Protein 7QI1 (pdb70)

Organism: Myotis brandtii (NCBI:txid109478)

Radius of gyration: 32.51 Å; Cα contacts (8 Å, |Δi|>4): 1222; chains: 6; bounding box: 83×60×92 Å

Nearest PDB structures (foldseek):
  7qi1-assembly1_A  TM=1.004E+00  e=1.924E-29  Homo sapiens
  5wfu-assembly3_D  TM=9.760E-01  e=3.907E-26  Mus musculus
  6fna-assembly1_A  TM=9.813E-01  e=1.840E-25  Homo sapiens
  5wfx-assembly1_B  TM=9.154E-01  e=9.471E-27  Mus musculus
  4ihl-assembly1_A  TM=9.769E-01  e=8.668E-25  Homo sapiens

InterPro domains:
  IPR000308 14-3-3 protein [PR00305] (95-124)
  IPR000308 14-3-3 protein [PR00305] (142-166)
  IPR000308 14-3-3 protein [PR00305] (173-195)
  IPR000308 14-3-3 protein [PR00305] (208-234)
  IPR000308 14-3-3 protein [PR00305] (235-261)
  IPR000308 14-3-3 protein [PR00305] (262-291)
  IPR000308 14-3-3 protein [PTHR18860] (64-292)
  IPR023409 14-3-3 protein, conserved site [PS00796] (101-111)
  IPR023409 14-3-3 protein, conserved site [PS00797] (271-290)
  IPR023410 14-3-3 domain [PF00244] (69-289)
  IPR023410 14-3-3 domain [SM00101] (63-302)
  IPR036815 14-3-3 domain superfamily [G3DSA:1.20.190.20] (50-300)
  IPR036815 14-3-3 domain superfamily [SSF48445] (61-291)

Solvent-accessible surface area: 44276 Å² total

Structure (mmCIF, N/CA/C/O backbone):
data_7QI1
#
_entry.id   7QI1
#
_cell.length_a   70.367
_cell.length_b   111.460
_cell.length_c   130.410
_cell.angle_alpha   90.000
_cell.angle_beta   90.000
_cell.angle_gamma   90.000
#
_symmetry.space_group_name_H-M   'P 2 21 21'
#
loop_
_entity.id
_entity.type
_entity.pdbx_description
1 polymer '14-3-3 protein theta'
2 polymer 'Cystic fibrosis transmembrane conductance regulator'
3 non-polymer ARGININE
4 non-polymer [2-(2-methylphenyl)sulfanylphenyl]methanamine
5 non-polymer TYROSINE
6 non-polymer GLUTAMINE
7 water water
#
loop_
_atom_site.group_PDB
_atom_site.id
_atom_site.type_symbol
_atom_site.label_atom_id
_atom_site.label_alt_id
_atom_site.label_comp_id
_atom_site.label_asym_id
_atom_site.label_entity_id
_atom_site.label_seq_id
_atom_site.pdbx_PDB_ins_code
_atom_site.Cartn_x
_atom_site.Cartn_y
_atom_site.Cartn_z
_atom_site.occupancy
_atom_site.B_iso_or_equiv
_atom_site.auth_seq_id
_atom_site.auth_comp_id
_atom_site.auth_asym_id
_atom_site.auth_atom_id
_atom_site.pdbx_PDB_model_num
ATOM 1 N N . MET A 1 3 ? 17.70900 -29.72700 14.53800 1.000 62.91000 -2 MET A N 1
ATOM 2 C CA . MET A 1 3 ? 17.92700 -30.20300 15.89800 1.000 67.12000 -2 MET A CA 1
ATOM 3 C C . MET A 1 3 ? 18.85500 -29.25600 16.65300 1.000 70.91000 -2 MET A C 1
ATOM 4 O O . MET A 1 3 ? 19.96300 -28.97400 16.19900 1.000 70.47000 -2 MET A O 1
ATOM 6 N N . GLY A 1 4 ? 18.39600 -28.76900 17.80500 1.000 67.54000 -1 GLY A N 1
ATOM 7 C CA . GLY A 1 4 ? 19.16400 -27.82800 18.60100 1.000 59.86000 -1 GLY A CA 1
ATOM 8 C C . GLY A 1 4 ? 18.75500 -27.78600 20.06100 1.000 62.55000 -1 GLY A C 1
ATOM 9 O O . GLY A 1 4 ? 18.61200 -28.83600 20.69600 1.000 62.37000 -1 GLY A O 1
ATOM 10 N N . SER A 1 5 ? 18.56300 -26.57900 20.61000 1.000 58.38000 0 SER A N 1
ATOM 11 C CA . SER A 1 5 ? 18.18400 -26.45700 22.01900 1.000 63.57000 0 SER A CA 1
ATOM 12 C C . SER A 1 5 ? 16.72000 -26.83100 22.24300 1.000 69.35000 0 SER A C 1
ATOM 13 O O . SER A 1 5 ? 16.39800 -27.53500 23.20900 1.000 66.69000 0 SER A O 1
ATOM 16 N N . MET A 1 6 ? 15.81900 -26.36100 21.38200 1.000 70.56000 1 MET A N 1
ATOM 17 C CA . MET A 1 6 ? 14.41400 -26.75100 21.46400 1.000 74.75000 1 MET A CA 1
ATOM 18 C C . MET A 1 6 ? 14.24700 -28.09200 20.75700 1.000 74.04000 1 MET A C 1
ATOM 19 O O . MET A 1 6 ? 14.26100 -28.15800 19.52400 1.000 70.23000 1 MET A O 1
ATOM 21 N N . THR A 1 7 ? 14.10200 -29.16400 21.53800 1.000 70.31000 2 THR A N 1
ATOM 22 C CA . THR A 1 7 ? 14.00400 -30.51200 20.99800 1.000 68.01000 2 THR A CA 1
ATOM 23 C C . THR A 1 7 ? 12.57800 -31.05200 20.98200 1.000 67.56000 2 THR A C 1
ATOM 24 O O . THR A 1 7 ? 12.33300 -32.08100 20.34400 1.000 66.97000 2 THR A O 1
ATOM 28 N N . MET A 1 8 ? 11.63800 -30.39600 21.65700 1.000 62.50000 3 MET A N 1
ATOM 29 C CA . MET A 1 8 ? 10.24900 -30.81700 21.57200 1.000 53.48000 3 MET A CA 1
ATOM 30 C C . MET A 1 8 ? 9.68000 -30.49800 20.19300 1.000 49.70000 3 MET A C 1
ATOM 31 O O . MET A 1 8 ? 10.07100 -29.52600 19.54100 1.000 52.22000 3 MET A O 1
ATOM 36 N N . ASP A 1 9 ? 8.75100 -31.33600 19.74300 1.000 48.33000 4 ASP A N 1
ATOM 37 C CA . ASP A 1 9 ? 8.08000 -31.08500 18.48000 1.000 48.01000 4 ASP A CA 1
ATOM 38 C C . ASP A 1 9 ? 6.81600 -30.26100 18.72600 1.000 48.20000 4 ASP A C 1
ATOM 39 O O . ASP A 1 9 ? 6.45200 -29.95700 19.86800 1.000 41.93000 4 ASP A O 1
ATOM 44 N N . LYS A 1 10 ? 6.13600 -29.90300 17.63600 1.000 41.55000 5 LYS A N 1
ATOM 45 C CA . LYS A 1 10 ? 5.03900 -28.94300 17.72100 1.000 45.32000 5 LYS A CA 1
ATOM 46 C C . LYS A 1 10 ? 3.90800 -29.45600 18.60500 1.000 44.78000 5 LYS A C 1
ATOM 47 O O . LYS A 1 10 ? 3.29900 -28.68400 19.35300 1.000 39.65000 5 LYS A O 1
ATOM 53 N N . SER A 1 11 ? 3.61100 -30.75700 18.54000 1.000 37.89000 6 SER A N 1
ATOM 54 C CA . SER A 1 11 ? 2.50700 -31.28500 19.32900 1.000 40.40000 6 SER A CA 1
ATOM 55 C C . SER A 1 11 ? 2.82500 -31.23800 20.82000 1.000 34.72000 6 SER A C 1
ATOM 56 O O . SER A 1 11 ? 1.93200 -30.99700 21.64100 1.000 40.27000 6 SER A O 1
ATOM 59 N N . GLU A 1 12 ? 4.08500 -31.46900 21.18400 1.000 34.86000 7 GLU A N 1
ATOM 60 C CA . GLU A 1 12 ? 4.46900 -31.35700 22.58500 1.000 42.31000 7 GLU A CA 1
ATOM 61 C C . GLU A 1 12 ? 4.40100 -29.90800 23.04900 1.000 33.80000 7 GLU A C 1
ATOM 62 O O . GLU A 1 12 ? 3.92700 -29.62500 24.15400 1.000 32.29000 7 GLU A O 1
ATOM 68 N N . LEU A 1 13 ? 4.87500 -28.97800 22.21900 1.000 35.15000 8 LEU A N 1
ATOM 69 C CA . LEU A 1 13 ? 4.81800 -27.56600 22.59000 1.000 35.13000 8 LEU A CA 1
ATOM 70 C C . LEU A 1 13 ? 3.38100 -27.09800 22.75400 1.000 32.05000 8 LEU A C 1
ATOM 71 O O . LEU A 1 13 ? 3.07700 -26.32200 23.66500 1.000 29.10000 8 LEU A O 1
ATOM 76 N N . VAL A 1 14 ? 2.48400 -27.54200 21.87100 1.000 32.58000 9 VAL A N 1
ATOM 77 C CA . VAL A 1 14 ? 1.09100 -27.12200 21.96700 1.000 31.48000 9 VAL A CA 1
ATOM 78 C C . VAL A 1 14 ? 0.45100 -27.68900 23.22300 1.000 29.27000 9 VAL A C 1
ATOM 79 O O . VAL A 1 14 ? -0.29500 -26.99300 23.92400 1.000 28.92000 9 VAL A O 1
ATOM 83 N N . GLN A 1 15 ? 0.73400 -28.95800 23.53800 1.000 28.65000 10 GLN A N 1
ATOM 84 C CA . GLN A 1 15 ? 0.23600 -29.52000 24.78700 1.000 29.31000 10 GLN A CA 1
ATOM 85 C C . GLN A 1 15 ? 0.8180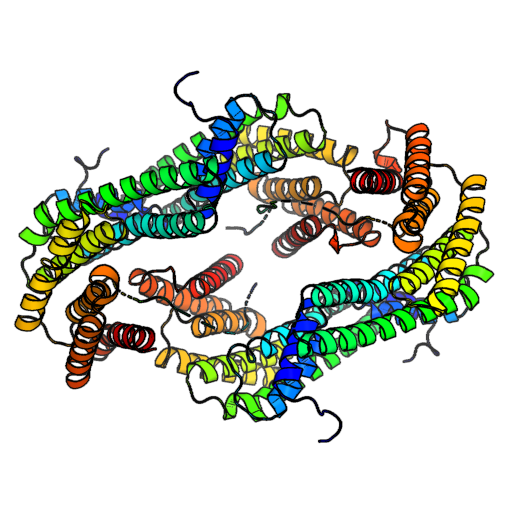0 -28.77900 25.98500 1.000 28.38000 10 GLN A C 1
ATOM 86 O O . GLN A 1 15 ? 0.09700 -28.48400 26.94500 1.000 28.15000 10 GLN A O 1
ATOM 92 N N . LYS A 1 16 ? 2.11400 -28.44400 25.93100 1.000 25.67000 11 LYS A N 1
ATOM 93 C CA . LYS A 1 16 ? 2.69800 -27.66100 27.01700 1.000 28.23000 11 LYS A CA 1
ATOM 94 C C . LYS A 1 16 ? 1.98100 -26.32700 27.16000 1.000 26.98000 11 LYS A C 1
ATOM 95 O O . LYS A 1 16 ? 1.66200 -25.90500 28.27800 1.000 27.37000 11 LYS A O 1
ATOM 101 N N . ALA A 1 17 ? 1.70200 -25.66100 26.03400 1.000 24.50000 12 ALA A N 1
ATOM 102 C CA . ALA A 1 17 ? 0.98700 -24.38600 26.07200 1.000 27.09000 12 ALA A CA 1
ATOM 103 C C . ALA A 1 17 ? -0.39500 -24.53100 26.69900 1.000 28.28000 12 ALA A C 1
ATOM 104 O O . ALA A 1 17 ? -0.83600 -23.65300 27.44800 1.000 23.46000 12 ALA A O 1
ATOM 106 N N . LYS A 1 18 ? -1.12100 -25.61100 26.37700 1.000 26.29000 13 LYS A N 1
ATOM 107 C CA . LYS A 1 18 ? -2.44200 -25.78500 26.97100 1.000 27.29000 13 LYS A CA 1
ATOM 108 C C . LYS A 1 18 ? -2.34800 -26.07000 28.46700 1.000 22.57000 13 LYS A C 1
ATOM 109 O O . LYS A 1 18 ? -3.21700 -25.64700 29.23800 1.000 27.04000 13 LYS A O 1
ATOM 115 N N . LEU A 1 19 ? -1.32000 -26.80400 28.89500 1.000 23.51000 14 LEU A N 1
ATOM 116 C CA . LEU A 1 19 ? -1.13400 -27.01900 30.32800 1.000 23.93000 14 LEU A CA 1
ATOM 117 C C . LEU A 1 19 ? -0.81000 -25.70500 31.03100 1.000 22.19000 14 LEU A C 1
ATOM 118 O O . LEU A 1 19 ? -1.36500 -25.41100 32.09700 1.000 24.49000 14 LEU A O 1
ATOM 123 N N . ALA A 1 20 ? 0.08700 -24.90300 30.43800 1.000 22.26000 15 ALA A N 1
ATOM 124 C CA . ALA A 1 20 ? 0.47800 -23.63400 31.05100 1.000 22.03000 15 ALA A CA 1
ATOM 125 C C . ALA A 1 20 ? -0.71600 -22.71000 31.19800 1.000 26.40000 15 ALA A C 1
ATOM 126 O O . ALA A 1 20 ? -0.87700 -22.04800 32.23300 1.000 23.95000 15 ALA A O 1
ATOM 128 N N . GLU A 1 21 ? -1.58800 -22.67200 30.17800 1.000 23.41000 16 GLU A N 1
ATOM 129 C CA . GLU A 1 21 ? -2.80500 -21.87500 30.25700 1.000 23.20000 16 GLU A CA 1
ATOM 130 C C . GLU A 1 21 ? -3.67000 -22.29500 31.44200 1.000 25.51000 16 GLU A C 1
ATOM 131 O O . GLU A 1 21 ? -4.12700 -21.45100 32.22500 1.000 23.08000 16 GLU A O 1
ATOM 137 N N . GLN A 1 22 ? -3.90900 -23.60300 31.58600 1.000 23.26000 17 GLN A N 1
ATOM 138 C CA . GLN A 1 22 ? -4.74400 -24.08200 32.68000 1.000 24.00000 17 GLN A CA 1
ATOM 139 C C . GLN A 1 22 ? -4.11800 -23.75700 34.02900 1.000 27.23000 17 GLN A C 1
ATOM 140 O O . GLN A 1 22 ? -4.83200 -23.49300 35.00200 1.000 25.83000 17 GLN A O 1
ATOM 146 N N . ALA A 1 23 ? -2.79100 -23.77200 34.09400 1.000 23.55000 18 ALA A N 1
ATOM 147 C CA . ALA A 1 23 ? -2.05100 -23.47000 35.31400 1.000 23.09000 18 ALA A CA 1
ATOM 148 C C . ALA A 1 23 ? -1.84600 -21.97400 35.53500 1.000 23.33000 18 ALA A C 1
ATOM 149 O O . ALA A 1 23 ? -1.22300 -21.59200 36.53300 1.000 25.01000 18 ALA A O 1
ATOM 151 N N . GLU A 1 24 ? -2.38600 -21.13000 34.64700 1.000 25.91000 19 GLU A N 1
ATOM 152 C CA . GLU A 1 24 ? -2.22700 -19.67600 34.69700 1.000 24.91000 19 GLU A CA 1
ATOM 153 C C . GLU A 1 24 ? -0.75200 -19.27600 34.75200 1.000 23.99000 19 GLU A C 1
ATOM 154 O O . GLU A 1 24 ? -0.36500 -18.33700 35.44900 1.000 26.51000 19 GLU A O 1
ATOM 160 N N . ARG A 1 25 ? 0.06900 -19.97900 33.97700 1.000 22.31000 20 ARG A N 1
ATOM 161 C CA . ARG A 1 25 ? 1.49500 -19.68500 33.81600 1.000 23.73000 20 ARG A CA 1
ATOM 162 C C . ARG A 1 25 ? 1.71000 -19.17200 32.39100 1.000 21.86000 20 ARG A C 1
ATOM 163 O O . ARG A 1 25 ? 2.16400 -19.89400 31.50000 1.000 22.01000 20 ARG A O 1
ATOM 171 N N . TYR A 1 26 ? 1.38700 -17.89500 32.18500 1.000 21.34000 21 TYR A N 1
ATOM 172 C CA . TYR A 1 26 ? 1.27000 -17.40400 30.81400 1.000 23.16000 21 TYR A CA 1
ATOM 173 C C . TYR A 1 26 ? 2.62200 -17.10700 30.19500 1.000 22.10000 21 TYR A C 1
ATOM 174 O O . TYR A 1 26 ? 2.74600 -17.14800 28.96800 1.000 21.23000 21 TYR A O 1
ATOM 183 N N . ASP A 1 27 ? 3.64700 -16.80000 31.00400 1.000 23.89000 22 ASP A N 1
ATOM 184 C CA . ASP A 1 27 ? 4.97500 -16.66600 30.42300 1.000 25.09000 22 ASP A CA 1
ATOM 185 C C . ASP A 1 27 ? 5.41900 -17.97700 29.78700 1.000 24.30000 22 ASP A C 1
ATOM 186 O O . ASP A 1 27 ? 5.99000 -17.97300 28.69400 1.000 24.54000 22 ASP A O 1
ATOM 191 N N . ASP A 1 28 ? 5.17200 -19.10900 30.46600 1.000 23.55000 23 ASP A N 1
ATOM 192 C CA . ASP A 1 28 ? 5.45800 -20.41600 29.87400 1.000 23.55000 23 ASP A CA 1
ATOM 193 C C . ASP A 1 28 ? 4.63100 -20.63200 28.61600 1.000 23.27000 23 ASP A C 1
ATOM 194 O O . ASP A 1 28 ? 5.12000 -21.18700 27.62300 1.000 25.68000 23 ASP A O 1
ATOM 199 N N . MET A 1 29 ? 3.35300 -20.27000 28.67700 1.000 21.36000 24 MET A N 1
ATOM 200 C CA . MET A 1 29 ? 2.47500 -20.44100 27.52000 1.000 22.93000 24 MET A CA 1
ATOM 201 C C . MET A 1 29 ? 3.01200 -19.68100 26.31500 1.000 24.75000 24 MET A C 1
ATOM 202 O O . MET A 1 29 ? 3.10400 -20.22700 25.20500 1.000 24.75000 24 MET A O 1
ATOM 207 N N . ALA A 1 30 ? 3.39200 -18.41800 26.52000 1.000 21.77000 25 ALA A N 1
ATOM 208 C CA . ALA A 1 30 ? 3.90900 -17.61300 25.41700 1.000 21.33000 25 ALA A CA 1
ATOM 209 C C . ALA A 1 30 ? 5.20600 -18.18600 24.87100 1.000 26.29000 25 ALA A C 1
ATOM 210 O O . ALA A 1 30 ? 5.42100 -18.19200 23.65400 1.000 24.28000 25 ALA A O 1
ATOM 212 N N . ALA A 1 31 ? 6.09500 -18.66300 25.74900 1.000 21.22000 26 ALA A N 1
ATOM 213 C CA . ALA A 1 31 ? 7.35200 -19.21300 25.26300 1.000 25.36000 26 ALA A CA 1
ATOM 214 C C . ALA A 1 31 ? 7.10100 -20.44000 24.40600 1.000 25.78000 26 ALA A C 1
ATOM 215 O O . ALA A 1 31 ? 7.76300 -20.62900 23.38100 1.000 27.93000 26 ALA A O 1
ATOM 217 N N . ALA A 1 32 ? 6.13300 -21.27500 24.79900 1.000 25.05000 27 ALA A N 1
ATOM 218 C CA . ALA A 1 32 ? 5.83000 -22.46200 24.00800 1.000 26.16000 27 ALA A CA 1
ATOM 219 C C . ALA A 1 32 ? 5.30400 -22.07800 22.63100 1.000 27.85000 27 ALA A C 1
ATOM 220 O O . ALA A 1 32 ? 5.76300 -22.60700 21.61500 1.000 23.52000 27 ALA A O 1
ATOM 222 N N . MET A 1 33 ? 4.32000 -21.16600 22.58000 1.000 23.95000 28 MET A N 1
ATOM 223 C CA . MET A 1 33 ? 3.72800 -20.80200 21.29200 1.000 23.95000 28 MET A CA 1
ATOM 224 C C . MET A 1 33 ? 4.69100 -19.98500 20.43300 1.000 28.24000 28 MET A C 1
ATOM 225 O O . MET A 1 33 ? 4.61000 -20.03700 19.19500 1.000 28.92000 28 MET A O 1
ATOM 230 N N . LYS A 1 34 ? 5.62400 -19.24900 21.05700 1.000 24.51000 29 LYS A N 1
ATOM 231 C CA . LYS A 1 34 ? 6.68800 -18.59700 20.29500 1.000 25.44000 29 LYS A CA 1
ATOM 232 C C . LYS A 1 34 ? 7.59500 -19.63400 19.63000 1.000 30.96000 29 LYS A C 1
ATOM 233 O O . LYS A 1 34 ? 7.96900 -19.49400 18.45700 1.000 29.06000 29 LYS A O 1
ATOM 239 N N . ALA A 1 35 ? 7.94200 -20.69200 20.36200 1.000 27.14000 30 ALA A N 1
ATOM 240 C CA . ALA A 1 35 ? 8.73900 -21.75900 19.77300 1.000 30.29000 30 ALA A CA 1
ATOM 241 C C . ALA A 1 35 ? 7.98400 -22.46100 18.64900 1.000 31.30000 30 ALA A C 1
ATOM 242 O O . ALA A 1 35 ? 8.58600 -22.83100 17.63200 1.000 33.21000 30 ALA A O 1
ATOM 244 N N . VAL A 1 36 ? 6.66900 -22.65400 18.80300 1.000 28.44000 31 VAL A N 1
ATOM 245 C CA . VAL A 1 36 ? 5.89000 -23.22400 17.70200 1.000 29.79000 31 VAL A CA 1
ATOM 246 C C . VAL A 1 36 ? 5.99700 -22.32600 16.48000 1.000 36.80000 31 VAL A C 1
ATOM 247 O O . VAL A 1 36 ? 6.30300 -22.78300 15.37100 1.000 38.35000 31 VAL A O 1
ATOM 251 N N . THR A 1 37 ? 5.77100 -21.02400 16.67700 1.000 33.28000 32 THR A N 1
ATOM 252 C CA . THR A 1 37 ? 5.77100 -20.08600 15.55700 1.000 31.11000 32 THR A CA 1
ATOM 253 C C . THR A 1 37 ? 7.12600 -20.04000 14.86600 1.000 34.37000 32 THR A C 1
ATOM 254 O O . THR A 1 37 ? 7.19700 -19.98800 13.62800 1.000 35.72000 32 THR A O 1
ATOM 258 N N . GLU A 1 38 ? 8.21000 -20.05200 15.64400 1.000 30.94000 33 GLU A N 1
ATOM 259 C CA . GLU A 1 38 ? 9.56000 -19.94500 15.09900 1.000 32.56000 33 GLU A CA 1
ATOM 260 C C . GLU A 1 38 ? 9.99700 -21.18700 14.33500 1.000 40.84000 33 GLU A C 1
ATOM 261 O O . GLU A 1 38 ? 11.01800 -21.13400 13.63900 1.000 42.90000 33 GLU A O 1
ATOM 267 N N . GLN A 1 39 ? 9.27400 -22.29400 14.45500 1.000 36.55000 34 GLN A N 1
ATOM 268 C CA . GLN A 1 39 ? 9.57900 -23.47500 13.66300 1.000 46.21000 34 GLN A CA 1
ATOM 269 C C . GLN A 1 39 ? 8.97700 -23.41300 12.27000 1.000 48.30000 34 GLN A C 1
ATOM 270 O O . GLN A 1 39 ? 9.04500 -24.40500 11.53600 1.000 57.34000 34 GLN A O 1
ATOM 276 N N . GLY A 1 40 ? 8.39000 -22.27900 11.88800 1.000 46.10000 35 GLY A N 1
ATOM 277 C CA . GLY A 1 40 ? 7.94100 -22.06700 10.53100 1.000 47.40000 35 GLY A CA 1
ATOM 278 C C . GLY A 1 40 ? 6.55700 -22.58400 10.20600 1.000 46.46000 35 GLY A C 1
ATOM 279 O O . GLY A 1 40 ? 6.04800 -22.28700 9.11700 1.000 45.02000 35 GLY A O 1
ATOM 280 N N . HIS A 1 41 ? 5.93200 -23.34700 11.10400 1.000 51.88000 36 HIS A N 1
ATOM 281 C CA . HIS A 1 41 ? 4.56800 -23.80300 10.86600 1.000 48.98000 36 HIS A CA 1
ATOM 282 C C . HIS A 1 41 ? 3.64100 -22.61400 10.66200 1.000 56.63000 36 HIS A C 1
ATOM 283 O O . HIS A 1 41 ? 3.61900 -21.68500 11.47300 1.000 48.55000 36 HIS A O 1
ATOM 290 N N . GLU A 1 42 ? 2.88300 -22.64100 9.57100 1.000 49.60000 37 GLU A N 1
ATOM 291 C CA . GLU A 1 42 ? 1.68000 -21.82800 9.49800 1.000 44.35000 37 GLU A CA 1
ATOM 292 C C . GLU A 1 42 ? 0.71900 -22.30600 10.57900 1.000 42.28000 37 GLU A C 1
ATOM 293 O O . GLU A 1 42 ? 0.35100 -23.48400 10.60900 1.000 44.29000 37 GLU A O 1
ATOM 299 N N . LEU A 1 43 ? 0.33300 -21.40900 11.48500 1.000 36.90000 38 LEU A N 1
ATOM 300 C CA . LEU A 1 43 ? -0.44200 -21.83300 12.64700 1.000 34.06000 38 LEU A CA 1
ATOM 301 C C . LEU A 1 43 ? -1.86500 -22.20200 12.27200 1.000 33.03000 38 LEU A C 1
ATOM 302 O O . LEU A 1 43 ? -2.49500 -21.55600 11.42800 1.000 37.85000 38 LEU A O 1
ATOM 307 N N . SER A 1 44 ? -2.38600 -23.22800 12.94000 1.000 31.68000 39 SER A N 1
ATOM 308 C CA . SER A 1 44 ? -3.79800 -23.53800 12.85200 1.000 33.94000 39 SER A CA 1
ATOM 309 C C . SER A 1 44 ? -4.60900 -22.49300 13.61200 1.000 35.14000 39 SER A C 1
ATOM 310 O O . SER A 1 44 ? -4.06700 -21.65500 14.34700 1.000 32.51000 39 SER A O 1
ATOM 313 N N . ASN A 1 45 ? -5.92900 -22.54400 13.42800 1.000 34.69000 40 ASN A N 1
ATOM 314 C CA . ASN A 1 45 ? -6.79800 -21.64500 14.18200 1.000 35.82000 40 ASN A CA 1
ATOM 315 C C . ASN A 1 45 ? -6.64100 -21.85800 15.68300 1.000 37.56000 40 ASN A C 1
ATOM 316 O O . ASN A 1 45 ? -6.64300 -20.89000 16.45700 1.000 32.16000 40 ASN A O 1
ATOM 321 N N . GLU A 1 46 ? -6.51600 -23.12000 16.11200 1.000 36.03000 41 GLU A N 1
ATOM 322 C CA . GLU A 1 46 ? -6.29100 -23.40800 17.52800 1.000 38.64000 41 GLU A CA 1
ATOM 323 C C . GLU A 1 46 ? -4.96600 -22.82400 17.99600 1.000 33.44000 41 GLU A C 1
ATOM 324 O O . GLU A 1 46 ? -4.90100 -22.17200 19.04000 1.000 31.23000 41 GLU A O 1
ATOM 330 N N . GLU A 1 47 ? -3.90000 -23.04700 17.22600 1.000 31.05000 42 GLU A N 1
ATOM 331 C CA . GLU A 1 47 ? -2.57500 -22.55700 17.60500 1.000 29.91000 42 GLU A CA 1
ATOM 332 C C . GLU A 1 47 ? -2.51200 -21.03700 17.55800 1.000 31.54000 42 GLU A C 1
ATOM 333 O O . GLU A 1 47 ? -1.85500 -20.41100 18.39900 1.000 29.92000 42 GLU A O 1
ATOM 339 N N . ARG A 1 48 ? -3.17400 -20.43300 16.56800 1.000 29.60000 43 ARG A N 1
ATOM 340 C CA . ARG A 1 48 ? -3.26800 -18.97900 16.49600 1.000 33.50000 43 ARG A CA 1
ATOM 341 C C . ARG A 1 48 ? -3.90400 -18.40200 17.75700 1.000 28.62000 43 ARG A C 1
ATOM 342 O O . ARG A 1 48 ? -3.42800 -17.39600 18.30900 1.000 28.75000 43 ARG A O 1
ATOM 350 N N . ASN A 1 49 ? -4.99400 -19.01800 18.21400 1.000 28.74000 44 ASN A N 1
ATOM 351 C CA . ASN A 1 49 ? -5.68000 -18.54900 19.41300 1.000 30.85000 44 ASN A CA 1
ATOM 352 C C . ASN A 1 49 ? -4.82100 -18.74500 20.65500 1.000 29.55000 44 ASN A C 1
ATOM 353 O O . ASN A 1 49 ? -4.84000 -17.90400 21.56800 1.000 28.26000 44 ASN A O 1
ATOM 358 N N . LEU A 1 50 ? -4.07100 -19.85300 20.72100 1.000 26.66000 45 LEU A N 1
ATOM 359 C CA . LEU A 1 50 ? -3.20500 -20.07300 21.88000 1.000 23.91000 45 LEU A CA 1
ATOM 360 C C . LEU A 1 50 ? -2.13100 -19.00200 21.95200 1.000 26.55000 45 LEU A C 1
ATOM 361 O O . LEU A 1 50 ? -1.84000 -18.46000 23.02900 1.000 26.76000 45 LEU A O 1
ATOM 366 N N . LEU A 1 51 ? -1.53100 -18.68800 20.80900 1.000 23.64000 46 LEU A N 1
ATOM 367 C CA . LEU A 1 51 ? -0.50200 -17.65700 20.76800 1.000 24.58000 46 LEU A CA 1
ATOM 368 C C . LEU A 1 51 ? -1.06900 -16.31800 21.20800 1.000 24.28000 46 LEU A C 1
ATOM 369 O O . LEU A 1 51 ? -0.44500 -15.59500 21.98500 1.000 22.23000 46 LEU A O 1
ATOM 374 N N . SER A 1 52 ? -2.26200 -15.97600 20.71900 1.000 22.44000 47 SER A N 1
ATOM 375 C CA . SER A 1 52 ? -2.86600 -14.68700 21.04500 1.000 21.89000 47 SER A CA 1
ATOM 376 C C . SER A 1 52 ? -3.24400 -14.60800 22.52300 1.000 22.01000 47 SER A C 1
ATOM 377 O O . SER A 1 52 ? -2.99900 -13.59000 23.18600 1.000 24.64000 47 SER A O 1
ATOM 380 N N . VAL A 1 53 ? -3.82000 -15.67800 23.06800 1.000 20.58000 48 VAL A N 1
ATOM 381 C CA . VAL A 1 53 ? -4.18400 -15.67900 24.48500 1.000 22.48000 48 VAL A CA 1
ATOM 382 C C . VAL A 1 53 ? -2.93900 -15.57400 25.36200 1.000 21.25000 48 VAL A C 1
ATOM 383 O O . VAL A 1 53 ? -2.91000 -14.82300 26.35100 1.000 21.84000 48 VAL A O 1
ATOM 387 N N . ALA A 1 54 ? -1.88100 -16.29400 24.98800 1.000 21.51000 49 ALA A N 1
ATOM 388 C CA . ALA A 1 54 ? -0.66300 -16.28700 25.78400 1.000 23.26000 49 ALA A CA 1
ATOM 389 C C . ALA A 1 54 ? -0.09800 -14.88100 25.88500 1.000 24.21000 49 ALA A C 1
ATOM 390 O O . ALA A 1 54 ? 0.11400 -14.35900 26.98700 1.000 21.28000 49 ALA A O 1
ATOM 392 N N . TYR A 1 55 ? 0.09400 -14.22500 24.74200 1.000 20.84000 50 TYR A N 1
ATOM 393 C CA . TYR A 1 55 ? 0.72600 -12.91400 24.79300 1.000 23.16000 50 TYR A CA 1
ATOM 394 C C . TYR A 1 55 ? -0.21500 -11.85000 25.34600 1.000 20.96000 50 TYR A C 1
ATOM 395 O O . TYR A 1 55 ? 0.24100 -10.92300 26.02800 1.000 20.27000 50 TYR A O 1
ATOM 404 N N . LYS A 1 56 ? -1.52300 -11.97500 25.09500 1.000 18.46000 51 LYS A N 1
ATOM 405 C CA . LYS A 1 56 ? -2.47200 -11.05700 25.72200 1.000 23.49000 51 LYS A CA 1
ATOM 406 C C . LYS A 1 56 ? -2.29600 -11.04300 27.23200 1.000 22.40000 51 LYS A C 1
ATOM 407 O O . LYS A 1 56 ? -2.32200 -9.97800 27.85700 1.000 20.14000 51 LYS A O 1
ATOM 413 N N . ASN A 1 57 ? -2.11900 -12.21900 27.83900 1.000 19.89000 52 ASN A N 1
ATOM 414 C CA . ASN A 1 57 ? -1.99600 -12.26700 29.29400 1.000 21.58000 52 ASN A CA 1
ATOM 415 C C . ASN A 1 57 ? -0.60500 -11.86000 29.76400 1.000 24.49000 52 ASN A C 1
ATOM 416 O O . ASN A 1 57 ? -0.45900 -11.21700 30.81100 1.000 23.15000 52 ASN A O 1
ATOM 421 N N . VAL A 1 58 ? 0.42600 -12.22600 29.00800 1.000 19.38000 53 VAL A N 1
ATOM 422 C CA . VAL A 1 58 ? 1.78300 -11.81200 29.35500 1.000 20.24000 53 VAL A CA 1
ATOM 423 C C . VAL A 1 58 ? 1.88300 -10.29700 29.31700 1.000 22.74000 53 VAL A C 1
ATOM 424 O O . VAL A 1 58 ? 2.32000 -9.65700 30.28300 1.000 21.08000 53 VAL A O 1
ATOM 428 N N . VAL A 1 59 ? 1.45300 -9.69700 28.20800 1.000 18.38000 54 VAL A N 1
ATOM 429 C CA . VAL A 1 59 ? 1.55200 -8.24700 28.12900 1.000 19.52000 54 VAL A CA 1
ATOM 430 C C . VAL A 1 59 ? 0.53700 -7.59400 29.05100 1.000 20.53000 54 VAL A C 1
ATOM 431 O O . VAL A 1 59 ? 0.80100 -6.51600 29.58900 1.000 20.84000 54 VAL A O 1
ATOM 435 N N . GLY A 1 60 ? -0.63500 -8.21900 29.23600 1.000 18.63000 55 GLY A N 1
ATOM 436 C CA . GLY A 1 60 ? -1.67000 -7.60600 30.05200 1.000 22.25000 55 GLY A CA 1
ATOM 437 C C . GLY A 1 60 ? -1.23800 -7.44300 31.49200 1.000 20.56000 55 GLY A C 1
ATOM 438 O O . GLY A 1 60 ? -1.59600 -6.46100 32.15200 1.000 19.34000 55 GLY A O 1
ATOM 439 N N . ALA A 1 61 ? -0.46300 -8.40300 31.99800 1.000 21.82000 56 ALA A N 1
ATOM 440 C CA . ALA A 1 61 ? 0.03400 -8.28000 33.36800 1.000 25.38000 56 ALA A CA 1
ATOM 441 C C . ALA A 1 61 ? 0.93300 -7.06000 33.50600 1.000 22.47000 56 ALA A C 1
ATOM 442 O O . ALA A 1 61 ? 0.83600 -6.31700 34.48800 1.000 21.30000 56 ALA A O 1
ATOM 444 N N . ARG A 1 62 ? 1.77500 -6.80300 32.50000 1.000 18.83000 57 ARG A N 1
ATOM 445 C CA . ARG A 1 62 ? 2.66300 -5.64700 32.57300 1.000 19.37000 57 ARG A CA 1
ATOM 446 C C . ARG A 1 62 ? 1.90800 -4.34600 32.35400 1.000 21.69000 57 ARG A C 1
ATOM 447 O O . ARG A 1 62 ? 2.20200 -3.33600 33.00300 1.000 19.51000 57 ARG A O 1
ATOM 455 N N . ARG A 1 63 ? 0.92500 -4.34400 31.45500 1.000 19.40000 58 ARG A N 1
ATOM 456 C CA . ARG A 1 63 ? 0.11600 -3.14400 31.28100 1.000 18.71000 58 ARG A CA 1
ATOM 457 C C . ARG A 1 63 ? -0.61100 -2.78800 32.57100 1.000 22.12000 58 ARG A C 1
ATOM 458 O O . ARG A 1 63 ? -0.68700 -1.61300 32.94300 1.000 22.30000 58 ARG A O 1
ATOM 466 N N . SER A 1 64 ? -1.13600 -3.79400 33.27100 1.000 20.34000 59 SER A N 1
ATOM 467 C CA . SER A 1 64 ? -1.81600 -3.53700 34.53600 1.000 20.44000 59 SER A CA 1
ATOM 468 C C . SER A 1 64 ? -0.85100 -3.02700 35.60200 1.000 22.39000 59 SER A C 1
ATOM 469 O O . SER A 1 64 ? -1.13500 -2.02800 36.27900 1.000 20.15000 59 SER A O 1
ATOM 472 N N . SER A 1 65 ? 0.29200 -3.69700 35.76700 1.000 21.09000 60 SER A N 1
ATOM 473 C CA . SER A 1 65 ? 1.28000 -3.21400 36.73600 1.000 21.22000 60 SER A CA 1
ATOM 474 C C . SER A 1 65 ? 1.73700 -1.79900 36.40200 1.000 24.26000 60 SER A C 1
ATOM 475 O O . SER A 1 65 ? 1.90000 -0.95800 37.30000 1.000 20.22000 60 SER A O 1
ATOM 478 N N . TRP A 1 66 ? 1.94700 -1.51200 35.11600 1.000 18.73000 61 TRP A N 1
ATOM 479 C CA . TRP A 1 66 ? 2.34900 -0.17300 34.71600 1.000 21.89000 61 TRP A CA 1
ATOM 480 C C . TRP A 1 66 ? 1.29800 0.86200 35.09300 1.000 22.51000 61 TRP A C 1
ATOM 481 O O . TRP A 1 66 ? 1.63600 1.96000 35.55000 1.000 24.10000 61 TRP A O 1
ATOM 492 N N . ARG A 1 67 ? 0.01300 0.55300 34.89400 1.000 22.96000 62 ARG A N 1
ATOM 493 C CA A ARG A 1 67 ? -1.01600 1.51400 35.27100 0.440 21.93000 62 ARG A CA 1
ATOM 494 C CA B ARG A 1 67 ? -1.01000 1.52000 35.26800 0.560 21.90000 62 ARG A CA 1
ATOM 495 C C . ARG A 1 67 ? -1.02400 1.74700 36.77800 1.000 24.25000 62 ARG A C 1
ATOM 496 O O . ARG A 1 67 ? -1.19200 2.88500 37.23800 1.000 26.68000 62 ARG A O 1
ATOM 511 N N . VAL A 1 68 ? -0.83200 0.68600 37.56600 1.000 22.47000 63 VAL A N 1
ATOM 512 C CA . VAL A 1 68 ? -0.83000 0.84400 39.02100 1.000 21.44000 63 VAL A CA 1
ATOM 513 C C . VAL A 1 68 ? 0.33100 1.72000 39.45100 1.000 22.14000 63 VAL A C 1
ATOM 514 O O . VAL A 1 68 ? 0.14400 2.70500 40.17800 1.000 26.06000 63 VAL A O 1
ATOM 518 N N . ILE A 1 69 ? 1.54500 1.38000 39.00200 1.000 21.12000 64 ILE A N 1
ATOM 519 C CA . ILE A 1 69 ? 2.72700 2.13200 39.41500 1.000 22.95000 64 ILE A CA 1
ATOM 520 C C . ILE A 1 69 ? 2.64400 3.56500 38.90100 1.000 27.81000 64 ILE A C 1
ATOM 521 O O . ILE A 1 69 ? 2.98500 4.51600 39.61700 1.000 25.99000 64 ILE A O 1
ATOM 526 N N . SER A 1 70 ? 2.15800 3.75200 37.66700 1.000 27.38000 65 SER A N 1
ATOM 527 C CA . SER A 1 70 ? 2.02100 5.11200 37.14800 1.000 25.22000 65 SER A CA 1
ATOM 528 C C . SER A 1 70 ? 1.08600 5.93000 38.02000 1.000 26.61000 65 SER A C 1
ATOM 529 O O . SER A 1 70 ? 1.37300 7.09100 38.34200 1.000 33.64000 65 SER A O 1
ATOM 532 N N . SER A 1 71 ? -0.03000 5.33300 38.42700 1.000 24.46000 66 SER A N 1
ATOM 533 C CA . SER A 1 71 ? -1.00900 6.05000 39.22400 1.000 26.37000 66 SER A CA 1
ATOM 534 C C . SER A 1 71 ? -0.46800 6.35400 40.62200 1.000 31.67000 66 SER A C 1
ATOM 535 O O . SER A 1 71 ? -0.77400 7.40600 41.19300 1.000 33.53000 66 SER A O 1
ATOM 538 N N . ILE A 1 72 ? 0.33000 5.44900 41.18900 1.000 28.90000 67 ILE A N 1
ATOM 539 C CA . ILE A 1 72 ? 0.97900 5.73800 42.47200 1.000 24.74000 67 ILE A CA 1
ATOM 540 C C . ILE A 1 72 ? 1.99400 6.86600 42.31600 1.000 29.51000 67 ILE A C 1
ATOM 541 O O . ILE A 1 72 ? 2.04400 7.80400 43.12600 1.000 36.15000 67 ILE A O 1
ATOM 546 N N . GLU A 1 73 ? 2.82500 6.78300 41.28100 1.000 27.13000 68 GLU A N 1
ATOM 547 C CA . GLU A 1 73 ? 3.84800 7.79500 41.04200 1.000 33.79000 68 GLU A CA 1
ATOM 548 C C . GLU A 1 73 ? 3.22100 9.17300 40.85600 1.000 39.14000 68 GLU A C 1
ATOM 549 O O . GLU A 1 73 ? 3.73200 10.17300 41.37400 1.000 41.47000 68 GLU A O 1
ATOM 555 N N . GLN A 1 74 ? 2.09700 9.24400 40.15200 1.000 33.79000 69 GLN A N 1
ATOM 556 C CA . GLN A 1 74 ? 1.47200 10.53500 39.89600 1.000 42.10000 69 GLN A CA 1
ATOM 557 C C . GLN A 1 74 ? 0.70100 11.07600 41.09200 1.000 42.34000 69 GLN A C 1
ATOM 558 O O . GLN A 1 74 ? 0.48600 12.29100 41.16500 1.000 44.42000 69 GLN A O 1
ATOM 564 N N . LYS A 1 75 ? 0.26200 10.21700 42.01200 1.000 34.05000 70 LYS A N 1
ATOM 565 C CA . LYS A 1 75 ? -0.39900 10.65700 43.23500 1.000 39.94000 70 LYS A CA 1
ATOM 566 C C . LYS A 1 75 ? 0.57600 10.87800 44.38800 1.000 44.32000 70 LYS A C 1
ATOM 567 O O . LYS A 1 75 ? 0.13500 11.14200 45.51100 1.000 45.35000 70 LYS A O 1
ATOM 573 N N . THR A 1 76 ? 1.87600 10.76800 44.14000 1.000 39.68000 71 THR A N 1
ATOM 574 C CA . THR A 1 76 ? 2.90500 10.96300 45.16000 1.000 50.65000 71 THR A CA 1
ATOM 575 C C . THR A 1 76 ? 3.42500 12.39200 45.02700 1.000 48.61000 71 THR A C 1
ATOM 576 O O . THR A 1 76 ? 4.19700 12.70100 44.11700 1.000 57.09000 71 THR A O 1
ATOM 580 N N . GLU A 1 77 ? 3.00300 13.26300 45.94200 1.000 60.25000 72 GLU A N 1
ATOM 581 C CA . GLU A 1 77 ? 3.30600 14.68800 45.83600 1.000 59.28000 72 GLU A CA 1
ATOM 582 C C . GLU A 1 77 ? 4.55000 15.08000 46.63500 1.000 65.33000 72 GLU A C 1
ATOM 583 O O . GLU A 1 77 ? 5.53800 15.55700 46.06600 1.000 64.86000 72 GLU A O 1
ATOM 585 N N . ARG A 1 78 ? 4.51800 14.88400 47.95400 1.000 64.51000 73 ARG A N 1
ATOM 586 C CA . ARG A 1 78 ? 5.58600 15.41800 48.79300 1.000 63.51000 73 ARG A CA 1
ATOM 587 C C . ARG A 1 78 ? 6.79700 14.49200 48.84000 1.000 62.10000 73 ARG A C 1
ATOM 588 O O . ARG A 1 78 ? 7.94000 14.95800 48.76700 1.000 63.66000 73 ARG A O 1
ATOM 590 N N . ASN A 1 79 ? 6.56900 13.18800 48.95500 1.000 62.31000 74 ASN A N 1
ATOM 591 C CA . ASN A 1 79 ? 7.64400 12.22300 49.16600 1.000 47.92000 74 ASN A CA 1
ATOM 592 C C . ASN A 1 79 ? 8.49700 12.10100 47.90700 1.000 54.59000 74 ASN A C 1
ATOM 593 O O . ASN A 1 79 ? 8.06600 11.50700 46.91300 1.000 52.65000 74 ASN A O 1
ATOM 598 N N . GLU A 1 80 ? 9.71900 12.64400 47.95500 1.000 47.79000 75 GLU A N 1
ATOM 599 C CA . GLU A 1 80 ? 10.60400 12.60300 46.79500 1.000 50.41000 75 GLU A CA 1
ATOM 600 C C . GLU A 1 80 ? 11.12300 11.19200 46.54300 1.000 55.73000 75 GLU A C 1
ATOM 601 O O . GLU A 1 80 ? 11.05400 10.69300 45.41300 1.000 51.22000 75 GLU A O 1
ATOM 607 N N . LYS A 1 81 ? 11.67300 10.53800 47.57000 1.000 50.50000 76 LYS A N 1
ATOM 608 C CA . LYS A 1 81 ? 12.30300 9.24200 47.33600 1.000 46.42000 76 LYS A CA 1
ATOM 609 C C . LYS A 1 81 ? 11.29200 8.21800 46.83300 1.000 46.61000 76 LYS A C 1
ATOM 610 O O . LYS A 1 81 ? 11.61800 7.38700 45.97500 1.000 40.08000 76 LYS A O 1
ATOM 616 N N . LYS A 1 82 ? 10.05600 8.26800 47.34000 1.000 40.48000 77 LYS A N 1
ATOM 617 C CA . LYS A 1 82 ? 9.00600 7.42800 46.77400 1.000 44.83000 77 LYS A CA 1
ATOM 618 C C . LYS A 1 82 ? 8.77000 7.76500 45.30600 1.000 47.88000 77 LYS A C 1
ATOM 619 O O . LYS A 1 82 ? 8.59800 6.86200 44.48000 1.000 40.64000 77 LYS A O 1
ATOM 625 N N . GLN A 1 83 ? 8.76400 9.06200 44.96800 1.000 46.11000 78 GLN A N 1
ATOM 626 C CA A GLN A 1 83 ? 8.60000 9.46700 43.56900 0.530 47.22000 78 GLN A CA 1
ATOM 627 C CA B GLN A 1 83 ? 8.59300 9.45700 43.56900 0.470 47.21000 78 GLN A CA 1
ATOM 628 C C . GLN A 1 83 ? 9.66200 8.83400 42.69400 1.000 44.81000 78 GLN A C 1
ATOM 629 O O . GLN A 1 83 ? 9.35300 8.20400 41.66600 1.000 42.82000 78 GLN A O 1
ATOM 640 N N . GLN A 1 84 ? 10.93900 8.97900 43.06600 1.000 38.32000 79 GLN A N 1
ATOM 641 C CA A GLN A 1 84 ? 12.01300 8.44700 42.24800 0.600 41.65000 79 GLN A CA 1
ATOM 642 C CA B GLN A 1 84 ? 12.02600 8.44500 42.26200 0.400 41.68000 79 GLN A CA 1
ATOM 643 C C . GLN A 1 84 ? 11.95000 6.92700 42.16500 1.000 41.06000 79 GLN A C 1
ATOM 644 O O . GLN A 1 84 ? 12.20000 6.34700 41.10500 1.000 37.06000 79 GLN A O 1
ATOM 655 N N . MET A 1 85 ? 11.60200 6.25900 43.27100 1.000 37.09000 80 MET A N 1
ATOM 656 C CA . MET A 1 85 ? 11.49600 4.80400 43.21400 1.000 39.84000 80 MET A CA 1
ATOM 657 C C . MET A 1 85 ? 10.35500 4.36600 42.30200 1.000 33.36000 80 MET A C 1
ATOM 658 O O . MET A 1 85 ? 10.50100 3.40300 41.52900 1.000 34.05000 80 MET A O 1
ATOM 663 N N . GLY A 1 86 ? 9.21700 5.06100 42.37200 1.000 29.15000 81 GLY A N 1
ATOM 664 C CA . GLY A 1 86 ? 8.11600 4.75200 41.47700 1.000 32.79000 81 GLY A CA 1
ATOM 665 C C . GLY A 1 86 ? 8.49000 4.95300 40.02100 1.000 32.59000 81 GLY A C 1
ATOM 666 O O . GLY A 1 86 ? 8.10400 4.16500 39.15300 1.000 30.96000 81 GLY A O 1
ATOM 667 N N . LYS A 1 87 ? 9.26800 5.99600 39.73900 1.000 31.74000 82 LYS A N 1
ATOM 668 C CA . LYS A 1 87 ? 9.73000 6.23300 38.37800 1.000 29.87000 82 LYS A CA 1
ATOM 669 C C . LYS A 1 87 ? 10.62700 5.09700 37.89300 1.000 34.23000 82 LYS A C 1
ATOM 670 O O . LYS A 1 87 ? 10.45900 4.58900 36.77500 1.000 27.64000 82 LYS A O 1
ATOM 676 N N . GLU A 1 88 ? 11.58400 4.67300 38.72600 1.000 28.36000 83 GLU A N 1
ATOM 677 C CA . GLU A 1 88 ? 12.47800 3.58600 38.33300 1.000 28.05000 83 GLU A CA 1
ATOM 678 C C . GLU A 1 88 ? 11.71900 2.27100 38.16300 1.000 24.93000 83 GLU A C 1
ATOM 679 O O . GLU A 1 88 ? 12.02300 1.48800 37.25300 1.000 24.74000 83 GLU A O 1
ATOM 685 N N . TYR A 1 89 ? 10.76300 1.99600 39.05300 1.000 27.60000 84 TYR A N 1
ATOM 686 C CA . TYR A 1 89 ? 9.95500 0.79100 38.92100 1.000 27.07000 84 TYR A CA 1
ATOM 687 C C . TYR A 1 89 ? 9.10300 0.85400 37.66200 1.000 24.56000 84 TYR A C 1
ATOM 688 O O . TYR A 1 89 ? 8.97900 -0.14000 36.94000 1.000 25.03000 84 TYR A O 1
ATOM 697 N N . ARG A 1 90 ? 8.49000 2.00900 37.39600 1.000 24.11000 85 ARG A N 1
ATOM 698 C CA . ARG A 1 90 ? 7.71100 2.14300 36.16700 1.000 25.49000 85 ARG A CA 1
ATOM 699 C C . ARG A 1 90 ? 8.58300 1.86000 34.95200 1.000 24.49000 85 ARG A C 1
ATOM 700 O O . ARG A 1 90 ? 8.19000 1.10200 34.05200 1.000 24.37000 85 ARG A O 1
ATOM 708 N N . GLU A 1 91 ? 9.79100 2.44100 34.92400 1.000 23.63000 86 GLU A N 1
ATOM 709 C CA . GLU A 1 91 ? 10.68600 2.24300 33.79100 1.000 26.59000 86 GLU A CA 1
ATOM 710 C C . GLU A 1 91 ? 11.11500 0.78700 33.65300 1.000 22.93000 86 GLU A C 1
ATOM 711 O O . GLU A 1 91 ? 11.34400 0.31600 32.53700 1.000 25.40000 86 GLU A O 1
ATOM 717 N N . LYS A 1 92 ? 11.25100 0.06500 34.76700 1.000 22.96000 87 LYS A N 1
ATOM 718 C CA . LYS A 1 92 ? 11.59100 -1.35200 34.67700 1.000 26.23000 87 LYS A CA 1
ATOM 719 C C . LYS A 1 92 ? 10.44300 -2.14200 34.06000 1.000 24.76000 87 LYS A C 1
ATOM 720 O O . LYS A 1 92 ? 10.66300 -3.03800 33.23000 1.000 23.98000 87 LYS A O 1
ATOM 726 N N . ILE A 1 93 ? 9.21300 -1.80500 34.44200 1.000 21.85000 88 ILE A N 1
ATOM 727 C CA . ILE A 1 93 ? 8.05200 -2.46100 33.84100 1.000 20.75000 88 ILE A CA 1
ATOM 728 C C . ILE A 1 93 ? 7.92100 -2.07800 32.37200 1.000 22.84000 88 ILE A C 1
ATOM 729 O O . ILE A 1 93 ? 7.53600 -2.90100 31.53400 1.000 22.02000 88 ILE A O 1
ATOM 734 N N . GLU A 1 94 ? 8.18200 -0.81300 32.04400 1.000 21.69000 89 GLU A N 1
ATOM 735 C CA . GLU A 1 94 ? 8.14900 -0.38400 30.64600 1.000 23.72000 89 GLU A CA 1
ATOM 736 C C . GLU A 1 94 ? 9.10800 -1.19900 29.79500 1.000 26.15000 89 GLU A C 1
ATOM 737 O O . GLU A 1 94 ? 8.79100 -1.55900 28.65200 1.000 24.29000 89 GLU A O 1
ATOM 743 N N . ALA A 1 95 ? 10.29700 -1.49300 30.32400 1.000 23.47000 90 ALA A N 1
ATOM 744 C CA . ALA A 1 95 ? 11.27000 -2.22200 29.52200 1.000 28.45000 90 ALA A CA 1
ATOM 745 C C . ALA A 1 95 ? 10.80900 -3.64700 29.27200 1.000 26.35000 90 ALA A C 1
ATOM 746 O O . ALA A 1 95 ? 11.05800 -4.20500 28.19200 1.000 23.53000 90 ALA A O 1
ATOM 748 N N . GLU A 1 96 ? 10.15200 -4.25600 30.26400 1.000 23.93000 91 GLU A N 1
ATOM 749 C CA . GLU A 1 96 ? 9.57800 -5.58300 30.07600 1.000 24.46000 91 GLU A CA 1
ATOM 750 C C . GLU A 1 96 ? 8.50600 -5.54800 29.00500 1.000 21.03000 91 GLU A C 1
ATOM 751 O O . GLU A 1 96 ? 8.44800 -6.42300 28.13100 1.000 23.73000 91 GLU A O 1
ATOM 757 N N . LEU A 1 97 ? 7.62600 -4.55200 29.09700 1.000 20.02000 92 LEU A N 1
ATOM 758 C CA . LEU A 1 97 ? 6.52800 -4.39800 28.14400 1.000 21.64000 92 LEU A CA 1
ATOM 759 C C . LEU A 1 97 ? 7.06600 -4.19500 26.74100 1.000 23.97000 92 LEU A C 1
ATOM 760 O O . LEU A 1 97 ? 6.59400 -4.82000 25.78400 1.000 23.64000 92 LEU A O 1
ATOM 765 N N . GLN A 1 98 ? 8.08400 -3.34600 26.60400 1.000 21.38000 93 GLN A N 1
ATOM 766 C CA . GLN A 1 98 ? 8.68500 -3.12900 25.29300 1.000 25.46000 93 GLN A CA 1
ATOM 767 C C . GLN A 1 98 ? 9.29200 -4.41200 24.73600 1.000 24.27000 93 GLN A C 1
ATOM 768 O O . GLN A 1 98 ? 9.14600 -4.70400 23.54200 1.000 22.33000 93 GLN A O 1
ATOM 774 N N . ASP A 1 99 ? 9.95500 -5.20300 25.58600 1.000 22.05000 94 ASP A N 1
ATOM 775 C CA . ASP A 1 99 ? 10.54000 -6.46000 25.12900 1.000 23.93000 94 ASP A CA 1
ATOM 776 C C . ASP A 1 99 ? 9.46300 -7.44800 24.69100 1.000 21.95000 94 ASP A C 1
ATOM 777 O O . ASP A 1 99 ? 9.63900 -8.16500 23.69900 1.000 23.53000 94 ASP A O 1
ATOM 782 N N . ILE A 1 100 ? 8.35800 -7.53600 25.45100 1.000 19.37000 95 ILE A N 1
ATOM 783 C CA . ILE A 1 100 ? 7.26500 -8.43000 25.07700 1.000 18.47000 95 ILE A CA 1
ATOM 784 C C . ILE A 1 100 ? 6.68300 -8.02200 23.73400 1.000 19.58000 95 ILE A C 1
ATOM 785 O O . ILE A 1 100 ? 6.49400 -8.85400 22.83200 1.000 21.05000 95 ILE A O 1
ATOM 790 N N . CYS A 1 101 ? 6.35500 -6.74200 23.58300 1.000 19.62000 96 CYS A N 1
ATOM 791 C CA . CYS A 1 101 ? 5.79200 -6.29400 22.31500 1.000 19.48000 96 CYS A CA 1
ATOM 792 C C . CYS A 1 101 ? 6.77500 -6.50200 21.17800 1.000 19.43000 96 CYS A C 1
ATOM 793 O O . CYS A 1 101 ? 6.38100 -6.85500 20.05800 1.000 18.43000 96 CYS A O 1
ATOM 796 N N . ASN A 1 102 ? 8.05600 -6.29000 21.43900 1.000 22.23000 97 ASN A N 1
ATOM 797 C CA . ASN A 1 102 ? 9.03800 -6.49900 20.38100 1.000 22.05000 97 ASN A CA 1
ATOM 798 C C . ASN A 1 102 ? 9.02700 -7.94600 19.90200 1.000 20.85000 97 ASN A C 1
ATOM 799 O O . ASN A 1 102 ? 9.11900 -8.20300 18.69400 1.000 21.75000 97 ASN A O 1
ATOM 804 N N . ASP A 1 103 ? 8.92600 -8.91100 20.83300 1.000 21.08000 98 ASP A N 1
ATOM 805 C CA . ASP A 1 103 ? 8.91400 -10.31700 20.43900 1.000 21.91000 98 ASP A CA 1
ATOM 806 C C . ASP A 1 103 ? 7.68900 -10.61600 19.58500 1.000 24.05000 98 ASP A C 1
ATOM 807 O O . ASP A 1 103 ? 7.77000 -11.32200 18.58200 1.000 20.33000 98 ASP A O 1
ATOM 812 N N . VAL A 1 104 ? 6.53200 -10.11100 19.99800 1.000 20.98000 99 VAL A N 1
ATOM 813 C CA . VAL A 1 104 ? 5.31300 -10.36900 19.23500 1.000 16.91000 99 VAL A CA 1
ATOM 814 C C . VAL A 1 104 ? 5.41600 -9.77800 17.83200 1.000 20.03000 99 VAL A C 1
ATOM 815 O O . VAL A 1 104 ? 5.08200 -10.42600 16.83000 1.000 21.38000 99 VAL A O 1
ATOM 819 N N . LEU A 1 105 ? 5.84600 -8.52800 17.74500 1.000 19.85000 100 LEU A N 1
ATOM 820 C CA . LEU A 1 105 ? 5.94600 -7.86800 16.45300 1.000 21.67000 100 LEU A CA 1
ATOM 821 C C . LEU A 1 105 ? 6.99100 -8.54400 15.56900 1.000 21.21000 100 LEU A C 1
ATOM 822 O O . LEU A 1 105 ? 6.82000 -8.61000 14.34800 1.000 23.52000 100 LEU A O 1
ATOM 827 N N . GLU A 1 106 ? 8.07300 -9.04100 16.17000 1.000 20.53000 101 GLU A N 1
ATOM 828 C CA . GLU A 1 106 ? 9.05000 -9.84000 15.42400 1.000 24.23000 101 GLU A CA 1
ATOM 829 C C . GLU A 1 106 ? 8.39400 -11.07200 14.81700 1.000 26.50000 101 GLU A C 1
ATOM 830 O O . GLU A 1 106 ? 8.57100 -11.36100 13.62700 1.000 27.80000 101 GLU A O 1
ATOM 836 N N . LEU A 1 107 ? 7.64200 -11.82700 15.62700 1.000 22.98000 102 LEU A N 1
ATOM 837 C CA . LEU A 1 107 ? 6.94200 -13.00000 15.10700 1.000 20.61000 102 LEU A CA 1
ATOM 838 C C . LEU A 1 107 ? 6.00700 -12.62200 13.96800 1.000 25.37000 102 LEU A C 1
ATOM 839 O O . LEU A 1 107 ? 5.92200 -13.33400 12.95600 1.000 23.84000 102 LEU A O 1
ATOM 844 N N . LEU A 1 108 ? 5.28700 -11.51000 14.12500 1.000 22.61000 103 LEU A N 1
ATOM 845 C CA . LEU A 1 108 ? 4.31600 -11.10400 13.11200 1.000 22.56000 103 LEU A CA 1
ATOM 846 C C . LEU A 1 108 ? 5.00300 -10.75600 11.79900 1.000 24.00000 103 LEU A C 1
ATOM 847 O O . LEU A 1 108 ? 4.53400 -11.14900 10.72100 1.000 26.36000 103 LEU A O 1
ATOM 852 N N . ASP A 1 109 ? 6.11100 -10.02000 11.86400 1.000 22.80000 104 ASP A N 1
ATOM 853 C CA . ASP A 1 109 ? 6.77700 -9.58000 10.64400 1.000 26.33000 104 ASP A CA 1
ATOM 854 C C . ASP A 1 109 ? 7.59900 -10.69100 10.00900 1.000 27.97000 104 ASP A C 1
ATOM 855 O O . ASP A 1 109 ? 7.71000 -10.74700 8.78100 1.000 30.92000 104 ASP A O 1
ATOM 860 N N . LYS A 1 110 ? 8.13000 -11.60800 10.80700 1.000 24.64000 105 LYS A N 1
ATOM 861 C CA A LYS A 1 110 ? 9.01300 -12.64000 10.27900 0.460 30.09000 105 LYS A CA 1
ATOM 862 C CA B LYS A 1 110 ? 9.01300 -12.64100 10.28000 0.540 30.10000 105 LYS A CA 1
ATOM 863 C C . LYS A 1 110 ? 8.26200 -13.87600 9.80000 1.000 30.16000 105 LYS A C 1
ATOM 864 O O . LYS A 1 110 ? 8.64700 -14.47600 8.78800 1.000 31.41000 105 LYS A O 1
ATOM 867 N N . TYR A 1 111 ? 7.19200 -14.26500 10.49600 1.000 25.35000 106 TYR A N 1
ATOM 868 C CA . TYR A 1 111 ? 6.55000 -15.55300 10.26500 1.000 26.61000 106 TYR A CA 1
ATOM 869 C C . TYR A 1 111 ? 5.06400 -15.45900 9.94500 1.000 30.54000 106 TYR A C 1
ATOM 870 O O . TYR A 1 111 ? 4.59200 -16.09600 8.99900 1.000 32.92000 106 TYR A O 1
ATOM 879 N N . LEU A 1 112 ? 4.31100 -14.70100 10.74400 1.000 24.15000 107 LEU A N 1
ATOM 880 C CA . LEU A 1 112 ? 2.85500 -14.81600 10.71400 1.000 26.35000 107 LEU A CA 1
ATOM 881 C C . LEU A 1 112 ? 2.24000 -14.09500 9.51700 1.000 27.86000 107 LEU A C 1
ATOM 882 O O . LEU A 1 112 ? 1.47100 -14.69100 8.75400 1.000 32.71000 107 LEU A O 1
ATOM 887 N N . ILE A 1 113 ? 2.53200 -12.81000 9.34800 1.000 24.45000 108 ILE A N 1
ATOM 888 C CA . ILE A 1 113 ? 1.92400 -12.04700 8.25400 1.000 24.20000 108 ILE A CA 1
ATOM 889 C C . ILE A 1 113 ? 2.43800 -12.55400 6.90400 1.000 28.69000 108 ILE A C 1
ATOM 890 O O . ILE A 1 113 ? 1.62000 -12.78100 5.99600 1.000 28.64000 108 ILE A O 1
ATOM 895 N N . PRO A 1 114 ? 3.74700 -12.77000 6.70600 1.000 29.72000 109 PRO A N 1
ATOM 896 C CA . PRO A 1 114 ? 4.19000 -13.23600 5.37700 1.000 32.61000 109 PRO A CA 1
ATOM 897 C C . PRO A 1 114 ? 3.62300 -14.58300 4.97000 1.000 37.84000 109 PRO A C 1
ATOM 898 O O . PRO A 1 114 ? 3.51600 -14.84500 3.76600 1.000 39.53000 109 PRO A O 1
ATOM 902 N N . ASN A 1 115 ? 3.23000 -15.43300 5.91800 1.000 34.68000 110 ASN A N 1
ATOM 903 C CA . ASN A 1 115 ? 2.71600 -16.76100 5.60600 1.000 36.49000 110 ASN A CA 1
ATOM 904 C C . ASN A 1 115 ? 1.19100 -16.82000 5.57300 1.000 38.58000 110 ASN A C 1
ATOM 905 O O . ASN A 1 115 ? 0.62900 -17.87400 5.25900 1.000 38.33000 110 ASN A O 1
ATOM 910 N N . ALA A 1 116 ? 0.51400 -15.72000 5.88900 1.000 32.93000 111 ALA A N 1
ATOM 911 C CA . ALA A 1 116 ? -0.94300 -15.66400 5.84200 1.000 33.88000 111 ALA A CA 1
ATOM 912 C C . ALA A 1 116 ? -1.38600 -15.50500 4.39100 1.000 39.78000 111 ALA A C 1
ATOM 913 O O . ALA A 1 116 ? -1.18800 -14.44600 3.78800 1.000 42.02000 111 ALA A O 1
ATOM 915 N N . THR A 1 117 ? -1.98700 -16.55000 3.83100 1.000 40.98000 112 THR A N 1
ATOM 916 C CA . THR A 1 117 ? -2.49600 -16.49800 2.46500 1.000 44.91000 112 THR A CA 1
ATOM 917 C C . THR A 1 117 ? -3.99100 -16.20400 2.39900 1.000 47.81000 112 THR A C 1
ATOM 918 O O . THR A 1 117 ? -4.45900 -15.65100 1.39800 1.000 56.91000 112 THR A O 1
ATOM 922 N N A GLN A 1 118 ? -4.75200 -16.55000 3.43600 0.510 42.72000 113 GLN A N 1
ATOM 923 N N B GLN A 1 118 ? -4.73100 -16.55100 3.44200 0.490 42.73000 113 GLN A N 1
ATOM 924 C CA A GLN A 1 118 ? -6.19500 -16.34400 3.51100 0.510 43.68000 113 GLN A CA 1
ATOM 925 C CA B GLN A 1 118 ? -6.16400 -16.34000 3.58000 0.490 43.69000 113 GLN A CA 1
ATOM 926 C C A GLN A 1 118 ? -6.50600 -15.00000 4.17300 0.510 43.22000 113 GLN A C 1
ATOM 927 C C B GLN A 1 118 ? -6.43700 -14.93600 4.12500 0.490 43.19000 113 GLN A C 1
ATOM 928 O O A GLN A 1 118 ? -5.87200 -14.64100 5.17100 0.510 37.93000 113 GLN A O 1
ATOM 929 O O B GLN A 1 118 ? -5.69700 -14.45600 4.98900 0.490 37.59000 113 GLN A O 1
ATOM 940 N N . PRO A 1 119 ? -7.47300 -14.24800 3.62700 1.000 38.05000 114 PRO A N 1
ATOM 941 C CA . PRO A 1 119 ? -7.77600 -12.90700 4.17300 1.000 36.69000 114 PRO A CA 1
ATOM 942 C C . PRO A 1 119 ? -8.07400 -12.89000 5.66000 1.000 37.24000 114 PRO A C 1
ATOM 943 O O . PRO A 1 119 ? -7.68900 -11.93800 6.35600 1.000 34.19000 114 PRO A O 1
ATOM 947 N N . GLU A 1 120 ? -8.75700 -13.92100 6.16300 1.000 34.77000 115 GLU A N 1
ATOM 948 C CA . GLU A 1 120 ? -9.05200 -14.01200 7.58700 1.000 36.72000 115 GLU A CA 1
ATOM 949 C C . GLU A 1 120 ? -7.77500 -14.01600 8.42000 1.000 33.89000 115 GLU A C 1
ATOM 950 O O . GLU A 1 120 ? -7.68800 -13.33000 9.44700 1.000 33.37000 115 GLU A O 1
ATOM 956 N N . SER A 1 121 ? -6.77900 -14.79700 8.00400 1.000 33.55000 116 SER A N 1
ATOM 957 C CA . SER A 1 121 ? -5.51500 -14.81900 8.73000 1.000 37.36000 116 SER A CA 1
ATOM 958 C C . SER A 1 121 ? -4.78800 -13.48500 8.61600 1.000 28.36000 116 SER A C 1
ATOM 959 O O . SER A 1 121 ? -4.19100 -13.01300 9.58800 1.000 28.55000 116 SER A O 1
ATOM 962 N N . LYS A 1 122 ? -4.83400 -12.85400 7.44500 1.000 25.93000 117 LYS A N 1
ATOM 963 C CA . LYS A 1 122 ? -4.15400 -11.57300 7.30000 1.000 29.28000 117 LYS A CA 1
ATOM 964 C C . LYS A 1 122 ? -4.81400 -10.48900 8.16300 1.000 25.94000 117 LYS A C 1
ATOM 965 O O . LYS A 1 122 ? -4.11500 -9.69600 8.80700 1.000 23.09000 117 LYS A O 1
ATOM 971 N N . VAL A 1 123 ? -6.15100 -10.46000 8.23700 1.000 21.14000 118 VAL A N 1
ATOM 972 C CA . VAL A 1 123 ? -6.80400 -9.49300 9.11800 1.000 23.42000 118 VAL A CA 1
ATOM 973 C C . VAL A 1 123 ? -6.46000 -9.78400 10.57100 1.000 23.11000 118 VAL A C 1
ATOM 974 O O . VAL A 1 123 ? -6.18600 -8.86400 11.35500 1.000 22.91000 118 VAL A O 1
ATOM 978 N N . PHE A 1 124 ? -6.49900 -11.06000 10.95900 1.000 20.80000 119 PHE A N 1
ATOM 979 C CA . PHE A 1 124 ? -6.18700 -11.42200 12.34100 1.000 23.34000 119 PHE A CA 1
ATOM 980 C C . PHE A 1 124 ? -4.79000 -10.93900 12.73600 1.000 23.84000 119 PHE A C 1
ATOM 981 O O . PHE A 1 124 ? -4.61300 -10.31900 13.78800 1.000 21.26000 119 PHE A O 1
ATOM 989 N N . TYR A 1 125 ? -3.78200 -11.21100 11.90500 1.000 21.03000 120 TYR A N 1
ATOM 990 C CA . TYR A 1 125 ? -2.41600 -10.84600 12.29900 1.000 23.49000 120 TYR A CA 1
ATOM 991 C C . TYR A 1 125 ? -2.14300 -9.35200 12.15900 1.000 20.14000 120 TYR A C 1
ATOM 992 O O . TYR A 1 125 ? -1.34200 -8.79900 12.92100 1.000 21.12000 120 TYR A O 1
ATOM 1001 N N . LEU A 1 126 ? -2.75500 -8.68500 11.17700 1.000 19.44000 121 LEU A N 1
ATOM 1002 C CA . LEU A 1 126 ? -2.60400 -7.23800 11.07300 1.000 18.74000 121 LEU A CA 1
ATOM 1003 C C . LEU A 1 126 ? -3.27300 -6.53300 12.24700 1.000 21.45000 121 LEU A C 1
ATOM 1004 O O . LEU A 1 126 ? -2.76100 -5.52000 12.75000 1.000 18.70000 121 LEU A O 1
ATOM 1009 N N . LYS A 1 127 ? -4.43600 -7.03800 12.68600 1.000 19.49000 122 LYS A N 1
ATOM 1010 C CA . LYS A 1 127 ? -5.04100 -6.51400 13.91300 1.000 20.07000 122 LYS A CA 1
ATOM 1011 C C . LYS A 1 127 ? -4.09800 -6.69000 15.10100 1.000 20.07000 122 LYS A C 1
ATOM 1012 O O . LYS A 1 127 ? -3.91500 -5.77000 15.91300 1.000 18.72000 122 LYS A O 1
ATOM 1018 N N . MET A 1 128 ? -3.50500 -7.87500 15.22200 1.000 20.15000 123 MET A N 1
ATOM 1019 C CA . MET A 1 128 ? -2.54200 -8.11900 16.29700 1.000 21.09000 123 MET A CA 1
ATOM 1020 C C . MET A 1 128 ? -1.37600 -7.14300 16.21900 1.000 20.44000 123 MET A C 1
ATOM 1021 O O . MET A 1 128 ? -0.90500 -6.63500 17.24500 1.000 18.21000 123 MET A O 1
ATOM 1026 N N . LYS A 1 129 ? -0.87900 -6.88300 15.01100 1.000 18.85000 124 LYS A N 1
ATOM 1027 C CA . LYS A 1 129 ? 0.17300 -5.88300 14.84700 1.000 20.00000 124 LYS A CA 1
ATOM 1028 C C . LYS A 1 129 ? -0.29900 -4.52000 15.32500 1.000 20.53000 124 LYS A C 1
ATOM 1029 O O . LYS A 1 129 ? 0.42400 -3.81400 16.04000 1.000 19.05000 124 LYS A O 1
ATOM 1035 N N . GLY A 1 130 ? -1.52000 -4.12800 14.94800 1.000 17.85000 125 GLY A N 1
ATOM 1036 C CA . GLY A 1 130 ? -2.05200 -2.87100 15.45000 1.000 16.59000 125 GLY A CA 1
ATOM 1037 C C . GLY A 1 130 ? -2.15500 -2.85700 16.96400 1.000 17.59000 125 GLY A C 1
ATOM 1038 O O . GLY A 1 130 ? -1.85000 -1.84700 17.60600 1.000 18.05000 125 GLY A O 1
ATOM 1039 N N . ASP A 1 131 ? -2.53800 -3.99400 17.55400 1.000 17.11000 126 ASP A N 1
ATOM 1040 C CA . ASP A 1 131 ? -2.71500 -4.07600 19.00400 1.000 15.91000 126 ASP A CA 1
ATOM 1041 C C . ASP A 1 131 ? -1.38700 -3.86400 19.72400 1.000 17.40000 126 ASP A C 1
ATOM 1042 O O . ASP A 1 131 ? -1.30200 -3.10800 20.69700 1.000 19.34000 126 ASP A O 1
ATOM 1047 N N . TYR A 1 132 ? -0.34200 -4.54600 19.26700 1.000 19.17000 127 TYR A N 1
ATOM 1048 C CA . TYR A 1 132 ? 0.90400 -4.49700 20.02100 1.000 21.26000 127 TYR A CA 1
ATOM 1049 C C . TYR A 1 132 ? 1.64600 -3.17800 19.80600 1.000 22.80000 127 TYR A C 1
ATOM 1050 O O . TYR A 1 132 ? 2.31700 -2.69500 20.73300 1.000 20.30000 127 TYR A O 1
ATOM 1059 N N . PHE A 1 133 ? 1.48700 -2.53800 18.64100 1.000 18.48000 128 PHE A N 1
ATOM 1060 C CA . PHE A 1 133 ? 1.97700 -1.17000 18.52000 1.000 21.41000 128 PHE A CA 1
ATOM 1061 C C . PHE A 1 133 ? 1.15100 -0.22100 19.37700 1.000 20.31000 128 PHE A C 1
ATOM 1062 O O . PHE A 1 133 ? 1.68900 0.76600 19.89000 1.000 21.43000 128 PHE A O 1
ATOM 1070 N N . ARG A 1 134 ? -0.15300 -0.49000 19.54300 1.000 18.76000 129 ARG A N 1
ATOM 1071 C CA . ARG A 1 134 ? -0.95100 0.30500 20.47300 1.000 17.21000 129 ARG A CA 1
ATOM 1072 C C . ARG A 1 134 ? -0.45200 0.14200 21.90400 1.000 21.14000 129 ARG A C 1
ATOM 1073 O O . ARG A 1 134 ? -0.35100 1.12400 22.65200 1.000 20.29000 129 ARG A O 1
ATOM 1081 N N . TYR A 1 135 ? -0.11200 -1.08400 22.30300 1.000 18.08000 130 TYR A N 1
ATOM 1082 C CA . TYR A 1 135 ? 0.37900 -1.25800 23.67300 1.000 17.28000 130 TYR A CA 1
ATOM 1083 C C . TYR A 1 135 ? 1.68600 -0.50700 23.86900 1.000 19.52000 130 TYR A C 1
ATOM 1084 O O . TYR A 1 135 ? 1.90200 0.10400 24.91800 1.000 20.38000 130 TYR A O 1
ATOM 1093 N N . LEU A 1 136 ? 2.55200 -0.51100 22.85700 1.000 19.86000 131 LEU A N 1
ATOM 1094 C CA . LEU A 1 136 ? 3.78100 0.27600 22.96300 1.000 21.79000 131 LEU A CA 1
ATOM 1095 C C . LEU A 1 136 ? 3.46300 1.75500 23.05700 1.000 21.08000 131 LEU A C 1
ATOM 1096 O O . LEU A 1 136 ? 4.11900 2.49200 23.80300 1.000 23.68000 131 LEU A O 1
ATOM 1101 N N . SER A 1 137 ? 2.46200 2.20800 22.28800 1.000 21.30000 132 SER A N 1
ATOM 1102 C CA . SER A 1 137 ? 2.04800 3.60500 22.32300 1.000 22.43000 132 SER A CA 1
ATOM 1103 C C . SER A 1 137 ? 1.48900 4.01500 23.66900 1.000 22.04000 132 SER A C 1
ATOM 1104 O O . SER A 1 137 ? 1.49800 5.21100 23.97800 1.000 28.35000 132 SER A O 1
ATOM 1107 N N . GLU A 1 138 ? 0.99300 3.06600 24.47000 1.000 19.87000 133 GLU A N 1
ATOM 1108 C CA . GLU A 1 138 ? 0.46000 3.44300 25.78000 1.000 23.30000 133 GLU A CA 1
ATOM 1109 C C . GLU A 1 138 ? 1.55000 3.96700 26.70800 1.000 27.08000 133 GLU A C 1
ATOM 1110 O O . GLU A 1 138 ? 1.25700 4.72100 27.64500 1.000 26.88000 133 GLU A O 1
ATOM 1116 N N . VAL A 1 139 ? 2.79800 3.55800 26.49400 1.000 25.75000 134 VAL A N 1
ATOM 1117 C CA . VAL A 1 139 ? 3.89700 3.93800 27.37100 1.000 25.25000 134 VAL A CA 1
ATOM 1118 C C . VAL A 1 139 ? 4.98500 4.72200 26.65400 1.000 28.75000 134 VAL A C 1
ATOM 1119 O O . VAL A 1 139 ? 5.90900 5.20800 27.30900 1.000 30.40000 134 VAL A O 1
ATOM 1123 N N . ALA A 1 140 ? 4.89500 4.89000 25.33800 1.000 25.96000 135 ALA A N 1
ATOM 1124 C CA . ALA A 1 140 ? 5.97400 5.56800 24.63400 1.000 28.78000 135 ALA A CA 1
ATOM 1125 C C . ALA A 1 140 ? 5.85900 7.08400 24.80000 1.000 27.71000 135 ALA A C 1
ATOM 1126 O O . ALA A 1 140 ? 4.82900 7.61900 25.20100 1.000 25.94000 135 ALA A O 1
ATOM 1128 N N . SER A 1 141 ? 6.93900 7.79100 24.47700 1.000 33.27000 136 SER A N 1
ATOM 1129 C CA . SER A 1 141 ? 6.87200 9.24300 24.41600 1.000 38.07000 136 SER A CA 1
ATOM 1130 C C . SER A 1 141 ? 7.71400 9.73400 23.24500 1.000 32.05000 136 SER A C 1
ATOM 1131 O O . SER A 1 141 ? 8.46100 8.97500 22.63100 1.000 35.61000 136 SER A O 1
ATOM 1134 N N . GLY A 1 142 ? 7.54700 11.01400 22.91900 1.000 37.44000 137 GLY A N 1
ATOM 1135 C CA . GLY A 1 142 ? 8.44100 11.66000 21.97000 1.000 40.20000 137 GLY A CA 1
ATOM 1136 C C . GLY A 1 142 ? 8.31700 11.08500 20.57300 1.000 41.56000 137 GLY A C 1
ATOM 1137 O O . GLY A 1 142 ? 7.22700 10.71600 20.11000 1.000 38.82000 137 GLY A O 1
ATOM 1138 N N . ASP A 1 143 ? 9.46100 11.01900 19.88900 1.000 38.40000 138 ASP A N 1
ATOM 1139 C CA . ASP A 1 143 ? 9.50100 10.50400 18.52500 1.000 41.65000 138 ASP A CA 1
ATOM 1140 C C . ASP A 1 143 ? 9.21100 9.01200 18.47400 1.000 36.30000 138 ASP A C 1
ATOM 1141 O O . ASP A 1 143 ? 8.67800 8.52100 17.47200 1.000 33.29000 138 ASP A O 1
ATOM 1146 N N . ASN A 1 144 ? 9.57300 8.27200 19.52400 1.000 33.24000 139 ASN A N 1
ATOM 1147 C CA . ASN A 1 144 ? 9.21500 6.86200 19.56300 1.000 37.04000 139 ASN A CA 1
ATOM 1148 C C . ASN A 1 144 ? 7.70600 6.69400 19.57200 1.000 30.19000 139 ASN A C 1
ATOM 1149 O O . ASN A 1 144 ? 7.17600 5.80600 18.90100 1.000 33.38000 139 ASN A O 1
ATOM 1154 N N . LYS A 1 145 ? 6.99700 7.54700 20.31500 1.000 30.94000 140 LYS A N 1
ATOM 1155 C CA . LYS A 1 145 ? 5.54000 7.44800 20.33200 1.000 28.87000 140 LYS A CA 1
ATOM 1156 C C . LYS A 1 145 ? 4.95800 7.79500 18.97000 1.000 30.37000 140 LYS A C 1
ATOM 1157 O O . LYS A 1 145 ? 3.97900 7.18200 18.53400 1.000 28.32000 140 LYS A O 1
ATOM 1163 N N . GLN A 1 146 ? 5.53000 8.79200 18.29300 1.000 26.06000 141 GLN A N 1
ATOM 1164 C CA . GLN A 1 146 ? 5.09300 9.08400 16.93100 1.000 28.83000 141 GLN A CA 1
ATOM 1165 C C . GLN A 1 146 ? 5.21900 7.85100 16.04500 1.000 25.88000 141 GLN A C 1
ATOM 1166 O O . GLN A 1 146 ? 4.34600 7.57600 15.21200 1.000 30.57000 141 GLN A O 1
ATOM 1172 N N . THR A 1 147 ? 6.30600 7.10500 16.20500 1.000 26.14000 142 THR A N 1
ATOM 1173 C CA . THR A 1 147 ? 6.53700 5.91300 15.39900 1.000 27.88000 142 THR A CA 1
ATOM 1174 C C . THR A 1 147 ? 5.53300 4.81300 15.72700 1.000 27.74000 142 THR A C 1
ATOM 1175 O O . THR A 1 147 ? 4.98000 4.17800 14.81900 1.000 27.60000 142 THR A O 1
ATOM 1179 N N . THR A 1 148 ? 5.30700 4.55300 17.02000 1.000 26.10000 143 THR A N 1
ATOM 1180 C CA . THR A 1 148 ? 4.41200 3.45800 17.38700 1.000 27.01000 143 THR A CA 1
ATOM 1181 C C . THR A 1 148 ? 2.96300 3.78900 17.04900 1.000 24.78000 143 THR A C 1
ATOM 1182 O O . THR A 1 148 ? 2.22500 2.91700 16.56800 1.000 24.16000 143 THR A O 1
ATOM 1186 N N . VAL A 1 149 ? 2.53500 5.03600 17.27300 1.000 22.82000 144 VAL A N 1
ATOM 1187 C CA . VAL A 1 149 ? 1.16500 5.41600 16.93000 1.000 23.67000 144 VAL A CA 1
ATOM 1188 C C . VAL A 1 149 ? 0.93600 5.25800 15.42900 1.000 25.32000 144 VAL A C 1
ATOM 1189 O O . VAL A 1 149 ? -0.07900 4.70100 14.98600 1.000 24.89000 144 VAL A O 1
ATOM 1193 N N . SER A 1 150 ? 1.89000 5.73200 14.62300 1.000 25.03000 145 SER A N 1
ATOM 1194 C CA . SER A 1 150 ? 1.75400 5.62000 13.17100 1.000 26.92000 145 SER A CA 1
ATOM 1195 C C . SER A 1 150 ? 1.74100 4.16500 12.71700 1.000 25.36000 145 SER A C 1
ATOM 1196 O O . SER A 1 150 ? 0.94700 3.78500 11.84800 1.000 26.48000 145 SER A O 1
ATOM 1199 N N . ASN A 1 151 ? 2.63700 3.34600 13.26600 1.000 24.74000 146 ASN A N 1
ATOM 1200 C CA . ASN A 1 151 ? 2.66200 1.94000 12.89000 1.000 23.27000 146 ASN A CA 1
ATOM 1201 C C . ASN A 1 151 ? 1.37500 1.24400 13.31600 1.000 25.38000 146 ASN A C 1
ATOM 1202 O O . ASN A 1 151 ? 0.85100 0.39500 12.58900 1.000 23.24000 146 ASN A O 1
ATOM 1207 N N . SER A 1 152 ? 0.84600 1.59000 14.49000 1.000 23.06000 147 SER A N 1
ATOM 1208 C CA . SER A 1 152 ? -0.39200 0.94200 14.92100 1.000 21.58000 147 SER A CA 1
ATOM 1209 C C . SER A 1 152 ? -1.54200 1.30200 13.97900 1.000 22.62000 147 SER A C 1
ATOM 1210 O O . SER A 1 152 ? -2.31100 0.42400 13.55300 1.000 23.17000 147 SER A O 1
ATOM 1213 N N . GLN A 1 153 ? -1.66700 2.59000 13.64100 1.000 22.43000 148 GLN A N 1
ATOM 1214 C CA . GLN A 1 153 ? -2.73600 3.04300 12.75200 1.000 27.03000 148 GLN A CA 1
ATOM 1215 C C . GLN A 1 153 ? -2.63200 2.39200 11.38200 1.000 25.41000 148 GLN A C 1
ATOM 1216 O O . GLN A 1 153 ? -3.64500 1.97900 10.80000 1.000 24.61000 148 GLN A O 1
ATOM 1222 N N . GLN A 1 154 ? -1.41900 2.30400 10.84300 1.000 22.09000 149 GLN A N 1
ATOM 1223 C CA . GLN A 1 154 ? -1.23700 1.72100 9.51600 1.000 22.36000 149 GLN A CA 1
ATOM 1224 C C . GLN A 1 154 ? -1.64100 0.25600 9.48700 1.000 23.13000 149 GLN A C 1
ATOM 1225 O O . GLN A 1 154 ? -2.19900 -0.21900 8.49000 1.000 22.96000 149 GLN A O 1
ATOM 1231 N N . ALA A 1 155 ? -1.29900 -0.49200 10.54400 1.000 21.16000 150 ALA A N 1
ATOM 1232 C CA . ALA A 1 155 ? -1.64400 -1.90800 10.59300 1.000 23.14000 150 ALA A CA 1
ATOM 1233 C C . ALA A 1 155 ? -3.15100 -2.09300 10.72400 1.000 21.60000 150 ALA A C 1
ATOM 1234 O O . ALA A 1 155 ? -3.74900 -2.91100 10.01100 1.000 21.69000 150 ALA A O 1
ATOM 1236 N N . TYR A 1 156 ? -3.77600 -1.34100 11.63500 1.000 19.11000 151 TYR A N 1
ATOM 1237 C CA . TYR A 1 156 ? -5.22800 -1.38100 11.78300 1.000 22.01000 151 TYR A CA 1
ATOM 1238 C C . TYR A 1 156 ? -5.92700 -0.97900 10.49000 1.000 23.33000 151 TYR A C 1
ATOM 1239 O O . TYR A 1 156 ? -6.94500 -1.57500 10.10900 1.000 22.09000 151 TYR A O 1
ATOM 1248 N N . GLN A 1 157 ? -5.42800 0.06500 9.83100 1.000 21.81000 152 GLN A N 1
ATOM 1249 C CA . GLN A 1 157 ? -6.11800 0.55600 8.64600 1.000 25.04000 152 GLN A CA 1
ATOM 1250 C C . GLN A 1 157 ? -6.07300 -0.47500 7.53400 1.000 26.06000 152 GLN A C 1
ATOM 1251 O O . GLN A 1 157 ? -7.08100 -0.69500 6.85500 1.000 23.04000 152 GLN A O 1
ATOM 1257 N N . GLU A 1 158 ? -4.91500 -1.11500 7.33300 1.000 23.52000 153 GLU A N 1
ATOM 1258 C CA . GLU A 1 158 ? -4.81600 -2.16300 6.32000 1.000 28.54000 153 GLU A CA 1
ATOM 1259 C C . GLU A 1 158 ? -5.73600 -3.33200 6.65200 1.000 27.74000 153 GLU A C 1
ATOM 1260 O O . GLU A 1 158 ? -6.44800 -3.84000 5.78000 1.000 22.52000 153 GLU A O 1
ATOM 1266 N N . ALA A 1 159 ? -5.71000 -3.79300 7.91100 1.000 22.31000 154 ALA A N 1
ATOM 1267 C CA . ALA A 1 159 ? -6.62000 -4.85600 8.32600 1.000 22.61000 154 ALA A CA 1
ATOM 1268 C C . ALA A 1 159 ? -8.06700 -4.44800 8.09600 1.000 25.53000 154 ALA A C 1
ATOM 1269 O O . ALA A 1 159 ? -8.89700 -5.26400 7.66300 1.000 24.43000 154 ALA A O 1
ATOM 1271 N N . PHE A 1 160 ? -8.37700 -3.18200 8.38800 1.000 20.75000 155 PHE A N 1
ATOM 1272 C CA . PHE A 1 160 ? -9.74500 -2.67700 8.30300 1.000 23.32000 155 PHE A CA 1
ATOM 1273 C C . PHE A 1 160 ? -10.25000 -2.73600 6.86700 1.000 23.52000 155 PHE A C 1
ATOM 1274 O O . PHE A 1 160 ? -11.37100 -3.20400 6.59600 1.000 26.99000 155 PHE A O 1
ATOM 1282 N N . GLU A 1 161 ? -9.42900 -2.26200 5.93100 1.000 24.81000 156 GLU A N 1
ATOM 1283 C CA . GLU A 1 161 ? -9.81100 -2.27400 4.52200 1.000 24.07000 156 GLU A CA 1
ATOM 1284 C C . GLU A 1 161 ? -10.00000 -3.69600 4.01800 1.000 27.36000 156 GLU A C 1
ATOM 1285 O O . GLU A 1 161 ? -10.95900 -3.98300 3.29100 1.000 29.51000 156 GLU A O 1
ATOM 1291 N N . ILE A 1 162 ? -9.09700 -4.60400 4.39800 1.000 22.25000 157 ILE A N 1
ATOM 1292 C CA . ILE A 1 162 ? -9.22900 -5.98900 3.96300 1.000 27.94000 157 ILE A CA 1
ATOM 1293 C C . ILE A 1 162 ? -10.50500 -6.58500 4.51100 1.000 25.75000 157 ILE A C 1
ATOM 1294 O O . ILE A 1 162 ? -11.23500 -7.28700 3.79800 1.000 25.97000 157 ILE A O 1
ATOM 1299 N N . SER A 1 163 ? -10.77900 -6.33400 5.79500 1.000 23.84000 158 SER A N 1
ATOM 1300 C CA . SER A 1 163 ? -11.94700 -6.92000 6.43600 1.000 21.49000 158 SER A CA 1
ATOM 1301 C C . SER A 1 163 ? -13.24500 -6.45700 5.78700 1.000 25.40000 158 SER A C 1
ATOM 1302 O O . SER A 1 163 ? -14.20700 -7.22700 5.72100 1.000 26.40000 158 SER A O 1
ATOM 1305 N N . LYS A 1 164 ? -13.29600 -5.21500 5.31000 1.000 24.05000 159 LYS A N 1
ATOM 1306 C CA . LYS A 1 164 ? -14.52900 -4.71000 4.71400 1.000 27.09000 159 LYS A CA 1
ATOM 1307 C C . LYS A 1 164 ? -14.72700 -5.21300 3.29200 1.000 31.50000 159 LYS A C 1
ATOM 1308 O O . LYS A 1 164 ? -15.87500 -5.34500 2.84000 1.000 32.15000 159 LYS A O 1
ATOM 1314 N N . LYS A 1 165 ? -13.63600 -5.48900 2.57900 1.000 31.87000 160 LYS A N 1
ATOM 1315 C CA . LYS A 1 165 ? -13.72900 -6.10400 1.26000 1.000 32.49000 160 LYS A CA 1
ATOM 1316 C C . LYS A 1 165 ? -14.05900 -7.59200 1.35800 1.000 36.09000 160 LYS A C 1
ATOM 1317 O O . LYS A 1 165 ? -14.88000 -8.10300 0.58700 1.000 40.01000 160 LYS A O 1
ATOM 1323 N N . GLU A 1 166 ? -13.45100 -8.30500 2.30300 1.000 29.21000 161 GLU A N 1
ATOM 1324 C CA . GLU A 1 166 ? -13.42600 -9.75800 2.25700 1.000 31.33000 161 GLU A CA 1
ATOM 1325 C C . GLU A 1 166 ? -14.29100 -10.44300 3.30300 1.000 30.86000 161 GLU A C 1
ATOM 1326 O O . GLU A 1 166 ? -14.46600 -11.66200 3.21800 1.000 35.92000 161 GLU A O 1
ATOM 1332 N N . MET A 1 167 ? -14.81100 -9.72000 4.29400 1.000 26.52000 162 MET A N 1
ATOM 1333 C CA . MET A 1 167 ? -15.55200 -10.34600 5.38500 1.000 26.74000 162 MET A CA 1
ATOM 1334 C C . MET A 1 167 ? -16.92600 -9.70500 5.53300 1.000 25.21000 162 MET A C 1
ATOM 1335 O O . MET A 1 167 ? -17.13900 -8.55300 5.15300 1.000 30.53000 162 MET A O 1
ATOM 1340 N N . GLN A 1 168 ? -17.84600 -10.45900 6.08900 1.000 28.05000 163 GLN A N 1
ATOM 1341 C CA . GLN A 1 168 ? -19.17500 -9.92600 6.36400 1.000 29.91000 163 GLN A CA 1
ATOM 1342 C C . GLN A 1 168 ? -19.15400 -9.16100 7.68700 1.000 30.53000 163 GLN A C 1
ATOM 1343 O O . GLN A 1 168 ? -18.34400 -9.47300 8.56400 1.000 28.16000 163 GLN A O 1
ATOM 1349 N N . PRO A 1 169 ? -20.04700 -8.15000 7.85400 1.000 29.83000 164 PRO A N 1
ATOM 1350 C CA . PRO A 1 169 ? -20.05400 -7.33900 9.09000 1.000 30.04000 164 PRO A CA 1
ATOM 1351 C C . PRO A 1 169 ? -20.16500 -8.14400 10.37600 1.000 32.92000 164 PRO A C 1
ATOM 1352 O O . PRO A 1 169 ? -19.79700 -7.66200 11.45600 1.000 31.09000 164 PRO A O 1
ATOM 1356 N N . THR A 1 170 ? -20.70200 -9.35900 10.28500 1.000 30.03000 165 THR A N 1
ATOM 1357 C CA . THR A 1 170 ? -20.90200 -10.20300 11.45300 1.000 24.82000 165 THR A CA 1
ATOM 1358 C C . THR A 1 170 ? -19.71100 -11.09700 11.75500 1.000 27.25000 165 THR A C 1
ATOM 1359 O O . THR A 1 170 ? -19.75000 -11.84900 12.73400 1.000 27.85000 165 THR A O 1
ATOM 1363 N N . HIS A 1 171 ? -18.64700 -11.03000 10.96400 1.000 27.39000 166 HIS A N 1
ATOM 1364 C CA . HIS A 1 171 ? -17.50200 -11.87700 11.24100 1.000 24.36000 166 HIS A CA 1
ATOM 1365 C C . HIS A 1 171 ? -16.83300 -11.42600 12.53800 1.000 28.27000 166 HIS A C 1
ATOM 1366 O O . HIS A 1 171 ? -16.58900 -10.22900 12.71800 1.000 28.18000 166 HIS A O 1
ATOM 1373 N N . PRO A 1 172 ? -16.52900 -12.34300 13.45500 1.000 25.69000 167 PRO A N 1
ATOM 1374 C CA . PRO A 1 172 ? -15.97300 -11.93200 14.75600 1.000 28.33000 167 PRO A CA 1
ATOM 1375 C C . PRO A 1 172 ? -14.60500 -11.28900 14.65600 1.000 28.72000 167 PRO A C 1
ATOM 1376 O O . PRO A 1 172 ? -14.26200 -10.44400 15.49100 1.000 25.68000 167 PRO A O 1
ATOM 1380 N N . ILE A 1 173 ? -13.79100 -11.68400 13.68600 1.000 24.77000 168 ILE A N 1
ATOM 1381 C CA . ILE A 1 173 ? -12.49800 -11.01800 13.54500 1.000 26.35000 168 ILE A CA 1
ATOM 1382 C C . ILE A 1 173 ? -12.69800 -9.59800 13.04000 1.000 23.48000 168 ILE A C 1
ATOM 1383 O O . ILE A 1 173 ? -12.06000 -8.65700 13.51900 1.000 23.59000 168 ILE A O 1
ATOM 1388 N N . ARG A 1 174 ? -13.61500 -9.41000 12.09200 1.000 26.02000 169 ARG A N 1
ATOM 1389 C CA . ARG A 1 174 ? -13.90300 -8.05900 11.63400 1.000 26.18000 169 ARG A CA 1
ATOM 1390 C C . ARG A 1 174 ? -14.48000 -7.21100 12.76100 1.000 27.45000 169 ARG A C 1
ATOM 1391 O O . ARG A 1 174 ? -14.13200 -6.03100 12.90400 1.000 22.45000 169 ARG A O 1
ATOM 1399 N N . LEU A 1 175 ? -15.38000 -7.78900 13.56500 1.000 24.35000 170 LEU A N 1
ATOM 1400 C CA . LEU A 1 175 ? -15.94600 -7.05200 14.69200 1.000 23.88000 170 LEU A CA 1
ATOM 1401 C C . LEU A 1 175 ? -14.87900 -6.70900 15.73300 1.000 21.15000 170 LEU A C 1
ATOM 1402 O O . LEU A 1 175 ? -14.84100 -5.58200 16.23400 1.000 22.08000 170 LEU A O 1
ATOM 1407 N N . GLY A 1 176 ? -14.02200 -7.66800 16.07700 1.000 21.13000 171 GLY A N 1
ATOM 1408 C CA . GLY A 1 176 ? -12.99400 -7.40300 17.06800 1.000 24.88000 171 GLY A CA 1
ATOM 1409 C C . GLY A 1 176 ? -11.98900 -6.36900 16.60500 1.000 24.62000 171 GLY A C 1
ATOM 1410 O O . GLY A 1 176 ? -11.48600 -5.57600 17.41300 1.000 19.06000 171 GLY A O 1
ATOM 1411 N N . LEU A 1 177 ? -11.69700 -6.35400 15.30500 1.000 20.20000 172 LEU A N 1
ATOM 1412 C CA . LEU A 1 177 ? -10.87800 -5.29300 14.72800 1.000 21.19000 172 LEU A CA 1
ATOM 1413 C C . LEU A 1 177 ? -11.56100 -3.93800 14.86600 1.000 21.32000 172 LEU A C 1
ATOM 1414 O O . LEU A 1 177 ? -10.93900 -2.95000 15.27600 1.000 21.97000 172 LEU A O 1
ATOM 1419 N N . ALA A 1 178 ? -12.84800 -3.85900 14.51700 1.000 24.03000 173 ALA A N 1
ATOM 1420 C CA . ALA A 1 178 ? -13.54200 -2.58800 14.68300 1.000 22.28000 173 ALA A CA 1
ATOM 1421 C C . ALA A 1 178 ? -13.49700 -2.14100 16.13900 1.000 21.99000 173 ALA A C 1
ATOM 1422 O O . ALA A 1 178 ? -13.27800 -0.95700 16.42800 1.000 23.39000 173 ALA A O 1
ATOM 1424 N N . LEU A 1 179 ? -13.66900 -3.08200 17.07500 1.000 20.35000 174 LEU A N 1
ATOM 1425 C CA . LEU A 1 179 ? -13.64100 -2.71900 18.49000 1.000 22.32000 174 LEU A CA 1
ATOM 1426 C C . LEU A 1 179 ? -12.28400 -2.13900 18.87100 1.000 22.20000 174 LEU A C 1
ATOM 1427 O O . LEU A 1 179 ? -12.20500 -1.05900 19.46300 1.000 22.94000 174 LEU A O 1
ATOM 1432 N N . ASN A 1 180 ? -11.20100 -2.83100 18.51800 1.000 22.08000 175 ASN A N 1
ATOM 1433 C CA . ASN A 1 180 ? -9.88700 -2.35300 18.95400 1.000 22.11000 175 ASN A CA 1
ATOM 1434 C C . ASN A 1 180 ? -9.45000 -1.10100 18.20900 1.000 21.55000 175 ASN A C 1
ATOM 1435 O O . ASN A 1 180 ? -8.76800 -0.24500 18.78700 1.000 20.92000 175 ASN A O 1
ATOM 1440 N N . PHE A 1 181 ? -9.81800 -0.97200 16.93500 1.000 20.40000 176 PHE A N 1
ATOM 1441 C CA . PHE A 1 181 ? -9.53200 0.26000 16.20200 1.000 19.15000 176 PHE A CA 1
ATOM 1442 C C . PHE A 1 181 ? -10.28700 1.42900 16.82700 1.000 21.66000 176 PHE A C 1
ATOM 1443 O O . PHE A 1 181 ? -9.76300 2.54300 16.92600 1.000 22.10000 176 PHE A O 1
ATOM 1451 N N . SER A 1 182 ? -11.52500 1.19600 17.27700 1.000 19.32000 177 SER A N 1
ATOM 1452 C CA . SER A 1 182 ? -12.23400 2.28200 17.93900 1.000 20.59000 177 SER A CA 1
ATOM 1453 C C . SER A 1 182 ? -11.55900 2.65600 19.25500 1.000 23.73000 177 SER A C 1
ATOM 1454 O O . SER A 1 182 ? -11.44000 3.84300 19.57600 1.000 23.52000 177 SER A O 1
ATOM 1457 N N . VAL A 1 183 ? -11.04900 1.66400 19.99800 1.000 20.50000 178 VAL A N 1
ATOM 1458 C CA . VAL A 1 183 ? -10.29700 1.95800 21.21700 1.000 21.25000 178 VAL A CA 1
ATOM 1459 C C . VAL A 1 183 ? -9.03700 2.74800 20.88200 1.000 22.24000 178 VAL A C 1
ATOM 1460 O O . VAL A 1 183 ? -8.63500 3.64900 21.62000 1.000 21.97000 178 VAL A O 1
ATOM 1464 N N . PHE A 1 184 ? -8.39800 2.42600 19.76100 1.000 20.94000 179 PHE A N 1
ATOM 1465 C CA . PHE A 1 184 ? -7.21600 3.17200 19.35000 1.000 22.62000 179 PHE A CA 1
ATOM 1466 C C . PHE A 1 184 ? -7.57000 4.63700 19.10200 1.000 23.62000 179 PHE A C 1
ATOM 1467 O O . PHE A 1 184 ? -6.88800 5.54400 19.59100 1.000 25.19000 179 PHE A O 1
ATOM 1475 N N . TYR A 1 185 ? -8.66400 4.88800 18.37600 1.000 23.28000 180 TYR A N 1
ATOM 1476 C CA . TYR A 1 185 ? -9.10000 6.26600 18.17000 1.000 23.64000 180 TYR A CA 1
ATOM 1477 C C . TYR A 1 185 ? -9.46700 6.93900 19.48400 1.000 25.94000 180 TYR A C 1
ATOM 1478 O O . TYR A 1 185 ? -9.14000 8.11600 19.70300 1.000 27.16000 180 TYR A O 1
ATOM 1487 N N . TYR A 1 186 ? -10.16200 6.21500 20.36400 1.000 23.35000 181 TYR A N 1
ATOM 1488 C CA . TYR A 1 186 ? -10.63200 6.81900 21.60800 1.000 24.62000 181 TYR A CA 1
ATOM 1489 C C . TYR A 1 186 ? -9.47100 7.19200 22.52500 1.000 30.21000 181 TYR A C 1
ATOM 1490 O O . TYR A 1 186 ? -9.37800 8.33700 22.98500 1.000 30.42000 181 TYR A O 1
ATOM 1499 N N . GLU A 1 187 ? -8.58300 6.23200 22.80600 1.000 28.53000 182 GLU A N 1
ATOM 1500 C CA . GLU A 1 187 ? -7.54200 6.35400 23.82200 1.000 31.19000 182 GLU A CA 1
ATOM 1501 C C . GLU A 1 187 ? -6.22300 6.89600 23.27400 1.000 30.49000 182 GLU A C 1
ATOM 1502 O O . GLU A 1 187 ? -5.61100 7.77600 23.88800 1.000 33.64000 182 GLU A O 1
ATOM 1508 N N . ILE A 1 188 ? -5.75700 6.37400 22.14000 1.000 23.55000 183 ILE A N 1
ATOM 1509 C CA . ILE A 1 188 ? -4.44200 6.76500 21.64900 1.000 24.69000 183 ILE A CA 1
ATOM 1510 C C . ILE A 1 188 ? -4.53500 8.08400 20.89700 1.000 30.80000 183 ILE A C 1
ATOM 1511 O O . ILE A 1 188 ? -3.73600 8.99700 21.12100 1.000 27.84000 183 ILE A O 1
ATOM 1516 N N . LEU A 1 189 ? -5.53400 8.23100 20.03900 1.000 28.38000 184 LEU A N 1
ATOM 1517 C CA . LEU A 1 189 ? -5.70200 9.46000 19.27900 1.000 31.39000 184 LEU A CA 1
ATOM 1518 C C . LEU A 1 189 ? -6.63100 10.46600 19.95500 1.000 28.21000 184 LEU A C 1
ATOM 1519 O O . LEU A 1 189 ? -6.81800 11.55700 19.41200 1.000 31.39000 184 LEU A O 1
ATOM 1524 N N . ASN A 1 190 ? -7.19600 10.14000 21.12100 1.000 31.49000 185 ASN A N 1
ATOM 1525 C CA . ASN A 1 190 ? -8.08100 11.04600 21.86600 1.000 32.55000 185 ASN A CA 1
ATOM 1526 C C . ASN A 1 190 ? -9.16100 11.63200 20.96400 1.000 32.66000 185 ASN A C 1
ATOM 1527 O O . ASN A 1 190 ? -9.41700 12.83800 20.96000 1.000 30.13000 185 ASN A O 1
ATOM 1532 N N . SER A 1 191 ? -9.80000 10.75800 20.19300 1.000 25.52000 186 SER A N 1
ATOM 1533 C CA . SER A 1 191 ? -10.79100 11.15300 19.19100 1.000 27.23000 186 SER A CA 1
ATOM 1534 C C . SER A 1 191 ? -12.08100 10.41300 19.47700 1.000 25.79000 186 SER A C 1
ATOM 1535 O O . SER A 1 191 ? -12.43400 9.44800 18.77700 1.000 26.34000 186 SER A O 1
ATOM 1538 N N . PRO A 1 192 ? -12.81300 10.80900 20.52100 1.000 28.64000 187 PRO A N 1
ATOM 1539 C CA . PRO A 1 192 ? -13.95900 10.00800 20.95800 1.000 28.00000 187 PRO A CA 1
ATOM 1540 C C . PRO A 1 192 ? -15.10500 9.99500 19.96300 1.000 25.82000 187 PRO A C 1
ATOM 1541 O O . PRO A 1 192 ? -15.80500 8.98000 19.87200 1.000 27.34000 187 PRO A O 1
ATOM 1545 N N . GLU A 1 193 ? -15.32800 11.08100 19.21600 1.000 27.92000 188 GLU A N 1
ATOM 1546 C CA . GLU A 1 193 ? -16.42100 11.07200 18.25100 1.000 31.73000 188 GLU A CA 1
ATOM 1547 C C . GLU A 1 193 ? -16.10800 10.16200 17.07100 1.000 27.74000 188 GLU A C 1
ATOM 1548 O O . GLU A 1 193 ? -16.98000 9.42100 16.60100 1.000 28.72000 188 GLU A O 1
ATOM 1554 N N . LYS A 1 194 ? -14.87300 10.20000 16.56300 1.000 28.44000 189 LYS A N 1
ATOM 1555 C CA . LYS A 1 194 ? -14.54100 9.23500 15.51900 1.000 27.37000 189 LYS A CA 1
ATOM 1556 C C . LYS A 1 194 ? -14.60400 7.81000 16.03500 1.000 29.26000 189 LYS A C 1
ATOM 1557 O O . LYS A 1 194 ? -14.98000 6.90600 15.27900 1.000 28.29000 189 LYS A O 1
ATOM 1563 N N . ALA A 1 195 ? -14.21500 7.58300 17.29300 1.000 23.13000 190 ALA A N 1
ATOM 1564 C CA . ALA A 1 195 ? -14.29700 6.24000 17.86600 1.000 28.42000 190 ALA A CA 1
ATOM 1565 C C . ALA A 1 195 ? -15.74200 5.77100 17.97100 1.000 26.30000 190 ALA A C 1
ATOM 1566 O O . ALA A 1 195 ? -16.05900 4.61900 17.66100 1.000 25.55000 190 ALA A O 1
ATOM 1568 N N . CYS A 1 196 ? -16.62000 6.64600 18.45800 1.000 22.43000 191 CYS A N 1
ATOM 1569 C CA . CYS A 1 196 ? -18.03500 6.30000 18.53500 1.000 24.30000 191 CYS A CA 1
ATOM 1570 C C . CYS A 1 196 ? -18.61600 6.04400 17.14800 1.000 27.36000 191 CYS A C 1
ATOM 1571 O O . CYS A 1 196 ? -19.42400 5.12200 16.96400 1.000 32.23000 191 CYS A O 1
ATOM 1574 N N . SER A 1 197 ? -18.23400 6.85200 16.16200 1.000 27.54000 192 SER A N 1
ATOM 1575 C CA . SER A 1 197 ? -18.78000 6.66500 14.82000 1.000 32.17000 192 SER A CA 1
ATOM 1576 C C . SER A 1 197 ? -18.37600 5.31300 14.25400 1.000 33.51000 192 SER A C 1
ATOM 1577 O O . SER A 1 197 ? -19.19300 4.61400 13.64500 1.000 33.49000 192 SER A O 1
ATOM 1580 N N . LEU A 1 198 ? -17.11900 4.92200 14.46000 1.000 26.36000 193 LEU A N 1
ATOM 1581 C CA . LEU A 1 198 ? -16.65400 3.61900 13.99700 1.000 31.95000 193 LEU A CA 1
ATOM 1582 C C . LEU A 1 198 ? -17.42100 2.50600 14.68300 1.000 31.09000 193 LEU A C 1
ATOM 1583 O O . LEU A 1 198 ? -17.90100 1.56900 14.03300 1.000 29.71000 193 LEU A O 1
ATOM 1588 N N . ALA A 1 199 ? -17.49600 2.57300 16.01500 1.000 26.17000 194 ALA A N 1
ATOM 1589 C CA . ALA A 1 199 ? -18.12900 1.50800 16.77300 1.000 25.30000 194 ALA A CA 1
ATOM 1590 C C . ALA A 1 199 ? -19.60700 1.42400 16.42800 1.000 28.19000 194 ALA A C 1
ATOM 1591 O O . ALA A 1 199 ? -20.17100 0.33100 16.35200 1.000 31.36000 194 ALA A O 1
ATOM 1593 N N . LYS A 1 200 ? -20.23600 2.57400 16.17000 1.000 27.66000 195 LYS A N 1
ATOM 1594 C CA . LYS A 1 200 ? -21.67300 2.56500 15.89600 1.000 30.32000 195 LYS A CA 1
ATOM 1595 C C . LYS A 1 200 ? -21.96700 1.98900 14.51600 1.000 31.03000 195 LYS A C 1
ATOM 1596 O O . LYS A 1 200 ? -22.93300 1.24100 14.34300 1.000 31.60000 195 LYS A O 1
ATOM 1602 N N . THR A 1 201 ? -21.14100 2.30400 13.52100 1.000 30.04000 196 THR A N 1
ATOM 1603 C CA . THR A 1 201 ? -21.34300 1.71300 12.20200 1.000 34.26000 196 THR A CA 1
ATOM 1604 C C . THR A 1 201 ? -21.12900 0.20500 12.24500 1.000 32.45000 196 THR A C 1
ATOM 1605 O O . THR A 1 201 ? -21.92700 -0.56700 11.70000 1.000 27.53000 196 THR A O 1
ATOM 1609 N N . ALA A 1 202 ? -20.04900 -0.23300 12.89100 1.000 24.69000 197 ALA A N 1
ATOM 1610 C CA . ALA A 1 202 ? -19.78300 -1.66200 13.01500 1.000 26.50000 197 ALA A CA 1
ATOM 1611 C C . ALA A 1 202 ? -20.92900 -2.37400 13.72800 1.000 30.63000 197 ALA A C 1
ATOM 1612 O O . ALA A 1 202 ? -21.38000 -3.44900 13.30500 1.000 28.24000 197 ALA A O 1
ATOM 1614 N N . PHE A 1 203 ? -21.41500 -1.78500 14.82000 1.000 26.91000 198 PHE A N 1
ATOM 1615 C CA . PHE A 1 203 ? -22.53200 -2.38600 15.53700 1.000 29.42000 198 PHE A CA 1
ATOM 1616 C C . PHE A 1 203 ? -23.77800 -2.44300 14.65900 1.000 29.20000 198 PHE A C 1
ATOM 1617 O O . PHE A 1 203 ? -24.41300 -3.49600 14.53200 1.000 31.98000 198 PHE A O 1
ATOM 1625 N N . ASP A 1 204 ? -24.13100 -1.31600 14.03700 1.000 29.28000 199 ASP A N 1
ATOM 1626 C CA . ASP A 1 204 ? -25.36300 -1.24600 13.25300 1.000 32.78000 199 ASP A CA 1
ATOM 1627 C C . ASP A 1 204 ? -25.30800 -2.17100 12.04400 1.000 36.20000 199 ASP A C 1
ATOM 1628 O O . ASP A 1 204 ? -26.29600 -2.84500 11.72200 1.000 37.30000 199 ASP A O 1
ATOM 1633 N N . GLU A 1 205 ? -24.16200 -2.22400 11.35600 1.000 32.80000 200 GLU A N 1
ATOM 1634 C CA . GLU A 1 205 ? -24.08700 -3.09600 10.18800 1.000 32.53000 200 GLU A CA 1
ATOM 1635 C C . GLU A 1 205 ? -24.11700 -4.56600 10.58600 1.000 35.78000 200 GLU A C 1
ATOM 1636 O O . GLU A 1 205 ? -24.69700 -5.38900 9.86700 1.000 31.82000 200 GLU A O 1
ATOM 1642 N N . ALA A 1 206 ? -23.53200 -4.91400 11.73600 1.000 29.40000 201 ALA A N 1
ATOM 1643 C CA . ALA A 1 206 ? -23.61500 -6.29100 12.20000 1.000 24.33000 201 ALA A CA 1
ATOM 1644 C C . ALA A 1 206 ? -25.04400 -6.65200 12.61300 1.000 31.70000 201 ALA A C 1
ATOM 1645 O O . ALA A 1 206 ? -25.51700 -7.75300 12.30300 1.000 33.31000 201 ALA A O 1
ATOM 1647 N N . ILE A 1 207 ? -25.74200 -5.73800 13.30100 1.000 29.97000 202 ILE A N 1
ATOM 1648 C CA . ILE A 1 207 ? -27.10000 -6.02300 13.78100 1.000 34.22000 202 ILE A CA 1
ATOM 1649 C C . ILE A 1 207 ? -28.03100 -6.26300 12.60100 1.000 35.74000 202 ILE A C 1
ATOM 1650 O O . ILE A 1 207 ? -28.86400 -7.18100 12.62100 1.000 33.89000 202 ILE A O 1
ATOM 1655 N N . ALA A 1 208 ? -27.90700 -5.43500 11.55900 1.000 33.49000 203 ALA A N 1
ATOM 1656 C CA . ALA A 1 208 ? -28.76700 -5.56600 10.38900 1.000 37.75000 203 ALA A CA 1
ATOM 1657 C C . ALA A 1 208 ? -28.55900 -6.90900 9.70400 1.000 40.12000 203 ALA A C 1
ATOM 1658 O O . ALA A 1 208 ? -29.52300 -7.56800 9.29800 1.000 35.58000 203 ALA A O 1
ATOM 1660 N N . GLU A 1 209 ? -27.30800 -7.33800 9.57200 1.000 32.59000 204 GLU A N 1
ATOM 1661 C CA . GLU A 1 209 ? -27.05100 -8.64500 8.98200 1.000 31.57000 204 GLU A CA 1
ATOM 1662 C C . GLU A 1 209 ? -27.47300 -9.76600 9.92500 1.000 31.67000 204 GLU A C 1
ATOM 1663 O O . GLU A 1 209 ? -28.01900 -10.78500 9.48100 1.000 30.99000 204 GLU A O 1
ATOM 1669 N N . LEU A 1 210 ? -27.24100 -9.58600 11.23100 1.000 28.61000 205 LEU A N 1
ATOM 1670 C CA . LEU A 1 210 ? -27.57100 -10.62000 12.20500 1.000 30.26000 205 LEU A CA 1
ATOM 1671 C C . LEU A 1 210 ? -29.05000 -10.95800 12.18200 1.000 27.82000 205 LEU A C 1
ATOM 1672 O O . LEU A 1 210 ? -29.41900 -12.11100 12.41900 1.000 30.54000 205 LEU A O 1
ATOM 1677 N N . ASP A 1 211 ? -29.89800 -9.96600 11.89000 1.000 32.61000 206 ASP A N 1
ATOM 1678 C CA . ASP A 1 211 ? -31.34300 -10.17100 11.84500 1.000 35.25000 206 ASP A CA 1
ATOM 1679 C C . ASP A 1 211 ? -31.75300 -11.19900 10.80600 1.000 34.60000 206 ASP A C 1
ATOM 1680 O O . ASP A 1 211 ? -32.85700 -11.75000 10.89900 1.000 33.87000 206 ASP A O 1
ATOM 1685 N N . THR A 1 212 ? -30.92000 -11.43700 9.79400 1.000 27.97000 207 THR A N 1
ATOM 1686 C CA . THR A 1 212 ? -31.21700 -12.45600 8.79900 1.000 25.88000 207 THR A CA 1
ATOM 1687 C C . THR A 1 212 ? -30.72600 -13.84500 9.18900 1.000 27.84000 207 THR A C 1
ATOM 1688 O O . THR A 1 212 ? -31.02600 -14.80700 8.47800 1.000 27.29000 207 THR A O 1
ATOM 1692 N N . LEU A 1 213 ? -30.00400 -13.98100 10.30000 1.000 26.43000 208 LEU A N 1
ATOM 1693 C CA . LEU A 1 213 ? -29.25000 -15.18900 10.60200 1.000 29.56000 208 LEU A CA 1
ATOM 1694 C C . LEU A 1 213 ? -29.77000 -15.86300 11.86600 1.000 29.67000 208 LEU A C 1
ATOM 1695 O O . LEU A 1 213 ? -30.48400 -15.26800 12.67100 1.000 33.67000 208 LEU A O 1
ATOM 1700 N N . ASN A 1 214 ? -29.36500 -17.12000 12.05400 1.000 37.59000 209 ASN A N 1
ATOM 1701 C CA . ASN A 1 214 ? -29.57100 -17.81600 13.32100 1.000 34.53000 209 ASN A CA 1
ATOM 1702 C C . ASN A 1 214 ? -28.47100 -17.37900 14.28400 1.000 32.27000 209 ASN A C 1
ATOM 1703 O O . ASN A 1 214 ? -27.31300 -17.77400 14.13000 1.000 38.46000 209 ASN A O 1
ATOM 1708 N N . GLU A 1 215 ? -28.83500 -16.56400 15.27500 1.000 34.95000 210 GLU A N 1
ATOM 1709 C CA . GLU A 1 215 ? -27.85200 -15.95000 16.16000 1.000 41.32000 210 GLU A CA 1
ATOM 1710 C C . GLU A 1 215 ? -27.10600 -16.97200 17.00400 1.000 41.19000 210 GLU A C 1
ATOM 1711 O O . GLU A 1 215 ? -26.02800 -16.65800 17.52500 1.000 38.96000 210 GLU A O 1
ATOM 1713 N N . GLU A 1 216 ? -27.64400 -18.18800 17.14100 1.000 42.58000 211 GLU A N 1
ATOM 1714 C CA . GLU A 1 216 ? -26.99300 -19.21700 17.94300 1.000 43.24000 211 GLU A CA 1
ATOM 1715 C C . GLU A 1 216 ? -25.65500 -19.64900 17.36500 1.000 43.50000 211 GLU A C 1
ATOM 1716 O O . GLU A 1 216 ? -24.82200 -20.17900 18.10700 1.000 50.78000 211 GLU A O 1
ATOM 1722 N N . SER A 1 217 ? -25.43400 -19.45400 16.06600 1.000 38.60000 212 SER A N 1
ATOM 1723 C CA . SER A 1 217 ? -24.16700 -19.79200 15.43700 1.000 41.89000 212 SER A CA 1
ATOM 1724 C C . SER A 1 217 ? -23.18000 -18.63500 15.44200 1.000 40.45000 212 SER A C 1
ATOM 1725 O O . SER A 1 217 ? -22.10700 -18.75700 14.84400 1.000 40.08000 212 SER A O 1
ATOM 1728 N N . TYR A 1 218 ? -23.51100 -17.52100 16.09800 1.000 36.65000 213 TYR A N 1
ATOM 1729 C CA . TYR A 1 218 ? -22.65600 -16.33600 16.07800 1.000 34.52000 213 TYR A CA 1
ATOM 1730 C C . TYR A 1 218 ? -22.50300 -15.75700 17.47500 1.000 33.71000 213 TYR A C 1
ATOM 1731 O O . TYR A 1 218 ? -22.47700 -14.53700 17.65700 1.000 31.34000 213 TYR A O 1
ATOM 1740 N N . LYS A 1 219 ? -22.38400 -16.62100 18.48400 1.000 36.84000 214 LYS A N 1
ATOM 1741 C CA . LYS A 1 219 ? -22.26400 -16.12000 19.84900 1.000 38.54000 214 LYS A CA 1
ATOM 1742 C C . LYS A 1 219 ? -20.97500 -15.33200 20.04900 1.000 37.63000 214 LYS A C 1
ATOM 1743 O O . LYS A 1 219 ? -20.94000 -14.39200 20.84900 1.000 36.28000 214 LYS A O 1
ATOM 1749 N N . ASP A 1 220 ? -19.91600 -15.67200 19.31900 1.000 36.67000 215 ASP A N 1
ATOM 1750 C CA . ASP A 1 220 ? -18.69900 -14.87900 19.43000 1.000 40.55000 215 ASP A CA 1
ATOM 1751 C C . ASP A 1 220 ? -18.91300 -13.48600 18.85100 1.000 37.06000 215 ASP A C 1
ATOM 1752 O O . ASP A 1 220 ? -18.43500 -12.49600 19.41500 1.000 34.03000 215 ASP A O 1
ATOM 1757 N N . SER A 1 221 ? -19.68100 -13.38400 17.76100 1.000 29.53000 216 SER A N 1
ATOM 1758 C CA . SER A 1 221 ? -20.04000 -12.07100 17.22900 1.000 30.21000 216 SER A CA 1
ATOM 1759 C C . SER A 1 221 ? -20.87900 -11.27500 18.21600 1.000 31.84000 216 SER A C 1
ATOM 1760 O O . SER A 1 221 ? -20.61400 -10.09300 18.45100 1.000 27.04000 216 SER A O 1
ATOM 1763 N N . THR A 1 222 ? -21.92600 -11.88900 18.78300 1.000 32.30000 217 THR A N 1
ATOM 1764 C CA . THR A 1 222 ? -22.81800 -11.12300 19.65000 1.000 30.25000 217 THR A CA 1
ATOM 1765 C C . THR A 1 222 ? -22.10900 -10.66700 20.92300 1.000 30.20000 217 THR A C 1
ATOM 1766 O O . THR A 1 222 ? -22.40900 -9.58800 21.44700 1.000 30.25000 217 THR A O 1
ATOM 1770 N N . LEU A 1 223 ? -21.15900 -11.45300 21.41900 1.000 29.58000 218 LEU A N 1
ATOM 1771 C CA . LEU A 1 223 ? -20.36600 -11.00200 22.56200 1.000 34.89000 218 LEU A CA 1
ATOM 1772 C C . LEU A 1 223 ? -19.61600 -9.71500 22.23000 1.000 28.97000 218 LEU A C 1
ATOM 1773 O O . LEU A 1 223 ? -19.60500 -8.76800 23.02600 1.000 29.68000 218 LEU A O 1
ATOM 1778 N N . ILE A 1 224 ? -19.00500 -9.65000 21.04900 1.000 28.22000 219 ILE A N 1
ATOM 1779 C CA . ILE A 1 224 ? -18.23200 -8.46900 20.68200 1.000 26.37000 219 ILE A CA 1
ATOM 1780 C C . ILE A 1 224 ? -19.15000 -7.29200 20.39700 1.000 28.89000 219 ILE A C 1
ATOM 1781 O O . ILE A 1 224 ? -18.81900 -6.14000 20.69700 1.000 26.65000 219 ILE A O 1
ATOM 1786 N N . MET A 1 225 ? -20.31600 -7.55100 19.80000 1.000 23.98000 220 MET A N 1
ATOM 1787 C CA . MET A 1 225 ? -21.25600 -6.45900 19.58700 1.000 26.68000 220 MET A CA 1
ATOM 1788 C C . MET A 1 225 ? -21.68800 -5.85400 20.91900 1.000 23.39000 220 MET A C 1
ATOM 1789 O O . MET A 1 225 ? -21.86100 -4.63400 21.02900 1.000 27.82000 220 MET A O 1
ATOM 1794 N N . GLN A 1 226 ? -21.82300 -6.68200 21.95300 1.000 26.74000 221 GLN A N 1
ATOM 1795 C CA . GLN A 1 226 ? -22.13500 -6.13700 23.27400 1.000 34.13000 221 GLN A CA 1
ATOM 1796 C C . GLN A 1 226 ? -20.99200 -5.27500 23.80000 1.000 34.70000 221 GLN A C 1
ATOM 1797 O O . GLN A 1 226 ? -21.23000 -4.26200 24.46800 1.000 30.84000 221 GLN A O 1
ATOM 1803 N N . LEU A 1 227 ? -19.74300 -5.66500 23.51700 1.000 31.84000 222 LEU A N 1
ATOM 1804 C CA . LEU A 1 227 ? -18.61500 -4.82500 23.91200 1.000 27.98000 222 LEU A CA 1
ATOM 1805 C C . LEU A 1 227 ? -18.64900 -3.49000 23.18500 1.000 25.91000 222 LEU A C 1
ATOM 1806 O O . LEU A 1 227 ? -18.40800 -2.44400 23.79200 1.000 25.82000 222 LEU A O 1
ATOM 1811 N N . LEU A 1 228 ? -18.94900 -3.50000 21.87600 1.000 24.57000 223 LEU A N 1
ATOM 1812 C CA . LEU A 1 228 ? -19.16600 -2.24800 21.16200 1.000 27.39000 223 LEU A CA 1
ATOM 1813 C C . LEU A 1 228 ? -20.23700 -1.39700 21.84000 1.000 29.03000 223 LEU A C 1
ATOM 1814 O O . LEU A 1 228 ? -20.06700 -0.18900 22.02400 1.000 28.41000 223 LEU A O 1
ATOM 1819 N N . ARG A 1 229 ? -21.37000 -2.01000 22.18100 1.000 32.60000 224 ARG A N 1
ATOM 1820 C CA A ARG A 1 229 ? -22.45500 -1.25700 22.80400 0.490 29.67000 224 ARG A CA 1
ATOM 1821 C CA B ARG A 1 229 ? -22.45500 -1.25700 22.80400 0.510 29.67000 224 ARG A CA 1
ATOM 1822 C C . ARG A 1 229 ? -22.04900 -0.72300 24.17500 1.000 29.40000 224 ARG A C 1
ATOM 1823 O O . ARG A 1 229 ? -22.43700 0.38800 24.55500 1.000 32.89000 224 ARG A O 1
ATOM 1826 N N . ASP A 1 230 ? -21.26500 -1.49200 24.92600 1.000 27.91000 225 ASP A N 1
ATOM 1827 C CA . ASP A 1 230 ? -20.82900 -1.02500 26.24100 1.000 27.64000 225 ASP A CA 1
ATOM 1828 C C . ASP A 1 230 ? -19.88700 0.17100 26.11800 1.000 31.20000 225 ASP A C 1
ATOM 1829 O O . ASP A 1 230 ? -19.99100 1.13300 26.88600 1.000 30.77000 225 ASP A O 1
ATOM 1834 N N . ASN A 1 231 ? -18.94300 0.12600 25.16600 1.000 27.73000 226 ASN A N 1
ATOM 1835 C CA . ASN A 1 231 ? -18.09700 1.29000 24.92300 1.000 24.88000 226 ASN A CA 1
ATOM 1836 C C . ASN A 1 231 ? -18.92500 2.49400 24.49100 1.000 30.12000 226 ASN A C 1
ATOM 1837 O O . ASN A 1 231 ? -18.68700 3.62100 24.94700 1.000 29.40000 226 ASN A O 1
ATOM 1842 N N . LEU A 1 232 ? -19.89800 2.28400 23.59900 1.000 26.21000 227 LEU A N 1
ATOM 1843 C CA . LEU A 1 232 ? -20.74900 3.39800 23.19100 1.000 29.66000 227 LEU A CA 1
ATOM 1844 C C . LEU A 1 232 ? -21.45500 4.01500 24.39200 1.000 32.89000 227 LEU A C 1
ATOM 1845 O O . LEU A 1 232 ? -21.52600 5.24400 24.51300 1.000 36.50000 227 LEU A O 1
ATOM 1850 N N . THR A 1 233 ? -21.96800 3.17800 25.29400 1.000 30.36000 228 THR A N 1
ATOM 1851 C CA . THR A 1 233 ? -22.59000 3.69700 26.50800 1.000 29.70000 228 THR A CA 1
ATOM 1852 C C . THR A 1 233 ? -21.59500 4.52600 27.31200 1.000 38.89000 228 THR A C 1
ATOM 1853 O O . THR A 1 233 ? -21.89000 5.65800 27.72000 1.000 38.83000 228 THR A O 1
ATOM 1857 N N . LEU A 1 234 ? -20.39300 3.98200 27.52500 1.000 33.06000 229 LEU A N 1
ATOM 1858 C CA . LEU A 1 234 ? -19.37700 4.67800 28.31100 1.000 34.27000 229 LEU A CA 1
ATOM 1859 C C . LEU A 1 234 ? -19.00200 6.01500 27.68600 1.000 37.21000 229 LEU A C 1
ATOM 1860 O O . LEU A 1 234 ? -18.80800 7.01000 28.39500 1.000 36.11000 229 LEU A O 1
ATOM 1865 N N . TRP A 1 235 ? -18.89700 6.05800 26.36200 1.000 29.23000 230 TRP A N 1
ATOM 1866 C CA . TRP A 1 235 ? -18.31800 7.19400 25.66400 1.000 31.00000 230 TRP A CA 1
ATOM 1867 C C . TRP A 1 235 ? -19.32900 8.28600 25.34900 1.000 39.04000 230 TRP A C 1
ATOM 1868 O O . TRP A 1 235 ? -18.92600 9.38600 24.96100 1.000 40.97000 230 TRP A O 1
ATOM 1879 N N . THR A 1 236 ? -20.62000 8.01600 25.50100 1.000 40.38000 231 THR A N 1
ATOM 1880 C CA . THR A 1 236 ? -21.64000 8.98700 25.11000 1.000 41.63000 231 THR A CA 1
ATOM 1881 C C . THR A 1 236 ? -22.28900 9.67200 26.31400 1.000 46.06000 231 THR A C 1
ATOM 1882 O O . THR A 1 236 ? -22.26400 9.15000 27.42900 1.000 50.55000 231 THR A O 1
ATOM 1886 N N . MET B 1 3 ? 20.38900 0.51600 41.13200 1.000 51.90000 -2 MET B N 1
ATOM 1887 C CA . MET B 1 3 ? 21.58600 0.30400 41.94200 1.000 49.08000 -2 MET B CA 1
ATOM 1888 C C . MET B 1 3 ? 21.83900 -1.18900 42.20500 1.000 51.09000 -2 MET B C 1
ATOM 1889 O O . MET B 1 3 ? 22.61800 -1.82900 41.49700 1.000 45.65000 -2 MET B O 1
ATOM 1891 N N . GLY B 1 4 ? 21.18900 -1.73200 43.21700 1.000 42.08000 -1 GLY B N 1
ATOM 1892 C CA . GLY B 1 4 ? 21.28900 -3.13900 43.56700 1.000 33.09000 -1 GLY B CA 1
ATOM 1893 C C . GLY B 1 4 ? 21.00800 -3.28200 45.05100 1.000 29.57000 -1 GLY B C 1
ATOM 1894 O O . GLY B 1 4 ? 21.28400 -2.39400 45.84300 1.000 28.67000 -1 GLY B O 1
ATOM 1895 N N . SER B 1 5 ? 20.45700 -4.44400 45.42700 1.000 24.55000 0 SER B N 1
ATOM 1896 C CA . SER B 1 5 ? 19.97300 -4.62300 46.79200 1.000 28.30000 0 SER B CA 1
ATOM 1897 C C . SER B 1 5 ? 21.08900 -4.45000 47.81500 1.000 31.01000 0 SER B C 1
ATOM 1898 O O . SER B 1 5 ? 20.84000 -3.99200 48.93800 1.000 30.60000 0 SER B O 1
ATOM 1901 N N . MET B 1 6 ? 22.31700 -4.81500 47.45200 1.000 31.43000 1 MET B N 1
ATOM 1902 C CA . MET B 1 6 ? 23.42500 -4.74800 48.39100 1.000 28.00000 1 MET B CA 1
ATOM 1903 C C . MET B 1 6 ? 23.95400 -3.33500 48.58200 1.000 35.58000 1 MET B C 1
ATOM 1904 O O . MET B 1 6 ? 24.94000 -3.15400 49.30100 1.000 35.21000 1 MET B O 1
ATOM 1909 N N . THR B 1 7 ? 23.34700 -2.33500 47.94700 1.000 27.94000 2 THR B N 1
ATOM 1910 C CA . THR B 1 7 ? 23.65900 -0.93900 48.23400 1.000 33.06000 2 THR B CA 1
ATOM 1911 C C . THR B 1 7 ? 22.41700 -0.15700 48.63800 1.000 36.84000 2 THR B C 1
ATOM 1912 O O . THR B 1 7 ? 22.42300 1.07600 48.57400 1.000 37.13000 2 THR B O 1
ATOM 1916 N N . MET B 1 8 ? 21.35100 -0.84200 49.04600 1.000 29.73000 3 MET B N 1
ATOM 1917 C CA . MET B 1 8 ? 20.09600 -0.18800 49.38600 1.000 27.76000 3 MET B CA 1
ATOM 1918 C C . MET B 1 8 ? 19.86200 -0.25600 50.88600 1.000 28.05000 3 MET B C 1
ATOM 1919 O O . MET B 1 8 ? 20.17100 -1.26300 51.53000 1.000 28.89000 3 MET B O 1
ATOM 1924 N N . ASP B 1 9 ? 19.34100 0.83100 51.44500 1.000 27.39000 4 ASP B N 1
ATOM 1925 C CA . ASP B 1 9 ? 18.94900 0.79600 52.84300 1.000 36.82000 4 ASP B CA 1
ATOM 1926 C C . ASP B 1 9 ? 17.66100 -0.00300 52.99700 1.000 33.48000 4 ASP B C 1
ATOM 1927 O O . ASP B 1 9 ? 16.89500 -0.19300 52.04600 1.000 29.85000 4 ASP B O 1
ATOM 1932 N N . LYS B 1 10 ? 17.43300 -0.47700 54.21600 1.000 33.85000 5 LYS B N 1
ATOM 1933 C CA . LYS B 1 10 ? 16.24400 -1.27500 54.48400 1.000 31.65000 5 LYS B CA 1
ATOM 1934 C C . LYS B 1 10 ? 14.97500 -0.50600 54.13300 1.000 32.29000 5 LYS B C 1
ATOM 1935 O O . LYS B 1 10 ? 14.02700 -1.07700 53.57600 1.000 28.01000 5 LYS B O 1
ATOM 1941 N N . SER B 1 11 ? 14.96000 0.80600 54.38800 1.000 27.11000 6 SER B N 1
ATOM 1942 C CA . SER B 1 11 ? 13.77100 1.59100 54.06200 1.000 30.66000 6 SER B CA 1
ATOM 1943 C C . SER B 1 11 ? 13.48800 1.59700 52.56100 1.000 29.22000 6 SER B C 1
ATOM 1944 O O . SER B 1 11 ? 12.32300 1.57900 52.15400 1.000 29.17000 6 SER B O 1
ATOM 1947 N N . GLU B 1 12 ? 14.53400 1.62900 51.71900 1.000 31.32000 7 GLU B N 1
ATOM 1948 C CA . GLU B 1 12 ? 14.30500 1.61100 50.27900 1.000 30.43000 7 GLU B CA 1
ATOM 1949 C C . GLU B 1 12 ? 13.76600 0.26300 49.82800 1.000 24.45000 7 GLU B C 1
ATOM 1950 O O . GLU B 1 12 ? 12.89200 0.20200 48.96000 1.000 26.09000 7 GLU B O 1
ATOM 1956 N N . LEU B 1 13 ? 14.28500 -0.82500 50.40500 1.000 24.25000 8 LEU B N 1
ATOM 1957 C CA . LEU B 1 13 ? 13.80200 -2.15100 50.04000 1.000 24.22000 8 LEU B CA 1
ATOM 1958 C C . LEU B 1 13 ? 12.35000 -2.33200 50.45600 1.000 24.88000 8 LEU B C 1
ATOM 1959 O O . LEU B 1 13 ? 11.55300 -2.91200 49.71200 1.000 24.57000 8 LEU B O 1
ATOM 1964 N N . VAL B 1 14 ? 11.97400 -1.82200 51.63600 1.000 21.87000 9 VAL B N 1
ATOM 1965 C CA . VAL B 1 14 ? 10.57400 -1.90800 52.04700 1.000 23.17000 9 VAL B CA 1
ATOM 1966 C C . VAL B 1 14 ? 9.68300 -1.10000 51.11500 1.000 21.93000 9 VAL B C 1
ATOM 1967 O O . VAL B 1 14 ? 8.58100 -1.53100 50.75500 1.000 24.00000 9 VAL B O 1
ATOM 1971 N N . GLN B 1 15 ? 10.12700 0.09000 50.72100 1.000 22.13000 10 GLN B N 1
ATOM 1972 C CA . GLN B 1 15 ? 9.33900 0.86000 49.76800 1.000 24.06000 10 GLN B CA 1
ATOM 1973 C C . GLN B 1 15 ? 9.17800 0.09700 48.45000 1.000 24.27000 10 GLN B C 1
ATOM 1974 O O . GLN B 1 15 ? 8.10000 0.10400 47.84600 1.000 26.16000 10 GLN B O 1
ATOM 1980 N N . LYS B 1 16 ? 10.23900 -0.57100 48.00000 1.000 21.46000 11 LYS B N 1
ATOM 1981 C CA . LYS B 1 16 ? 10.15600 -1.38000 46.78100 1.000 23.95000 11 LYS B CA 1
ATOM 1982 C C . LYS B 1 16 ? 9.16200 -2.52200 46.94800 1.000 24.37000 11 LYS B C 1
ATOM 1983 O O . LYS B 1 16 ? 8.36300 -2.81100 46.04100 1.000 24.12000 11 LYS B O 1
ATOM 1989 N N . ALA B 1 17 ? 9.18700 -3.17400 48.11500 1.000 23.07000 12 ALA B N 1
ATOM 1990 C CA . ALA B 1 17 ? 8.23900 -4.24900 48.39700 1.000 23.40000 12 ALA B CA 1
ATOM 1991 C C . ALA B 1 17 ? 6.79700 -3.75400 48.37300 1.000 21.03000 12 ALA B C 1
ATOM 1992 O O . ALA B 1 17 ? 5.91500 -4.44100 47.85500 1.000 22.87000 12 ALA B O 1
ATOM 1994 N N . LYS B 1 18 ? 6.52600 -2.57100 48.93700 1.000 22.38000 13 LYS B N 1
ATOM 1995 C CA . LYS B 1 18 ? 5.15900 -2.06900 48.92900 1.000 20.52000 13 LYS B CA 1
ATOM 1996 C C . LYS B 1 18 ? 4.69500 -1.72600 47.51200 1.000 21.40000 13 LYS B C 1
ATOM 1997 O O . LYS B 1 18 ? 3.52100 -1.91800 47.17500 1.000 26.82000 13 LYS B O 1
ATOM 2003 N N . LEU B 1 19 ? 5.60000 -1.20600 46.67700 1.000 21.17000 14 LEU B N 1
ATOM 2004 C CA . LEU B 1 19 ? 5.24200 -0.94000 45.28500 1.000 23.70000 14 LEU B CA 1
ATOM 2005 C C . LEU B 1 19 ? 4.96000 -2.23700 44.54800 1.000 23.70000 14 LEU B C 1
ATOM 2006 O O . LEU B 1 19 ? 3.96600 -2.34900 43.82300 1.000 22.43000 14 LEU B O 1
ATOM 2011 N N . ALA B 1 20 ? 5.83300 -3.22800 44.72600 1.000 21.43000 15 ALA B N 1
ATOM 2012 C CA . ALA B 1 20 ? 5.65300 -4.51700 44.06600 1.000 23.22000 15 ALA B CA 1
ATOM 2013 C C . ALA B 1 20 ? 4.33300 -5.16600 44.46300 1.000 21.32000 15 ALA B C 1
ATOM 2014 O O . ALA B 1 20 ? 3.63800 -5.74500 43.61300 1.000 21.77000 15 ALA B O 1
ATOM 2016 N N . GLU B 1 21 ? 3.96700 -5.07900 45.74900 1.000 21.80000 16 GLU B N 1
ATOM 2017 C CA . GLU B 1 21 ? 2.69000 -5.62900 46.20100 1.000 21.61000 16 GLU B CA 1
ATOM 2018 C C . GLU B 1 21 ? 1.51400 -4.98000 45.47000 1.000 23.34000 16 GLU B C 1
ATOM 2019 O O . GLU B 1 21 ? 0.57900 -5.66700 45.03100 1.000 23.07000 16 GLU B O 1
ATOM 2025 N N . GLN B 1 22 ? 1.53900 -3.65000 45.33800 1.000 19.20000 17 GLN B N 1
ATOM 2026 C CA . GLN B 1 22 ? 0.44200 -2.95000 44.67500 1.000 23.89000 17 GLN B CA 1
ATOM 2027 C C . GLN B 1 22 ? 0.34400 -3.36500 43.21700 1.000 21.68000 17 GLN B C 1
ATOM 2028 O O . GLN B 1 22 ? -0.76100 -3.48200 42.66000 1.000 25.99000 17 GLN B O 1
ATOM 2034 N N . ALA B 1 23 ? 1.49300 -3.59200 42.59200 1.000 23.51000 18 ALA B N 1
ATOM 2035 C CA . ALA B 1 23 ? 1.61700 -3.98300 41.19500 1.000 25.28000 18 ALA B CA 1
ATOM 2036 C C . ALA B 1 23 ? 1.36300 -5.46200 40.98600 1.000 27.42000 18 ALA B C 1
ATOM 2037 O O . ALA B 1 23 ? 1.44600 -5.93300 39.84300 1.000 27.58000 18 ALA B O 1
ATOM 2039 N N . GLU B 1 24 ? 1.04800 -6.18600 42.06100 1.000 23.57000 19 GLU B N 1
ATOM 2040 C CA . GLU B 1 24 ? 0.82800 -7.63000 42.02900 1.000 23.22000 19 GLU B CA 1
ATOM 2041 C C . GLU B 1 24 ? 2.02800 -8.34100 41.42700 1.000 26.53000 19 GLU B C 1
ATOM 2042 O O . GLU B 1 24 ? 1.89300 -9.30900 40.68000 1.000 25.81000 19 GLU B O 1
ATOM 2048 N N . ARG B 1 25 ? 3.21700 -7.85100 41.76000 1.000 21.94000 20 ARG B N 1
ATOM 2049 C CA . ARG B 1 25 ? 4.46700 -8.44000 41.30400 1.000 22.77000 20 ARG B CA 1
ATOM 2050 C C . ARG B 1 25 ? 5.11900 -9.05600 42.53500 1.000 22.91000 20 ARG B C 1
ATOM 2051 O O . ARG B 1 25 ? 6.05500 -8.50400 43.11600 1.000 20.86000 20 ARG B O 1
ATOM 2059 N N . TYR B 1 26 ? 4.60400 -10.22100 42.92900 1.000 23.66000 21 TYR B N 1
ATOM 2060 C CA . TYR B 1 26 ? 4.99100 -10.81000 44.20400 1.000 22.71000 21 TYR B CA 1
ATOM 2061 C C . TYR B 1 26 ? 6.38800 -11.40600 44.18500 1.000 25.36000 21 TYR B C 1
ATOM 2062 O O . TYR B 1 26 ? 7.04200 -11.45200 45.23100 1.000 21.68000 21 TYR B O 1
ATOM 2071 N N . ASP B 1 27 ? 6.89000 -11.84800 43.02500 1.000 22.35000 22 ASP B N 1
ATOM 2072 C CA . ASP B 1 27 ? 8.28100 -12.27800 42.99300 1.000 24.47000 22 ASP B CA 1
ATOM 2073 C C . ASP B 1 27 ? 9.22500 -11.10600 43.30300 1.000 26.70000 22 ASP B C 1
ATOM 2074 O O . ASP B 1 27 ? 10.20400 -11.26900 44.04300 1.000 21.32000 22 ASP B O 1
ATOM 2079 N N . ASP B 1 28 ? 8.94300 -9.91700 42.75300 1.000 22.48000 23 ASP B N 1
ATOM 2080 C CA . ASP B 1 28 ? 9.73600 -8.73400 43.09400 1.000 20.79000 23 ASP B CA 1
ATOM 2081 C C . ASP B 1 28 ? 9.59800 -8.40100 44.57800 1.000 22.39000 23 ASP B C 1
ATOM 2082 O O . ASP B 1 28 ? 10.55900 -7.99000 45.22900 1.000 22.64000 23 ASP B O 1
ATOM 2087 N N . MET B 1 29 ? 8.39100 -8.54600 45.11500 1.000 20.50000 24 MET B N 1
ATOM 2088 C CA . MET B 1 29 ? 8.14500 -8.20900 46.51400 1.000 20.34000 24 MET B CA 1
ATOM 2089 C C . MET B 1 29 ? 8.93400 -9.13200 47.42500 1.000 22.89000 24 MET B C 1
ATOM 2090 O O . MET B 1 29 ? 9.54600 -8.68700 48.40800 1.000 21.61000 24 MET B O 1
ATOM 2095 N N . ALA B 1 30 ? 8.93700 -10.42700 47.11100 1.000 21.27000 25 ALA B N 1
ATOM 2096 C CA . ALA B 1 30 ? 9.67800 -11.36700 47.94600 1.000 22.20000 25 ALA B CA 1
ATOM 2097 C C . ALA B 1 30 ? 11.17300 -11.10300 47.86000 1.000 23.83000 25 ALA B C 1
ATOM 2098 O O . ALA B 1 30 ? 11.88100 -11.16900 48.87300 1.000 21.14000 25 ALA B O 1
ATOM 2100 N N . ALA B 1 31 ? 11.67400 -10.76700 46.66500 1.000 19.46000 26 ALA B N 1
ATOM 2101 C CA . ALA B 1 31 ? 13.10700 -10.50000 46.53600 1.000 21.95000 26 ALA B CA 1
ATOM 2102 C C . ALA B 1 31 ? 13.53600 -9.30800 47.38200 1.000 21.22000 26 ALA B C 1
ATOM 2103 O O . ALA B 1 31 ? 14.61300 -9.33400 47.99800 1.000 21.46000 26 ALA B O 1
ATOM 2105 N N . ALA B 1 32 ? 12.71700 -8.25300 47.41400 1.000 19.44000 27 ALA B N 1
ATOM 2106 C CA . ALA B 1 32 ? 13.03600 -7.09400 48.24300 1.000 21.79000 27 ALA B CA 1
ATOM 2107 C C . ALA B 1 32 ? 13.06000 -7.47500 49.71800 1.000 22.91000 27 ALA B C 1
ATOM 2108 O O . ALA B 1 32 ? 13.96500 -7.08300 50.46100 1.000 21.79000 27 ALA B O 1
ATOM 2110 N N . MET B 1 33 ? 12.05100 -8.21800 50.16400 1.000 19.65000 28 MET B N 1
ATOM 2111 C CA . MET B 1 33 ? 11.97300 -8.54500 51.57900 1.000 17.93000 28 MET B CA 1
ATOM 2112 C C . MET B 1 33 ? 12.99100 -9.60600 51.97000 1.000 20.16000 28 MET B C 1
ATOM 2113 O O . MET B 1 33 ? 13.46000 -9.62500 53.11800 1.000 22.98000 28 MET B O 1
ATOM 2118 N N . LYS B 1 34 ? 13.36600 -10.47800 51.03000 1.000 16.98000 29 LYS B N 1
ATOM 2119 C CA . LYS B 1 34 ? 14.48900 -11.37200 51.28000 1.000 17.63000 29 LYS B CA 1
ATOM 2120 C C . LYS B 1 34 ? 15.76400 -10.58000 51.55300 1.000 21.36000 29 LYS B C 1
ATOM 2121 O O . LYS B 1 34 ? 16.51000 -10.90200 52.48800 1.000 20.95000 29 LYS B O 1
ATOM 2127 N N . ALA B 1 35 ? 16.03100 -9.54600 50.74700 1.000 22.33000 30 ALA B N 1
ATOM 2128 C CA . ALA B 1 35 ? 17.21800 -8.71100 50.98100 1.000 22.05000 30 ALA B CA 1
ATOM 2129 C C . ALA B 1 35 ? 17.12700 -7.96500 52.31600 1.000 22.95000 30 ALA B C 1
ATOM 2130 O O . ALA B 1 35 ? 18.14400 -7.81000 53.01800 1.000 22.45000 30 ALA B O 1
ATOM 2132 N N . VAL B 1 36 ? 15.93300 -7.48400 52.67900 1.000 23.75000 31 VAL B N 1
ATOM 2133 C CA . VAL B 1 36 ? 15.74500 -6.86900 54.00000 1.000 24.55000 31 VAL B CA 1
ATOM 2134 C C . VAL B 1 36 ? 16.12700 -7.85900 55.08600 1.000 23.30000 31 VAL B C 1
ATOM 2135 O O . VAL B 1 36 ? 16.90900 -7.54300 55.99500 1.000 24.17000 31 VAL B O 1
ATOM 2139 N N . THR B 1 37 ? 15.60200 -9.08700 54.99000 1.000 20.19000 32 THR B N 1
ATOM 2140 C CA . THR B 1 37 ? 15.86000 -10.09900 56.01200 1.000 21.39000 32 THR B CA 1
ATOM 2141 C C . THR B 1 37 ? 17.34900 -10.40600 56.11500 1.000 23.60000 32 THR B C 1
ATOM 2142 O O . THR B 1 37 ? 17.88800 -10.61500 57.21500 1.000 25.94000 32 THR B O 1
ATOM 2146 N N . GLU B 1 38 ? 18.03400 -10.42800 54.97700 1.000 22.00000 33 GLU B N 1
ATOM 2147 C CA . GLU B 1 38 ? 19.42900 -10.82300 54.94500 1.000 23.19000 33 GLU B CA 1
ATOM 2148 C C . GLU B 1 38 ? 20.35100 -9.74600 55.51400 1.000 26.14000 33 GLU B C 1
ATOM 2149 O O . GLU B 1 38 ? 21.53300 -10.02600 55.73400 1.000 27.24000 33 GLU B O 1
ATOM 2155 N N . GLN B 1 39 ? 19.84200 -8.53700 55.77400 1.000 24.24000 34 GLN B N 1
ATOM 2156 C CA . GLN B 1 39 ? 20.66100 -7.53800 56.45700 1.000 27.41000 34 GLN B CA 1
ATOM 2157 C C . GLN B 1 39 ? 20.89000 -7.90300 57.91500 1.000 33.83000 34 GLN B C 1
ATOM 2158 O O . GLN B 1 39 ? 21.81200 -7.36300 58.54200 1.000 31.75000 34 GLN B O 1
ATOM 2164 N N . GLY B 1 40 ? 20.08000 -8.80900 58.46100 1.000 28.71000 35 GLY B N 1
ATOM 2165 C CA . GLY B 1 40 ? 20.31900 -9.38400 59.76300 1.000 28.89000 35 GLY B CA 1
ATOM 2166 C C . GLY B 1 40 ? 19.67100 -8.69200 60.93900 1.000 31.68000 35 GLY B C 1
ATOM 2167 O O . GLY B 1 40 ? 19.88600 -9.13200 62.07100 1.000 38.56000 35 GLY B O 1
ATOM 2168 N N . HIS B 1 41 ? 18.90100 -7.62700 60.72700 1.000 28.91000 36 HIS B N 1
ATOM 2169 C CA . HIS B 1 41 ? 18.16000 -7.01400 61.82200 1.000 28.52000 36 HIS B CA 1
ATOM 2170 C C . HIS B 1 41 ? 16.90600 -7.84000 62.11300 1.000 33.99000 36 HIS B C 1
ATOM 2171 O O . HIS B 1 41 ? 16.34200 -8.48100 61.22300 1.000 30.00000 36 HIS B O 1
ATOM 2178 N N . GLU B 1 42 ? 16.45500 -7.81100 63.36000 1.000 30.89000 37 GLU B N 1
ATOM 2179 C CA . GLU B 1 42 ? 15.14800 -8.38900 63.65600 1.000 30.34000 37 GLU B CA 1
ATOM 2180 C C . GLU B 1 42 ? 14.07600 -7.60300 62.91500 1.000 29.08000 37 GLU B C 1
ATOM 2181 O O . GLU B 1 42 ? 14.06100 -6.37000 62.94600 1.000 28.66000 37 GLU B O 1
ATOM 2187 N N . LEU B 1 43 ? 13.17800 -8.31100 62.23000 1.000 28.12000 38 LEU B N 1
ATOM 2188 C CA . LEU B 1 43 ? 12.16700 -7.63900 61.42600 1.000 25.64000 38 LEU B CA 1
ATOM 2189 C C . LEU B 1 43 ? 11.10900 -6.96100 62.29200 1.000 24.71000 38 LEU B C 1
ATOM 2190 O O . LEU B 1 43 ? 10.64000 -7.52000 63.28400 1.000 27.36000 38 LEU B O 1
ATOM 2195 N N . SER B 1 44 ? 10.70800 -5.76000 61.89100 1.000 25.46000 39 SER B N 1
ATOM 2196 C CA . SER B 1 44 ? 9.55600 -5.12500 62.50200 1.000 27.96000 39 SER B CA 1
ATOM 2197 C C . SER B 1 44 ? 8.28500 -5.90500 62.16500 1.000 31.59000 39 SER B C 1
ATOM 2198 O O . SER B 1 44 ? 8.27300 -6.78600 61.30500 1.000 29.46000 39 SER B O 1
ATOM 2201 N N . ASN B 1 45 ? 7.20100 -5.57600 62.86700 1.000 25.89000 40 ASN B N 1
ATOM 2202 C CA . ASN B 1 45 ? 5.91600 -6.18500 62.54200 1.000 30.74000 40 ASN B CA 1
ATOM 2203 C C . ASN B 1 45 ? 5.55400 -5.96000 61.07700 1.000 30.70000 40 ASN B C 1
ATOM 2204 O O . ASN B 1 45 ? 5.12800 -6.89300 60.38000 1.000 26.69000 40 ASN B O 1
ATOM 2209 N N . GLU B 1 46 ? 5.75000 -4.73300 60.58600 1.000 28.88000 41 GLU B N 1
ATOM 2210 C CA . GLU B 1 46 ? 5.41000 -4.40800 59.20200 1.000 32.56000 41 GLU B CA 1
ATOM 2211 C C . GLU B 1 46 ? 6.27800 -5.17900 58.21600 1.000 29.37000 41 GLU B C 1
ATOM 2212 O O . GLU B 1 46 ? 5.77500 -5.69800 57.20800 1.000 29.02000 41 GLU B O 1
ATOM 2218 N N . GLU B 1 47 ? 7.58400 -5.23400 58.47700 1.000 25.58000 42 GLU B N 1
ATOM 2219 C CA . GLU B 1 47 ? 8.48800 -6.01300 57.64100 1.000 26.68000 42 GLU B CA 1
ATOM 2220 C C . GLU B 1 47 ? 8.13000 -7.49100 57.65800 1.000 28.10000 42 GLU B C 1
ATOM 2221 O O . GLU B 1 47 ? 8.16400 -8.15400 56.61500 1.000 20.26000 42 GLU B O 1
ATOM 2227 N N . ARG B 1 48 ? 7.81000 -8.03800 58.83700 1.000 25.09000 43 ARG B N 1
ATOM 2228 C CA . ARG B 1 48 ? 7.41100 -9.44100 58.89900 1.000 23.95000 43 ARG B CA 1
ATOM 2229 C C . ARG B 1 48 ? 6.17200 -9.69900 58.04600 1.000 20.66000 43 ARG B C 1
ATOM 2230 O O . ARG B 1 48 ? 6.10900 -10.69800 57.31900 1.000 21.39000 43 ARG B O 1
ATOM 2238 N N . ASN B 1 49 ? 5.17900 -8.80800 58.12500 1.000 23.32000 44 ASN B N 1
ATOM 2239 C CA . ASN B 1 49 ? 3.96000 -8.97000 57.33800 1.000 24.28000 44 ASN B CA 1
ATOM 2240 C C . ASN B 1 49 ? 4.26300 -8.92500 55.84500 1.000 23.87000 44 ASN B C 1
ATOM 2241 O O . ASN B 1 49 ? 3.74400 -9.74200 55.07900 1.000 23.54000 44 ASN B O 1
ATOM 2246 N N . LEU B 1 50 ? 5.10300 -7.97700 55.41500 1.000 22.42000 45 LEU B N 1
ATOM 2247 C CA . LEU B 1 50 ? 5.44500 -7.87600 53.99500 1.000 22.38000 45 LEU B CA 1
ATOM 2248 C C . LEU B 1 50 ? 6.16600 -9.12500 53.51200 1.000 23.35000 45 LEU B C 1
ATOM 2249 O O . LEU B 1 50 ? 5.84200 -9.65800 52.43900 1.000 21.61000 45 LEU B O 1
ATOM 2254 N N . LEU B 1 51 ? 7.15200 -9.60500 54.28700 1.000 18.96000 46 LEU B N 1
ATOM 2255 C CA . LEU B 1 51 ? 7.86900 -10.82500 53.90600 1.000 19.83000 46 LEU B CA 1
ATOM 2256 C C . LEU B 1 51 ? 6.91900 -12.01800 53.80700 1.000 21.97000 46 LEU B C 1
ATOM 2257 O O . LEU B 1 51 ? 6.98700 -12.80500 52.85100 1.000 19.31000 46 LEU B O 1
ATOM 2262 N N . SER B 1 52 ? 6.04400 -12.19200 54.80800 1.000 19.26000 47 SER B N 1
ATOM 2263 C CA A SER B 1 52 ? 5.20600 -13.38700 54.81400 0.420 20.46000 47 SER B CA 1
ATOM 2264 C CA B SER B 1 52 ? 5.15700 -13.35800 54.85100 0.580 20.49000 47 SER B CA 1
ATOM 2265 C C . SER B 1 52 ? 4.13700 -13.32500 53.72800 1.000 18.76000 47 SER B C 1
ATOM 2266 O O . SER B 1 52 ? 3.84900 -14.34900 53.10400 1.000 20.45000 47 SER B O 1
ATOM 2271 N N . VAL B 1 53 ? 3.55700 -12.15000 53.47400 1.000 20.09000 48 VAL B N 1
ATOM 2272 C CA . VAL B 1 53 ? 2.57400 -12.02400 52.39700 1.000 23.17000 48 VAL B CA 1
ATOM 2273 C C . VAL B 1 53 ? 3.22200 -12.28700 51.05000 1.000 21.66000 48 VAL B C 1
ATOM 2274 O O . VAL B 1 53 ? 2.63900 -12.93600 50.16500 1.000 20.57000 48 VAL B O 1
ATOM 2278 N N . ALA B 1 54 ? 4.43600 -11.76500 50.86000 1.000 22.09000 49 ALA B N 1
ATOM 2279 C CA . ALA B 1 54 ? 5.12900 -11.94600 49.59900 1.000 22.68000 49 ALA B CA 1
ATOM 2280 C C . ALA B 1 54 ? 5.33900 -13.42100 49.30500 1.000 23.87000 49 ALA B C 1
ATOM 2281 O O . ALA B 1 54 ? 4.96000 -13.91700 48.23800 1.000 21.95000 49 ALA B O 1
ATOM 2283 N N . TYR B 1 55 ? 5.92700 -14.14700 50.25000 1.000 17.59000 50 TYR B N 1
ATOM 2284 C CA . TYR B 1 55 ? 6.19900 -15.55200 49.98000 1.000 18.90000 50 TYR B CA 1
ATOM 2285 C C . TYR B 1 55 ? 4.92500 -16.39300 49.96500 1.000 18.43000 50 TYR B C 1
ATOM 2286 O O . TYR B 1 55 ? 4.88100 -17.41000 49.26300 1.000 19.83000 50 TYR B O 1
ATOM 2295 N N . LYS B 1 56 ? 3.90100 -16.00600 50.73400 1.000 19.13000 51 LYS B N 1
ATOM 2296 C CA . LYS B 1 56 ? 2.62400 -16.71300 50.66400 1.000 19.31000 51 LYS B CA 1
ATOM 2297 C C . LYS B 1 56 ? 2.10400 -16.71100 49.23800 1.000 23.45000 51 LYS B C 1
ATOM 2298 O O . LYS B 1 56 ? 1.64700 -17.73900 48.71100 1.000 20.92000 51 LYS B O 1
ATOM 2304 N N . ASN B 1 57 ? 2.22600 -15.57200 48.57600 1.000 22.15000 52 ASN B N 1
ATOM 2305 C CA . ASN B 1 57 ? 1.74400 -15.45500 47.21100 1.000 23.21000 52 ASN B CA 1
ATOM 2306 C C . ASN B 1 57 ? 2.68100 -16.09800 46.20100 1.000 22.68000 52 ASN B C 1
ATOM 2307 O O . ASN B 1 57 ? 2.21900 -16.70500 45.23300 1.000 23.12000 52 ASN B O 1
ATOM 2312 N N . VAL B 1 58 ? 3.99700 -15.97600 46.39800 1.000 18.23000 53 VAL B N 1
ATOM 2313 C CA . VAL B 1 58 ? 4.94500 -16.62600 45.50400 1.000 19.89000 53 VAL B CA 1
ATOM 2314 C C . VAL B 1 58 ? 4.77900 -18.14000 45.55500 1.000 23.46000 53 VAL B C 1
ATOM 2315 O O . VAL B 1 58 ? 4.63900 -18.80600 44.52500 1.000 22.25000 53 VAL B O 1
ATOM 2319 N N . VAL B 1 59 ? 4.82200 -18.71600 46.75200 1.000 21.56000 54 VAL B N 1
ATOM 2320 C CA . VAL B 1 59 ? 4.65700 -20.16600 46.82400 1.000 24.70000 54 VAL B CA 1
ATOM 2321 C C . VAL B 1 59 ? 3.22200 -20.55400 46.48200 1.000 18.11000 54 VAL B C 1
ATOM 2322 O O . VAL B 1 59 ? 2.99100 -21.61400 45.88100 1.000 21.58000 54 VAL B O 1
ATOM 2326 N N . GLY B 1 60 ? 2.25000 -19.70000 46.82400 1.000 19.73000 55 GLY B N 1
ATOM 2327 C CA . GLY B 1 60 ? 0.84700 -20.02300 46.57700 1.000 21.08000 55 GLY B CA 1
ATOM 2328 C C . GLY B 1 60 ? 0.51500 -20.13900 45.10000 1.000 22.52000 55 GLY B C 1
ATOM 2329 O O . GLY B 1 60 ? -0.30500 -20.97200 44.70500 1.000 23.46000 55 GLY B O 1
ATOM 2330 N N . ALA B 1 61 ? 1.13700 -19.31700 44.26200 1.000 22.94000 56 ALA B N 1
ATOM 2331 C CA . ALA B 1 61 ? 0.93300 -19.49600 42.82900 1.000 19.94000 56 ALA B CA 1
ATOM 2332 C C . ALA B 1 61 ? 1.38800 -20.87800 42.38600 1.000 25.54000 56 ALA B C 1
ATOM 2333 O O . ALA B 1 61 ? 0.71900 -21.53100 41.57700 1.000 23.60000 56 ALA B O 1
ATOM 2335 N N . ARG B 1 62 ? 2.52300 -21.35400 42.91000 1.000 20.73000 57 ARG B N 1
ATOM 2336 C CA . ARG B 1 62 ? 3.00800 -22.64800 42.44700 1.000 20.85000 57 ARG B CA 1
ATOM 2337 C C . ARG B 1 62 ? 2.15700 -23.77800 43.01100 1.000 22.71000 57 ARG B C 1
ATOM 2338 O O . ARG B 1 62 ? 1.92700 -24.78300 42.33200 1.000 22.64000 57 ARG B O 1
ATOM 2346 N N . ARG B 1 63 ? 1.69300 -23.64000 44.25700 1.000 21.27000 58 ARG B N 1
ATOM 2347 C CA . ARG B 1 63 ? 0.84100 -24.67900 44.82400 1.000 22.42000 58 ARG B CA 1
ATOM 2348 C C . ARG B 1 63 ? -0.44600 -24.79600 44.03000 1.000 21.02000 58 ARG B C 1
ATOM 2349 O O . ARG B 1 63 ? -0.91300 -25.90500 43.73400 1.000 24.76000 58 ARG B O 1
ATOM 2357 N N . SER B 1 64 ? -1.01700 -23.65900 43.65600 1.000 20.70000 59 SER B N 1
ATOM 2358 C CA . SER B 1 64 ? -2.25200 -23.69500 42.88300 1.000 23.74000 59 SER B CA 1
ATOM 2359 C C . SER B 1 64 ? -2.01400 -24.32400 41.51200 1.000 22.48000 59 SER B C 1
ATOM 2360 O O . SER B 1 64 ? -2.79900 -25.17200 41.06700 1.000 22.65000 59 SER B O 1
ATOM 2363 N N . SER B 1 65 ? -0.92600 -23.94000 40.83400 1.000 19.97000 60 SER B N 1
ATOM 2364 C CA . SER B 1 65 ? -0.61700 -24.52200 39.52500 1.000 20.21000 60 SER B CA 1
ATOM 2365 C C . SER B 1 65 ? -0.36100 -26.02400 39.64000 1.000 22.17000 60 SER B C 1
ATOM 2366 O O . SER B 1 65 ? -0.79100 -26.80500 38.78500 1.000 23.23000 60 SER B O 1
ATOM 2369 N N . TRP B 1 66 ? 0.33000 -26.44600 40.70100 1.000 20.34000 61 TRP B N 1
ATOM 2370 C CA . TRP B 1 66 ? 0.60800 -27.86400 40.90000 1.000 20.09000 61 TRP B CA 1
ATOM 2371 C C . TRP B 1 66 ? -0.67900 -28.65700 41.09300 1.000 22.79000 61 TRP B C 1
ATOM 2372 O O . TRP B 1 66 ? -0.82200 -29.76800 40.56300 1.000 26.42000 61 TRP B O 1
ATOM 2383 N N . ARG B 1 67 ? -1.63200 -28.10400 41.83600 1.000 24.08000 62 ARG B N 1
ATOM 2384 C CA . ARG B 1 67 ? -2.90200 -28.81000 41.99100 1.000 22.36000 62 ARG B CA 1
ATOM 2385 C C . ARG B 1 67 ? -3.62700 -28.93000 40.65400 1.000 30.55000 62 ARG B C 1
ATOM 2386 O O . ARG B 1 67 ? -4.21900 -29.97600 40.35100 1.000 30.95000 62 ARG B O 1
ATOM 2394 N N . VAL B 1 68 ? -3.58400 -27.87600 39.83500 1.000 26.17000 63 VAL B N 1
ATOM 2395 C CA . VAL B 1 68 ? -4.31100 -27.89900 38.56400 1.000 25.70000 63 VAL B CA 1
ATOM 2396 C C . VAL B 1 68 ? -3.71700 -28.94400 37.63200 1.000 30.54000 63 VAL B C 1
ATOM 2397 O O . VAL B 1 68 ? -4.44200 -29.71800 36.99300 1.000 30.51000 63 VAL B O 1
ATOM 2401 N N . ILE B 1 69 ? -2.39100 -28.95400 37.51600 1.000 23.47000 64 ILE B N 1
ATOM 2402 C CA . ILE B 1 69 ? -1.73100 -29.90900 36.64000 1.000 24.32000 64 ILE B CA 1
ATOM 2403 C C . ILE B 1 69 ? -1.91000 -31.32200 37.17800 1.000 30.55000 64 ILE B C 1
ATOM 2404 O O . ILE B 1 69 ? -2.07700 -32.27900 36.41400 1.000 31.13000 64 ILE B O 1
ATOM 2409 N N . SER B 1 70 ? -1.86800 -31.48400 38.49900 1.000 31.91000 65 SER B N 1
ATOM 2410 C CA . SER B 1 70 ? -2.05700 -32.82100 39.04900 1.000 35.68000 65 SER B CA 1
ATOM 2411 C C . SER B 1 70 ? -3.45000 -33.34100 38.72900 1.000 33.10000 65 SER B C 1
ATOM 2412 O O . SER B 1 70 ? -3.61600 -34.51300 38.36700 1.000 37.24000 65 SER B O 1
ATOM 2415 N N . SER B 1 71 ? -4.46300 -32.47900 38.84400 1.000 33.06000 66 SER B N 1
ATOM 2416 C CA . SER B 1 71 ? -5.82600 -32.88300 38.51100 1.000 36.92000 66 SER B CA 1
ATOM 2417 C C . SER B 1 71 ? -5.94100 -33.26800 37.03900 1.000 43.61000 66 SER B C 1
ATOM 2418 O O . SER B 1 71 ? -6.65800 -34.21500 36.69200 1.000 41.15000 66 SER B O 1
ATOM 2421 N N . ILE B 1 72 ? -5.22600 -32.55700 36.16000 1.000 33.42000 67 ILE B N 1
ATOM 2422 C CA . ILE B 1 72 ? -5.26700 -32.87700 34.73500 1.000 39.87000 67 ILE B CA 1
ATOM 2423 C C . ILE B 1 72 ? -4.62900 -34.23500 34.47400 1.000 47.16000 67 ILE B C 1
ATOM 2424 O O . ILE B 1 72 ? -5.10800 -35.01300 33.63900 1.000 48.57000 67 ILE B O 1
ATOM 2429 N N . GLU B 1 73 ? -3.53900 -34.54000 35.18100 1.000 43.14000 68 GLU B N 1
ATOM 2430 C CA . GLU B 1 73 ? -2.80000 -35.77400 34.93700 1.000 45.55000 68 GLU B CA 1
ATOM 2431 C C . GLU B 1 73 ? -3.68300 -37.00400 35.11300 1.000 53.98000 68 GLU B C 1
ATOM 2432 O O . GLU B 1 73 ? -3.66900 -37.91800 34.27900 1.000 58.39000 68 GLU B O 1
ATOM 2438 N N . GLN B 1 74 ? -4.45200 -37.05200 36.19800 1.000 49.62000 69 GLN B N 1
ATOM 2439 C CA . GLN B 1 74 ? -5.30400 -38.20800 36.44200 1.000 58.78000 69 GLN B CA 1
ATOM 2440 C C . GLN B 1 74 ? -6.52600 -38.24700 35.53400 1.000 60.03000 69 GLN B C 1
ATOM 2441 O O . GLN B 1 74 ? -7.24500 -39.25000 35.53300 1.000 67.14000 69 GLN B O 1
ATOM 2447 N N . LYS B 1 75 ? -6.76800 -37.19500 34.75700 1.000 55.34000 70 LYS B N 1
ATOM 2448 C CA . LYS B 1 75 ? -7.83100 -37.18500 33.76600 1.000 59.65000 70 LYS B CA 1
ATOM 2449 C C . LYS B 1 75 ? -7.33400 -37.49000 32.35500 1.000 62.95000 70 LYS B C 1
ATOM 2450 O O . LYS B 1 75 ? -8.13900 -37.48100 31.41800 1.000 68.24000 70 LYS B O 1
ATOM 2452 N N . THR B 1 76 ? -6.03400 -37.75000 32.17600 1.000 63.40000 71 THR B N 1
ATOM 2453 C CA . THR B 1 76 ? -5.43700 -38.09100 30.88200 1.000 65.91000 71 THR B CA 1
ATOM 2454 C C . THR B 1 76 ? -4.47900 -39.27200 31.01500 1.000 65.39000 71 THR B C 1
ATOM 2455 O O . THR B 1 76 ? -3.42500 -39.31600 30.37200 1.000 59.64000 71 THR B O 1
ATOM 2459 N N . GLU B 1 77 ? -4.82500 -40.25600 31.84500 1.000 63.83000 72 GLU B N 1
ATOM 2460 C CA . GLU B 1 77 ? -3.92700 -41.36900 32.13200 1.000 61.15000 72 GLU B CA 1
ATOM 2461 C C . GLU B 1 77 ? -3.89200 -42.42700 31.02200 1.000 66.95000 72 GLU B C 1
ATOM 2462 O O . GLU B 1 77 ? -3.38900 -43.53400 31.26400 1.000 66.49000 72 GLU B O 1
ATOM 2464 N N . ARG B 1 78 ? -4.39000 -42.12500 29.81500 1.000 61.81000 73 ARG B N 1
ATOM 2465 C CA . ARG B 1 78 ? -4.48300 -43.12200 28.75300 1.000 54.93000 73 ARG B CA 1
ATOM 2466 C C . ARG B 1 78 ? -3.81200 -42.66900 27.45900 1.000 51.95000 73 ARG B C 1
ATOM 2467 O O . ARG B 1 78 ? -4.07300 -43.24900 26.40100 1.000 47.47000 73 ARG B O 1
ATOM 2475 N N . ASN B 1 79 ? -2.96100 -41.64700 27.50700 1.000 46.48000 74 ASN B N 1
ATOM 2476 C CA . ASN B 1 79 ? -2.19700 -41.25000 26.33200 1.000 45.06000 74 ASN B CA 1
ATOM 2477 C C . ASN B 1 79 ? -0.77100 -40.93600 26.74400 1.000 45.60000 74 ASN B C 1
ATOM 2478 O O . ASN B 1 79 ? -0.54600 -40.09000 27.61400 1.000 43.73000 74 ASN B O 1
ATOM 2483 N N . GLU B 1 80 ? 0.18300 -41.58700 26.07900 1.000 43.88000 75 GLU B N 1
ATOM 2484 C CA . GLU B 1 80 ? 1.56300 -41.58400 26.54700 1.000 42.28000 75 GLU B CA 1
ATOM 2485 C C . GLU B 1 80 ? 2.20800 -40.21000 26.40800 1.000 48.88000 75 GLU B C 1
ATOM 2486 O O . GLU B 1 80 ? 2.90800 -39.75200 27.32200 1.000 40.52000 75 GLU B O 1
ATOM 2492 N N . LYS B 1 81 ? 2.00600 -39.54200 25.27000 1.000 47.72000 76 LYS B N 1
ATOM 2493 C CA . LYS B 1 81 ? 2.68500 -38.26600 25.05500 1.000 49.75000 76 LYS B CA 1
ATOM 2494 C C . LYS B 1 81 ? 2.12600 -37.18000 25.96500 1.000 42.45000 76 LYS B C 1
ATOM 2495 O O . LYS B 1 81 ? 2.88200 -36.35100 26.48400 1.000 43.09000 76 LYS B O 1
ATOM 2501 N N . LYS B 1 82 ? 0.81000 -37.17300 26.17600 1.000 41.43000 77 LYS B N 1
ATOM 2502 C CA . LYS B 1 82 ? 0.21200 -36.18000 27.06100 1.000 42.52000 77 LYS B CA 1
ATOM 2503 C C . LYS B 1 82 ? 0.54200 -36.47600 28.51500 1.000 40.79000 77 LYS B C 1
ATOM 2504 O O . LYS B 1 82 ? 0.75900 -35.55300 29.31000 1.000 38.77000 77 LYS B O 1
ATOM 2510 N N . GLN B 1 83 ? 0.57300 -37.75700 28.88000 1.000 32.25000 78 GLN B N 1
ATOM 2511 C CA . GLN B 1 83 ? 0.95200 -38.13100 30.23600 1.000 40.17000 78 GLN B CA 1
ATOM 2512 C C . GLN B 1 83 ? 2.36900 -37.68200 30.55500 1.000 34.60000 78 GLN B C 1
ATOM 2513 O O . GLN B 1 83 ? 2.62900 -37.16500 31.64900 1.000 33.44000 78 GLN B O 1
ATOM 2519 N N . GLN B 1 84 ? 3.30500 -37.87100 29.62100 1.000 33.97000 79 GLN B N 1
ATOM 2520 C CA . GLN B 1 84 ? 4.67800 -37.49400 29.92000 1.000 39.27000 79 GLN B CA 1
ATOM 2521 C C . GLN B 1 84 ? 4.85400 -35.98300 29.87500 1.000 38.77000 79 GLN B C 1
ATOM 2522 O O . GLN B 1 84 ? 5.64800 -35.43600 30.64700 1.000 32.31000 79 GLN B O 1
ATOM 2528 N N . MET B 1 85 ? 4.11200 -35.29000 29.00400 1.000 30.89000 80 MET B N 1
ATOM 2529 C CA . MET B 1 85 ? 4.12700 -33.83000 29.04300 1.000 35.09000 80 MET B CA 1
ATOM 2530 C C . MET B 1 85 ? 3.60300 -33.31900 30.38200 1.000 31.16000 80 MET B C 1
ATOM 2531 O O . MET B 1 85 ? 4.18200 -32.40100 30.97800 1.000 30.78000 80 MET B O 1
ATOM 2536 N N . GLY B 1 86 ? 2.50300 -33.90200 30.87200 1.000 27.52000 81 GLY B N 1
ATOM 2537 C CA . GLY B 1 86 ? 1.96900 -33.48200 32.15800 1.000 33.93000 81 GLY B CA 1
ATOM 2538 C C . GLY B 1 86 ? 2.94400 -33.74200 33.29300 1.000 31.13000 81 GLY B C 1
ATOM 2539 O O . GLY B 1 86 ? 3.12000 -32.90400 34.18300 1.000 26.22000 81 GLY B O 1
ATOM 2540 N N . LYS B 1 87 ? 3.60700 -34.89700 33.26000 1.000 28.02000 82 LYS B N 1
ATOM 2541 C CA . LYS B 1 87 ? 4.56600 -35.23600 34.31300 1.000 30.04000 82 LYS B CA 1
ATOM 2542 C C . LYS B 1 87 ? 5.74700 -34.27200 34.32500 1.000 30.13000 82 LYS B C 1
ATOM 2543 O O . LYS B 1 87 ? 6.17800 -33.82200 35.39600 1.000 30.58000 82 LYS B O 1
ATOM 2549 N N . GLU B 1 88 ? 6.28800 -33.94900 33.14500 1.000 27.60000 83 GLU B N 1
ATOM 2550 C CA . GLU B 1 88 ? 7.43500 -33.04700 33.06600 1.000 28.11000 83 GLU B CA 1
ATOM 2551 C C . GLU B 1 88 ? 7.05700 -31.63900 33.49800 1.000 27.05000 83 GLU B C 1
ATOM 2552 O O . GLU B 1 88 ? 7.84200 -30.95300 34.16700 1.000 26.73000 83 GLU B O 1
ATOM 2558 N N . TYR B 1 89 ? 5.87800 -31.17400 33.08200 1.000 26.84000 84 TYR B N 1
ATOM 2559 C CA . TYR B 1 89 ? 5.42800 -29.85200 33.49500 1.000 26.35000 84 TYR B CA 1
ATOM 2560 C C . TYR B 1 89 ? 5.17800 -29.80600 34.99700 1.000 28.20000 84 TYR B C 1
ATOM 2561 O O . TYR B 1 89 ? 5.53300 -28.82300 35.66300 1.000 24.48000 84 TYR B O 1
ATOM 2570 N N . ARG B 1 90 ? 4.58900 -30.86200 35.55800 1.000 26.19000 85 ARG B N 1
ATOM 2571 C CA . ARG B 1 90 ? 4.41000 -30.88600 37.00400 1.000 27.24000 85 ARG B CA 1
ATOM 2572 C C . ARG B 1 90 ? 5.75500 -30.86600 37.71400 1.000 28.32000 85 ARG B C 1
ATOM 2573 O O . ARG B 1 90 ? 5.93400 -30.13800 38.70300 1.000 28.56000 85 ARG B O 1
ATOM 2581 N N . GLU B 1 91 ? 6.71900 -31.64500 37.22000 1.000 28.34000 86 GLU B N 1
ATOM 2582 C CA . GLU B 1 91 ? 8.04800 -31.64300 37.82500 1.000 31.91000 86 GLU B CA 1
ATOM 2583 C C . GLU B 1 91 ? 8.71400 -30.27500 37.73300 1.000 27.31000 86 GLU B C 1
ATOM 2584 O O . GLU B 1 91 ? 9.46300 -29.88800 38.63800 1.000 28.01000 86 GLU B O 1
ATOM 2590 N N . LYS B 1 92 ? 8.45200 -29.52500 36.66300 1.000 25.35000 87 LYS B N 1
ATOM 2591 C CA . LYS B 1 92 ? 9.00900 -28.18000 36.55200 1.000 24.15000 87 LYS B CA 1
ATOM 2592 C C . LYS B 1 92 ? 8.44000 -27.26400 37.62700 1.000 26.55000 87 LYS B C 1
ATOM 2593 O O . LYS B 1 92 ? 9.17400 -26.47800 38.24000 1.000 24.69000 87 LYS B O 1
ATOM 2599 N N . ILE B 1 93 ? 7.12900 -27.35700 37.86000 1.000 23.46000 88 ILE B N 1
ATOM 2600 C CA . ILE B 1 93 ? 6.47900 -26.58800 38.91800 1.000 22.27000 88 ILE B CA 1
ATOM 2601 C C . ILE B 1 93 ? 6.98100 -27.02700 40.28900 1.000 23.15000 88 ILE B C 1
ATOM 2602 O O . ILE B 1 93 ? 7.26000 -26.19700 41.16200 1.000 23.37000 88 ILE B O 1
ATOM 2607 N N . GLU B 1 94 ? 7.08500 -28.33800 40.50700 1.000 20.35000 89 GLU B N 1
ATOM 2608 C CA . GLU B 1 94 ? 7.62000 -28.83600 41.76900 1.000 21.96000 89 GLU B CA 1
ATOM 2609 C C . GLU B 1 94 ? 8.99800 -28.26000 42.04000 1.000 26.20000 89 GLU B C 1
ATOM 2610 O O . GLU B 1 94 ? 9.30800 -27.89400 43.17600 1.000 25.42000 89 GLU B O 1
ATOM 2616 N N . ALA B 1 95 ? 9.83600 -28.16100 41.00700 1.000 24.21000 90 ALA B N 1
ATOM 2617 C CA . ALA B 1 95 ? 11.18700 -27.65600 41.22900 1.000 24.51000 90 ALA B CA 1
ATOM 2618 C C . ALA B 1 95 ? 11.16900 -26.18400 41.62700 1.000 23.74000 90 ALA B C 1
ATOM 2619 O O . ALA B 1 95 ? 11.97800 -25.75400 42.46300 1.000 25.60000 90 ALA B O 1
ATOM 2621 N N . GLU B 1 96 ? 10.25700 -25.39300 41.05100 1.000 20.88000 91 GLU B N 1
ATOM 2622 C CA . GLU B 1 96 ? 10.12800 -23.99400 41.46700 1.000 23.20000 91 GLU B CA 1
ATOM 2623 C C . GLU B 1 96 ? 9.64200 -23.90100 42.89800 1.000 22.56000 91 GLU B C 1
ATOM 2624 O O . GLU B 1 96 ? 10.13700 -23.08500 43.68800 1.000 21.43000 91 GLU B O 1
ATOM 2630 N N . LEU B 1 97 ? 8.62700 -24.69000 43.22300 1.000 19.94000 92 LEU B N 1
ATOM 2631 C CA . LEU B 1 97 ? 8.08400 -24.68800 44.57300 1.000 19.75000 92 LEU B CA 1
ATOM 2632 C C . LEU B 1 97 ? 9.16000 -25.04600 45.58500 1.000 22.98000 92 LEU B C 1
ATOM 2633 O O . LEU B 1 97 ? 9.26700 -24.41900 46.65300 1.000 21.73000 92 LEU B O 1
ATOM 2638 N N . GLN B 1 98 ? 9.97600 -26.04600 45.26000 1.000 21.53000 93 GLN B N 1
ATOM 2639 C CA . GLN B 1 98 ? 11.02300 -26.47500 46.17900 1.000 21.57000 93 GLN B CA 1
ATOM 2640 C C . GLN B 1 98 ? 12.08700 -25.39800 46.35000 1.000 24.34000 93 GLN B C 1
ATOM 2641 O O . GLN B 1 98 ? 12.56400 -25.16800 47.46500 1.000 24.61000 93 GLN B O 1
ATOM 2647 N N . ASP B 1 99 ? 12.46200 -24.71100 45.26400 1.000 19.75000 94 ASP B N 1
ATOM 2648 C CA . ASP B 1 99 ? 13.39400 -23.59400 45.39000 1.000 23.68000 94 ASP B CA 1
ATOM 2649 C C . ASP B 1 99 ? 12.82900 -22.48100 46.27600 1.000 22.60000 94 ASP B C 1
ATOM 2650 O O . ASP B 1 99 ? 13.55300 -21.91300 47.09800 1.000 22.94000 94 ASP B O 1
ATOM 2655 N N . ILE B 1 100 ? 11.54600 -22.12800 46.09300 1.000 18.50000 95 ILE B N 1
ATOM 2656 C CA . ILE B 1 100 ? 10.91800 -21.10300 46.92700 1.000 19.37000 95 ILE B CA 1
ATOM 2657 C C . ILE B 1 100 ? 10.95000 -21.50900 48.38900 1.000 20.97000 95 ILE B C 1
ATOM 2658 O O . ILE B 1 100 ? 11.36700 -20.72900 49.25900 1.000 22.17000 95 ILE B O 1
ATOM 2663 N N . CYS B 1 101 ? 10.46400 -22.72000 48.69700 1.000 21.55000 96 CYS B N 1
ATOM 2664 C CA . CYS B 1 101 ? 10.43600 -23.15700 50.09300 1.000 20.89000 96 CYS B CA 1
ATOM 2665 C C . CYS B 1 101 ? 11.82700 -23.24000 50.69600 1.000 19.45000 96 CYS B C 1
ATOM 2666 O O . CYS B 1 101 ? 12.02600 -22.87100 51.86300 1.000 21.41000 96 CYS B O 1
ATOM 2669 N N . ASN B 1 102 ? 12.80700 -23.71700 49.93000 1.000 20.93000 97 ASN B N 1
ATOM 2670 C CA . ASN B 1 102 ? 14.16900 -23.77400 50.46000 1.000 23.60000 97 ASN B CA 1
ATOM 2671 C C . ASN B 1 102 ? 14.70900 -22.37800 50.77300 1.000 20.69000 97 ASN B C 1
ATOM 2672 O O . ASN B 1 102 ? 15.39800 -22.18700 51.78300 1.000 20.84000 97 ASN B O 1
ATOM 2677 N N . ASP B 1 103 ? 14.39800 -21.38500 49.93000 1.000 19.78000 98 ASP B N 1
ATOM 2678 C CA . ASP B 1 103 ? 14.79400 -20.01100 50.23500 1.000 21.56000 98 ASP B CA 1
ATOM 2679 C C . ASP B 1 103 ? 14.15900 -19.51500 51.53000 1.000 23.38000 98 ASP B C 1
ATOM 2680 O O . ASP B 1 103 ? 14.81300 -18.84500 52.34000 1.000 21.60000 98 ASP B O 1
ATOM 2685 N N . VAL B 1 104 ? 12.86600 -19.78600 51.72400 1.000 19.63000 99 VAL B N 1
ATOM 2686 C CA . VAL B 1 104 ? 12.21200 -19.35000 52.95200 1.000 18.60000 99 VAL B CA 1
ATOM 2687 C C . VAL B 1 104 ? 12.81000 -20.06000 54.15300 1.000 20.28000 99 VAL B C 1
ATOM 2688 O O . VAL B 1 104 ? 13.04700 -19.44600 55.20200 1.000 21.31000 99 VAL B O 1
ATOM 2692 N N . LEU B 1 105 ? 13.02300 -21.36800 54.03200 1.000 18.45000 100 LEU B N 1
ATOM 2693 C CA . LEU B 1 105 ? 13.52900 -22.14700 55.15800 1.000 20.70000 100 LEU B CA 1
ATOM 2694 C C . LEU B 1 105 ? 14.93200 -21.70400 55.51800 1.000 22.71000 100 LEU B C 1
ATOM 2695 O O . LEU B 1 105 ? 15.30800 -21.69300 56.70200 1.000 22.99000 100 LEU B O 1
ATOM 2700 N N . GLU B 1 106 ? 15.71000 -21.30500 54.51100 1.000 20.19000 101 GLU B N 1
ATOM 2701 C CA . GLU B 1 106 ? 17.04000 -20.76100 54.77600 1.000 23.02000 101 GLU B CA 1
ATOM 2702 C C . GLU B 1 106 ? 16.95000 -19.42300 55.50900 1.000 22.12000 101 GLU B C 1
ATOM 2703 O O . GLU B 1 106 ? 17.71000 -19.18900 56.45900 1.000 22.85000 101 GLU B O 1
ATOM 2709 N N . LEU B 1 107 ? 16.01800 -18.54300 55.10400 1.000 18.42000 102 LEU B N 1
ATOM 2710 C CA . LEU B 1 107 ? 15.82600 -17.29500 55.84100 1.000 19.76000 102 LEU B CA 1
ATOM 2711 C C . LEU B 1 107 ? 15.43800 -17.58300 57.28200 1.000 23.78000 102 LEU B C 1
ATOM 2712 O O . LEU B 1 107 ? 15.89900 -16.90700 58.21300 1.000 19.46000 102 LEU B O 1
ATOM 2717 N N . LEU B 1 108 ? 14.54800 -18.55600 57.48300 1.000 20.02000 103 LEU B N 1
ATOM 2718 C CA . LEU B 1 108 ? 14.10900 -18.85700 58.84400 1.000 20.26000 103 LEU B CA 1
ATOM 2719 C C . LEU B 1 108 ? 15.27900 -19.32100 59.70200 1.000 22.29000 103 LEU B C 1
ATOM 2720 O O . LEU B 1 108 ? 15.46500 -18.84900 60.82500 1.000 24.58000 103 LEU B O 1
ATOM 2725 N N . ASP B 1 109 ? 16.07500 -20.25500 59.19300 1.000 24.06000 104 ASP B N 1
ATOM 2726 C CA . ASP B 1 109 ? 17.12600 -20.83200 60.03200 1.000 27.44000 104 ASP B CA 1
ATOM 2727 C C . ASP B 1 109 ? 18.29300 -19.87800 60.23600 1.000 29.80000 104 ASP B C 1
ATOM 2728 O O . ASP B 1 109 ? 18.91400 -19.88200 61.31100 1.000 27.08000 104 ASP B O 1
ATOM 2733 N N . LYS B 1 110 ? 18.61100 -19.05700 59.23600 1.000 23.58000 105 LYS B N 1
ATOM 2734 C CA . LYS B 1 110 ? 19.79500 -18.21000 59.33800 1.000 24.60000 105 LYS B CA 1
ATOM 2735 C C . LYS B 1 110 ? 19.51500 -16.86300 59.98700 1.000 29.48000 105 LYS B C 1
ATOM 2736 O O . LYS B 1 110 ? 20.41400 -16.29500 60.62700 1.000 26.64000 105 LYS B O 1
ATOM 2742 N N . TYR B 1 111 ? 18.30200 -16.33200 59.84300 1.000 21.32000 106 TYR B N 1
ATOM 2743 C CA . TYR B 1 111 ? 18.03200 -14.97300 60.30100 1.000 23.76000 106 TYR B CA 1
ATOM 2744 C C . TYR B 1 111 ? 16.82800 -14.89200 61.22500 1.000 30.24000 106 TYR B C 1
ATOM 2745 O O . TYR B 1 111 ? 16.92900 -14.41200 62.35700 1.000 29.49000 106 TYR B O 1
ATOM 2754 N N . LEU B 1 112 ? 15.67900 -15.36700 60.75000 1.000 24.32000 107 LEU B N 1
ATOM 2755 C CA . LEU B 1 112 ? 14.41400 -15.05800 61.41600 1.000 19.44000 107 LEU B CA 1
ATOM 2756 C C . LEU B 1 112 ? 14.30600 -15.72000 62.78900 1.000 26.15000 107 LEU B C 1
ATOM 2757 O O . LEU B 1 112 ? 13.98900 -15.05700 63.78400 1.000 26.14000 107 LEU B O 1
ATOM 2762 N N . ILE B 1 113 ? 14.53600 -17.02400 62.85600 1.000 23.51000 108 ILE B N 1
ATOM 2763 C CA . ILE B 1 113 ? 14.41600 -17.73900 64.13000 1.000 28.98000 108 ILE B CA 1
ATOM 2764 C C . ILE B 1 113 ? 15.52000 -17.32700 65.09100 1.000 32.81000 108 ILE B C 1
ATOM 2765 O O . ILE B 1 113 ? 15.23300 -17.08000 66.28200 1.000 29.54000 108 ILE B O 1
ATOM 2770 N N . PRO B 1 114 ? 16.79000 -17.22200 64.67200 1.000 27.89000 109 PRO B N 1
ATOM 2771 C CA . PRO B 1 114 ? 17.81800 -16.79300 65.63600 1.000 32.34000 109 PRO B CA 1
ATOM 2772 C C . PRO B 1 114 ? 17.66300 -15.35400 66.11000 1.000 34.60000 109 PRO B C 1
ATOM 2773 O O . PRO B 1 114 ? 18.07100 -15.05100 67.23900 1.000 32.86000 109 PRO B O 1
ATOM 2777 N N . ASN B 1 115 ? 17.08300 -14.45900 65.30200 1.000 29.92000 110 ASN B N 1
ATOM 2778 C CA . ASN B 1 115 ? 16.88300 -13.07800 65.73200 1.000 34.82000 110 ASN B CA 1
ATOM 2779 C C . ASN B 1 115 ? 15.61200 -12.87200 66.54200 1.000 34.50000 110 ASN B C 1
ATOM 2780 O O . ASN B 1 115 ? 15.41600 -11.77700 67.07500 1.000 36.30000 110 ASN B O 1
ATOM 2785 N N . ALA B 1 116 ? 14.74100 -13.87100 66.62800 1.000 33.41000 111 ALA B N 1
ATOM 2786 C CA . ALA B 1 116 ? 13.47700 -13.69700 67.32600 1.000 33.69000 111 ALA B CA 1
ATOM 2787 C C . ALA B 1 116 ? 13.73700 -13.58300 68.82300 1.000 43.32000 111 ALA B C 1
ATOM 2788 O O . ALA B 1 116 ? 14.25000 -14.51900 69.44500 1.000 41.06000 111 ALA B O 1
ATOM 2790 N N . THR B 1 117 ? 13.40200 -12.43300 69.39700 1.000 41.98000 112 THR B N 1
ATOM 2791 C CA . THR B 1 117 ? 13.67100 -12.20500 70.80900 1.000 47.00000 112 THR B CA 1
ATOM 2792 C C . THR B 1 117 ? 12.48000 -12.51600 71.70600 1.000 45.36000 112 THR B C 1
ATOM 2793 O O . THR B 1 117 ? 12.68000 -12.92400 72.85400 1.000 46.75000 112 THR B O 1
ATOM 2797 N N . GLN B 1 118 ? 11.23600 -12.36200 71.20500 1.000 38.90000 113 GLN B N 1
ATOM 2798 C CA . GLN B 1 118 ? 10.10100 -12.66400 72.06600 1.000 39.93000 113 GLN B CA 1
ATOM 2799 C C . GLN B 1 118 ? 9.50000 -14.02100 71.71100 1.000 41.81000 113 GLN B C 1
ATOM 2800 O O . GLN B 1 118 ? 9.56600 -14.45100 70.55400 1.000 38.58000 113 GLN B O 1
ATOM 2806 N N . PRO B 1 119 ? 8.91000 -14.71400 72.69300 1.000 38.35000 114 PRO B N 1
ATOM 2807 C CA . PRO B 1 119 ? 8.20300 -15.97400 72.39400 1.000 35.78000 114 PRO B CA 1
ATOM 2808 C C . PRO B 1 119 ? 7.16900 -15.88800 71.27800 1.000 34.14000 114 PRO B C 1
ATOM 2809 O O . PRO B 1 119 ? 7.05100 -16.84100 70.49500 1.000 35.50000 114 PRO B O 1
ATOM 2813 N N . GLU B 1 120 ? 6.39400 -14.80200 71.19200 1.000 32.62000 115 GLU B N 1
ATOM 2814 C CA A GLU B 1 120 ? 5.40300 -14.69800 70.12500 0.530 33.31000 115 GLU B CA 1
ATOM 2815 C CA B GLU B 1 120 ? 5.40300 -14.69800 70.12500 0.470 33.32000 115 GLU B CA 1
ATOM 2816 C C . GLU B 1 120 ? 6.06800 -14.77100 68.75600 1.000 35.61000 115 GLU B C 1
ATOM 2817 O O . GLU B 1 120 ? 5.56400 -15.44300 67.84500 1.000 29.13000 115 GLU B O 1
ATOM 2820 N N . SER B 1 121 ? 7.20700 -14.09000 68.60300 1.000 32.57000 116 SER B N 1
ATOM 2821 C CA . SER B 1 121 ? 7.95100 -14.11100 67.34600 1.000 32.96000 116 SER B CA 1
ATOM 2822 C C . SER B 1 121 ? 8.51300 -15.49700 67.07000 1.000 31.15000 116 SER B C 1
ATOM 2823 O O . SER B 1 121 ? 8.43000 -15.98800 65.93700 1.000 29.22000 116 SER B O 1
ATOM 2826 N N . LYS B 1 122 ? 9.06400 -16.15200 68.09700 1.000 30.20000 117 LYS B N 1
ATOM 2827 C CA . LYS B 1 122 ? 9.58900 -17.50400 67.91500 1.000 34.85000 117 LYS B CA 1
ATOM 2828 C C . LYS B 1 122 ? 8.49800 -18.46200 67.46100 1.000 28.32000 117 LYS B C 1
ATOM 2829 O O . LYS B 1 122 ? 8.72500 -19.29300 66.57500 1.000 27.96000 117 LYS B O 1
ATOM 2835 N N . VAL B 1 123 ? 7.30800 -18.37500 68.05800 1.000 25.05000 118 VAL B N 1
ATOM 2836 C CA . VAL B 1 123 ? 6.22400 -19.24700 67.62600 1.000 27.39000 118 VAL B CA 1
ATOM 2837 C C . VAL B 1 123 ? 5.82900 -18.92500 66.19300 1.000 25.08000 118 VAL B C 1
ATOM 2838 O O . VAL B 1 123 ? 5.60000 -19.83100 65.37900 1.000 24.67000 118 VAL B O 1
ATOM 2842 N N . PHE B 1 124 ? 5.74100 -17.63300 65.86000 1.000 22.74000 119 PHE B N 1
ATOM 2843 C CA . PHE B 1 124 ? 5.37800 -17.26500 64.49200 1.000 23.47000 119 PHE B CA 1
ATOM 2844 C C . PHE B 1 124 ? 6.32200 -17.90700 63.48700 1.000 20.25000 119 PHE B C 1
ATOM 2845 O O . PHE B 1 124 ? 5.88200 -18.51500 62.49900 1.000 20.70000 119 PHE B O 1
ATOM 2853 N N . TYR B 1 125 ? 7.63200 -17.76700 63.70400 1.000 21.60000 120 TYR B N 1
ATOM 2854 C CA . TYR B 1 125 ? 8.56500 -18.26000 62.69600 1.000 23.22000 120 TYR B CA 1
ATOM 2855 C C . TYR B 1 125 ? 8.67300 -19.77700 62.72100 1.000 23.55000 120 TYR B C 1
ATOM 2856 O O . TYR B 1 125 ? 8.92700 -20.39300 61.68200 1.000 22.88000 120 TYR B O 1
ATOM 2865 N N . LEU B 1 126 ? 8.43000 -20.41200 63.87200 1.000 22.19000 121 LEU B N 1
ATOM 2866 C CA . LEU B 1 126 ? 8.43600 -21.87000 63.88400 1.000 21.13000 121 LEU B CA 1
ATOM 2867 C C . LEU B 1 126 ? 7.22100 -22.41400 63.15400 1.000 20.19000 121 LEU B C 1
ATOM 2868 O O . LEU B 1 126 ? 7.32500 -23.40700 62.42500 1.000 22.28000 121 LEU B O 1
ATOM 2873 N N . LYS B 1 127 ? 6.06300 -21.77100 63.33600 1.000 19.87000 122 LYS B N 1
ATOM 2874 C CA . LYS B 1 127 ? 4.89700 -22.09600 62.53100 1.000 22.15000 122 LYS B CA 1
ATOM 2875 C C . LYS B 1 127 ? 5.21900 -21.93800 61.05400 1.000 21.46000 122 LYS B C 1
ATOM 2876 O O . LYS B 1 127 ? 4.84000 -22.77800 60.22500 1.000 20.12000 122 LYS B O 1
ATOM 2882 N N . MET B 1 128 ? 5.90900 -20.85400 60.70700 1.000 20.81000 123 MET B N 1
ATOM 2883 C CA . MET B 1 128 ? 6.23500 -20.63400 59.30000 1.000 20.94000 123 MET B CA 1
ATOM 2884 C C . MET B 1 128 ? 7.15000 -21.73300 58.78300 1.000 20.79000 123 MET B C 1
ATOM 2885 O O . MET B 1 128 ? 6.98600 -22.20900 57.65000 1.000 21.62000 123 MET B O 1
ATOM 2890 N N . LYS B 1 129 ? 8.11800 -22.16400 59.60500 1.000 19.01000 124 LYS B N 1
ATOM 2891 C CA . LYS B 1 129 ? 8.93600 -23.31500 59.24600 1.000 18.70000 124 LYS B CA 1
ATOM 2892 C C . LYS B 1 129 ? 8.07900 -24.55700 59.05400 1.000 22.02000 124 LYS B C 1
ATOM 2893 O O . LYS B 1 129 ? 8.27100 -25.31400 58.09200 1.000 20.40000 124 LYS B O 1
ATOM 2899 N N . GLY B 1 130 ? 7.12900 -24.79300 59.96100 1.000 20.33000 125 GLY B N 1
ATOM 2900 C CA . GLY B 1 130 ? 6.25100 -25.93200 59.78000 1.000 23.35000 125 GLY B CA 1
ATOM 2901 C C . GLY B 1 130 ? 5.44600 -25.82800 58.50000 1.000 19.75000 125 GLY B C 1
ATOM 2902 O O . GLY B 1 130 ? 5.28500 -26.81500 57.77500 1.000 20.74000 125 GLY B O 1
ATOM 2903 N N . ASP B 1 131 ? 4.95900 -24.61700 58.19300 1.000 20.52000 126 ASP B N 1
ATOM 2904 C CA . ASP B 1 131 ? 4.15600 -24.39000 56.99700 1.000 20.31000 126 ASP B CA 1
ATOM 2905 C C . ASP B 1 131 ? 4.95000 -24.69500 55.73700 1.000 20.35000 126 ASP B C 1
ATOM 2906 O O . ASP B 1 131 ? 4.46700 -25.38500 54.84200 1.000 20.10000 126 ASP B O 1
ATOM 2911 N N . TYR B 1 132 ? 6.17800 -24.18100 55.64500 1.000 19.82000 127 TYR B N 1
ATOM 2912 C CA . TYR B 1 132 ? 6.89000 -24.35100 54.38400 1.000 20.29000 127 TYR B CA 1
ATOM 2913 C C . TYR B 1 132 ? 7.45100 -25.75900 54.23000 1.000 20.15000 127 TYR B C 1
ATOM 2914 O O . TYR B 1 132 ? 7.53000 -26.26900 53.11000 1.000 19.06000 127 TYR B O 1
ATOM 2923 N N . PHE B 1 133 ? 7.80700 -26.43700 55.32600 1.000 19.86000 128 PHE B N 1
ATOM 2924 C CA . PHE B 1 133 ? 8.05600 -27.86800 55.20300 1.000 22.19000 128 PHE B CA 1
ATOM 2925 C C . PHE B 1 133 ? 6.78400 -28.63600 54.86300 1.000 20.37000 128 PHE B C 1
ATOM 2926 O O . PHE B 1 133 ? 6.85800 -29.68800 54.21700 1.000 21.36000 128 PHE B O 1
ATOM 2934 N N . ARG B 1 134 ? 5.61800 -28.13900 55.28800 1.000 20.42000 129 ARG B N 1
ATOM 2935 C CA . ARG B 1 134 ? 4.36600 -28.77200 54.88400 1.000 20.35000 129 ARG B CA 1
ATOM 2936 C C . ARG B 1 134 ? 4.14600 -28.61800 53.38500 1.000 21.30000 129 ARG B C 1
ATOM 2937 O O . ARG B 1 134 ? 3.74200 -29.57300 52.70600 1.000 20.39000 129 ARG B O 1
ATOM 2945 N N . TYR B 1 135 ? 4.46100 -27.43700 52.84000 1.000 19.67000 130 TYR B N 1
ATOM 2946 C CA . TYR B 1 135 ? 4.30500 -27.24200 51.40000 1.000 19.06000 130 TYR B CA 1
ATOM 2947 C C . TYR B 1 135 ? 5.28000 -28.12600 50.62200 1.000 19.35000 130 TYR B C 1
ATOM 2948 O O . TYR B 1 135 ? 4.92200 -28.66300 49.57200 1.000 21.09000 130 TYR B O 1
ATOM 2957 N N . LEU B 1 136 ? 6.51600 -28.30200 51.11700 1.000 20.48000 131 LEU B N 1
ATOM 2958 C CA . LEU B 1 136 ? 7.39300 -29.29200 50.49200 1.000 20.18000 131 LEU B CA 1
ATOM 2959 C C . LEU B 1 136 ? 6.76500 -30.67700 50.56600 1.000 19.38000 131 LEU B C 1
ATOM 2960 O O . LEU B 1 136 ? 6.84600 -31.46500 49.61300 1.000 20.67000 131 LEU B O 1
ATOM 2965 N N . SER B 1 137 ? 6.13400 -30.98900 51.70400 1.000 21.82000 132 SER B N 1
ATOM 2966 C CA . SER B 1 137 ? 5.54900 -32.30900 51.89800 1.000 23.30000 132 SER B CA 1
ATOM 2967 C C . SER B 1 137 ? 4.41000 -32.55400 50.93400 1.000 25.65000 132 SER B C 1
ATOM 2968 O O . SER B 1 137 ? 4.16700 -33.70300 50.54800 1.000 23.85000 132 SER B O 1
ATOM 2971 N N . GLU B 1 138 ? 3.69900 -31.49000 50.55300 1.000 22.04000 133 GLU B N 1
ATOM 2972 C CA . GLU B 1 138 ? 2.58600 -31.64000 49.62100 1.000 22.41000 133 GLU B CA 1
ATOM 2973 C C . GLU B 1 138 ? 3.03400 -32.22200 48.28200 1.000 24.29000 133 GLU B C 1
ATOM 2974 O O . GLU B 1 138 ? 2.24100 -32.89000 47.59700 1.000 28.44000 133 GLU B O 1
ATOM 2980 N N . VAL B 1 139 ? 4.28100 -31.98400 47.88200 1.000 25.76000 134 VAL B N 1
ATOM 2981 C CA . VAL B 1 139 ? 4.78100 -32.43700 46.58800 1.000 25.56000 134 VAL B CA 1
ATOM 2982 C C . VAL B 1 139 ? 5.94700 -33.40200 46.71900 1.000 25.96000 134 VAL B C 1
ATOM 2983 O O . VAL B 1 139 ? 6.51900 -33.81100 45.70200 1.000 29.07000 134 VAL B O 1
ATOM 2987 N N . ALA B 1 140 ? 6.31400 -33.78200 47.93500 1.000 25.00000 135 ALA B N 1
ATOM 2988 C CA . ALA B 1 140 ? 7.55700 -34.50000 48.14700 1.000 27.99000 135 ALA B CA 1
ATOM 2989 C C . ALA B 1 140 ? 7.52500 -35.85700 47.46400 1.000 30.84000 135 ALA B C 1
ATOM 2990 O O . ALA B 1 140 ? 6.49300 -36.53500 47.43100 1.000 30.16000 135 ALA B O 1
ATOM 2992 N N . SER B 1 141 ? 8.66800 -36.24300 46.91300 1.000 31.76000 136 SER B N 1
ATOM 2993 C CA . SER B 1 141 ? 8.82000 -37.57400 46.35600 1.000 30.63000 136 SER B CA 1
ATOM 2994 C C . SER B 1 141 ? 8.72500 -38.61800 47.46700 1.000 32.04000 136 SER B C 1
ATOM 2995 O O . SER B 1 141 ? 8.84300 -38.31500 48.65900 1.000 30.42000 136 SER B O 1
ATOM 2998 N N . GLY B 1 142 ? 8.51900 -39.86900 47.05900 1.000 28.26000 137 GLY B N 1
ATOM 2999 C CA . GLY B 1 142 ? 8.45100 -40.94300 48.03700 1.000 30.26000 137 GLY B CA 1
ATOM 3000 C C . GLY B 1 142 ? 9.71400 -41.05200 48.86200 1.000 30.49000 137 GLY B C 1
ATOM 3001 O O . GLY B 1 142 ? 9.66500 -41.34500 50.05900 1.000 31.07000 137 GLY B O 1
ATOM 3002 N N . ASP B 1 143 ? 10.87400 -40.79500 48.25000 1.000 29.39000 138 ASP B N 1
ATOM 3003 C CA . ASP B 1 143 ? 12.12900 -40.95500 48.97500 1.000 30.89000 138 ASP B CA 1
ATOM 3004 C C . ASP B 1 143 ? 12.33000 -39.84700 49.99700 1.000 30.42000 138 ASP B C 1
ATOM 3005 O O . ASP B 1 143 ? 13.00500 -40.04400 51.01000 1.000 32.67000 138 ASP B O 1
ATOM 3010 N N . ASN B 1 144 ? 11.81000 -38.65900 49.72200 1.000 27.13000 139 ASN B N 1
ATOM 3011 C CA . ASN B 1 144 ? 12.04300 -37.49900 50.58400 1.000 30.45000 139 ASN B CA 1
ATOM 3012 C C . ASN B 1 144 ? 10.90500 -37.22200 51.54600 1.000 32.57000 139 ASN B C 1
ATOM 3013 O O . ASN B 1 144 ? 11.08200 -36.40800 52.45800 1.000 29.43000 139 ASN B O 1
ATOM 3018 N N . LYS B 1 145 ? 9.75100 -37.86700 51.36400 1.000 28.15000 140 LYS B N 1
ATOM 3019 C CA . LYS B 1 145 ? 8.56800 -37.45400 52.10300 1.000 28.70000 140 LYS B CA 1
ATOM 3020 C C . LYS B 1 145 ? 8.75000 -37.63600 53.60200 1.000 28.36000 140 LYS B C 1
ATOM 3021 O O . LYS B 1 145 ? 8.35100 -36.77100 54.38700 1.000 26.03000 140 LYS B O 1
ATOM 3027 N N . GLN B 1 146 ? 9.35500 -38.74500 54.02700 1.000 26.33000 141 GLN B N 1
ATOM 3028 C CA . GLN B 1 146 ? 9.48400 -38.97700 55.46200 1.000 33.79000 141 GLN B CA 1
ATOM 3029 C C . GLN B 1 146 ? 10.26600 -37.85500 56.13800 1.000 30.36000 141 GLN B C 1
ATOM 3030 O O . GLN B 1 146 ? 9.86400 -37.36700 57.19800 1.000 30.26000 141 GLN B O 1
ATOM 3036 N N . THR B 1 147 ? 11.35700 -37.39300 55.52000 1.000 31.08000 142 THR B N 1
ATOM 3037 C CA . THR B 1 147 ? 12.13600 -36.32600 56.14500 1.000 33.91000 142 THR B CA 1
ATOM 3038 C C . THR B 1 147 ? 11.41400 -34.98000 56.10500 1.000 27.25000 142 THR B C 1
ATOM 3039 O O . THR B 1 147 ? 11.45600 -34.23400 57.08600 1.000 28.39000 142 THR B O 1
ATOM 3043 N N . THR B 1 148 ? 10.74200 -34.64100 54.99800 1.000 27.26000 143 THR B N 1
ATOM 3044 C CA . THR B 1 148 ? 10.08400 -33.33900 54.96900 1.000 24.13000 143 THR B CA 1
ATOM 3045 C C . THR B 1 148 ? 8.90600 -33.32500 55.92600 1.000 22.31000 143 THR B C 1
ATOM 3046 O O . THR B 1 148 ? 8.67400 -32.33200 56.62500 1.000 25.08000 143 THR B O 1
ATOM 3050 N N . VAL B 1 149 ? 8.19200 -34.44500 56.01300 1.000 24.87000 144 VAL B N 1
ATOM 3051 C CA . VAL B 1 149 ? 7.07700 -34.54900 56.94300 1.000 22.24000 144 VAL B CA 1
ATOM 3052 C C . VAL B 1 149 ? 7.57400 -34.46400 58.38100 1.000 23.62000 144 VAL B C 1
ATOM 3053 O O . VAL B 1 149 ? 7.01000 -33.73600 59.20400 1.000 26.33000 144 VAL B O 1
ATOM 3057 N N . SER B 1 150 ? 8.66300 -35.17800 58.69000 1.000 27.52000 145 SER B N 1
ATOM 3058 C CA . SER B 1 150 ? 9.25000 -35.11800 60.02700 1.000 31.32000 145 SER B CA 1
ATOM 3059 C C . SER B 1 150 ? 9.69900 -33.70500 60.37400 1.000 28.58000 145 SER B C 1
ATOM 3060 O O . SER B 1 150 ? 9.45400 -33.21900 61.48100 1.000 28.03000 145 SER B O 1
ATOM 3063 N N . ASN B 1 151 ? 10.37900 -33.04000 59.43700 1.000 24.92000 146 ASN B N 1
ATOM 3064 C CA . ASN B 1 151 ? 10.82000 -31.66800 59.66500 1.000 22.77000 146 ASN B CA 1
ATOM 3065 C C . ASN B 1 151 ? 9.63700 -30.73400 59.89600 1.000 23.37000 146 ASN B C 1
ATOM 3066 O O . ASN B 1 151 ? 9.70600 -29.83100 60.74100 1.000 26.28000 146 ASN B O 1
ATOM 3071 N N . SER B 1 152 ? 8.54000 -30.92400 59.15700 1.000 22.44000 147 SER B N 1
ATOM 3072 C CA . SER B 1 152 ? 7.36300 -30.09900 59.38000 1.000 22.57000 147 SER B CA 1
ATOM 3073 C C . SER B 1 152 ? 6.81500 -30.33000 60.78200 1.000 26.30000 147 SER B C 1
ATOM 3074 O O . SER B 1 152 ? 6.58900 -29.38000 61.54200 1.000 22.40000 147 SER B O 1
ATOM 3077 N N . GLN B 1 153 ? 6.64900 -31.60100 61.15000 1.000 23.71000 148 GLN B N 1
ATOM 3078 C CA . GLN B 1 153 ? 6.10700 -31.93500 62.46800 1.000 25.92000 148 GLN B CA 1
ATOM 3079 C C . GLN B 1 153 ? 6.99000 -31.38900 63.59000 1.000 23.65000 148 GLN B C 1
ATOM 3080 O O . GLN B 1 153 ? 6.48100 -30.84300 64.57700 1.000 28.28000 148 GLN B O 1
ATOM 3086 N N . GLN B 1 154 ? 8.31300 -31.50500 63.44300 1.000 22.38000 149 GLN B N 1
ATOM 3087 C CA A GLN B 1 154 ? 9.21400 -31.05700 64.50700 0.560 27.46000 149 GLN B CA 1
ATOM 3088 C CA B GLN B 1 154 ? 9.22000 -31.05600 64.50300 0.440 27.47000 149 GLN B CA 1
ATOM 3089 C C . GLN B 1 154 ? 9.10800 -29.55500 64.72900 1.000 28.25000 149 GLN B C 1
ATOM 3090 O O . GLN B 1 154 ? 9.12600 -29.08600 65.87500 1.000 28.47000 149 GLN B O 1
ATOM 3101 N N . ALA B 1 155 ? 8.99500 -28.77900 63.64500 1.000 26.56000 150 ALA B N 1
ATOM 3102 C CA . ALA B 1 155 ? 8.86800 -27.33400 63.76900 1.000 27.62000 150 ALA B CA 1
ATOM 3103 C C . ALA B 1 155 ? 7.52800 -26.95100 64.38500 1.000 23.06000 150 ALA B C 1
ATOM 3104 O O . ALA B 1 155 ? 7.46400 -26.07700 65.25800 1.000 24.73000 150 ALA B O 1
ATOM 3106 N N . TYR B 1 156 ? 6.44800 -27.59200 63.93800 1.000 22.65000 151 TYR B N 1
ATOM 3107 C CA . TYR B 1 156 ? 5.13400 -27.29900 64.48300 1.000 21.84000 151 TYR B CA 1
ATOM 3108 C C . TYR B 1 156 ? 5.07400 -27.66500 65.95600 1.000 23.41000 151 TYR B C 1
ATOM 3109 O O . TYR B 1 156 ? 4.45700 -26.95500 66.75800 1.000 24.65000 151 TYR B O 1
ATOM 3118 N N . GLN B 1 157 ? 5.70800 -28.78100 66.31900 1.000 24.88000 152 GLN B N 1
ATOM 3119 C CA . GLN B 1 157 ? 5.65300 -29.25500 67.70300 1.000 27.46000 152 GLN B CA 1
ATOM 3120 C C . GLN B 1 157 ? 6.42300 -28.33300 68.63200 1.000 28.54000 152 GLN B C 1
ATOM 3121 O O . GLN B 1 157 ? 5.97000 -28.05200 69.75300 1.000 28.42000 152 GLN B O 1
ATOM 3127 N N . GLU B 1 158 ? 7.60300 -27.86700 68.20000 1.000 30.46000 153 GLU B N 1
ATOM 3128 C CA . GLU B 1 158 ? 8.34800 -26.89700 68.99800 1.000 29.27000 153 GLU B CA 1
ATOM 3129 C C . GLU B 1 158 ? 7.56300 -25.60200 69.15300 1.000 32.73000 153 GLU B C 1
ATOM 3130 O O . GLU B 1 158 ? 7.52100 -25.01300 70.24200 1.000 28.24000 153 GLU B O 1
ATOM 3136 N N . ALA B 1 159 ? 6.94900 -25.12500 68.06700 1.000 24.41000 154 ALA B N 1
ATOM 3137 C CA . ALA B 1 159 ? 6.06000 -23.97800 68.18300 1.000 24.83000 154 ALA B CA 1
ATOM 3138 C C . ALA B 1 159 ? 4.93300 -24.27400 69.15800 1.000 27.44000 154 ALA B C 1
ATOM 3139 O O . ALA B 1 159 ? 4.54800 -23.41700 69.96300 1.000 30.25000 154 ALA B O 1
ATOM 3141 N N . PHE B 1 160 ? 4.38000 -25.48200 69.07400 1.000 25.81000 155 PHE B N 1
ATOM 3142 C CA . PHE B 1 160 ? 3.21900 -25.84100 69.87600 1.000 27.04000 155 PHE B CA 1
ATOM 3143 C C . PHE B 1 160 ? 3.57300 -25.85600 71.35500 1.000 30.75000 155 PHE B C 1
ATOM 3144 O O . PHE B 1 160 ? 2.81700 -25.34500 72.19000 1.000 35.07000 155 PHE B O 1
ATOM 3152 N N . GLU B 1 161 ? 4.74300 -26.40100 71.69300 1.000 31.44000 156 GLU B N 1
ATOM 3153 C CA . GLU B 1 161 ? 5.15100 -26.45100 73.09500 1.000 34.29000 156 GLU B CA 1
ATOM 3154 C C . GLU B 1 161 ? 5.42400 -25.05700 73.64900 1.000 38.25000 156 GLU B C 1
ATOM 3155 O O . GLU B 1 161 ? 4.99100 -24.73400 74.76400 1.000 35.90000 156 GLU B O 1
ATOM 3161 N N . ILE B 1 162 ? 6.11700 -24.20500 72.88200 1.000 29.19000 157 ILE B N 1
ATOM 3162 C CA . ILE B 1 162 ? 6.34100 -22.83100 73.32800 1.000 32.76000 157 ILE B CA 1
ATOM 3163 C C . ILE B 1 162 ? 5.01600 -22.08700 73.48100 1.000 33.70000 157 ILE B C 1
ATOM 3164 O O . ILE B 1 162 ? 4.79100 -21.38300 74.47400 1.000 39.73000 157 ILE B O 1
ATOM 3169 N N . SER B 1 163 ? 4.12400 -22.21800 72.50300 1.000 27.79000 158 SER B N 1
ATOM 3170 C CA . SER B 1 163 ? 2.87800 -21.46000 72.54400 1.000 31.62000 158 SER B CA 1
ATOM 3171 C C . SER B 1 163 ? 2.03400 -21.84600 73.75800 1.000 34.40000 158 SER B C 1
ATOM 3172 O O . SER B 1 163 ? 1.42300 -20.98100 74.39500 1.000 33.57000 158 SER B O 1
ATOM 3175 N N . LYS B 1 164 ? 2.01200 -23.13200 74.11100 1.000 35.37000 159 LYS B N 1
ATOM 3176 C CA . LYS B 1 164 ? 1.23900 -23.52700 75.28500 1.000 36.62000 159 LYS B CA 1
ATOM 3177 C C . LYS B 1 164 ? 1.85600 -22.98200 76.56800 1.000 39.29000 159 LYS B C 1
ATOM 3178 O O . LYS B 1 164 ? 1.12800 -22.66700 77.51900 1.000 41.98000 159 LYS B O 1
ATOM 3184 N N . LYS B 1 165 ? 3.18400 -22.84600 76.61100 1.000 40.10000 160 LYS B N 1
ATOM 3185 C CA . LYS B 1 165 ? 3.85000 -22.33400 77.80600 1.000 46.10000 160 LYS B CA 1
ATOM 3186 C C . LYS B 1 165 ? 3.76400 -20.81500 77.90900 1.000 47.05000 160 LYS B C 1
ATOM 3187 O O . LYS B 1 165 ? 3.60700 -20.27500 79.01100 1.000 45.04000 160 LYS B O 1
ATOM 3193 N N . GLU B 1 166 ? 3.87000 -20.10500 76.78400 1.000 40.52000 161 GLU B N 1
ATOM 3194 C CA . GLU B 1 166 ? 4.14100 -18.67300 76.82100 1.000 43.02000 161 GLU B CA 1
ATOM 3195 C C . GLU B 1 166 ? 3.00600 -17.79100 76.32400 1.000 36.50000 161 GLU B C 1
ATOM 3196 O O . GLU B 1 166 ? 3.13400 -16.56500 76.39100 1.000 46.32000 161 GLU B O 1
ATOM 3202 N N . MET B 1 167 ? 1.91300 -18.35100 75.82200 1.000 32.95000 162 MET B N 1
ATOM 3203 C CA . MET B 1 167 ? 0.91800 -17.53000 75.14600 1.000 30.12000 162 MET B CA 1
ATOM 3204 C C . MET B 1 167 ? -0.48700 -17.90000 75.59100 1.000 40.23000 162 MET B C 1
ATOM 3205 O O . MET B 1 167 ? -0.78000 -19.06200 75.88100 1.000 42.37000 162 MET B O 1
ATOM 3210 N N . GLN B 1 168 ? -1.35500 -16.89400 75.61200 1.000 42.80000 163 GLN B N 1
ATOM 3211 C CA . GLN B 1 168 ? -2.74800 -17.10500 75.96800 1.000 48.05000 163 GLN B CA 1
ATOM 3212 C C . GLN B 1 168 ? -3.43400 -17.98700 74.92800 1.000 45.70000 163 GLN B C 1
ATOM 3213 O O . GLN B 1 168 ? -3.15600 -17.86500 73.73100 1.000 41.06000 163 GLN B O 1
ATOM 3219 N N . PRO B 1 169 ? -4.34700 -18.86500 75.35400 1.000 42.54000 164 PRO B N 1
ATOM 3220 C CA . PRO B 1 169 ? -5.09700 -19.68400 74.38800 1.000 40.62000 164 PRO B CA 1
ATOM 3221 C C . PRO B 1 169 ? -5.79000 -18.86200 73.32900 1.000 39.29000 164 PRO B C 1
ATOM 3222 O O . PRO B 1 169 ? -6.05000 -19.36600 72.22900 1.000 39.08000 164 PRO B O 1
ATOM 3226 N N . THR B 1 170 ? -6.07000 -17.60000 73.62300 1.000 40.39000 165 THR B N 1
ATOM 3227 C CA . THR B 1 170 ? -6.77800 -16.68600 72.74000 1.000 41.20000 165 THR B CA 1
ATOM 3228 C C . THR B 1 170 ? -5.86600 -16.01900 71.70300 1.000 37.78000 165 THR B C 1
ATOM 3229 O O . THR B 1 170 ? -6.37500 -15.44600 70.72900 1.000 38.03000 165 THR B O 1
ATOM 3233 N N . HIS B 1 171 ? -4.54300 -16.07200 71.89200 1.000 39.52000 166 HIS B N 1
ATOM 3234 C CA . HIS B 1 171 ? -3.61400 -15.39100 70.98600 1.000 31.66000 166 HIS B CA 1
ATOM 3235 C C . HIS B 1 171 ? -3.77900 -15.90900 69.55800 1.000 35.03000 166 HIS B C 1
ATOM 3236 O O . HIS B 1 171 ? -3.72500 -17.12500 69.33600 1.000 34.86000 166 HIS B O 1
ATOM 3243 N N . PRO B 1 172 ? -3.96800 -15.02900 68.56800 1.000 38.43000 167 PRO B N 1
ATOM 3244 C CA . PRO B 1 172 ? -4.21900 -15.51100 67.19700 1.000 38.96000 167 PRO B CA 1
ATOM 3245 C C . PRO B 1 172 ? -3.07400 -16.32800 66.61000 1.000 31.23000 167 PRO B C 1
ATOM 3246 O O . PRO B 1 172 ? -3.31300 -17.17700 65.74500 1.000 31.63000 167 PRO B O 1
ATOM 3250 N N . ILE B 1 173 ? -1.84000 -16.09800 67.04600 1.000 30.18000 168 ILE B N 1
ATOM 3251 C CA . ILE B 1 173 ? -0.72900 -16.90200 66.54200 1.000 29.35000 168 ILE B CA 1
ATOM 3252 C C . ILE B 1 173 ? -0.77000 -18.29900 67.14900 1.000 30.52000 168 ILE B C 1
ATOM 3253 O O . ILE B 1 173 ? -0.50100 -19.29500 66.46800 1.000 27.13000 168 ILE B O 1
ATOM 3258 N N . ARG B 1 174 ? -1.14600 -18.40300 68.43000 1.000 32.69000 169 ARG B N 1
ATOM 3259 C CA . ARG B 1 174 ? -1.36800 -19.72300 69.01100 1.000 29.15000 169 ARG B CA 1
ATOM 3260 C C . ARG B 1 174 ? -2.54100 -20.42900 68.33900 1.000 28.62000 169 ARG B C 1
ATOM 3261 O O . ARG B 1 174 ? -2.47000 -21.63100 68.05600 1.000 28.19000 169 ARG B O 1
ATOM 3269 N N . LEU B 1 175 ? -3.63600 -19.70300 68.08300 1.000 24.54000 170 LEU B N 1
ATOM 3270 C CA . LEU B 1 175 ? -4.76000 -20.28800 67.36300 1.000 30.44000 170 LEU B CA 1
ATOM 3271 C C . LEU B 1 175 ? -4.38100 -20.64900 65.93300 1.000 32.26000 170 LEU B C 1
ATOM 3272 O O . LEU B 1 175 ? -4.81900 -21.68500 65.40800 1.000 30.79000 170 LEU B O 1
ATOM 3277 N N . GLY B 1 176 ? -3.59800 -19.79400 65.27300 1.000 31.34000 171 GLY B N 1
ATOM 3278 C CA . GLY B 1 176 ? -3.22400 -20.07100 63.89200 1.000 29.40000 171 GLY B CA 1
ATOM 3279 C C . GLY B 1 176 ? -2.28300 -21.25400 63.76800 1.000 24.57000 171 GLY B C 1
ATOM 3280 O O . GLY B 1 176 ? -2.36600 -22.03200 62.81000 1.000 24.98000 171 GLY B O 1
ATOM 3281 N N . LEU B 1 177 ? -1.36100 -21.38900 64.72000 1.000 26.84000 172 LEU B N 1
ATOM 3282 C CA . LEU B 1 177 ? -0.54300 -22.59200 64.81100 1.000 25.02000 172 LEU B CA 1
ATOM 3283 C C . LEU B 1 177 ? -1.41500 -23.83300 64.94000 1.000 23.68000 172 LEU B C 1
ATOM 3284 O O . LEU B 1 177 ? -1.21100 -24.83000 64.23900 1.000 23.97000 172 LEU B O 1
ATOM 3289 N N . ALA B 1 178 ? -2.39500 -23.79800 65.85400 1.000 28.86000 173 ALA B N 1
ATOM 3290 C CA . ALA B 1 178 ? -3.24300 -24.96600 66.03500 1.000 32.76000 173 ALA B CA 1
ATOM 3291 C C . ALA B 1 178 ? -3.98700 -25.30000 64.75000 1.000 25.76000 173 ALA B C 1
ATOM 3292 O O . ALA B 1 178 ? -4.08000 -26.47000 64.35800 1.000 26.66000 173 ALA B O 1
ATOM 3294 N N . LEU B 1 179 ? -4.51800 -24.28000 64.07500 1.000 26.16000 174 LEU B N 1
ATOM 3295 C CA . LEU B 1 179 ? -5.20000 -24.50600 62.81100 1.000 26.61000 174 LEU B CA 1
ATOM 3296 C C . LEU B 1 179 ? -4.29000 -25.21400 61.81800 1.000 26.06000 174 LEU B C 1
ATOM 3297 O O . LEU B 1 179 ? -4.64500 -26.25500 61.25200 1.000 21.30000 174 LEU B O 1
ATOM 3302 N N . ASN B 1 180 ? -3.11100 -24.64800 61.57400 1.000 24.52000 175 ASN B N 1
ATOM 3303 C CA . ASN B 1 180 ? -2.26900 -25.20200 60.52400 1.000 23.87000 175 ASN B CA 1
ATOM 3304 C C . ASN B 1 180 ? -1.67200 -26.54800 60.93500 1.000 22.56000 175 ASN B C 1
ATOM 3305 O O . ASN B 1 180 ? -1.49700 -27.43500 60.08800 1.000 25.05000 175 ASN B O 1
ATOM 3310 N N . PHE B 1 181 ? -1.31700 -26.70900 62.21600 1.000 25.03000 176 PHE B N 1
ATOM 3311 C CA . PHE B 1 181 ? -0.80800 -27.99400 62.69400 1.000 27.76000 176 PHE B CA 1
ATOM 3312 C C . PHE B 1 181 ? -1.87400 -29.07700 62.54200 1.000 25.26000 176 PHE B C 1
ATOM 3313 O O . PHE B 1 181 ? -1.57100 -30.21400 62.16400 1.000 23.20000 176 PHE B O 1
ATOM 3321 N N . SER B 1 182 ? -3.13500 -28.73400 62.80900 1.000 28.37000 177 SER B N 1
ATOM 3322 C CA . SER B 1 182 ? -4.19200 -29.72500 62.63300 1.000 25.42000 177 SER B CA 1
ATOM 3323 C C . SER B 1 182 ? -4.35600 -30.08200 61.16000 1.000 30.00000 177 SER B C 1
ATOM 3324 O O . SER B 1 182 ? -4.54100 -31.25400 60.82600 1.000 26.60000 177 SER B O 1
ATOM 3327 N N . VAL B 1 183 ? -4.24100 -29.09300 60.25600 1.000 29.24000 178 VAL B N 1
ATOM 3328 C CA . VAL B 1 183 ? -4.23600 -29.39000 58.82000 1.000 24.85000 178 VAL B CA 1
ATOM 3329 C C . VAL B 1 183 ? -3.09100 -30.33700 58.48600 1.000 21.17000 178 VAL B C 1
ATOM 3330 O O . VAL B 1 183 ? -3.24800 -31.27500 57.68900 1.000 25.45000 178 VAL B O 1
ATOM 3334 N N . PHE B 1 184 ? -1.91700 -30.09300 59.07300 1.000 22.80000 179 PHE B N 1
ATOM 3335 C CA . PHE B 1 184 ? -0.79100 -30.99700 58.87100 1.000 25.03000 179 PHE B CA 1
ATOM 3336 C C . PHE B 1 184 ? -1.14800 -32.42100 59.28300 1.000 24.52000 179 PHE B C 1
ATOM 3337 O O . PHE B 1 184 ? -0.85100 -33.38400 58.57100 1.000 24.74000 179 PHE B O 1
ATOM 3345 N N . TYR B 1 185 ? -1.77000 -32.57300 60.45700 1.000 24.33000 180 TYR B N 1
ATOM 3346 C CA . TYR B 1 185 ? -2.09900 -33.91400 60.93500 1.000 29.25000 180 TYR B CA 1
ATOM 3347 C C . TYR B 1 185 ? -3.11100 -34.58700 60.01500 1.000 29.97000 180 TYR B C 1
ATOM 3348 O O . TYR B 1 185 ? -2.96300 -35.76800 59.67200 1.000 31.86000 180 TYR B O 1
ATOM 3357 N N . TYR B 1 186 ? -4.12300 -33.83700 59.56800 1.000 28.97000 181 TYR B N 1
ATOM 3358 C CA . TYR B 1 186 ? -5.18700 -34.42000 58.75400 1.000 29.71000 181 TYR B CA 1
ATOM 3359 C C . TYR B 1 186 ? -4.68800 -34.78200 57.36500 1.000 36.86000 181 TYR B C 1
ATOM 3360 O O . TYR B 1 186 ? -4.89600 -35.90600 56.88600 1.000 30.50000 181 TYR B O 1
ATOM 3369 N N . GLU B 1 187 ? -4.05800 -33.82300 56.68800 1.000 28.00000 182 GLU B N 1
ATOM 3370 C CA . GLU B 1 187 ? -3.78400 -33.94800 55.26500 1.000 31.39000 182 GLU B CA 1
ATOM 3371 C C . GLU B 1 187 ? -2.42300 -34.56600 54.99600 1.000 31.66000 182 GLU B C 1
ATOM 3372 O O . GLU B 1 187 ? -2.28300 -35.34600 54.05300 1.000 29.78000 182 GLU B O 1
ATOM 3378 N N . ILE B 1 188 ? -1.41800 -34.24700 55.80600 1.000 24.52000 183 ILE B N 1
ATOM 3379 C CA . ILE B 1 188 ? -0.07300 -34.75700 55.55700 1.000 27.05000 183 ILE B CA 1
ATOM 3380 C C . ILE B 1 188 ? 0.16400 -36.06200 56.29500 1.000 29.48000 183 ILE B C 1
ATOM 3381 O O . ILE B 1 188 ? 0.62200 -37.04700 55.70900 1.000 30.55000 183 ILE B O 1
ATOM 3386 N N . LEU B 1 189 ? -0.11200 -36.07500 57.59500 1.000 28.63000 184 LEU B N 1
ATOM 3387 C CA . LEU B 1 189 ? 0.08400 -37.27500 58.39500 1.000 33.20000 184 LEU B CA 1
ATOM 3388 C C . LEU B 1 189 ? -1.10100 -38.22900 58.31600 1.000 34.47000 184 LEU B C 1
ATOM 3389 O O . LEU B 1 189 ? -1.02200 -39.32200 58.87700 1.000 40.40000 184 LEU B O 1
ATOM 3394 N N . ASN B 1 190 ? -2.17700 -37.84900 57.62200 1.000 36.30000 185 ASN B N 1
ATOM 3395 C CA . ASN B 1 190 ? -3.36100 -38.70100 57.46300 1.000 39.38000 185 ASN B CA 1
ATOM 3396 C C . ASN B 1 190 ? -3.84100 -39.23600 58.81200 1.000 39.26000 185 ASN B C 1
ATOM 3397 O O . ASN B 1 190 ? -4.20600 -40.40500 58.95000 1.000 44.90000 185 ASN B O 1
ATOM 3402 N N . SER B 1 191 ? -3.83200 -38.36400 59.82300 1.000 36.88000 186 SER B N 1
ATOM 3403 C CA . SER B 1 191 ? -4.18200 -38.71300 61.19800 1.000 37.86000 186 SER B CA 1
ATOM 3404 C C . SER B 1 191 ? -5.35600 -37.83400 61.62000 1.000 36.72000 186 SER B C 1
ATOM 3405 O O . SER B 1 191 ? -5.18400 -36.90100 62.41500 1.000 34.56000 186 SER B O 1
ATOM 3408 N N . PRO B 1 192 ? -6.56100 -38.13500 61.12500 1.000 35.93000 187 PRO B N 1
ATOM 3409 C CA . PRO B 1 192 ? -7.69100 -37.21000 61.32300 1.000 37.33000 187 PRO B CA 1
ATOM 3410 C C . PRO B 1 192 ? -8.18200 -37.14300 62.75300 1.000 34.35000 187 PRO B C 1
ATOM 3411 O O . PRO B 1 192 ? -8.66700 -36.08600 63.17800 1.000 35.89000 187 PRO B O 1
ATOM 3415 N N . GLU B 1 193 ? -8.08000 -38.23300 63.51300 1.000 37.33000 188 GLU B N 1
ATOM 3416 C CA . GLU B 1 193 ? -8.47600 -38.18300 64.91400 1.000 38.65000 188 GLU B CA 1
ATOM 3417 C C . GLU B 1 193 ? -7.60900 -37.19100 65.67900 1.000 38.41000 188 GLU B C 1
ATOM 3418 O O . GLU B 1 193 ? -8.11900 -36.35600 66.43800 1.000 35.89000 188 GLU B O 1
ATOM 3424 N N . LYS B 1 194 ? -6.29000 -37.24900 65.46500 1.000 35.44000 189 LYS B N 1
ATOM 3425 C CA . LYS B 1 194 ? -5.39900 -36.29400 66.11100 1.000 36.47000 189 LYS B CA 1
ATOM 3426 C C . LYS B 1 194 ? -5.65700 -34.87900 65.60800 1.000 32.56000 189 LYS B C 1
ATOM 3427 O O . LYS B 1 194 ? -5.57300 -33.92000 66.38200 1.000 30.95000 189 LYS B O 1
ATOM 3433 N N . ALA B 1 195 ? -5.94900 -34.73300 64.31100 1.000 30.82000 190 ALA B N 1
ATOM 3434 C CA . ALA B 1 195 ? -6.23600 -33.41200 63.75400 1.000 30.81000 190 ALA B CA 1
ATOM 3435 C C . ALA B 1 195 ? -7.44600 -32.78200 64.43100 1.000 35.91000 190 ALA B C 1
ATOM 3436 O O . ALA B 1 195 ? -7.38700 -31.63500 64.89000 1.000 31.40000 190 ALA B O 1
ATOM 3438 N N . CYS B 1 196 ? -8.55800 -33.52100 64.49700 1.000 32.35000 191 CYS B N 1
ATOM 3439 C CA . CYS B 1 196 ? -9.75200 -32.99800 65.16000 1.000 37.42000 191 CYS B CA 1
ATOM 3440 C C . CYS B 1 196 ? -9.52500 -32.78500 66.65000 1.000 34.01000 191 CYS B C 1
ATOM 3441 O O . CYS B 1 196 ? -9.98400 -31.78400 67.21700 1.000 39.25000 191 CYS B O 1
ATOM 3444 N N . SER B 1 197 ? -8.83500 -33.71800 67.31100 1.000 35.13000 192 SER B N 1
ATOM 3445 C CA . SER B 1 197 ? -8.52000 -33.54000 68.72400 1.000 40.41000 192 SER B CA 1
ATOM 3446 C C . SER B 1 197 ? -7.73600 -32.25500 68.94800 1.000 38.51000 192 SER B C 1
ATOM 3447 O O . SER B 1 197 ? -8.02100 -31.49000 69.87600 1.000 35.74000 192 SER B O 1
ATOM 3450 N N . LEU B 1 198 ? -6.75000 -31.99000 68.08700 1.000 37.11000 193 LEU B N 1
ATOM 3451 C CA . LEU B 1 198 ? -5.94300 -30.78500 68.24700 1.000 34.03000 193 LEU B CA 1
ATOM 3452 C C . LEU B 1 198 ? -6.77500 -29.52600 68.03800 1.000 26.65000 193 LEU B C 1
ATOM 3453 O O . LEU B 1 198 ? -6.63700 -28.55400 68.79000 1.000 34.65000 193 LEU B O 1
ATOM 3458 N N . ALA B 1 199 ? -7.62900 -29.52000 67.01700 1.000 27.41000 194 ALA B N 1
ATOM 3459 C CA . ALA B 1 199 ? -8.37600 -28.31200 66.69400 1.000 30.56000 194 ALA B CA 1
ATOM 3460 C C . ALA B 1 199 ? -9.45600 -28.05000 67.73500 1.000 39.57000 194 ALA B C 1
ATOM 3461 O O . ALA B 1 199 ? -9.66100 -26.90300 68.15300 1.000 34.69000 194 ALA B O 1
ATOM 3463 N N . LYS B 1 200 ? -10.14300 -29.10600 68.17700 1.000 35.27000 195 LYS B N 1
ATOM 3464 C CA . LYS B 1 200 ? -11.18800 -28.93700 69.18300 1.000 31.33000 195 LYS B CA 1
ATOM 3465 C C . LYS B 1 200 ? -10.61400 -28.41600 70.49400 1.000 34.57000 195 LYS B C 1
ATOM 3466 O O . LYS B 1 200 ? -11.13900 -27.46400 71.08500 1.000 37.90000 195 LYS B O 1
ATOM 3472 N N . THR B 1 201 ? -9.53800 -29.03600 70.97600 1.000 34.95000 196 THR B N 1
ATOM 3473 C CA . THR B 1 201 ? -8.92600 -28.59000 72.22300 1.000 34.42000 196 THR B CA 1
ATOM 3474 C C . THR B 1 201 ? -8.48100 -27.13500 72.13900 1.000 41.07000 196 THR B C 1
ATOM 3475 O O . THR B 1 201 ? -8.68400 -26.36000 73.08300 1.000 37.48000 196 THR B O 1
ATOM 3479 N N . ALA B 1 202 ? -7.87300 -26.74200 71.01500 1.000 34.48000 197 ALA B N 1
ATOM 3480 C CA . ALA B 1 202 ? -7.47700 -25.34900 70.83600 1.000 38.59000 197 ALA B CA 1
ATOM 3481 C C . ALA B 1 202 ? -8.68500 -24.42400 70.88900 1.000 37.19000 197 ALA B C 1
ATOM 3482 O O . ALA B 1 202 ? -8.68600 -23.41700 71.61000 1.000 38.65000 197 ALA B O 1
ATOM 3484 N N . PHE B 1 203 ? -9.72400 -24.75700 70.12500 1.000 31.96000 198 PHE B N 1
ATOM 3485 C CA . PHE B 1 203 ? -10.95700 -23.98000 70.13600 1.000 35.10000 198 PHE B CA 1
ATOM 3486 C C . PHE B 1 203 ? -11.54900 -23.91400 71.54000 1.000 40.71000 198 PHE B C 1
ATOM 3487 O O . PHE B 1 203 ? -11.83300 -22.82900 72.06400 1.000 38.09000 198 PHE B O 1
ATOM 3495 N N . ASP B 1 204 ? -11.74800 -25.07700 72.16400 1.000 42.98000 199 ASP B N 1
ATOM 3496 C CA . ASP B 1 204 ? -12.41800 -25.09900 73.46000 1.000 45.63000 199 ASP B CA 1
ATOM 3497 C C . ASP B 1 204 ? -11.60500 -24.35800 74.51700 1.000 40.20000 199 ASP B C 1
ATOM 3498 O O . ASP B 1 204 ? -12.18100 -23.74300 75.42000 1.000 44.49000 199 ASP B O 1
ATOM 3503 N N . GLU B 1 205 ? -10.27400 -24.36700 74.40900 1.000 39.45000 200 GLU B N 1
ATOM 3504 C CA . GLU B 1 205 ? -9.45200 -23.61200 75.35000 1.000 35.04000 200 GLU B CA 1
ATOM 3505 C C . GLU B 1 205 ? -9.59100 -22.10300 75.15200 1.000 42.17000 200 GLU B C 1
ATOM 3506 O O . GLU B 1 205 ? -9.50800 -21.34100 76.12500 1.000 41.94000 200 GLU B O 1
ATOM 3512 N N . ALA B 1 206 ? -9.78700 -21.64600 73.91300 1.000 40.01000 201 ALA B N 1
ATOM 3513 C CA . ALA B 1 206 ? -9.93000 -20.21100 73.67800 1.000 41.91000 201 ALA B CA 1
ATOM 3514 C C . ALA B 1 206 ? -11.32600 -19.71700 74.04600 1.000 45.76000 201 ALA B C 1
ATOM 3515 O O . ALA B 1 206 ? -11.47300 -18.61800 74.59600 1.000 43.51000 201 ALA B O 1
ATOM 3517 N N . ILE B 1 207 ? -12.35700 -20.51700 73.75400 1.000 41.94000 202 ILE B N 1
ATOM 3518 C CA . ILE B 1 207 ? -13.73300 -20.10200 74.01900 1.000 45.45000 202 ILE B CA 1
ATOM 3519 C C . ILE B 1 207 ? -13.96300 -19.89500 75.51300 1.000 49.05000 202 ILE B C 1
ATOM 3520 O O . ILE B 1 207 ? -14.73200 -19.01100 75.91500 1.000 51.05000 202 ILE B O 1
ATOM 3525 N N . ALA B 1 208 ? -13.28300 -20.67200 76.36100 1.000 50.62000 203 ALA B N 1
ATOM 3526 C CA . ALA B 1 208 ? -13.43600 -20.50100 77.80200 1.000 53.95000 203 ALA B CA 1
ATOM 3527 C C . ALA B 1 208 ? -12.82700 -19.19000 78.28400 1.000 55.87000 203 ALA B C 1
ATOM 3528 O O . ALA B 1 208 ? -13.24300 -18.66400 79.32200 1.000 55.21000 203 ALA B O 1
ATOM 3530 N N . GLU B 1 209 ? -11.85700 -18.64300 77.55400 1.000 50.43000 204 GLU B N 1
ATOM 3531 C CA . GLU B 1 209 ? -11.14500 -17.45500 78.00300 1.000 47.48000 204 GLU B CA 1
ATOM 3532 C C . GLU B 1 209 ? -11.56700 -16.19200 77.26600 1.000 50.09000 204 GLU B C 1
ATOM 3533 O O . GLU B 1 209 ? -10.89800 -15.16300 77.39900 1.000 52.55000 204 GLU B O 1
ATOM 3535 N N . LEU B 1 210 ? -12.65900 -16.23800 76.50700 1.000 47.33000 205 LEU B N 1
ATOM 3536 C CA . LEU B 1 210 ? -13.10000 -15.07000 75.74600 1.000 55.40000 205 LEU B CA 1
ATOM 3537 C C . LEU B 1 210 ? -13.57600 -13.93800 76.65300 1.000 62.42000 205 LEU B C 1
ATOM 3538 O O . LEU B 1 210 ? -13.18800 -12.78200 76.46800 1.000 58.29000 205 LEU B O 1
ATOM 3543 N N . ASN B 1 214 ? -11.15300 -7.30900 75.56900 1.000 65.49000 209 ASN B N 1
ATOM 3544 C CA . ASN B 1 214 ? -11.11100 -6.17400 74.65200 1.000 70.56000 209 ASN B CA 1
ATOM 3545 C C . ASN B 1 214 ? -11.89100 -6.47400 73.37600 1.000 75.22000 209 ASN B C 1
ATOM 3546 O O . ASN B 1 214 ? -11.93500 -7.61700 72.92700 1.000 75.95000 209 ASN B O 1
ATOM 3548 N N . GLU B 1 215 ? -12.50500 -5.44000 72.79200 1.000 76.96000 210 GLU B N 1
ATOM 3549 C CA . GLU B 1 215 ? -13.27500 -5.63500 71.56600 1.000 78.87000 210 GLU B CA 1
ATOM 3550 C C . GLU B 1 215 ? -12.37300 -5.90300 70.36600 1.000 81.44000 210 GLU B C 1
ATOM 3551 O O . GLU B 1 215 ? -12.79400 -6.57100 69.41400 1.000 77.81000 210 GLU B O 1
ATOM 3553 N N . GLU B 1 216 ? -11.13800 -5.39100 70.39100 1.000 84.26000 211 GLU B N 1
ATOM 3554 C CA . GLU B 1 216 ? -10.21000 -5.61600 69.28600 1.000 80.21000 211 GLU B CA 1
ATOM 3555 C C . GLU B 1 216 ? -9.50000 -6.95900 69.41600 1.000 78.46000 211 GLU B C 1
ATOM 3556 O O . GLU B 1 216 ? -9.23400 -7.62200 68.40600 1.000 77.40000 211 GLU B O 1
ATOM 3558 N N . SER B 1 217 ? -9.17800 -7.37600 70.64300 1.000 75.19000 212 SER B N 1
ATOM 3559 C CA . SER B 1 217 ? -8.61200 -8.70800 70.83200 1.000 74.72000 212 SER B CA 1
ATOM 3560 C C . SER B 1 217 ? -9.66700 -9.79200 70.65300 1.000 74.47000 212 SER B C 1
ATOM 3561 O O . SER B 1 217 ? -9.33200 -10.93100 70.30500 1.000 68.39000 212 SER B O 1
ATOM 3564 N N . TYR B 1 218 ? -10.94000 -9.45700 70.88000 1.000 72.94000 213 TYR B N 1
ATOM 3565 C CA . TYR B 1 218 ? -12.01700 -10.41200 70.64500 1.000 70.52000 213 TYR B CA 1
ATOM 3566 C C . TYR B 1 218 ? -12.22100 -10.65700 69.15300 1.000 70.52000 213 TYR B C 1
ATOM 3567 O O . TYR B 1 218 ? -12.47900 -11.79200 68.73500 1.000 65.53000 213 TYR B O 1
ATOM 3576 N N . LYS B 1 219 ? -12.09400 -9.60900 68.33400 1.000 69.72000 214 LYS B N 1
ATOM 3577 C CA . LYS B 1 219 ? -12.34100 -9.74700 66.90000 1.000 70.52000 214 LYS B CA 1
ATOM 3578 C C . LYS B 1 219 ? -11.30200 -10.64800 66.23800 1.000 65.06000 214 LYS B C 1
ATOM 3579 O O . LYS B 1 219 ? -11.65000 -11.55500 65.47200 1.000 58.31000 214 LYS B O 1
ATOM 3581 N N . ASP B 1 220 ? -10.01700 -10.41200 66.51900 1.000 63.65000 215 ASP B N 1
ATOM 3582 C CA . ASP B 1 220 ? -8.96100 -11.15900 65.84100 1.000 63.27000 215 ASP B CA 1
ATOM 3583 C C . ASP B 1 220 ? -8.97500 -12.63100 66.23100 1.000 57.41000 215 ASP B C 1
ATOM 3584 O O . ASP B 1 220 ? -8.75200 -13.50800 65.38500 1.000 49.32000 215 ASP B O 1
ATOM 3589 N N . SER B 1 221 ? -9.23400 -12.92300 67.50600 1.000 57.82000 216 SER B N 1
ATOM 3590 C CA . SER B 1 221 ? -9.18900 -14.30700 67.96100 1.000 53.91000 216 SER B CA 1
ATOM 3591 C C . SER B 1 221 ? -10.35700 -15.11000 67.40200 1.000 50.13000 216 SER B C 1
ATOM 3592 O O . SER B 1 221 ? -10.20400 -16.29000 67.06700 1.000 43.70000 216 SER B O 1
ATOM 3595 N N . THR B 1 222 ? -11.53000 -14.48300 67.27300 1.000 54.37000 217 THR B N 1
ATOM 3596 C CA . THR B 1 222 ? -12.70500 -15.23200 66.84300 1.000 50.13000 217 THR B CA 1
ATOM 3597 C C . THR B 1 222 ? -12.63000 -15.62600 65.37300 1.000 44.86000 217 THR B C 1
ATOM 3598 O O . THR B 1 222 ? -13.21900 -16.63800 64.98400 1.000 42.03000 217 THR B O 1
ATOM 3602 N N A LEU B 1 223 ? -11.91500 -14.84200 64.55500 0.470 45.80000 218 LEU B N 1
ATOM 3603 N N B LEU B 1 223 ? -11.91600 -14.86600 64.54000 0.530 45.80000 218 LEU B N 1
ATOM 3604 C CA A LEU B 1 223 ? -11.77100 -15.15900 63.13600 0.470 44.39000 218 LEU B CA 1
ATOM 3605 C CA B LEU B 1 223 ? -11.85600 -15.23600 63.12800 0.530 44.40000 218 LEU B CA 1
ATOM 3606 C C A LEU B 1 223 ? -11.13100 -16.52800 62.94300 0.470 40.86000 218 LEU B C 1
ATOM 3607 C C B LEU B 1 223 ? -11.13800 -16.56800 62.93900 0.530 40.84000 218 LEU B C 1
ATOM 3608 O O A LEU B 1 223 ? -11.61900 -17.35900 62.16900 0.470 37.54000 218 LEU B O 1
ATOM 3609 O O B LEU B 1 223 ? -11.59300 -17.42200 62.17000 0.530 37.51000 218 LEU B O 1
ATOM 3618 N N . ILE B 1 224 ? -10.02100 -16.77200 63.63500 1.000 43.33000 219 ILE B N 1
ATOM 3619 C CA . ILE B 1 224 ? -9.32300 -18.03900 63.49300 1.000 40.04000 219 ILE B CA 1
ATOM 3620 C C . ILE B 1 224 ? -10.09500 -19.15000 64.19600 1.000 41.30000 219 ILE B C 1
ATOM 3621 O O . ILE B 1 224 ? -10.22000 -20.26200 63.66800 1.000 34.87000 219 ILE B O 1
ATOM 3626 N N . MET B 1 225 ? -10.67900 -18.85000 65.36600 1.000 40.69000 220 MET B N 1
ATOM 3627 C CA . MET B 1 225 ? -11.54400 -19.82600 66.02900 1.000 36.69000 220 MET B CA 1
ATOM 3628 C C . MET B 1 225 ? -12.62700 -20.32200 65.08600 1.000 34.32000 220 MET B C 1
ATOM 3629 O O . MET B 1 225 ? -12.97700 -21.50900 65.09400 1.000 37.11000 220 MET B O 1
ATOM 3634 N N . GLN B 1 226 ? -13.15600 -19.43200 64.24500 1.000 33.10000 221 GLN B N 1
ATOM 3635 C CA . GLN B 1 226 ? -14.14800 -19.85100 63.26400 1.000 36.93000 221 GLN B CA 1
ATOM 3636 C C . GLN B 1 226 ? -13.53700 -20.78000 62.22300 1.000 37.62000 221 GLN B C 1
ATOM 3637 O O . GLN B 1 226 ? -14.19600 -21.71200 61.74800 1.000 35.50000 221 GLN B O 1
ATOM 3643 N N . LEU B 1 227 ? -12.27300 -20.55400 61.86100 1.000 37.16000 222 LEU B N 1
ATOM 3644 C CA . LEU B 1 227 ? -11.64000 -21.43500 60.88500 1.000 36.64000 222 LEU B CA 1
ATOM 3645 C C . LEU B 1 227 ? -11.43300 -22.82600 61.46300 1.000 28.83000 222 LEU B C 1
ATOM 3646 O O . LEU B 1 227 ? -11.55500 -23.82900 60.74800 1.000 33.08000 222 LEU B O 1
ATOM 3651 N N . LEU B 1 228 ? -11.09700 -22.90100 62.75100 1.000 31.37000 223 LEU B N 1
ATOM 3652 C CA . LEU B 1 228 ? -11.03800 -24.19000 63.42400 1.000 36.16000 223 LEU B CA 1
ATOM 3653 C C . LEU B 1 228 ? -12.38100 -24.90200 63.33400 1.000 36.56000 223 LEU B C 1
ATOM 3654 O O . LEU B 1 228 ? -12.44900 -26.08500 62.98500 1.000 35.91000 223 LEU B O 1
ATOM 3659 N N . ARG B 1 229 ? -13.46500 -24.17300 63.59400 1.000 39.41000 224 ARG B N 1
ATOM 3660 C CA . ARG B 1 229 ? -14.80300 -24.74900 63.49700 1.000 34.88000 224 ARG B CA 1
ATOM 3661 C C . ARG B 1 229 ? -15.10900 -25.24500 62.08400 1.000 41.55000 224 ARG B C 1
ATOM 3662 O O . ARG B 1 229 ? -15.66100 -26.34000 61.90900 1.000 38.10000 224 ARG B O 1
ATOM 3670 N N . ASP B 1 230 ? -14.74100 -24.46100 61.06300 1.000 35.14000 225 ASP B N 1
ATOM 3671 C CA . ASP B 1 230 ? -15.00400 -24.85200 59.67900 1.000 37.50000 225 ASP B CA 1
ATOM 3672 C C . ASP B 1 230 ? -14.28400 -26.14000 59.30500 1.000 38.09000 225 ASP B C 1
ATOM 3673 O O . ASP B 1 230 ? -14.83700 -26.97900 58.58500 1.000 34.43000 225 ASP B O 1
ATOM 3678 N N . ASN B 1 231 ? -13.02500 -26.29100 59.73300 1.000 33.69000 226 ASN B N 1
ATOM 3679 C CA . ASN B 1 231 ? -12.28300 -27.50200 59.39700 1.000 33.44000 226 ASN B CA 1
ATOM 3680 C C . ASN B 1 231 ? -12.84600 -28.71300 60.12700 1.000 35.09000 226 ASN B C 1
ATOM 3681 O O . ASN B 1 231 ? -12.97800 -29.79400 59.54000 1.000 34.73000 226 ASN B O 1
ATOM 3686 N N . LEU B 1 232 ? -13.13800 -28.55300 61.41900 1.000 34.06000 227 LEU B N 1
ATOM 3687 C CA . LEU B 1 232 ? -13.79200 -29.60900 62.18400 1.000 41.64000 227 LEU B CA 1
ATOM 3688 C C . LEU B 1 232 ? -15.08900 -30.05400 61.51600 1.000 44.47000 227 LEU B C 1
ATOM 3689 O O . LEU B 1 232 ? -15.37700 -31.25200 61.43300 1.000 44.07000 227 LEU B O 1
ATOM 3694 N N . THR B 1 233 ? -15.87300 -29.09700 61.01800 1.000 40.41000 228 THR B N 1
ATOM 3695 C CA . THR B 1 233 ? -17.11200 -29.43000 60.32000 1.000 44.10000 228 THR B CA 1
ATOM 3696 C C . THR B 1 233 ? -16.83100 -30.21400 59.04800 1.000 49.91000 228 THR B C 1
ATOM 3697 O O . THR B 1 233 ? -17.46400 -31.24400 58.78400 1.000 50.76000 228 THR B O 1
ATOM 3701 N N . LEU B 1 234 ? -15.88700 -29.72900 58.23600 1.000 42.37000 229 LEU B N 1
ATOM 3702 C CA . LEU B 1 234 ? -15.53200 -30.42700 57.01000 1.000 39.19000 229 LEU B CA 1
ATOM 3703 C C . LEU B 1 234 ? -15.01300 -31.82900 57.29600 1.000 45.47000 229 LEU B C 1
ATOM 3704 O O . LEU B 1 234 ? -15.28800 -32.76300 56.53300 1.000 44.64000 229 LEU B O 1
ATOM 3709 N N . TRP B 1 235 ? -14.27800 -31.99800 58.39500 1.000 41.49000 230 TRP B N 1
ATOM 3710 C CA . TRP B 1 235 ? -13.57100 -33.25000 58.63300 1.000 43.55000 230 TRP B CA 1
ATOM 3711 C C . TRP B 1 235 ? -14.45800 -34.30000 59.28400 1.000 47.80000 230 TRP B C 1
ATOM 3712 O O . TRP B 1 235 ? -14.26900 -35.49700 59.04000 1.000 52.60000 230 TRP B O 1
ATOM 3723 N N . THR B 1 236 ? -15.40100 -33.88200 60.11900 1.000 52.53000 231 THR B N 1
ATOM 3724 C CA . THR B 1 236 ? -16.38500 -34.78300 60.72400 1.000 51.95000 231 THR B CA 1
ATOM 3725 C C . THR B 1 236 ? -17.67900 -34.80400 59.92100 1.000 56.42000 231 THR B C 1
ATOM 3726 O O . THR B 1 236 ? -18.77200 -34.73200 60.47700 1.000 65.15000 231 THR B O 1
ATOM 3730 N N . SER B 1 237 ? -17.56800 -34.90400 58.60200 1.000 60.27000 232 SER B N 1
ATOM 3731 C CA . SER B 1 237 ? -18.73700 -34.88500 57.73000 1.000 59.90000 232 SER B CA 1
ATOM 3732 C C . SER B 1 237 ? -18.83600 -36.15200 56.88100 1.000 66.24000 232 SER B C 1
ATOM 3733 O O . SER B 1 237 ? -17.89600 -36.94600 56.81300 1.000 67.15000 232 SER B O 1
ATOM 3736 N N . ILE C 2 2 ? -8.44200 8.41800 34.60800 1.000 66.44000 748 ILE F N 1
ATOM 3737 C CA . ILE C 2 2 ? -8.62500 7.20900 33.81200 1.000 69.25000 748 ILE F CA 1
ATOM 3738 C C . ILE C 2 2 ? -9.98600 7.22600 33.11500 1.000 62.59000 748 ILE F C 1
ATOM 3739 O O . ILE C 2 2 ? -11.02100 7.41600 33.75900 1.000 59.75000 748 ILE F O 1
ATOM 3741 N N . LEU C 2 3 ? -9.97400 7.03300 31.79500 1.000 57.99000 749 LEU F N 1
ATOM 3742 C CA . LEU C 2 3 ? -11.19900 6.95400 31.00800 1.000 44.36000 749 LEU F CA 1
ATOM 3743 C C . LEU C 2 3 ? -11.46000 5.50500 30.62500 1.000 35.16000 749 LEU F C 1
ATOM 3744 O O . LEU C 2 3 ? -10.67500 4.90900 29.87100 1.000 33.65000 749 LEU F O 1
ATOM 3749 N N . PRO C 2 4 ? -12.52900 4.90500 31.12800 1.000 35.08000 750 PRO F N 1
ATOM 3750 C CA . PRO C 2 4 ? -12.72500 3.46800 30.93400 1.000 29.90000 750 PRO F CA 1
ATOM 3751 C C . PRO C 2 4 ? -13.05800 3.13300 29.49100 1.000 34.44000 750 PRO F C 1
ATOM 3752 O O . PRO C 2 4 ? -13.68500 3.91200 28.76800 1.000 31.68000 750 PRO F O 1
ATOM 3756 N N . ARG C 2 5 ? -12.63000 1.94600 29.08400 1.000 27.42000 751 ARG F N 1
ATOM 3757 C CA . ARG C 2 5 ? -12.95300 1.43000 27.76200 1.000 27.66000 751 ARG F CA 1
ATOM 3758 C C . ARG C 2 5 ? -12.60500 -0.04700 27.75600 1.000 29.65000 751 ARG F C 1
ATOM 3759 O O . ARG C 2 5 ? -11.78600 -0.50600 28.55800 1.000 25.18000 751 ARG F O 1
ATOM 3767 N N . ILE C 2 6 ? -13.24300 -0.78800 26.84700 1.000 27.53000 752 ILE F N 1
ATOM 3768 C CA . ILE C 2 6 ? -13.02700 -2.22900 26.73600 1.000 27.17000 752 ILE F CA 1
ATOM 3769 C C . ILE C 2 6 ? -12.47600 -2.60000 25.36400 1.000 28.19000 752 ILE F C 1
ATOM 3770 O O . ILE C 2 6 ? -13.07300 -2.26300 24.35500 1.000 28.41000 752 ILE F O 1
ATOM 3785 N N . VAL C 2 8 ? -11.03200 -5.96100 22.83500 1.000 22.78000 754 VAL F N 1
ATOM 3786 C CA . VAL C 2 8 ? -11.64300 -7.27200 22.64900 1.000 27.27000 754 VAL F CA 1
ATOM 3787 C C . VAL C 2 8 ? -11.02200 -8.31200 23.59200 1.000 34.65000 754 VAL F C 1
ATOM 3788 O O . VAL C 2 8 ? -9.82500 -8.28600 23.88300 1.000 32.76000 754 VAL F O 1
ATOM 3792 N N . ILE C 2 9 ? -11.86600 -9.18800 24.14200 1.000 28.65000 755 ILE F N 1
ATOM 3793 C CA . ILE C 2 9 ? -11.37300 -10.22200 25.04700 1.000 38.64000 755 ILE F CA 1
ATOM 3794 C C . ILE C 2 9 ? -11.10300 -11.49500 24.25600 1.000 44.45000 755 ILE F C 1
ATOM 3795 O O . ILE C 2 9 ? -11.44900 -11.58700 23.07000 1.000 48.24000 755 ILE F O 1
ATOM 3800 N N . SER C 2 10 ? -10.47700 -12.47600 24.90900 1.000 47.82000 756 SER F N 1
ATOM 3801 C CA . SER C 2 10 ? -10.19200 -13.75800 24.27300 1.000 52.03000 756 SER F CA 1
ATOM 3802 C C . SER C 2 10 ? -11.47100 -14.40600 23.75400 1.000 53.85000 756 SER F C 1
ATOM 3803 O O . SER C 2 10 ? -12.51400 -14.37800 24.41300 1.000 53.14000 756 SER F O 1
ATOM 3806 N N . THR C 2 11 ? -11.38400 -15.00300 22.56200 1.000 56.18000 757 THR F N 1
ATOM 3807 C CA . THR C 2 11 ? -12.54800 -15.56300 21.89100 1.000 63.86000 757 THR F CA 1
ATOM 3808 C C . THR C 2 11 ? -12.54200 -17.08200 21.79400 1.000 70.27000 757 THR F C 1
ATOM 3809 O O . THR C 2 11 ? -13.60600 -17.67000 21.57300 1.000 74.52000 757 THR F O 1
ATOM 3811 N N . GLY C 2 12 ? -11.39000 -17.72900 21.95200 1.000 66.81000 758 GLY F N 1
ATOM 3812 C CA . GLY C 2 12 ? -11.30100 -19.17000 21.79500 1.000 60.92000 758 GLY F CA 1
ATOM 3813 C C . GLY C 2 12 ? -11.31600 -19.59000 20.33700 1.000 61.97000 758 GLY F C 1
ATOM 3814 O O . GLY C 2 12 ? -11.62000 -18.78500 19.45400 1.000 58.81000 758 GLY F O 1
ATOM 3815 N N . ARG C 2 18 ? -20.97200 -24.54800 13.30100 1.000 52.82000 764 ARG F N 1
ATOM 3816 C CA . ARG C 2 18 ? -21.07700 -26.00200 13.39800 1.000 55.46000 764 ARG F CA 1
ATOM 3817 C C . ARG C 2 18 ? -22.51100 -26.49700 13.15800 1.000 54.78000 764 ARG F C 1
ATOM 3818 O O . ARG C 2 18 ? -22.73900 -27.69600 12.97400 1.000 56.73000 764 ARG F O 1
ATOM 3820 N N . ARG C 2 19 ? -23.47900 -25.58300 13.17900 1.000 47.36000 765 ARG F N 1
ATOM 3821 C CA . ARG C 2 19 ? -24.85200 -25.89800 12.80000 1.000 41.97000 765 ARG F CA 1
ATOM 3822 C C . ARG C 2 19 ? -25.11700 -25.34000 11.41100 1.000 34.13000 765 ARG F C 1
ATOM 3823 O O . ARG C 2 19 ? -24.69200 -24.22400 11.09500 1.000 40.26000 765 ARG F O 1
ATOM 3831 N N . ARG C 2 20 ? -25.79300 -26.12700 10.57500 1.000 32.80000 766 ARG F N 1
ATOM 3832 C CA . ARG C 2 20 ? -26.10300 -25.66200 9.22900 1.000 32.76000 766 ARG F CA 1
ATOM 3833 C C . ARG C 2 20 ? -26.87400 -24.34700 9.30500 1.000 30.17000 766 ARG F C 1
ATOM 3834 O O . ARG C 2 20 ? -27.53700 -24.04800 10.30300 1.000 31.19000 766 ARG F O 1
ATOM 3842 N N . GLN C 2 21 ? -26.73400 -23.53500 8.26300 1.000 26.36000 767 GLN F N 1
ATOM 3843 C CA . GLN C 2 21 ? -27.28600 -22.18800 8.28300 1.000 29.87000 767 GLN F CA 1
ATOM 3844 C C . GLN C 2 21 ? -28.50200 -22.06800 7.38700 1.000 25.62000 767 GLN F C 1
ATOM 3845 O O . GLN C 2 21 ? -28.51800 -22.63300 6.30100 1.000 25.65000 767 GLN F O 1
ATOM 3861 N N . VAL C 2 23 ? -31.38000 -18.80200 6.09800 1.000 25.55000 769 VAL F N 1
ATOM 3862 C CA . VAL C 2 23 ? -31.35100 -17.34500 6.02400 1.000 24.00000 769 VAL F CA 1
ATOM 3863 C C . VAL C 2 23 ? -32.73900 -16.74600 5.73000 1.000 25.75000 769 VAL F C 1
ATOM 3864 O O . VAL C 2 23 ? -33.55800 -17.32600 5.01000 1.000 23.68000 769 VAL F O 1
ATOM 3868 N N . LEU C 2 24 ? -32.98400 -15.57900 6.31300 1.000 21.49000 770 LEU F N 1
ATOM 3869 C CA . LEU C 2 24 ? -34.16100 -14.76300 6.03500 1.000 23.88000 770 LEU F CA 1
ATOM 3870 C C . LEU C 2 24 ? -33.73100 -13.54700 5.22300 1.000 26.41000 770 LEU F C 1
ATOM 3871 O O . LEU C 2 24 ? -32.74700 -12.89300 5.57400 1.000 28.97000 770 LEU F O 1
ATOM 3876 N N . ASN C 2 25 ? -34.43600 -13.25200 4.13200 1.000 25.59000 771 ASN F N 1
ATOM 3877 C CA . ASN C 2 25 ? -34.10600 -12.09200 3.30600 1.000 28.72000 771 ASN F CA 1
ATOM 3878 C C . ASN C 2 25 ? -34.85600 -10.85900 3.79800 1.000 31.08000 771 ASN F C 1
ATOM 3879 O O . ASN C 2 25 ? -36.08200 -10.89200 3.94200 1.000 32.53000 771 ASN F O 1
ATOM 3884 N N . LEU C 2 26 ? -34.12800 -9.76600 4.03000 1.000 31.36000 772 LEU F N 1
ATOM 3885 C CA . LEU C 2 26 ? -34.73300 -8.49900 4.45500 1.000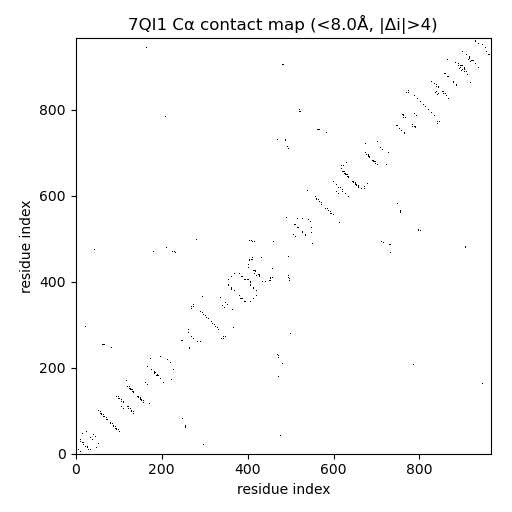 30.70000 772 LEU F CA 1
ATOM 3886 C C . LEU C 2 26 ? -34.40700 -7.43800 3.41400 1.000 43.31000 772 LEU F C 1
ATOM 3887 O O . LEU C 2 26 ? -33.54000 -6.58500 3.62100 1.000 52.31000 772 LEU F O 1
ATOM 3892 N N . MET C 2 27 ? -35.12800 -7.48300 2.29900 1.000 45.39000 773 MET F N 1
ATOM 3893 C CA . MET C 2 27 ? -34.87300 -6.57500 1.18700 1.000 52.74000 773 MET F CA 1
ATOM 3894 C C . MET C 2 27 ? -35.27500 -5.16200 1.58700 1.000 57.83000 773 MET F C 1
ATOM 3895 O O . MET C 2 27 ? -36.46200 -4.87800 1.78100 1.000 54.67000 773 MET F O 1
ATOM 3900 N N . THR C 2 28 ? -34.28700 -4.28200 1.71600 1.000 59.02000 774 THR F N 1
ATOM 3901 C CA . THR C 2 28 ? -34.53400 -2.89100 2.06800 1.000 61.76000 774 THR F CA 1
ATOM 3902 C C . THR C 2 28 ? -35.04200 -2.11800 0.85400 1.000 62.21000 774 THR F C 1
ATOM 3903 O O . THR C 2 28 ? -36.04100 -2.49700 0.23800 1.000 61.58000 774 THR F O 1
ATOM 3907 N N . ARG D 2 5 ? -22.72100 -0.59000 34.91200 1.000 52.78000 751 ARG E N 1
ATOM 3908 C CA . ARG D 2 5 ? -22.49000 -1.06900 36.27100 1.000 51.75000 751 ARG E CA 1
ATOM 3909 C C . ARG D 2 5 ? -23.01400 -2.49000 36.43200 1.000 55.20000 751 ARG E C 1
ATOM 3910 O O . ARG D 2 5 ? -23.86800 -2.94500 35.66600 1.000 50.68000 751 ARG E O 1
ATOM 3912 N N . ILE D 2 6 ? -22.49100 -3.19700 37.42600 1.000 42.22000 752 ILE E N 1
ATOM 3913 C CA . ILE D 2 6 ? -22.90400 -4.56900 37.65400 1.000 41.75000 752 ILE E CA 1
ATOM 3914 C C . ILE D 2 6 ? -23.59300 -4.64400 39.00000 1.000 38.28000 752 ILE E C 1
ATOM 3915 O O . ILE D 2 6 ? -23.25500 -3.89000 39.92100 1.000 37.14000 752 ILE E O 1
ATOM 3927 N N . VAL D 2 8 ? -25.28600 -8.10500 41.47500 1.000 32.79000 754 VAL E N 1
ATOM 3928 C CA . VAL D 2 8 ? -25.27100 -9.56700 41.52000 1.000 38.80000 754 VAL E CA 1
ATOM 3929 C C . VAL D 2 8 ? -26.37200 -10.14200 42.38600 1.000 38.43000 754 VAL E C 1
ATOM 3930 O O . VAL D 2 8 ? -26.81100 -9.51000 43.33800 1.000 38.11000 754 VAL E O 1
ATOM 3934 N N . ILE D 2 9 ? -26.79000 -11.36100 42.05500 1.000 41.44000 755 ILE E N 1
ATOM 3935 C CA . ILE D 2 9 ? -27.76300 -12.09500 42.85500 1.000 45.77000 755 ILE E CA 1
ATOM 3936 C C . ILE D 2 9 ? -27.07100 -12.66700 44.08900 1.000 47.09000 755 ILE E C 1
ATOM 3937 O O . ILE D 2 9 ? -25.90300 -13.06900 44.02500 1.000 50.66000 755 ILE E O 1
ATOM 3939 N N . ARG D 2 18 ? -16.22700 -26.41000 51.60800 1.000 56.79000 764 ARG E N 1
ATOM 3940 C CA . ARG D 2 18 ? -15.29000 -26.24300 50.50200 1.000 60.45000 764 ARG E CA 1
ATOM 3941 C C . ARG D 2 18 ? -13.97700 -26.99900 50.75700 1.000 58.69000 764 ARG E C 1
ATOM 3942 O O . ARG D 2 18 ? -13.95100 -28.23100 50.74600 1.000 59.49000 764 ARG E O 1
ATOM 3944 N N . ARG D 2 19 ? -12.88900 -26.26100 50.97500 1.000 54.99000 765 ARG E N 1
ATOM 3945 C CA . ARG D 2 19 ? -11.58300 -26.84500 51.24100 1.000 45.09000 765 ARG E CA 1
ATOM 3946 C C . ARG D 2 19 ? -11.09800 -26.41800 52.62100 1.000 42.24000 765 ARG E C 1
ATOM 3947 O O . ARG D 2 19 ? -11.48100 -25.36400 53.13400 1.000 39.88000 765 ARG E O 1
ATOM 3949 N N . ARG D 2 20 ? -10.25500 -27.25300 53.22300 1.000 33.97000 766 ARG E N 1
ATOM 3950 C CA . ARG D 2 20 ? -9.77300 -26.96700 54.56000 1.000 35.58000 766 ARG E CA 1
ATOM 3951 C C . ARG D 2 20 ? -9.01100 -25.64200 54.56900 1.000 27.05000 766 ARG E C 1
ATOM 3952 O O . ARG D 2 20 ? -8.42700 -25.22400 53.56200 1.000 35.89000 766 ARG E O 1
ATOM 3960 N N . GLN D 2 21 ? -9.06100 -24.96400 55.70500 1.000 29.89000 767 GLN E N 1
ATOM 3961 C CA . GLN D 2 21 ? -8.50600 -23.62000 55.82300 1.000 30.13000 767 GLN E CA 1
ATOM 3962 C C . GLN D 2 21 ? -7.18200 -23.62600 56.55500 1.000 30.85000 767 GLN E C 1
ATOM 3963 O O . GLN D 2 21 ? -7.06400 -24.29500 57.57400 1.000 26.15000 767 GLN E O 1
ATOM 3979 N N . VAL D 2 23 ? -4.10500 -20.54600 57.84100 1.000 21.79000 769 VAL E N 1
ATOM 3980 C CA . VAL D 2 23 ? -4.07000 -19.11600 58.07400 1.000 25.16000 769 VAL E CA 1
ATOM 3981 C C . VAL D 2 23 ? -2.65300 -18.59800 58.27100 1.000 24.82000 769 VAL E C 1
ATOM 3982 O O . VAL D 2 23 ? -1.80400 -19.28700 58.84600 1.000 24.42000 769 VAL E O 1
ATOM 3986 N N . LEU D 2 24 ? -2.43800 -17.37800 57.76900 1.000 26.55000 770 LEU E N 1
ATOM 3987 C CA . LEU D 2 24 ? -1.24600 -16.57500 58.01000 1.000 21.32000 770 LEU E CA 1
ATOM 3988 C C . LEU D 2 24 ? -1.58600 -15.42600 58.95800 1.000 23.30000 770 LEU E C 1
ATOM 3989 O O . LEU D 2 24 ? -2.51900 -14.66000 58.69700 1.000 28.43000 770 LEU E O 1
ATOM 3994 N N . ASN D 2 25 ? -0.82200 -15.29400 60.03900 1.000 27.31000 771 ASN E N 1
ATOM 3995 C CA . ASN D 2 25 ? -1.05700 -14.24000 61.02200 1.000 25.33000 771 ASN E CA 1
ATOM 3996 C C . ASN D 2 25 ? -0.40200 -12.94600 60.54800 1.000 32.48000 771 ASN E C 1
ATOM 3997 O O . ASN D 2 25 ? 0.81500 -12.90400 60.34800 1.000 34.05000 771 ASN E O 1
ATOM 4002 N N . LEU D 2 26 ? -1.20100 -11.89900 60.35200 1.000 31.46000 772 LEU E N 1
ATOM 4003 C CA . LEU D 2 26 ? -0.68300 -10.58700 59.95200 1.000 34.49000 772 LEU E CA 1
ATOM 4004 C C . LEU D 2 26 ? -0.99500 -9.60000 61.07700 1.000 38.90000 772 LEU E C 1
ATOM 4005 O O . LEU D 2 26 ? -1.99000 -8.87900 61.03000 1.000 47.44000 772 LEU E O 1
ATOM 4010 N N . MET D 2 27 ? -0.13700 -9.57800 62.09200 1.000 41.33000 773 MET E N 1
ATOM 4011 C CA . MET D 2 27 ? -0.37300 -8.73000 63.25500 1.000 52.90000 773 MET E CA 1
ATOM 4012 C C . MET D 2 27 ? -0.20100 -7.26500 62.88500 1.000 56.50000 773 MET E C 1
ATOM 4013 O O . MET D 2 27 ? 0.71700 -6.89700 62.15100 1.000 54.58000 773 MET E O 1
ATOM 4018 N N . THR D 2 28 ? -1.09000 -6.42500 63.39500 1.000 62.38000 774 THR E N 1
ATOM 4019 C CA . THR D 2 28 ? -1.02900 -5.00300 63.07700 1.000 61.68000 774 THR E CA 1
ATOM 4020 C C . THR D 2 28 ? -0.47200 -4.20300 64.24600 1.000 63.91000 774 THR E C 1
ATOM 4021 O O . THR D 2 28 ? 0.71500 -4.31000 64.56900 1.000 62.80000 774 THR E O 1
ATOM 4025 N N . MET E 1 3 ? -52.77300 -30.43300 45.31900 1.000 72.61000 -2 MET C N 1
ATOM 4026 C CA . MET E 1 3 ? -54.16600 -30.85800 45.39400 1.000 61.74000 -2 MET C CA 1
ATOM 4027 C C . MET E 1 3 ? -55.04300 -30.13400 44.38300 1.000 56.77000 -2 MET C C 1
ATOM 4028 O O . MET E 1 3 ? -55.85000 -30.75600 43.69300 1.000 64.13000 -2 MET C O 1
ATOM 4033 N N . GLY E 1 4 ? -54.88500 -28.81600 44.30200 1.000 59.69000 -1 GLY C N 1
ATOM 4034 C CA . GLY E 1 4 ? -55.67100 -28.01500 43.37900 1.000 37.86000 -1 GLY C CA 1
ATOM 4035 C C . GLY E 1 4 ? -55.22100 -28.12700 41.93500 1.000 42.92000 -1 GLY C C 1
ATOM 4036 O O . GLY E 1 4 ? -55.14800 -29.22700 41.37700 1.000 39.00000 -1 GLY C O 1
ATOM 4037 N N . SER E 1 5 ? -54.91500 -26.98500 41.31500 1.000 40.29000 0 SER C N 1
ATOM 4038 C CA . SER E 1 5 ? -54.51000 -26.97500 39.91600 1.000 38.56000 0 SER C CA 1
ATOM 4039 C C . SER E 1 5 ? -53.03600 -27.30600 39.72600 1.000 51.25000 0 SER C C 1
ATOM 4040 O O . SER E 1 5 ? -52.64600 -27.72500 38.63000 1.000 50.50000 0 SER C O 1
ATOM 4043 N N . MET E 1 6 ? -52.21500 -27.12600 40.76000 1.000 48.10000 1 MET C N 1
ATOM 4044 C CA . MET E 1 6 ? -50.78400 -27.41600 40.71100 1.000 55.22000 1 MET C CA 1
ATOM 4045 C C . MET E 1 6 ? -50.53000 -28.66000 41.55800 1.000 54.44000 1 MET C C 1
ATOM 4046 O O . MET E 1 6 ? -50.58900 -28.59700 42.79100 1.000 51.82000 1 MET C O 1
ATOM 4051 N N . THR E 1 7 ? -50.24500 -29.78900 40.90100 1.000 52.99000 2 THR C N 1
ATOM 4052 C CA . THR E 1 7 ? -50.14400 -31.07200 41.59300 1.000 52.97000 2 THR C CA 1
ATOM 4053 C C . THR E 1 7 ? -48.77000 -31.72400 41.45000 1.000 56.48000 2 THR C C 1
ATOM 4054 O O . THR E 1 7 ? -48.63300 -32.92500 41.70100 1.000 57.41000 2 THR C O 1
ATOM 4058 N N . MET E 1 8 ? -47.75200 -30.97000 41.04700 1.000 51.61000 3 MET C N 1
ATOM 4059 C CA . MET E 1 8 ? -46.39100 -31.48700 41.05700 1.000 50.97000 3 MET C CA 1
ATOM 4060 C C . MET E 1 8 ? -45.80200 -31.36400 42.45500 1.000 48.48000 3 MET C C 1
ATOM 4061 O O . MET E 1 8 ? -46.08600 -30.40300 43.17700 1.000 52.06000 3 MET C O 1
ATOM 4066 N N . ASP E 1 9 ? -44.98300 -32.34100 42.84300 1.000 44.64000 4 ASP C N 1
ATOM 4067 C CA . ASP E 1 9 ? -44.28400 -32.22300 44.11400 1.000 42.77000 4 ASP C CA 1
ATOM 4068 C C . ASP E 1 9 ? -43.01500 -31.39000 43.93400 1.000 46.15000 4 ASP C C 1
ATOM 4069 O O . ASP E 1 9 ? -42.65400 -30.99200 42.82100 1.000 40.39000 4 ASP C O 1
ATOM 4074 N N . LYS E 1 10 ? -42.32500 -31.13300 45.04800 1.000 43.33000 5 LYS C N 1
ATOM 4075 C CA . LYS E 1 10 ? -41.22900 -30.17000 45.03100 1.000 43.63000 5 LYS C CA 1
ATOM 4076 C C . LYS E 1 10 ? -40.11200 -30.61600 44.09400 1.000 45.01000 5 LYS C C 1
ATOM 4077 O O . LYS E 1 10 ? -39.57000 -29.80500 43.33700 1.000 38.06000 5 LYS C O 1
ATOM 4083 N N . SER E 1 11 ? -39.77400 -31.90600 44.11100 1.000 40.01000 6 SER C N 1
ATOM 4084 C CA . SER E 1 11 ? -38.69300 -32.38900 43.25900 1.000 43.89000 6 SER C CA 1
ATOM 4085 C C . SER E 1 11 ? -39.04700 -32.27200 41.77900 1.000 43.10000 6 SER C C 1
ATOM 4086 O O . SER E 1 11 ? -38.18800 -31.92900 40.95600 1.000 41.56000 6 SER C O 1
ATOM 4089 N N . GLU E 1 12 ? -40.29700 -32.57000 41.41400 1.000 40.78000 7 GLU C N 1
ATOM 4090 C CA . GLU E 1 12 ? -40.71100 -32.39500 40.02500 1.000 39.99000 7 GLU C CA 1
ATOM 4091 C C . GLU E 1 12 ? -40.60600 -30.93300 39.60900 1.000 40.10000 7 GLU C C 1
ATOM 4092 O O . GLU E 1 12 ? -40.14600 -30.62600 38.50200 1.000 38.96000 7 GLU C O 1
ATOM 4098 N N . LEU E 1 13 ? -41.00900 -30.01900 40.49500 1.000 34.47000 8 LEU C N 1
ATOM 4099 C CA . LEU E 1 13 ? -40.99200 -28.59700 40.15900 1.000 37.21000 8 LEU C CA 1
ATOM 4100 C C . LEU E 1 13 ? -39.57100 -28.10000 39.96700 1.000 34.45000 8 LEU C C 1
ATOM 4101 O O . LEU E 1 13 ? -39.29600 -27.31100 39.05400 1.000 36.23000 8 LEU C O 1
ATOM 4106 N N . VAL E 1 14 ? -38.65500 -28.55000 40.82300 1.000 28.76000 9 VAL C N 1
ATOM 4107 C CA . VAL E 1 14 ? -37.25800 -28.14900 40.69600 1.000 33.69000 9 VAL C CA 1
ATOM 4108 C C . VAL E 1 14 ? -36.66800 -28.68200 39.39800 1.000 32.56000 9 VAL C C 1
ATOM 4109 O O . VAL E 1 14 ? -35.93500 -27.97100 38.69500 1.000 33.76000 9 VAL C O 1
ATOM 4113 N N . GLN E 1 15 ? -36.99000 -29.92800 39.04500 1.000 32.96000 10 GLN C N 1
ATOM 4114 C CA . GLN E 1 15 ? -36.50700 -30.47500 37.78200 1.000 38.21000 10 GLN C CA 1
ATOM 4115 C C . GLN E 1 15 ? -37.04400 -29.67800 36.59900 1.000 39.34000 10 GLN C C 1
ATOM 4116 O O . GLN E 1 15 ? -36.30900 -29.40600 35.64100 1.000 35.90000 10 GLN C O 1
ATOM 4122 N N . LYS E 1 16 ? -38.32100 -29.28800 36.65200 1.000 33.87000 11 LYS C N 1
ATOM 4123 C CA . LYS E 1 16 ? -38.88000 -28.47800 35.57600 1.000 36.89000 11 LYS C CA 1
ATOM 4124 C C . LYS E 1 16 ? -38.22800 -27.10600 35.53300 1.000 30.60000 11 LYS C C 1
ATOM 4125 O O . LYS E 1 16 ? -37.99000 -26.56300 34.44800 1.000 33.45000 11 LYS C O 1
ATOM 4131 N N . ALA E 1 17 ? -37.92900 -26.53100 36.70000 1.000 28.16000 12 ALA C N 1
ATOM 4132 C CA . ALA E 1 17 ? -37.20800 -25.26500 36.72800 1.000 29.19000 12 ALA C CA 1
ATOM 4133 C C . ALA E 1 17 ? -35.85700 -25.40800 36.04800 1.000 36.78000 12 ALA C C 1
ATOM 4134 O O . ALA E 1 17 ? -35.42400 -24.52100 35.30000 1.000 33.22000 12 ALA C O 1
ATOM 4136 N N . LYS E 1 18 ? -35.19100 -26.54300 36.26600 1.000 28.20000 13 LYS C N 1
ATOM 4137 C CA . LYS E 1 18 ? -33.87300 -26.73700 35.67600 1.000 33.06000 13 LYS C CA 1
ATOM 4138 C C . LYS E 1 18 ? -33.96200 -26.89300 34.16800 1.000 30.10000 13 LYS C C 1
ATOM 4139 O O . LYS E 1 18 ? -33.09500 -26.40500 33.43700 1.000 32.81000 13 LYS C O 1
ATOM 4145 N N . LEU E 1 19 ? -34.99300 -27.58700 33.68600 1.000 28.15000 14 LEU C N 1
ATOM 4146 C CA . LEU E 1 19 ? -35.19800 -27.70700 32.24500 1.000 34.02000 14 LEU C CA 1
ATOM 4147 C C . LEU E 1 19 ? -35.51100 -26.35100 31.63000 1.000 33.71000 14 LEU C C 1
ATOM 4148 O O . LEU E 1 19 ? -34.96000 -25.98300 30.58400 1.000 31.76000 14 LEU C O 1
ATOM 4153 N N . ALA E 1 20 ? -36.40500 -25.59200 32.26800 1.000 32.13000 15 ALA C N 1
ATOM 4154 C CA . ALA E 1 20 ? -36.76000 -24.28500 31.72100 1.000 34.80000 15 ALA C CA 1
ATOM 4155 C C . ALA E 1 20 ? -35.55600 -23.36000 31.68800 1.000 29.09000 15 ALA C C 1
ATOM 4156 O O . ALA E 1 20 ? -35.41800 -22.54700 30.76400 1.000 31.60000 15 ALA C O 1
ATOM 4158 N N . GLU E 1 21 ? -34.66000 -23.47700 32.67000 1.000 28.02000 16 GLU C N 1
ATOM 4159 C CA . GLU E 1 21 ? -33.45200 -22.66400 32.63500 1.000 31.92000 16 GLU C CA 1
ATOM 4160 C C . GLU E 1 21 ? -32.57800 -23.02700 31.44000 1.000 34.44000 16 GLU C C 1
ATOM 4161 O O . GLU E 1 21 ? -32.03700 -22.13800 30.77400 1.000 30.45000 16 GLU C O 1
ATOM 4167 N N . GLN E 1 22 ? -32.42800 -24.32600 31.15300 1.000 28.79000 17 GLN C N 1
ATOM 4168 C CA . GLN E 1 22 ? -31.63000 -24.73700 30.00100 1.000 38.25000 17 GLN C CA 1
ATOM 4169 C C . GLN E 1 22 ? -32.25000 -24.26000 28.69300 1.000 33.63000 17 GLN C C 1
ATOM 4170 O O . GLN E 1 22 ? -31.52900 -23.87400 27.76400 1.000 33.37000 17 GLN C O 1
ATOM 4176 N N . ALA E 1 23 ? -33.57900 -24.28400 28.60300 1.000 31.03000 18 ALA C N 1
ATOM 4177 C CA . ALA E 1 23 ? -34.32100 -23.84500 27.42500 1.000 27.80000 18 ALA C CA 1
ATOM 4178 C C . ALA E 1 23 ? -34.47600 -22.33200 27.35200 1.000 30.40000 18 ALA C C 1
ATOM 4179 O O . ALA E 1 23 ? -35.12000 -21.84200 26.42100 1.000 29.01000 18 ALA C O 1
ATOM 4181 N N . GLU E 1 24 ? -33.91100 -21.59800 28.30900 1.000 27.79000 19 GLU C N 1
ATOM 4182 C CA . GLU E 1 24 ? -34.00600 -20.13900 28.37200 1.000 28.77000 19 GLU C CA 1
ATOM 4183 C C . GLU E 1 24 ? -35.46100 -19.66800 28.38200 1.000 31.66000 19 GLU C C 1
ATOM 4184 O O . GLU E 1 24 ? -35.83600 -18.69500 27.72000 1.000 27.04000 19 GLU C O 1
ATOM 4190 N N . ARG E 1 25 ? -36.29400 -20.37200 29.14400 1.000 30.71000 20 ARG C N 1
ATOM 4191 C CA . ARG E 1 25 ? -37.71600 -20.05600 29.27500 1.000 29.55000 20 ARG C CA 1
ATOM 4192 C C . ARG E 1 25 ? -37.93600 -19.61200 30.71800 1.000 28.93000 20 ARG C C 1
ATOM 4193 O O . ARG E 1 25 ? -38.39300 -20.37600 31.56800 1.000 29.13000 20 ARG C O 1
ATOM 4201 N N . TYR E 1 26 ? -37.59100 -18.35900 30.99600 1.000 27.69000 21 TYR C N 1
ATOM 4202 C CA . TYR E 1 26 ? -37.51100 -17.94300 32.38900 1.000 27.69000 21 TYR C CA 1
ATOM 4203 C C . TYR E 1 26 ? -38.87100 -17.67000 33.01000 1.000 27.31000 21 TYR C C 1
ATOM 4204 O O . TYR E 1 26 ? -38.99700 -17.75400 34.23500 1.000 26.27000 21 TYR C O 1
ATOM 4213 N N . ASP E 1 27 ? -39.89400 -17.36400 32.21100 1.000 31.07000 22 ASP C N 1
ATOM 4214 C CA . ASP E 1 27 ? -41.24600 -17.30100 32.76300 1.000 31.03000 22 ASP C CA 1
ATOM 4215 C C . ASP E 1 27 ? -41.65200 -18.65200 33.34700 1.000 31.35000 22 ASP C C 1
ATOM 4216 O O . ASP E 1 27 ? -42.20300 -18.72400 34.45600 1.000 29.80000 22 ASP C O 1
ATOM 4221 N N . ASP E 1 28 ? -41.42200 -19.73600 32.58800 1.000 28.11000 23 ASP C N 1
ATOM 4222 C CA . ASP E 1 28 ? -41.66000 -21.08400 33.10200 1.000 28.15000 23 ASP C CA 1
ATOM 4223 C C . ASP E 1 28 ? -40.81600 -21.35100 34.33900 1.000 30.21000 23 ASP C C 1
ATOM 4224 O O . ASP E 1 28 ? -41.30200 -21.91900 35.32200 1.000 27.65000 23 ASP C O 1
ATOM 4229 N N . MET E 1 29 ? -39.54600 -20.96000 34.30300 1.000 27.38000 24 MET C N 1
ATOM 4230 C CA . MET E 1 29 ? -38.66300 -21.22600 35.43600 1.000 28.76000 24 MET C CA 1
ATOM 4231 C C . MET E 1 29 ? -39.14500 -20.52100 36.69900 1.000 31.28000 24 MET C C 1
ATOM 4232 O O . MET E 1 29 ? -39.12800 -21.10300 37.79600 1.000 26.24000 24 MET C O 1
ATOM 4237 N N . ALA E 1 30 ? -39.55500 -19.25700 36.57000 1.000 26.91000 25 ALA C N 1
ATOM 4238 C CA . ALA E 1 30 ? -40.02900 -18.51900 37.73500 1.000 29.44000 25 ALA C CA 1
ATOM 4239 C C . ALA E 1 30 ? -41.32200 -19.10700 38.26300 1.000 29.48000 25 ALA C C 1
ATOM 4240 O O . ALA E 1 30 ? -41.51000 -19.20400 39.48300 1.000 28.86000 25 ALA C O 1
ATOM 4242 N N . ALA E 1 31 ? -42.24100 -19.48200 37.36700 1.000 26.76000 26 ALA C N 1
ATOM 4243 C CA . ALA E 1 31 ? -43.50200 -20.05500 37.83200 1.000 28.18000 26 ALA C CA 1
ATOM 4244 C C . ALA E 1 31 ? -43.24800 -21.32500 38.63200 1.000 30.26000 26 ALA C C 1
ATOM 4245 O O . ALA E 1 31 ? -43.85700 -21.53700 39.68700 1.000 26.36000 26 ALA C O 1
ATOM 4247 N N . ALA E 1 32 ? -42.31800 -22.16000 38.16500 1.000 28.95000 27 ALA C N 1
ATOM 4248 C CA . ALA E 1 32 ? -41.98900 -23.37900 38.89400 1.000 25.42000 27 ALA C CA 1
ATOM 4249 C C . ALA E 1 32 ? -41.43500 -23.05600 40.27500 1.000 28.22000 27 ALA C C 1
ATOM 4250 O O . ALA E 1 32 ? -41.83500 -23.66400 41.27300 1.000 27.44000 27 ALA C O 1
ATOM 4252 N N . MET E 1 33 ? -40.50800 -22.10000 40.36000 1.000 26.94000 28 MET C N 1
ATOM 4253 C CA . MET E 1 33 ? -39.88200 -21.81900 41.64800 1.000 24.93000 28 MET C CA 1
ATOM 4254 C C . MET E 1 33 ? -40.80200 -21.02900 42.56800 1.000 28.62000 28 MET C C 1
ATOM 4255 O O . MET E 1 33 ? -40.68300 -21.13600 43.79000 1.000 29.58000 28 MET C O 1
ATOM 4260 N N . LYS E 1 34 ? -41.70900 -20.23000 42.00600 1.000 26.49000 29 LYS C N 1
ATOM 4261 C CA . LYS E 1 34 ? -42.75600 -19.62500 42.82200 1.000 24.12000 29 LYS C CA 1
ATOM 4262 C C . LYS E 1 34 ? -43.62500 -20.70200 43.46900 1.000 27.94000 29 LYS C C 1
ATOM 4263 O O . LYS E 1 34 ? -43.92100 -20.63800 44.67100 1.000 29.47000 29 LYS C O 1
ATOM 4269 N N . ALA E 1 35 ? -43.99600 -21.72700 42.69800 1.000 26.70000 30 ALA C N 1
ATOM 4270 C CA . ALA E 1 35 ? -44.78000 -22.82200 43.26800 1.000 30.82000 30 ALA C CA 1
ATOM 4271 C C . ALA E 1 35 ? -43.98300 -23.58700 44.31900 1.000 28.27000 30 ALA C C 1
ATOM 4272 O O . ALA E 1 35 ? -44.54500 -24.00300 45.34100 1.000 32.41000 30 ALA C O 1
ATOM 4274 N N . VAL E 1 36 ? -42.67500 -23.78200 44.09900 1.000 27.57000 31 VAL C N 1
ATOM 4275 C CA . VAL E 1 36 ? -41.84100 -24.39400 45.13700 1.000 26.55000 31 VAL C CA 1
ATOM 4276 C C . VAL E 1 36 ? -41.90000 -23.56900 46.41000 1.000 30.52000 31 VAL C C 1
ATOM 4277 O O . VAL E 1 36 ? -42.13500 -24.09400 47.50600 1.000 32.02000 31 VAL C O 1
ATOM 4281 N N . THR E 1 37 ? -41.71400 -22.25800 46.27700 1.000 28.78000 32 THR C N 1
ATOM 4282 C CA . THR E 1 37 ? -41.66500 -21.39700 47.44800 1.000 25.23000 32 THR C CA 1
ATOM 4283 C C . THR E 1 37 ? -42.99500 -21.40200 48.19000 1.000 29.56000 32 THR C C 1
ATOM 4284 O O . THR E 1 37 ? -43.02200 -21.38900 49.42700 1.000 33.20000 32 THR C O 1
ATOM 4288 N N . GLU E 1 38 ? -44.11000 -21.44100 47.45500 1.000 26.44000 33 GLU C N 1
ATOM 4289 C CA . GLU E 1 38 ? -45.42300 -21.37300 48.08900 1.000 27.95000 33 GLU C CA 1
ATOM 4290 C C . GLU E 1 38 ? -45.79100 -22.65700 48.82000 1.000 34.53000 33 GLU C C 1
ATOM 4291 O O . GLU E 1 38 ? -46.79400 -22.67200 49.54400 1.000 31.66000 33 GLU C O 1
ATOM 4297 N N . GLN E 1 39 ? -45.01500 -23.73000 48.65400 1.000 31.61000 34 GLN C N 1
ATOM 4298 C CA . GLN E 1 39 ? -45.19600 -24.89400 49.51500 1.000 39.52000 34 GLN C CA 1
ATOM 4299 C C . GLN E 1 39 ? -44.79400 -24.60100 50.95800 1.000 42.80000 34 GLN C C 1
ATOM 4300 O O . GLN E 1 39 ? -45.19200 -25.34200 51.86500 1.000 42.93000 34 GLN C O 1
ATOM 4306 N N . GLY E 1 40 ? -44.01600 -23.54500 51.19100 1.000 37.24000 35 GLY C N 1
ATOM 4307 C CA . GLY E 1 40 ? -43.80100 -23.01400 52.52100 1.000 37.37000 35 GLY C CA 1
ATOM 4308 C C . GLY E 1 40 ? -42.57800 -23.52300 53.25200 1.000 42.78000 35 GLY C C 1
ATOM 4309 O O . GLY E 1 40 ? -42.34200 -23.10100 54.39100 1.000 45.83000 35 GLY C O 1
ATOM 4310 N N . HIS E 1 41 ? -41.80100 -24.41400 52.64500 1.000 37.47000 36 HIS C N 1
ATOM 4311 C CA . HIS E 1 41 ? -40.60000 -24.94100 53.27200 1.000 49.22000 36 HIS C CA 1
ATOM 4312 C C . HIS E 1 41 ? -39.40700 -24.04800 52.95700 1.000 48.15000 36 HIS C C 1
ATOM 4313 O O . HIS E 1 41 ? -39.34200 -23.42400 51.89500 1.000 41.47000 36 HIS C O 1
ATOM 4320 N N . GLU E 1 42 ? -38.46500 -23.99500 53.89700 1.000 36.45000 37 GLU C N 1
ATOM 4321 C CA . GLU E 1 42 ? -37.20200 -23.30000 53.68000 1.000 44.60000 37 GLU C CA 1
ATOM 4322 C C . GLU E 1 42 ? -36.49800 -23.83500 52.43900 1.000 39.53000 37 GLU C C 1
ATOM 4323 O O . GLU E 1 42 ? -36.33700 -25.04800 52.27000 1.000 40.27000 37 GLU C O 1
ATOM 4329 N N . LEU E 1 43 ? -36.08900 -22.92300 51.55700 1.000 37.92000 38 LEU C N 1
ATOM 4330 C CA . LEU E 1 43 ? -35.44700 -23.32500 50.31500 1.000 34.76000 38 LEU C CA 1
ATOM 4331 C C . LEU E 1 43 ? -34.00000 -23.72700 50.56900 1.000 36.52000 38 LEU C C 1
ATOM 4332 O O . LEU E 1 43 ? -33.30400 -23.11400 51.38400 1.000 39.78000 38 LEU C O 1
ATOM 4337 N N . SER E 1 44 ? -33.55000 -24.75600 49.85400 1.000 40.01000 39 SER C N 1
ATOM 4338 C CA . SER E 1 44 ? -32.13600 -25.08200 49.82400 1.000 38.59000 39 SER C CA 1
ATOM 4339 C C . SER E 1 44 ? -31.37800 -24.01500 49.04400 1.000 41.28000 39 SER C C 1
ATOM 4340 O O . SER E 1 44 ? -31.96200 -23.22200 48.29400 1.000 39.86000 39 SER C O 1
ATOM 4343 N N . ASN E 1 45 ? -30.05400 -24.00600 49.21500 1.000 35.73000 40 ASN C N 1
ATOM 4344 C CA . ASN E 1 45 ? -29.23900 -23.07300 48.44600 1.000 38.07000 40 ASN C CA 1
ATOM 4345 C C . ASN E 1 45 ? -29.46300 -23.25500 46.95300 1.000 35.47000 40 ASN C C 1
ATOM 4346 O O . ASN E 1 45 ? -29.52100 -22.27500 46.20400 1.000 40.29000 40 ASN C O 1
ATOM 4351 N N . GLU E 1 46 ? -29.61500 -24.49900 46.50000 1.000 41.57000 41 GLU C N 1
ATOM 4352 C CA . GLU E 1 46 ? -29.86300 -24.72400 45.08200 1.000 41.39000 41 GLU C CA 1
ATOM 4353 C C . GLU E 1 46 ? -31.21000 -24.15100 44.65800 1.000 41.15000 41 GLU C C 1
ATOM 4354 O O . GLU E 1 46 ? -31.32000 -23.53700 43.59100 1.000 36.99000 41 GLU C O 1
ATOM 4360 N N . GLU E 1 47 ? -32.24500 -24.34000 45.47900 1.000 39.39000 42 GLU C N 1
ATOM 4361 C CA . GLU E 1 47 ? -33.55500 -23.80500 45.13000 1.000 38.28000 42 GLU C CA 1
ATOM 4362 C C . GLU E 1 47 ? -33.55800 -22.28900 45.22000 1.000 33.19000 42 GLU C C 1
ATOM 4363 O O . GLU E 1 47 ? -34.17100 -21.61100 44.38700 1.000 32.41000 42 GLU C O 1
ATOM 4369 N N . ARG E 1 48 ? -32.87100 -21.74500 46.22400 1.000 29.65000 43 ARG C N 1
ATOM 4370 C CA . ARG E 1 48 ? -32.79100 -20.30300 46.38800 1.000 32.53000 43 ARG C CA 1
ATOM 4371 C C . ARG E 1 48 ? -32.12600 -19.66200 45.17800 1.000 34.91000 43 ARG C C 1
ATOM 4372 O O . ARG E 1 48 ? -32.54200 -18.59200 44.71500 1.000 31.83000 43 ARG C O 1
ATOM 4380 N N . ASN E 1 49 ? -31.10400 -20.31600 44.63700 1.000 34.29000 44 ASN C N 1
ATOM 4381 C CA A ASN E 1 49 ? -30.44800 -19.77800 43.45200 0.540 34.68000 44 ASN C CA 1
ATOM 4382 C CA B ASN E 1 49 ? -30.44400 -19.78200 43.45100 0.460 34.67000 44 ASN C CA 1
ATOM 4383 C C . ASN E 1 49 ? -31.34100 -19.89300 42.22200 1.000 29.62000 44 ASN C C 1
ATOM 4384 O O . ASN E 1 49 ? -31.38700 -18.97400 41.39700 1.000 31.01000 44 ASN C O 1
ATOM 4393 N N . LEU E 1 50 ? -32.07300 -21.00400 42.08500 1.000 27.11000 45 LEU C N 1
ATOM 4394 C CA . LEU E 1 50 ? -32.97500 -21.14200 40.94600 1.000 28.83000 45 LEU C CA 1
ATOM 4395 C C . LEU E 1 50 ? -34.04600 -20.06200 40.97200 1.000 28.33000 45 LEU C C 1
ATOM 4396 O O . LEU E 1 50 ? -34.31800 -19.41900 39.95200 1.000 30.29000 45 LEU C O 1
ATOM 4401 N N . LEU E 1 51 ? -34.66200 -19.85000 42.14000 1.000 25.34000 46 LEU C N 1
ATOM 4402 C CA . LEU E 1 51 ? -35.62700 -18.76400 42.29200 1.000 26.54000 46 LEU C CA 1
ATOM 4403 C C . LEU E 1 51 ? -35.01600 -17.42300 41.90100 1.000 28.45000 46 LEU C C 1
ATOM 4404 O O . LEU E 1 51 ? -35.60900 -16.65000 41.14000 1.000 24.64000 46 LEU C O 1
ATOM 4409 N N . SER E 1 52 ? -33.82000 -17.13800 42.41100 1.000 27.77000 47 SER C N 1
ATOM 4410 C CA . SER E 1 52 ? -33.21800 -15.83400 42.19600 1.000 28.50000 47 SER C CA 1
ATOM 4411 C C . SER E 1 52 ? -32.87100 -15.62700 40.72600 1.000 29.15000 47 SER C C 1
ATOM 4412 O O . SER E 1 52 ? -33.14500 -14.56100 40.16500 1.000 29.51000 47 SER C O 1
ATOM 4415 N N . VAL E 1 53 ? -32.29500 -16.64500 40.08600 1.000 28.72000 48 VAL C N 1
ATOM 4416 C CA . VAL E 1 53 ? -31.91500 -16.54100 38.67500 1.000 28.11000 48 VAL C CA 1
ATOM 4417 C C . VAL E 1 53 ? -33.14300 -16.41000 37.77700 1.000 28.58000 48 VAL C C 1
ATOM 4418 O O . VAL E 1 53 ? -33.13700 -15.65500 36.78800 1.000 28.52000 48 VAL C O 1
ATOM 4422 N N . ALA E 1 54 ? -34.21400 -17.14600 38.08700 1.000 28.51000 49 ALA C N 1
ATOM 4423 C CA . ALA E 1 54 ? -35.40900 -17.06600 37.25400 1.000 26.45000 49 ALA C CA 1
ATOM 4424 C C . ALA E 1 54 ? -35.98500 -15.65700 37.26900 1.000 26.50000 49 ALA C C 1
ATOM 4425 O O . ALA E 1 54 ? -36.27100 -15.07500 36.21400 1.000 24.94000 49 ALA C O 1
ATOM 4427 N N . TYR E 1 55 ? -36.17500 -15.09400 38.46400 1.000 24.77000 50 TYR C N 1
ATOM 4428 C CA . TYR E 1 55 ? -36.80000 -13.78100 38.55600 1.000 27.63000 50 TYR C CA 1
ATOM 4429 C C . TYR E 1 55 ? -35.85300 -12.67300 38.11300 1.000 26.77000 50 TYR C C 1
ATOM 4430 O O . TYR E 1 55 ? -36.30900 -11.65000 37.58800 1.000 25.03000 50 TYR C O 1
ATOM 4439 N N . LYS E 1 56 ? -34.54500 -12.85100 38.29700 1.000 27.46000 51 LYS C N 1
ATOM 4440 C CA . LYS E 1 56 ? -33.62100 -11.87000 37.73300 1.000 29.54000 51 LYS C CA 1
ATOM 4441 C C . LYS E 1 56 ? -33.80900 -11.76500 36.22700 1.000 24.97000 51 LYS C C 1
ATOM 4442 O O . LYS E 1 56 ? -33.87000 -10.65900 35.68100 1.000 26.86000 51 LYS C O 1
ATOM 4448 N N . ASN E 1 57 ? -33.97300 -12.90200 35.54800 1.000 22.95000 52 ASN C N 1
ATOM 4449 C CA . ASN E 1 57 ? -34.15000 -12.87400 34.09800 1.000 27.40000 52 ASN C CA 1
ATOM 4450 C C . ASN E 1 57 ? -35.51300 -12.31800 33.70300 1.000 29.23000 52 ASN C C 1
ATOM 4451 O O . ASN E 1 57 ? -35.61900 -11.54000 32.75300 1.000 28.06000 52 ASN C O 1
ATOM 4456 N N . VAL E 1 58 ? -36.56600 -12.68600 34.43100 1.000 27.25000 53 VAL C N 1
ATOM 4457 C CA . VAL E 1 58 ? -37.89900 -12.18700 34.10800 1.000 25.72000 53 VAL C CA 1
ATOM 4458 C C . VAL E 1 58 ? -37.96300 -10.67400 34.28800 1.000 23.26000 53 VAL C C 1
ATOM 4459 O O . VAL E 1 58 ? -38.44500 -9.94800 33.41300 1.000 24.76000 53 VAL C O 1
ATOM 4463 N N . VAL E 1 59 ? -37.53800 -10.17800 35.45000 1.000 23.87000 54 VAL C N 1
ATOM 4464 C CA . VAL E 1 59 ? -37.63900 -8.73900 35.67300 1.000 23.16000 54 VAL C CA 1
ATOM 4465 C C . VAL E 1 59 ? -36.63200 -8.00100 34.79700 1.000 25.08000 54 VAL C C 1
ATOM 4466 O O . VAL E 1 59 ? -36.92100 -6.90100 34.30400 1.000 26.78000 54 VAL C O 1
ATOM 4470 N N . GLY E 1 60 ? -35.46800 -8.61100 34.55500 1.000 24.78000 55 GLY C N 1
ATOM 4471 C CA . GLY E 1 60 ? -34.42700 -7.95200 33.78400 1.000 25.55000 55 GLY C CA 1
ATOM 4472 C C . GLY E 1 60 ? -34.84400 -7.69000 32.35400 1.000 25.95000 55 GLY C C 1
ATOM 4473 O O . GLY E 1 60 ? -34.43500 -6.69400 31.75600 1.000 27.76000 55 GLY C O 1
ATOM 4474 N N . ALA E 1 61 ? -35.66700 -8.56800 31.78500 1.000 28.02000 56 ALA C N 1
ATOM 4475 C CA . ALA E 1 61 ? -36.16400 -8.30900 30.43600 1.000 27.39000 56 ALA C CA 1
ATOM 4476 C C . ALA E 1 61 ? -37.00700 -7.04400 30.40500 1.000 28.45000 56 ALA C C 1
ATOM 4477 O O . ALA E 1 61 ? -36.89900 -6.23800 29.47000 1.000 26.27000 56 ALA C O 1
ATOM 4479 N N . ARG E 1 62 ? -37.83500 -6.84000 31.43700 1.000 23.42000 57 ARG C N 1
ATOM 4480 C CA . ARG E 1 62 ? -38.68000 -5.65500 31.49700 1.000 22.16000 57 ARG C CA 1
ATOM 4481 C C . ARG E 1 62 ? -37.85600 -4.41400 31.79200 1.000 23.88000 57 ARG C C 1
ATOM 4482 O O . ARG E 1 62 ? -38.11300 -3.34900 31.22400 1.000 22.65000 57 ARG C O 1
ATOM 4490 N N . ARG E 1 63 ? -36.87000 -4.52900 32.68800 1.000 26.18000 58 ARG C N 1
ATOM 4491 C CA . ARG E 1 63 ? -36.00800 -3.38900 32.96600 1.000 25.36000 58 ARG C CA 1
ATOM 4492 C C . ARG E 1 63 ? -35.29300 -2.94000 31.70000 1.000 27.74000 58 ARG C C 1
ATOM 4493 O O . ARG E 1 63 ? -35.23800 -1.74300 31.40600 1.000 26.09000 58 ARG C O 1
ATOM 4501 N N . SER E 1 64 ? -34.81000 -3.90100 30.91100 1.000 23.74000 59 SER C N 1
ATOM 4502 C CA A SER E 1 64 ? -34.12700 -3.56400 29.66100 0.360 28.76000 59 SER C CA 1
ATOM 4503 C CA B SER E 1 64 ? -34.12700 -3.56600 29.66100 0.640 28.79000 59 SER C CA 1
ATOM 4504 C C . SER E 1 64 ? -35.07100 -2.88600 28.69100 1.000 26.87000 59 SER C C 1
ATOM 4505 O O . SER E 1 64 ? -34.76100 -1.81800 28.13800 1.000 25.53000 59 SER C O 1
ATOM 4510 N N . SER E 1 65 ? -36.25400 -3.48000 28.45700 1.000 26.00000 60 SER C N 1
ATOM 4511 C CA . SER E 1 65 ? -37.22700 -2.87400 27.55900 1.000 22.43000 60 SER C CA 1
ATOM 4512 C C . SER E 1 65 ? -37.65400 -1.49600 28.04500 1.000 23.38000 60 SER C C 1
ATOM 4513 O O . SER E 1 65 ? -37.80500 -0.56500 27.24400 1.000 24.57000 60 SER C O 1
ATOM 4516 N N . TRP E 1 66 ? -37.89800 -1.35400 29.34900 1.000 23.22000 61 TRP C N 1
ATOM 4517 C CA . TRP E 1 66 ? -38.29400 -0.05500 29.87900 1.000 26.12000 61 TRP C CA 1
ATOM 4518 C C . TRP E 1 66 ? -37.26900 1.02000 29.53500 1.000 26.33000 61 TRP C C 1
ATOM 4519 O O . TRP E 1 66 ? -37.62600 2.12400 29.10500 1.000 27.25000 61 TRP C O 1
ATOM 4530 N N . ARG E 1 67 ? -35.98500 0.71600 29.73000 1.000 26.12000 62 ARG C N 1
ATOM 4531 C CA . ARG E 1 67 ? -34.95000 1.70100 29.44000 1.000 29.67000 62 ARG C CA 1
ATOM 4532 C C . ARG E 1 67 ? -34.97900 2.10900 27.97100 1.000 32.92000 62 ARG C C 1
ATOM 4533 O O . ARG E 1 67 ? -34.90000 3.30100 27.64600 1.000 29.56000 62 ARG C O 1
ATOM 4541 N N . VAL E 1 68 ? -35.14200 1.13700 27.07200 1.000 29.37000 63 VAL C N 1
ATOM 4542 C CA . VAL E 1 68 ? -35.14500 1.43400 25.64100 1.000 26.54000 63 VAL C CA 1
ATOM 4543 C C . VAL E 1 68 ? -36.33200 2.32000 25.27400 1.000 30.57000 63 VAL C C 1
ATOM 4544 O O . VAL E 1 68 ? -36.18700 3.32900 24.57200 1.000 32.25000 63 VAL C O 1
ATOM 4548 N N . ILE E 1 69 ? -37.52600 1.95600 25.74000 1.000 27.00000 64 ILE C N 1
ATOM 4549 C CA . ILE E 1 69 ? -38.72200 2.70800 25.38100 1.000 27.03000 64 ILE C CA 1
ATOM 4550 C C . ILE E 1 69 ? -38.71700 4.08200 26.04500 1.000 32.36000 64 ILE C C 1
ATOM 4551 O O . ILE E 1 69 ? -39.08600 5.08300 25.42100 1.000 35.01000 64 ILE C O 1
ATOM 4556 N N . SER E 1 70 ? -38.30300 4.16100 27.31300 1.000 34.74000 65 SER C N 1
ATOM 4557 C CA . SER E 1 70 ? -38.25200 5.47000 27.96100 1.000 36.63000 65 SER C CA 1
ATOM 4558 C C . SER E 1 70 ? -37.27200 6.38700 27.24400 1.000 36.39000 65 SER C C 1
ATOM 4559 O O . SER E 1 70 ? -37.53600 7.58500 27.08600 1.000 46.33000 65 SER C O 1
ATOM 4562 N N . SER E 1 71 ? -36.16700 5.82900 26.74300 1.000 31.18000 66 SER C N 1
ATOM 4563 C CA . SER E 1 71 ? -35.19800 6.61000 25.98000 1.000 42.50000 66 SER C CA 1
ATOM 4564 C C . SER E 1 71 ? -35.80700 7.13000 24.68400 1.000 48.36000 66 SER C C 1
ATOM 4565 O O . SER E 1 71 ? -35.63700 8.30300 24.33200 1.000 50.99000 66 SER C O 1
ATOM 4568 N N . ILE E 1 72 ? -36.52000 6.26700 23.95700 1.000 40.67000 67 ILE C N 1
ATOM 4569 C CA . ILE E 1 72 ? -37.15900 6.69300 22.71400 1.000 39.76000 67 ILE C CA 1
ATOM 4570 C C . ILE E 1 72 ? -38.21400 7.75100 23.00000 1.000 49.67000 67 ILE C C 1
ATOM 4571 O O . ILE E 1 72 ? -38.38300 8.71200 22.23700 1.000 52.57000 67 ILE C O 1
ATOM 4576 N N . GLU E 1 73 ? -38.93900 7.58500 24.10500 1.000 39.14000 68 GLU C N 1
ATOM 4577 C CA . GLU E 1 73 ? -40.03800 8.48200 24.44100 1.000 47.06000 68 GLU C CA 1
ATOM 4578 C C . GLU E 1 73 ? -39.55800 9.91300 24.63600 1.000 57.46000 68 GLU C C 1
ATOM 4579 O O . GLU E 1 73 ? -40.28500 10.86400 24.31900 1.000 59.57000 68 GLU C O 1
ATOM 4585 N N . GLN E 1 74 ? -38.33400 10.08500 25.12500 1.000 55.99000 69 GLN C N 1
ATOM 4586 C CA . GLN E 1 74 ? -37.79000 11.40000 25.42400 1.000 58.30000 69 GLN C CA 1
ATOM 4587 C C . GLN E 1 74 ? -37.01500 12.00900 24.26300 1.000 60.97000 69 GLN C C 1
ATOM 4588 O O . GLN E 1 74 ? -36.59900 13.16800 24.35700 1.000 63.48000 69 GLN C O 1
ATOM 4594 N N . LYS E 1 75 ? -36.82400 11.27200 23.17200 1.000 60.63000 70 LYS C N 1
ATOM 4595 C CA . LYS E 1 75 ? -36.14100 11.79600 21.99800 1.000 63.11000 70 LYS C CA 1
ATOM 4596 C C . LYS E 1 75 ? -37.10000 12.20800 20.89200 1.000 66.54000 70 LYS C C 1
ATOM 4597 O O . LYS E 1 75 ? -36.65500 12.76200 19.88100 1.000 68.41000 70 LYS C O 1
ATOM 4599 N N . THR E 1 76 ? -38.39700 11.95900 21.05600 1.000 64.98000 71 THR C N 1
ATOM 4600 C CA . THR E 1 76 ? -39.38400 12.27600 20.02600 1.000 74.74000 71 THR C CA 1
ATOM 4601 C C . THR E 1 76 ? -39.87900 13.69100 20.29600 1.000 79.39000 71 THR C C 1
ATOM 4602 O O . THR E 1 76 ? -40.82400 13.91400 21.05500 1.000 76.38000 71 THR C O 1
ATOM 4606 N N . GLU E 1 77 ? -39.21700 14.66700 19.67000 1.000 82.48000 72 GLU C N 1
ATOM 4607 C CA . GLU E 1 77 ? -39.50900 16.06700 19.95700 1.000 82.87000 72 GLU C CA 1
ATOM 4608 C C . GLU E 1 77 ? -40.74600 16.55300 19.21200 1.000 84.21000 72 GLU C C 1
ATOM 4609 O O . GLU E 1 77 ? -41.55000 17.31100 19.76800 1.000 85.31000 72 GLU C O 1
ATOM 4611 N N . ARG E 1 78 ? -40.92100 16.12500 17.96300 1.000 79.16000 73 ARG C N 1
ATOM 4612 C CA . ARG E 1 78 ? -41.98600 16.65500 17.11700 1.000 82.76000 73 ARG C CA 1
ATOM 4613 C C . ARG E 1 78 ? -43.24500 15.79600 17.17400 1.000 86.68000 73 ARG C C 1
ATOM 4614 O O . ARG E 1 78 ? -44.32400 16.28500 17.52500 1.000 88.01000 73 ARG C O 1
ATOM 4616 N N . ASN E 1 79 ? -43.12100 14.51800 16.82800 1.000 84.05000 74 ASN C N 1
ATOM 4617 C CA . ASN E 1 79 ? -44.27600 13.64000 16.65900 1.000 79.82000 74 ASN C CA 1
ATOM 4618 C C . ASN E 1 79 ? -44.97200 13.44500 18.00000 1.000 80.55000 74 ASN C C 1
ATOM 4619 O O . ASN E 1 79 ? -44.51700 12.67400 18.84700 1.000 78.55000 74 ASN C O 1
ATOM 4624 N N . GLU E 1 80 ? -46.09200 14.14900 18.19800 1.000 81.76000 75 GLU C N 1
ATOM 4625 C CA . GLU E 1 80 ? -46.89400 13.94400 19.39900 1.000 78.08000 75 GLU C CA 1
ATOM 4626 C C . GLU E 1 80 ? -47.55000 12.57000 19.42700 1.000 72.67000 75 GLU C C 1
ATOM 4627 O O . GLU E 1 80 ? -47.99800 12.13500 20.49300 1.000 72.75000 75 GLU C O 1
ATOM 4629 N N . LYS E 1 81 ? -47.62100 11.87800 18.29000 1.000 70.35000 76 LYS C N 1
ATOM 4630 C CA . LYS E 1 81 ? -48.26700 10.57300 18.26800 1.000 67.82000 76 LYS C CA 1
ATOM 4631 C C . LYS E 1 81 ? -47.28300 9.43100 18.50200 1.000 63.88000 76 LYS C C 1
ATOM 4632 O O . LYS E 1 81 ? -47.61300 8.47900 19.21700 1.000 59.65000 76 LYS C O 1
ATOM 4638 N N . LYS E 1 82 ? -46.07400 9.50100 17.93400 1.000 62.99000 77 LYS C N 1
ATOM 4639 C CA . LYS E 1 82 ? -45.02700 8.58300 18.37200 1.000 61.99000 77 LYS C CA 1
ATOM 4640 C C . LYS E 1 82 ? -44.76300 8.73400 19.86400 1.000 57.93000 77 LYS C C 1
ATOM 4641 O O . LYS E 1 82 ? -44.41800 7.75600 20.53600 1.000 51.90000 77 LYS C O 1
ATOM 4643 N N . GLN E 1 83 ? -44.94800 9.94300 20.40200 1.000 59.57000 78 GLN C N 1
ATOM 4644 C CA . GLN E 1 83 ? -44.67400 10.17500 21.81500 1.000 62.73000 78 GLN C CA 1
ATOM 4645 C C . GLN E 1 83 ? -45.81300 9.68200 22.70300 1.000 53.40000 78 GLN C C 1
ATOM 4646 O O . GLN E 1 83 ? -45.56400 9.16100 23.79400 1.000 50.84000 78 GLN C O 1
ATOM 4652 N N . GLN E 1 84 ? -47.06600 9.82800 22.26800 1.000 54.87000 79 GLN C N 1
ATOM 4653 C CA . GLN E 1 84 ? -48.16100 9.28100 23.06500 1.000 49.79000 79 GLN C CA 1
ATOM 4654 C C . GLN E 1 84 ? -48.14000 7.75500 23.05400 1.000 47.15000 79 GLN C C 1
ATOM 4655 O O . GLN E 1 84 ? -48.33300 7.11900 24.09700 1.000 41.89000 79 GLN C O 1
ATOM 4661 N N . MET E 1 85 ? -47.89400 7.14400 21.89300 1.000 47.36000 80 MET C N 1
ATOM 4662 C CA . MET E 1 85 ? -47.79400 5.68800 21.85300 1.000 42.26000 80 MET C CA 1
ATOM 4663 C C . MET E 1 85 ? -46.60100 5.19200 22.65700 1.000 38.53000 80 MET C C 1
ATOM 4664 O O . MET E 1 85 ? -46.67900 4.14400 23.31100 1.000 37.26000 80 MET C O 1
ATOM 4669 N N . GLY E 1 86 ? -45.47700 5.90600 22.59000 1.000 37.26000 81 GLY C N 1
ATOM 4670 C CA . GLY E 1 86 ? -44.32700 5.52000 23.38800 1.000 38.50000 81 GLY C CA 1
ATOM 4671 C C . GLY E 1 86 ? -44.62400 5.57900 24.87200 1.000 32.27000 81 GLY C C 1
ATOM 4672 O O . GLY E 1 86 ? -44.17900 4.72200 25.64000 1.000 31.39000 81 GLY C O 1
ATOM 4673 N N . LYS E 1 87 ? -45.40600 6.57700 25.28600 1.000 37.50000 82 LYS C N 1
ATOM 4674 C CA . LYS E 1 87 ? -45.81000 6.69800 26.68000 1.000 39.61000 82 LYS C CA 1
ATOM 4675 C C . LYS E 1 87 ? -46.65600 5.50600 27.11000 1.000 35.18000 82 LYS C C 1
ATOM 4676 O O . LYS E 1 87 ? -46.40300 4.89800 28.15600 1.000 32.67000 82 LYS C O 1
ATOM 4682 N N . GLU E 1 88 ? -47.67000 5.15800 26.31500 1.000 33.76000 83 GLU C N 1
ATOM 4683 C CA . GLU E 1 88 ? -48.54300 4.04400 26.67900 1.000 37.52000 83 GLU C CA 1
ATOM 4684 C C . GLU E 1 88 ? -47.77600 2.72800 26.72500 1.000 31.28000 83 GLU C C 1
ATOM 4685 O O . GLU E 1 88 ? -48.01000 1.89100 27.61000 1.000 32.40000 83 GLU C O 1
ATOM 4691 N N . TYR E 1 89 ? -46.85700 2.52600 25.78100 1.000 30.52000 84 TYR C N 1
ATOM 4692 C CA . TYR E 1 89 ? -46.06500 1.30100 25.78000 1.000 29.56000 84 TYR C CA 1
ATOM 4693 C C . TYR E 1 89 ? -45.13200 1.25200 26.98100 1.000 30.21000 84 TYR C C 1
ATOM 4694 O O . TYR E 1 89 ? -44.96100 0.19100 27.59200 1.000 27.93000 84 TYR C O 1
ATOM 4703 N N . ARG E 1 90 ? -44.49700 2.38100 27.32200 1.000 26.80000 85 ARG C N 1
ATOM 4704 C CA . ARG E 1 90 ? -43.69200 2.41100 28.53600 1.000 28.73000 85 ARG C CA 1
ATOM 4705 C C . ARG E 1 90 ? -44.54000 2.04600 29.75100 1.000 31.41000 85 ARG C C 1
ATOM 4706 O O . ARG E 1 90 ? -44.10500 1.27200 30.62000 1.000 29.46000 85 ARG C O 1
ATOM 4714 N N . GLU E 1 91 ? -45.76600 2.57100 29.81100 1.000 27.47000 86 GLU C N 1
ATOM 4715 C CA . GLU E 1 91 ? -46.65000 2.29000 30.94200 1.000 32.95000 86 GLU C CA 1
ATOM 4716 C C . GLU E 1 91 ? -47.07300 0.82400 30.98100 1.000 26.84000 86 GLU C C 1
ATOM 4717 O O . GLU E 1 91 ? -47.24400 0.25200 32.06800 1.000 28.38000 86 GLU C O 1
ATOM 4723 N N . LYS E 1 92 ? -47.26100 0.20300 29.81200 1.000 26.04000 87 LYS C N 1
ATOM 4724 C CA . LYS E 1 92 ? -47.54000 -1.23200 29.76200 1.000 27.97000 87 LYS C CA 1
ATOM 4725 C C . LYS E 1 92 ? -46.37000 -2.03200 30.33500 1.000 28.18000 87 LYS C C 1
ATOM 4726 O O . LYS E 1 92 ? -46.55900 -2.96400 31.12700 1.000 25.15000 87 LYS C O 1
ATOM 4732 N N . ILE E 1 93 ? -45.15100 -1.67800 29.94100 1.000 26.54000 88 ILE C N 1
ATOM 4733 C CA . ILE E 1 93 ? -43.97300 -2.37000 30.46400 1.000 26.01000 88 ILE C CA 1
ATOM 4734 C C . ILE E 1 93 ? -43.83000 -2.14700 31.97100 1.000 23.28000 88 ILE C C 1
ATOM 4735 O O . ILE E 1 93 ? -43.49900 -3.07300 32.71900 1.000 22.70000 88 ILE C O 1
ATOM 4740 N N . GLU E 1 94 ? -44.05300 -0.91400 32.43200 1.000 26.08000 89 GLU C N 1
ATOM 4741 C CA . GLU E 1 94 ? -44.00000 -0.61300 33.86100 1.000 28.22000 89 GLU C CA 1
ATOM 4742 C C . GLU E 1 94 ? -44.97900 -1.46500 34.64800 1.000 26.57000 89 GLU C C 1
ATOM 4743 O O . GLU E 1 94 ? -44.66500 -1.92800 35.74900 1.000 25.10000 89 GLU C O 1
ATOM 4749 N N . ALA E 1 95 ? -46.19000 -1.64200 34.12500 1.000 28.23000 90 ALA C N 1
ATOM 4750 C CA . ALA E 1 95 ? -47.16700 -2.46500 34.83400 1.000 30.55000 90 ALA C CA 1
ATOM 4751 C C . ALA E 1 95 ? -46.69100 -3.91100 34.95400 1.000 32.34000 90 ALA C C 1
ATOM 4752 O O . ALA E 1 95 ? -46.86600 -4.54300 36.00500 1.000 25.14000 90 ALA C O 1
ATOM 4754 N N . GLU E 1 96 ? -46.06700 -4.44600 33.89600 1.000 26.39000 91 GLU C N 1
ATOM 4755 C CA . GLU E 1 96 ? -45.49400 -5.79000 33.96600 1.000 24.71000 91 GLU C CA 1
ATOM 4756 C C . GLU E 1 96 ? -44.39800 -5.84800 35.01500 1.000 25.84000 91 GLU C C 1
ATOM 4757 O O . GLU E 1 96 ? -44.35600 -6.76200 35.84700 1.000 28.10000 91 GLU C O 1
ATOM 4763 N N . LEU E 1 97 ? -43.49100 -4.87800 34.97300 1.000 22.47000 92 LEU C N 1
ATOM 4764 C CA . LEU E 1 97 ? -42.41700 -4.84000 35.95100 1.000 26.49000 92 LEU C CA 1
ATOM 4765 C C . LEU E 1 97 ? -42.98300 -4.76500 37.36000 1.000 28.03000 92 LEU C C 1
ATOM 4766 O O . LEU E 1 97 ? -42.54100 -5.49200 38.25900 1.000 25.58000 92 LEU C O 1
ATOM 4771 N N . GLN E 1 98 ? -43.97600 -3.89900 37.56600 1.000 26.00000 93 GLN C N 1
ATOM 4772 C CA . GLN E 1 98 ? -44.54500 -3.76100 38.90100 1.000 29.58000 93 GLN C CA 1
ATOM 4773 C C . GLN E 1 98 ? -45.18400 -5.06300 39.36300 1.000 26.38000 93 GLN C C 1
ATOM 4774 O O . GLN E 1 98 ? -45.07800 -5.43000 40.53900 1.000 29.26000 93 GLN C O 1
ATOM 4780 N N . ASP E 1 99 ? -45.82900 -5.79500 38.45200 1.000 25.20000 94 ASP C N 1
ATOM 4781 C CA . ASP E 1 99 ? -46.43900 -7.06600 38.84100 1.000 24.22000 94 ASP C CA 1
ATOM 4782 C C . ASP E 1 99 ? -45.38900 -8.11900 39.18700 1.000 26.07000 94 ASP C C 1
ATOM 4783 O O . ASP E 1 99 ? -45.58300 -8.92300 40.10700 1.000 27.54000 94 ASP C O 1
ATOM 4788 N N . ILE E 1 100 ? -44.27300 -8.14000 38.45300 1.000 23.03000 95 ILE C N 1
ATOM 4789 C CA . ILE E 1 100 ? -43.21500 -9.10400 38.74200 1.000 23.04000 95 ILE C CA 1
ATOM 4790 C C . ILE E 1 100 ? -42.58800 -8.79800 40.08500 1.000 23.02000 95 ILE C C 1
ATOM 4791 O O . ILE E 1 100 ? -42.42500 -9.68700 40.93400 1.000 22.87000 95 ILE C O 1
ATOM 4796 N N . CYS E 1 101 ? -42.21800 -7.53900 40.30600 1.000 20.94000 96 CYS C N 1
ATOM 4797 C CA . CYS E 1 101 ? -41.66600 -7.19300 41.60700 1.000 22.35000 96 CYS C CA 1
ATOM 4798 C C . CYS E 1 101 ? -42.65800 -7.50900 42.71900 1.000 24.76000 96 CYS C C 1
ATOM 4799 O O . CYS E 1 101 ? -42.26900 -7.95000 43.81000 1.000 25.78000 96 CYS C O 1
ATOM 4802 N N . ASN E 1 102 ? -43.94100 -7.25900 42.48200 1.000 26.70000 97 ASN C N 1
ATOM 4803 C CA . ASN E 1 102 ? -44.93300 -7.54700 43.52200 1.000 25.09000 97 ASN C CA 1
ATOM 4804 C C . ASN E 1 102 ? -44.91900 -9.01900 43.91600 1.000 22.62000 97 ASN C C 1
ATOM 4805 O O . ASN E 1 102 ? -44.95300 -9.34200 45.11400 1.000 24.32000 97 ASN C O 1
ATOM 4810 N N . ASP E 1 103 ? -44.85300 -9.92400 42.92500 1.000 22.56000 98 ASP C N 1
ATOM 4811 C CA . ASP E 1 103 ? -44.81400 -11.35500 43.21200 1.000 25.04000 98 ASP C CA 1
ATOM 4812 C C . ASP E 1 103 ? -43.59000 -11.71600 44.04400 1.000 27.76000 98 ASP C C 1
ATOM 4813 O O . ASP E 1 103 ? -43.68000 -12.52000 44.97400 1.000 23.87000 98 ASP C O 1
ATOM 4818 N N . VAL E 1 104 ? -42.42100 -11.16200 43.70100 1.000 24.30000 99 VAL C N 1
ATOM 4819 C CA . VAL E 1 104 ? -41.21400 -11.48100 44.46400 1.000 20.83000 99 VAL C CA 1
ATOM 4820 C C . VAL E 1 104 ? -41.32000 -10.95800 45.88800 1.000 21.56000 99 VAL C C 1
ATOM 4821 O O . VAL E 1 104 ? -41.00200 -11.66700 46.85300 1.000 26.46000 99 VAL C O 1
ATOM 4825 N N . LEU E 1 105 ? -41.73100 -9.70000 46.04000 1.000 24.39000 100 LEU C N 1
ATOM 4826 C CA . LEU E 1 105 ? -41.85700 -9.11300 47.36500 1.000 21.30000 100 LEU C CA 1
ATOM 4827 C C . LEU E 1 105 ? -42.89000 -9.86500 48.20200 1.000 25.40000 100 LEU C C 1
ATOM 4828 O O . LEU E 1 105 ? -42.71200 -10.03400 49.41400 1.000 27.91000 100 LEU C O 1
ATOM 4833 N N . GLU E 1 106 ? -43.96800 -10.33200 47.56400 1.000 22.68000 101 GLU C N 1
ATOM 4834 C CA . GLU E 1 106 ? -44.92400 -11.20700 48.24500 1.000 26.25000 101 GLU C CA 1
ATOM 4835 C C . GLU E 1 106 ? -44.23500 -12.45400 48.78100 1.000 31.53000 101 GLU C C 1
ATOM 4836 O O . GLU E 1 106 ? -44.40500 -12.82500 49.95300 1.000 27.17000 101 GLU C O 1
ATOM 4842 N N . LEU E 1 107 ? -43.47700 -13.13600 47.91600 1.000 28.10000 102 LEU C N 1
ATOM 4843 C CA . LEU E 1 107 ? -42.77100 -14.34800 48.32500 1.000 26.99000 102 LEU C CA 1
ATOM 4844 C C . LEU E 1 107 ? -41.84000 -14.07300 49.49300 1.000 26.95000 102 LEU C C 1
ATOM 4845 O O . LEU E 1 107 ? -41.76400 -14.87000 50.43400 1.000 24.78000 102 LEU C O 1
ATOM 4850 N N . LEU E 1 108 ? -41.09000 -12.96600 49.42500 1.000 23.37000 103 LEU C N 1
ATOM 4851 C CA . LEU E 1 108 ? -40.12200 -12.65800 50.47600 1.000 25.26000 103 LEU C CA 1
ATOM 4852 C C . LEU E 1 108 ? -40.81100 -12.46600 51.81500 1.000 31.35000 103 LEU C C 1
ATOM 4853 O O . LEU E 1 108 ? -40.35300 -12.99600 52.84000 1.000 27.42000 103 LEU C O 1
ATOM 4858 N N . ASP E 1 109 ? -41.94900 -11.74800 51.81700 1.000 25.63000 104 ASP C N 1
ATOM 4859 C CA . ASP E 1 109 ? -42.60400 -11.42800 53.08800 1.000 27.82000 104 ASP C CA 1
ATOM 4860 C C . ASP E 1 109 ? -43.42200 -12.59200 53.62700 1.000 30.34000 104 ASP C C 1
ATOM 4861 O O . ASP E 1 109 ? -43.57300 -12.73000 54.84900 1.000 28.80000 104 ASP C O 1
ATOM 4866 N N . LYS E 1 110 ? -43.98300 -13.41900 52.75200 1.000 25.44000 105 LYS C N 1
ATOM 4867 C CA . LYS E 1 110 ? -44.84300 -14.51300 53.19900 1.000 28.32000 105 LYS C CA 1
ATOM 4868 C C . LYS E 1 110 ? -44.04600 -15.74300 53.60800 1.000 31.46000 105 LYS C C 1
ATOM 4869 O O . LYS E 1 110 ? -44.42500 -16.43700 54.56100 1.000 27.21000 105 LYS C O 1
ATOM 4875 N N . TYR E 1 111 ? -42.93800 -16.01900 52.91000 1.000 26.32000 106 TYR C N 1
ATOM 4876 C CA . TYR E 1 111 ? -42.25100 -17.29700 53.05100 1.000 25.80000 106 TYR C CA 1
ATOM 4877 C C . TYR E 1 111 ? -40.77300 -17.14200 53.36400 1.000 34.63000 106 TYR C C 1
ATOM 4878 O O . TYR E 1 111 ? -40.27300 -17.71700 54.33500 1.000 30.93000 106 TYR C O 1
ATOM 4887 N N . LEU E 1 112 ? -40.06300 -16.37500 52.54000 1.000 28.54000 107 LEU C N 1
ATOM 4888 C CA . LEU E 1 112 ? -38.60600 -16.48600 52.51800 1.000 30.29000 107 LEU C CA 1
ATOM 4889 C C . LEU E 1 112 ? -37.97300 -15.85700 53.75300 1.000 30.16000 107 LEU C C 1
ATOM 4890 O O . LEU E 1 112 ? -37.12600 -16.47600 54.41500 1.000 32.36000 107 LEU C O 1
ATOM 4895 N N . ILE E 1 113 ? -38.36600 -14.63300 54.07900 1.000 27.61000 108 ILE C N 1
ATOM 4896 C CA . ILE E 1 113 ? -37.78000 -13.92100 55.20600 1.000 29.04000 108 ILE C CA 1
ATOM 4897 C C . ILE E 1 113 ? -38.24800 -14.54900 56.51600 1.000 35.50000 108 ILE C C 1
ATOM 4898 O O . ILE E 1 113 ? -37.40800 -14.78100 57.39700 1.000 33.20000 108 ILE C O 1
ATOM 4903 N N . PRO E 1 114 ? -39.53700 -14.85500 56.71700 1.000 27.45000 109 PRO C N 1
ATOM 4904 C CA . PRO E 1 114 ? -39.91900 -15.47700 58.00100 1.000 31.76000 109 PRO C CA 1
ATOM 4905 C C . PRO E 1 114 ? -39.31500 -16.85900 58.22000 1.000 34.75000 109 PRO C C 1
ATOM 4906 O O . PRO E 1 114 ? -39.15100 -17.26300 59.37700 1.000 35.93000 109 PRO C O 1
ATOM 4910 N N . ASN E 1 115 ? -38.95600 -17.58600 57.16700 1.000 31.00000 110 ASN C N 1
ATOM 4911 C CA . ASN E 1 115 ? -38.32500 -18.89100 57.31900 1.000 37.63000 110 ASN C CA 1
ATOM 4912 C C . ASN E 1 115 ? -36.80000 -18.82700 57.37700 1.000 37.75000 110 ASN C C 1
ATOM 4913 O O . ASN E 1 115 ? -36.15400 -19.88000 57.45400 1.000 40.09000 110 ASN C O 1
ATOM 4918 N N . ALA E 1 116 ? -36.20800 -17.63900 57.34500 1.000 28.85000 111 ALA C N 1
ATOM 4919 C CA . ALA E 1 116 ? -34.75800 -17.50200 57.43700 1.000 33.83000 111 ALA C CA 1
ATOM 4920 C C . ALA E 1 116 ? -34.35500 -17.40800 58.90500 1.000 36.50000 111 ALA C C 1
ATOM 4921 O O . ALA E 1 116 ? -34.75600 -16.47100 59.60400 1.000 42.43000 111 ALA C O 1
ATOM 4923 N N . THR E 1 117 ? -33.58300 -18.38300 59.37400 1.000 40.95000 112 THR C N 1
ATOM 4924 C CA . THR E 1 117 ? -33.06600 -18.37600 60.74000 1.000 41.51000 112 THR C CA 1
ATOM 4925 C C . THR E 1 117 ? -31.57100 -18.11500 60.82200 1.000 48.22000 112 THR C C 1
ATOM 4926 O O . THR E 1 117 ? -31.11700 -17.49300 61.78500 1.000 49.28000 112 THR C O 1
ATOM 4930 N N . GLN E 1 118 ? -30.78800 -18.58300 59.84500 1.000 46.23000 113 GLN C N 1
ATOM 4931 C CA . GLN E 1 118 ? -29.36600 -18.27600 59.85800 1.000 44.54000 113 GLN C CA 1
ATOM 4932 C C . GLN E 1 118 ? -29.13100 -16.85400 59.35000 1.000 43.66000 113 GLN C C 1
ATOM 4933 O O . GLN E 1 118 ? -29.86500 -16.36700 58.48700 1.000 35.19000 113 GLN C O 1
ATOM 4939 N N . PRO E 1 119 ? -28.11700 -16.16300 59.88000 1.000 45.14000 114 PRO C N 1
ATOM 4940 C CA . PRO E 1 119 ? -27.85600 -14.79100 59.41000 1.000 38.91000 114 PRO C CA 1
ATOM 4941 C C . PRO E 1 119 ? -27.57900 -14.72800 57.92100 1.000 37.39000 114 PRO C C 1
ATOM 4942 O O . PRO E 1 119 ? -28.02200 -13.78800 57.24700 1.000 34.08000 114 PRO C O 1
ATOM 4946 N N . GLU E 1 120 ? -26.88100 -15.73200 57.38800 1.000 36.27000 115 GLU C N 1
ATOM 4947 C CA . GLU E 1 120 ? -26.57000 -15.75900 55.96200 1.000 41.18000 115 GLU C CA 1
ATOM 4948 C C . GLU E 1 120 ? -27.84200 -15.77100 55.12300 1.000 40.38000 115 GLU C C 1
ATOM 4949 O O . GLU E 1 120 ? -27.89000 -15.17700 54.03800 1.000 31.38000 115 GLU C O 1
ATOM 4955 N N . SER E 1 121 ? -28.87800 -16.45200 55.60800 1.000 38.05000 116 SER C N 1
ATOM 4956 C CA . SER E 1 121 ? -30.12500 -16.52600 54.85900 1.000 37.06000 116 SER C CA 1
ATOM 4957 C C . SER E 1 121 ? -30.93000 -15.24100 54.99200 1.000 31.31000 116 SER C C 1
ATOM 4958 O O . SER E 1 121 ? -31.54600 -14.79100 54.01500 1.000 30.65000 116 SER C O 1
ATOM 4961 N N . LYS E 1 122 ? -30.93100 -14.64000 56.18600 1.000 29.19000 117 LYS C N 1
ATOM 4962 C CA . LYS E 1 122 ? -31.61300 -13.36600 56.37800 1.000 35.47000 117 LYS C CA 1
ATOM 4963 C C . LYS E 1 122 ? -30.99400 -12.28200 55.51600 1.000 32.62000 117 LYS C C 1
ATOM 4964 O O . LYS E 1 122 ? -31.70400 -11.47200 54.90900 1.000 28.73000 117 LYS C O 1
ATOM 4970 N N . VAL E 1 123 ? -29.66200 -12.23300 55.46700 1.000 29.56000 118 VAL C N 1
ATOM 4971 C CA . VAL E 1 123 ? -29.00800 -11.21000 54.66300 1.000 27.89000 118 VAL C CA 1
ATOM 4972 C C . VAL E 1 123 ? -29.34700 -11.40500 53.19800 1.000 24.26000 118 VAL C C 1
ATOM 4973 O O . VAL E 1 123 ? -29.61200 -10.44000 52.47300 1.000 25.06000 118 VAL C O 1
ATOM 4977 N N . PHE E 1 124 ? -29.37800 -12.65900 52.74400 1.000 25.11000 119 PHE C N 1
ATOM 4978 C CA . PHE E 1 124 ? -29.60700 -12.90500 51.32600 1.000 25.68000 119 PHE C CA 1
ATOM 4979 C C . PHE E 1 124 ? -30.99200 -12.42400 50.91900 1.000 27.18000 119 PHE C C 1
ATOM 4980 O O . PHE E 1 124 ? -31.15500 -11.79600 49.86700 1.000 21.26000 119 PHE C O 1
ATOM 4988 N N . TYR E 1 125 ? -32.00000 -12.70800 51.75300 1.000 26.86000 120 TYR C N 1
ATOM 4989 C CA . TYR E 1 125 ? -33.37500 -12.36100 51.39400 1.000 24.95000 120 TYR C CA 1
ATOM 4990 C C . TYR E 1 125 ? -33.67500 -10.88700 51.62800 1.000 24.74000 120 TYR C C 1
ATOM 4991 O O . TYR E 1 125 ? -34.44600 -10.29000 50.86200 1.000 27.30000 120 TYR C O 1
ATOM 5000 N N . LEU E 1 126 ? -33.08300 -10.28000 52.66400 1.000 24.74000 121 LEU C N 1
ATOM 5001 C CA . LEU E 1 126 ? -33.23300 -8.84300 52.84900 1.000 25.58000 121 LEU C CA 1
ATOM 5002 C C . LEU E 1 126 ? -32.56000 -8.07700 51.72000 1.000 26.97000 121 LEU C C 1
ATOM 5003 O O . LEU E 1 126 ? -33.07300 -7.04400 51.27300 1.000 24.94000 121 LEU C O 1
ATOM 5008 N N . LYS E 1 127 ? -31.40200 -8.55700 51.26100 1.000 25.54000 122 LYS C N 1
ATOM 5009 C CA . LYS E 1 127 ? -30.78500 -7.94100 50.09500 1.000 21.01000 122 LYS C CA 1
ATOM 5010 C C . LYS E 1 127 ? -31.70100 -8.07700 48.88100 1.000 20.44000 122 LYS C C 1
ATOM 5011 O O . LYS E 1 127 ? -31.89100 -7.12400 48.11000 1.000 22.59000 122 LYS C O 1
ATOM 5017 N N . MET E 1 128 ? -32.29100 -9.25900 48.71000 1.000 26.41000 123 MET C N 1
ATOM 5018 C CA . MET E 1 128 ? -33.22300 -9.47100 47.60700 1.000 23.46000 123 MET C CA 1
ATOM 5019 C C . MET E 1 128 ? -34.39400 -8.51100 47.70700 1.000 23.55000 123 MET C C 1
ATOM 5020 O O . MET E 1 128 ? -34.84900 -7.96200 46.69100 1.000 25.15000 123 MET C O 1
ATOM 5025 N N . LYS E 1 129 ? -34.89600 -8.29800 48.93300 1.000 23.27000 124 LYS C N 1
ATOM 5026 C CA . LYS E 1 129 ? -35.94800 -7.31000 49.14800 1.000 28.89000 124 LYS C CA 1
ATOM 5027 C C . LYS E 1 129 ? -35.46900 -5.92400 48.74700 1.000 28.94000 124 LYS C C 1
ATOM 5028 O O . LYS E 1 129 ? -36.16400 -5.20000 48.02600 1.000 23.68000 124 LYS C O 1
ATOM 5034 N N . GLY E 1 130 ? -34.26800 -5.54300 49.17900 1.000 23.38000 125 GLY C N 1
ATOM 5035 C CA . GLY E 1 130 ? -33.73500 -4.26900 48.74600 1.000 21.67000 125 GLY C CA 1
ATOM 5036 C C . GLY E 1 130 ? -33.65900 -4.16600 47.23200 1.000 22.60000 125 GLY C C 1
ATOM 5037 O O . GLY E 1 130 ? -33.99000 -3.12700 46.65600 1.000 23.02000 125 GLY C O 1
ATOM 5038 N N . ASP E 1 131 ? -33.21000 -5.24400 46.57400 1.000 23.95000 126 ASP C N 1
ATOM 5039 C CA . ASP E 1 131 ? -33.07800 -5.24500 45.11400 1.000 19.03000 126 ASP C CA 1
ATOM 5040 C C . ASP E 1 131 ? -34.42000 -4.98300 44.43700 1.000 26.90000 126 ASP C C 1
ATOM 5041 O O . ASP E 1 131 ? -34.52600 -4.13300 43.54600 1.000 24.29000 126 ASP C O 1
ATOM 5046 N N . TYR E 1 132 ? -35.45600 -5.72700 44.82700 1.000 23.64000 127 TYR C N 1
ATOM 5047 C CA . TYR E 1 132 ? -36.70900 -5.62300 44.08500 1.000 23.83000 127 TYR C CA 1
ATOM 5048 C C . TYR E 1 132 ? -37.42900 -4.31000 44.37600 1.000 25.27000 127 TYR C C 1
ATOM 5049 O O . TYR E 1 132 ? -38.08100 -3.75800 43.47800 1.000 25.06000 127 TYR C O 1
ATOM 5058 N N . PHE E 1 133 ? -37.28700 -3.76200 45.58900 1.000 21.86000 128 PHE C N 1
ATOM 5059 C CA . PHE E 1 133 ? -37.76100 -2.39600 45.81300 1.000 26.24000 128 PHE C CA 1
ATOM 5060 C C . PHE E 1 133 ? -36.93500 -1.38800 45.02000 1.000 27.75000 128 PHE C C 1
ATOM 5061 O O . PHE E 1 133 ? -37.45800 -0.34500 44.60000 1.000 27.67000 128 PHE C O 1
ATOM 5069 N N . ARG E 1 134 ? -35.65000 -1.67800 44.80000 1.000 25.25000 129 ARG C N 1
ATOM 5070 C CA . ARG E 1 134 ? -34.83100 -0.82100 43.94900 1.000 23.80000 129 ARG C CA 1
ATOM 5071 C C . ARG E 1 134 ? -35.31500 -0.85700 42.49600 1.000 21.57000 129 ARG C C 1
ATOM 5072 O O . ARG E 1 134 ? -35.37400 0.18800 41.83400 1.000 25.17000 129 ARG C O 1
ATOM 5080 N N . TYR E 1 135 ? -35.67100 -2.03700 41.97800 1.000 26.00000 130 TYR C N 1
ATOM 5081 C CA . TYR E 1 135 ? -36.20600 -2.08200 40.61800 1.000 23.06000 130 TYR C CA 1
ATOM 5082 C C . TYR E 1 135 ? -37.50200 -1.28500 40.51500 1.000 24.77000 130 TYR C C 1
ATOM 5083 O O . TYR E 1 135 ? -37.70500 -0.54200 39.54800 1.000 25.87000 130 TYR C O 1
ATOM 5092 N N . LEU E 1 136 ? -38.37700 -1.39800 41.51900 1.000 24.98000 131 LEU C N 1
ATOM 5093 C CA . LEU E 1 136 ? -39.57200 -0.56000 41.53200 1.000 28.01000 131 LEU C CA 1
ATOM 5094 C C . LEU E 1 136 ? -39.19400 0.91100 41.55300 1.000 29.22000 131 LEU C C 1
ATOM 5095 O O . LEU E 1 136 ? -39.81200 1.72700 40.85700 1.000 29.92000 131 LEU C O 1
ATOM 5100 N N . SER E 1 137 ? -38.15900 1.26500 42.32300 1.000 28.00000 132 SER C N 1
ATOM 5101 C CA . SER E 1 137 ? -37.71400 2.65200 42.37100 1.000 24.99000 132 SER C CA 1
ATOM 5102 C C . SER E 1 137 ? -37.18800 3.14800 41.03500 1.000 30.85000 132 SER C C 1
ATOM 5103 O O . SER E 1 137 ? -37.23400 4.35200 40.77700 1.000 32.49000 132 SER C O 1
ATOM 5106 N N . GLU E 1 138 ? -36.72100 2.25600 40.16500 1.000 29.27000 133 GLU C N 1
ATOM 5107 C CA . GLU E 1 138 ? -36.19900 2.69800 38.88000 1.000 27.02000 133 GLU C CA 1
ATOM 5108 C C . GLU E 1 138 ? -37.28900 3.30400 38.00700 1.000 29.05000 133 GLU C C 1
ATOM 5109 O O . GLU E 1 138 ? -36.99300 4.16400 37.17100 1.000 33.62000 133 GLU C O 1
ATOM 5115 N N . VAL E 1 139 ? -38.54100 2.88700 38.19100 1.000 28.53000 134 VAL C N 1
ATOM 5116 C CA . VAL E 1 139 ? -39.64800 3.34800 37.35600 1.000 31.01000 134 VAL C CA 1
ATOM 5117 C C . VAL E 1 139 ? -40.72100 4.09500 38.13800 1.000 35.36000 134 VAL C C 1
ATOM 5118 O O . VAL E 1 139 ? -41.64600 4.64100 37.51800 1.000 37.76000 134 VAL C O 1
ATOM 5122 N N . ALA E 1 140 ? -40.64100 4.15100 39.46200 1.000 31.94000 135 ALA C N 1
ATOM 5123 C CA . ALA E 1 140 ? -41.68800 4.78000 40.25600 1.000 35.08000 135 ALA C CA 1
ATOM 5124 C C . ALA E 1 140 ? -41.59400 6.30300 40.17700 1.000 38.07000 135 ALA C C 1
ATOM 5125 O O . ALA E 1 140 ? -40.58000 6.87600 39.76600 1.000 39.22000 135 ALA C O 1
ATOM 5127 N N . SER E 1 141 ? -42.67500 6.96300 40.59300 1.000 39.87000 136 SER C N 1
ATOM 5128 C CA . SER E 1 141 ? -42.75100 8.41800 40.60500 1.000 41.27000 136 SER C CA 1
ATOM 5129 C C . SER E 1 141 ? -43.57000 8.88300 41.80500 1.000 36.97000 136 SER C C 1
ATOM 5130 O O . SER E 1 141 ? -44.28700 8.10500 42.44100 1.000 41.47000 136 SER C O 1
ATOM 5133 N N . GLY E 1 142 ? -43.44600 10.17100 42.11500 1.000 49.01000 137 GLY C N 1
ATOM 5134 C CA . GLY E 1 142 ? -44.27500 10.77300 43.14700 1.000 46.70000 137 GLY C CA 1
ATOM 5135 C C . GLY E 1 142 ? -44.09300 10.11400 44.49300 1.000 48.03000 137 GLY C C 1
ATOM 5136 O O . GLY E 1 142 ? -42.97700 9.77200 44.90000 1.000 46.11000 137 GLY C O 1
ATOM 5137 N N . ASP E 1 143 ? -45.20800 9.92500 45.20100 1.000 49.58000 138 ASP C N 1
ATOM 5138 C CA . ASP E 1 143 ? -45.15000 9.33300 46.53200 1.000 50.26000 138 ASP C CA 1
ATOM 5139 C C . ASP E 1 143 ? -44.92400 7.82600 46.50200 1.000 42.88000 138 ASP C C 1
ATOM 5140 O O . ASP E 1 143 ? -44.45000 7.26700 47.49900 1.000 42.21000 138 ASP C O 1
ATOM 5145 N N . ASN E 1 144 ? -45.25600 7.14800 45.39900 1.000 38.21000 139 ASN C N 1
ATOM 5146 C CA . ASN E 1 144 ? -44.89100 5.73900 45.30300 1.000 40.95000 139 ASN C CA 1
ATOM 5147 C C . ASN E 1 144 ? -43.37600 5.58100 45.30300 1.000 36.40000 139 ASN C C 1
ATOM 5148 O O . ASN E 1 144 ? -42.84200 4.65800 45.92800 1.000 41.88000 139 ASN C O 1
ATOM 5153 N N . LYS E 1 145 ? -42.66300 6.49300 44.64400 1.000 33.59000 140 LYS C N 1
ATOM 5154 C CA . LYS E 1 145 ? -41.20300 6.41300 44.66700 1.000 39.81000 140 LYS C CA 1
ATOM 5155 C C . LYS E 1 145 ? -40.67400 6.63100 46.07700 1.000 40.71000 140 LYS C C 1
ATOM 5156 O O . LYS E 1 145 ? -39.77700 5.91100 46.52900 1.000 33.45000 140 LYS C O 1
ATOM 5162 N N . GLN E 1 146 ? -41.23900 7.59700 46.80400 1.000 35.26000 141 GLN C N 1
ATOM 5163 C CA . GLN E 1 146 ? -40.84600 7.76700 48.19900 1.000 38.60000 141 GLN C CA 1
ATOM 5164 C C . GLN E 1 146 ? -41.01900 6.46300 48.96900 1.000 37.08000 141 GLN C C 1
ATOM 5165 O O . GLN E 1 146 ? -40.13600 6.06600 49.73900 1.000 38.97000 141 GLN C O 1
ATOM 5167 N N . THR E 1 147 ? -42.13300 5.76300 48.74200 1.000 34.72000 142 THR C N 1
ATOM 5168 C CA . THR E 1 147 ? -42.36700 4.49600 49.42900 1.000 34.39000 142 THR C CA 1
ATOM 5169 C C . THR E 1 147 ? -41.35400 3.43500 49.00200 1.000 34.67000 142 THR C C 1
ATOM 5170 O O . THR E 1 147 ? -40.78100 2.74500 49.85000 1.000 34.24000 142 THR C O 1
ATOM 5174 N N . THR E 1 148 ? -41.12000 3.28200 47.69100 1.000 34.48000 143 THR C N 1
ATOM 5175 C CA . THR E 1 148 ? -40.22300 2.21500 47.24700 1.000 28.40000 143 THR C CA 1
ATOM 5176 C C . THR E 1 148 ? -38.77700 2.50000 47.63600 1.000 32.86000 143 THR C C 1
ATOM 5177 O O . THR E 1 148 ? -38.05000 1.58400 48.04000 1.000 31.98000 143 THR C O 1
ATOM 5181 N N . VAL E 1 149 ? -38.33500 3.75500 47.50500 1.000 31.62000 144 VAL C N 1
ATOM 5182 C CA . VAL E 1 149 ? -36.95900 4.09600 47.85700 1.000 32.05000 144 VAL C CA 1
ATOM 5183 C C . VAL E 1 149 ? -36.70800 3.82600 49.33400 1.000 36.94000 144 VAL C C 1
ATOM 5184 O O . VAL E 1 149 ? -35.70200 3.20900 49.70600 1.000 32.38000 144 VAL C O 1
ATOM 5188 N N . SER E 1 150 ? -37.61900 4.28300 50.20200 1.000 33.04000 145 SER C N 1
ATOM 5189 C CA . SER E 1 150 ? -37.43000 4.06700 51.63300 1.000 35.73000 145 SER C CA 1
ATOM 5190 C C . SER E 1 150 ? -37.44800 2.58100 51.96900 1.000 35.41000 145 SER C C 1
ATOM 5191 O O . SER E 1 150 ? -36.64000 2.11100 52.77900 1.000 35.71000 145 SER C O 1
ATOM 5194 N N . ASN E 1 151 ? -38.33100 1.81200 51.32600 1.000 34.17000 146 ASN C N 1
ATOM 5195 C CA . ASN E 1 151 ? -38.38000 0.38000 51.60600 1.000 33.00000 146 ASN C CA 1
ATOM 5196 C C . ASN E 1 151 ? -37.11800 -0.33300 51.11900 1.000 29.34000 146 ASN C C 1
ATOM 5197 O O . ASN E 1 151 ? -36.60600 -1.23200 51.80000 1.000 28.96000 146 ASN C O 1
ATOM 5202 N N . SER E 1 152 ? -36.62300 0.02300 49.93200 1.000 29.90000 147 SER C N 1
ATOM 5203 C CA . SER E 1 152 ? -35.34100 -0.52900 49.48800 1.000 27.34000 147 SER C CA 1
ATOM 5204 C C . SER E 1 152 ? -34.24300 -0.25300 50.50400 1.000 29.28000 147 SER C C 1
ATOM 5205 O O . SER E 1 152 ? -33.50300 -1.15900 50.89900 1.000 26.70000 147 SER C O 1
ATOM 5208 N N . GLN E 1 153 ? -34.11600 1.00400 50.92300 1.000 29.76000 148 GLN C N 1
ATOM 5209 C CA . GLN E 1 153 ? -33.01600 1.38900 51.80000 1.000 33.16000 148 GLN C CA 1
ATOM 5210 C C . GLN E 1 153 ? -33.11100 0.67100 53.14000 1.000 33.85000 148 GLN C C 1
ATOM 5211 O O . GLN E 1 153 ? -32.11500 0.15000 53.65400 1.000 33.66000 148 GLN C O 1
ATOM 5217 N N . GLN E 1 154 ? -34.31400 0.61200 53.70700 1.000 33.47000 149 GLN C N 1
ATOM 5218 C CA . GLN E 1 154 ? -34.49700 -0.06300 54.98600 1.000 34.63000 149 GLN C CA 1
ATOM 5219 C C . GLN E 1 154 ? -34.13400 -1.54000 54.89900 1.000 33.69000 149 GLN C C 1
ATOM 5220 O O . GLN E 1 154 ? -33.54200 -2.09500 55.83400 1.000 31.62000 149 GLN C O 1
ATOM 5226 N N . ALA E 1 155 ? -34.47700 -2.20100 53.78800 1.000 30.92000 150 ALA C N 1
ATOM 5227 C CA . ALA E 1 155 ? -34.11700 -3.60800 53.64600 1.000 28.35000 150 ALA C CA 1
ATOM 5228 C C . ALA E 1 155 ? -32.60900 -3.77100 53.52200 1.000 28.40000 150 ALA C C 1
ATOM 5229 O O . ALA E 1 155 ? -32.02400 -4.68200 54.11800 1.000 28.67000 150 ALA C O 1
ATOM 5231 N N . TYR E 1 156 ? -31.97000 -2.90600 52.73300 1.000 30.26000 151 TYR C N 1
ATOM 5232 C CA . TYR E 1 156 ? -30.52000 -2.97000 52.57300 1.000 28.13000 151 TYR C CA 1
ATOM 5233 C C . TYR E 1 156 ? -29.81600 -2.69100 53.89100 1.000 30.08000 151 TYR C C 1
ATOM 5234 O O . TYR E 1 156 ? -28.87600 -3.39600 54.26500 1.000 32.50000 151 TYR C O 1
ATOM 5243 N N . GLN E 1 157 ? -30.25600 -1.64900 54.60100 1.000 32.37000 152 GLN C N 1
ATOM 5244 C CA . GLN E 1 157 ? -29.61700 -1.27900 55.86000 1.000 35.37000 152 GLN C CA 1
ATOM 5245 C C . GLN E 1 157 ? -29.69500 -2.40900 56.87800 1.000 35.37000 152 GLN C C 1
ATOM 5246 O O . GLN E 1 157 ? -28.70500 -2.70600 57.56000 1.000 35.82000 152 GLN C O 1
ATOM 5252 N N . GLU E 1 158 ? -30.86200 -3.05500 56.99300 1.000 34.54000 153 GLU C N 1
ATOM 5253 C CA . GLU E 1 158 ? -30.99900 -4.18200 57.91300 1.000 34.69000 153 GLU C CA 1
ATOM 5254 C C . GLU E 1 158 ? -30.07500 -5.33400 57.52200 1.000 33.87000 153 GLU C C 1
ATOM 5255 O O . GLU E 1 158 ? -29.39200 -5.91300 58.37500 1.000 34.31000 153 GLU C O 1
ATOM 5261 N N . ALA E 1 159 ? -30.05300 -5.69700 56.23600 1.000 29.76000 154 ALA C N 1
ATOM 5262 C CA . ALA E 1 159 ? -29.12800 -6.73400 55.78600 1.000 29.97000 154 ALA C CA 1
ATOM 5263 C C . ALA E 1 159 ? -27.68500 -6.33600 56.06200 1.000 27.00000 154 ALA C C 1
ATOM 5264 O O . ALA E 1 159 ? -26.85700 -7.18000 56.42500 1.000 31.62000 154 ALA C O 1
ATOM 5266 N N . PHE E 1 160 ? -27.37800 -5.04800 55.89100 1.000 27.15000 155 PHE C N 1
ATOM 5267 C CA . PHE E 1 160 ? -26.03100 -4.53300 56.09600 1.000 28.87000 155 PHE C CA 1
ATOM 5268 C C . PHE E 1 160 ? -25.58900 -4.73300 57.53900 1.000 33.44000 155 PHE C C 1
ATOM 5269 O O . PHE E 1 160 ? -24.48400 -5.22000 57.79700 1.000 32.52000 155 PHE C O 1
ATOM 5277 N N . GLU E 1 161 ? -26.45100 -4.38000 58.49800 1.000 32.29000 156 GLU C N 1
ATOM 5278 C CA . GLU E 1 161 ? -26.04800 -4.47100 59.89800 1.000 36.74000 156 GLU C CA 1
ATOM 5279 C C . GLU E 1 161 ? -25.90300 -5.92300 60.33200 1.000 34.10000 156 GLU C C 1
ATOM 5280 O O . GLU E 1 161 ? -24.96500 -6.26300 61.06500 1.000 37.93000 156 GLU C O 1
ATOM 5286 N N . ILE E 1 162 ? -26.78900 -6.80500 59.86200 1.000 29.44000 157 ILE C N 1
ATOM 5287 C CA . ILE E 1 162 ? -26.65000 -8.22300 60.18400 1.000 31.23000 157 ILE C CA 1
ATOM 5288 C C . ILE E 1 162 ? -25.35100 -8.77400 59.61200 1.000 36.11000 157 ILE C C 1
ATOM 5289 O O . ILE E 1 162 ? -24.60900 -9.49700 60.29000 1.000 30.72000 157 ILE C O 1
ATOM 5294 N N . SER E 1 163 ? -25.06800 -8.46500 58.34600 1.000 29.67000 158 SER C N 1
ATOM 5295 C CA . SER E 1 163 ? -23.86200 -9.00200 57.72500 1.000 28.92000 158 SER C CA 1
ATOM 5296 C C . SER E 1 163 ? -22.60400 -8.49300 58.42700 1.000 34.02000 158 SER C C 1
ATOM 5297 O O . SER E 1 163 ? -21.62900 -9.24000 58.57900 1.000 31.73000 158 SER C O 1
ATOM 5300 N N . LYS E 1 164 ? -22.61200 -7.23800 58.88800 1.000 33.63000 159 LYS C N 1
ATOM 5301 C CA . LYS E 1 164 ? -21.43100 -6.70700 59.56900 1.000 36.03000 159 LYS C CA 1
ATOM 5302 C C . LYS E 1 164 ? -21.18300 -7.42900 60.88800 1.000 40.90000 159 LYS C C 1
ATOM 5303 O O . LYS E 1 164 ? -20.03000 -7.64000 61.28000 1.000 41.67000 159 LYS C O 1
ATOM 5309 N N . LYS E 1 165 ? -22.24800 -7.82700 61.58100 1.000 38.33000 160 LYS C N 1
ATOM 5310 C CA . LYS E 1 165 ? -22.08200 -8.47100 62.87800 1.000 41.70000 160 LYS C CA 1
ATOM 5311 C C . LYS E 1 165 ? -21.84800 -9.97300 62.76300 1.000 37.60000 160 LYS C C 1
ATOM 5312 O O . LYS E 1 165 ? -21.14100 -10.54000 63.59700 1.000 40.42000 160 LYS C O 1
ATOM 5314 N N . GLU E 1 166 ? -22.39600 -10.63700 61.74200 1.000 35.56000 161 GLU C N 1
ATOM 5315 C CA . GLU E 1 166 ? -22.42100 -12.09500 61.73200 1.000 33.96000 161 GLU C CA 1
ATOM 5316 C C . GLU E 1 166 ? -21.58800 -12.74100 60.63700 1.000 38.53000 161 GLU C C 1
ATOM 5317 O O . GLU E 1 166 ? -21.36100 -13.95500 60.69500 1.000 40.62000 161 GLU C O 1
ATOM 5323 N N . MET E 1 167 ? -21.13000 -11.98600 59.64900 1.000 37.41000 162 MET C N 1
ATOM 5324 C CA . MET E 1 167 ? -20.46500 -12.57800 58.50200 1.000 35.59000 162 MET C CA 1
ATOM 5325 C C . MET E 1 167 ? -19.10500 -11.92300 58.30100 1.000 38.66000 162 MET C C 1
ATOM 5326 O O . MET E 1 167 ? -18.90800 -10.74700 58.62000 1.000 33.39000 162 MET C O 1
ATOM 5331 N N . GLN E 1 168 ? -18.16200 -12.71300 57.79600 1.000 33.30000 163 GLN C N 1
ATOM 5332 C CA . GLN E 1 168 ? -16.83100 -12.20000 57.51900 1.000 43.04000 163 GLN C CA 1
ATOM 5333 C C . GLN E 1 168 ? -16.86700 -11.29900 56.28400 1.000 35.74000 163 GLN C C 1
ATOM 5334 O O . GLN E 1 168 ? -17.76500 -11.42200 55.44600 1.000 33.48000 163 GLN C O 1
ATOM 5340 N N . PRO E 1 169 ? -15.91900 -10.35900 56.17200 1.000 37.53000 164 PRO C N 1
ATOM 5341 C CA . PRO E 1 169 ? -15.88900 -9.47400 54.99400 1.000 33.87000 164 PRO C CA 1
ATOM 5342 C C . PRO E 1 169 ? -15.70400 -10.20000 53.67000 1.000 33.58000 164 PRO C C 1
ATOM 5343 O O . PRO E 1 169 ? -16.06900 -9.64800 52.62200 1.000 31.89000 164 PRO C O 1
ATOM 5347 N N . THR E 1 170 ? -15.17800 -11.42100 53.67700 1.000 32.12000 165 THR C N 1
ATOM 5348 C CA . THR E 1 170 ? -15.01300 -12.19700 52.45800 1.000 31.03000 165 THR C CA 1
ATOM 5349 C C . THR E 1 170 ? -16.24000 -13.01600 52.07500 1.000 31.13000 165 THR C C 1
ATOM 5350 O O . THR E 1 170 ? -16.22000 -13.66500 51.02500 1.000 32.48000 165 THR C O 1
ATOM 5354 N N . HIS E 1 171 ? -17.30000 -13.01600 52.88600 1.000 28.87000 166 HIS C N 1
ATOM 5355 C CA . HIS E 1 171 ? -18.47900 -13.78600 52.52800 1.000 33.63000 166 HIS C CA 1
ATOM 5356 C C . HIS E 1 171 ? -19.09200 -13.23300 51.24400 1.000 26.51000 166 HIS C C 1
ATOM 5357 O O . HIS E 1 171 ? -19.33400 -12.01800 51.14600 1.000 29.06000 166 HIS C O 1
ATOM 5364 N N . PRO E 1 172 ? -19.35400 -14.07500 50.24600 1.000 28.13000 167 PRO C N 1
ATOM 5365 C CA . PRO E 1 172 ? -19.90800 -13.57400 48.98000 1.000 28.14000 167 PRO C CA 1
ATOM 5366 C C . PRO E 1 172 ? -21.24700 -12.88600 49.14000 1.000 30.23000 167 PRO C C 1
ATOM 5367 O O . PRO E 1 172 ? -21.55200 -11.95400 48.39400 1.000 27.90000 167 PRO C O 1
ATOM 5371 N N . ILE E 1 173 ? -22.06800 -13.32800 50.08800 1.000 30.18000 168 ILE C N 1
ATOM 5372 C CA . ILE E 1 173 ? -23.35500 -12.67400 50.27600 1.000 28.29000 168 ILE C CA 1
ATOM 5373 C C . ILE E 1 173 ? -23.16000 -11.28700 50.86700 1.000 24.79000 168 ILE C C 1
ATOM 5374 O O . ILE E 1 173 ? -23.82300 -10.32600 50.45900 1.000 29.37000 168 ILE C O 1
ATOM 5379 N N . ARG E 1 174 ? -22.22000 -11.14300 51.80700 1.000 24.94000 169 ARG C N 1
ATOM 5380 C CA . ARG E 1 174 ? -21.92900 -9.82200 52.34600 1.000 25.44000 169 ARG C CA 1
ATOM 5381 C C . ARG E 1 174 ? -21.34300 -8.91300 51.27200 1.000 28.57000 169 ARG C C 1
ATOM 5382 O O . ARG E 1 174 ? -21.68700 -7.72600 51.19400 1.000 25.41000 169 ARG C O 1
ATOM 5390 N N . LEU E 1 175 ? -20.45700 -9.45600 50.43900 1.000 24.52000 170 LEU C N 1
ATOM 5391 C CA . LEU E 1 175 ? -19.87500 -8.65900 49.36100 1.000 25.47000 170 LEU C CA 1
ATOM 5392 C C . LEU E 1 175 ? -20.92700 -8.28500 48.32000 1.000 24.71000 170 LEU C C 1
ATOM 5393 O O . LEU E 1 175 ? -20.95800 -7.14600 47.84500 1.000 25.60000 170 LEU C O 1
ATOM 5398 N N . GLY E 1 176 ? -21.78900 -9.23100 47.95400 1.000 28.19000 171 GLY C N 1
ATOM 5399 C CA . GLY E 1 176 ? -22.82800 -8.92400 46.98400 1.000 30.16000 171 GLY C CA 1
ATOM 5400 C C . GLY E 1 176 ? -23.80400 -7.88800 47.50000 1.000 27.86000 171 GLY C C 1
ATOM 5401 O O . GLY E 1 176 ? -24.29100 -7.04700 46.73800 1.000 24.21000 171 GLY C O 1
ATOM 5402 N N . LEU E 1 177 ? -24.09300 -7.92900 48.80600 1.000 23.56000 172 LEU C N 1
ATOM 5403 C CA . LEU E 1 177 ? -24.89800 -6.88400 49.43000 1.000 24.36000 172 LEU C CA 1
ATOM 5404 C C . LEU E 1 177 ? -24.22300 -5.52500 49.31300 1.000 29.14000 172 LEU C C 1
ATOM 5405 O O . LEU E 1 177 ? -24.86100 -4.53400 48.94700 1.000 25.82000 172 LEU C O 1
ATOM 5410 N N . ALA E 1 178 ? -22.92400 -5.45400 49.62900 1.000 26.37000 173 ALA C N 1
ATOM 5411 C CA . ALA E 1 178 ? -22.21300 -4.18900 49.49300 1.000 27.22000 173 ALA C CA 1
ATOM 5412 C C . ALA E 1 178 ? -22.26300 -3.67600 48.05700 1.000 23.92000 173 ALA C C 1
ATOM 5413 O O . ALA E 1 178 ? -22.41600 -2.46900 47.82500 1.000 28.08000 173 ALA C O 1
ATOM 5415 N N . LEU E 1 179 ? -22.12800 -4.57500 47.08200 1.000 23.35000 174 LEU C N 1
ATOM 5416 C CA . LEU E 1 179 ? -22.15300 -4.16200 45.68200 1.000 24.78000 174 LEU C CA 1
ATOM 5417 C C . LEU E 1 179 ? -23.49400 -3.52700 45.33100 1.000 29.94000 174 LEU C C 1
ATOM 5418 O O . LEU E 1 179 ? -23.55300 -2.40800 44.80200 1.000 27.00000 174 LEU C O 1
ATOM 5423 N N . ASN E 1 180 ? -24.58600 -4.22300 45.64200 1.000 26.97000 175 ASN C N 1
ATOM 5424 C CA . ASN E 1 180 ? -25.89700 -3.75000 45.21100 1.000 26.60000 175 ASN C CA 1
ATOM 5425 C C . ASN E 1 180 ? -26.33800 -2.53300 46.00900 1.000 25.95000 175 ASN C C 1
ATOM 5426 O O . ASN E 1 180 ? -26.95500 -1.61400 45.45700 1.000 25.81000 175 ASN C O 1
ATOM 5431 N N . PHE E 1 181 ? -26.03800 -2.51500 47.31200 1.000 25.51000 176 PHE C N 1
ATOM 5432 C CA . PHE E 1 181 ? -26.31300 -1.34000 48.13100 1.000 29.80000 176 PHE C CA 1
ATOM 5433 C C . PHE E 1 181 ? -25.57200 -0.11600 47.59900 1.000 29.72000 176 PHE C C 1
ATOM 5434 O O . PHE E 1 181 ? -26.11500 0.99500 47.59400 1.000 25.75000 176 PHE C O 1
ATOM 5442 N N . SER E 1 182 ? -24.33600 -0.29100 47.12000 1.000 28.49000 177 SER C N 1
ATOM 5443 C CA . SER E 1 182 ? -23.64100 0.87100 46.57500 1.000 27.83000 177 SER C CA 1
ATOM 5444 C C . SER E 1 182 ? -24.29300 1.33900 45.27700 1.000 29.98000 177 SER C C 1
ATOM 5445 O O . SER E 1 182 ? -24.41000 2.54700 45.04300 1.000 31.11000 177 SER C O 1
ATOM 5448 N N . VAL E 1 183 ? -24.75500 0.40200 44.43900 1.000 25.12000 178 VAL C N 1
ATOM 5449 C CA . VAL E 1 183 ? -25.52300 0.76700 43.24700 1.000 29.43000 178 VAL C CA 1
ATOM 5450 C C . VAL E 1 183 ? -26.76100 1.56200 43.64300 1.000 31.38000 178 VAL C C 1
ATOM 5451 O O . VAL E 1 183 ? -27.10000 2.57300 43.01500 1.000 32.71000 178 VAL C O 1
ATOM 5455 N N . PHE E 1 184 ? -27.45000 1.11600 44.69200 1.000 29.64000 179 PHE C N 1
ATOM 5456 C CA . PHE E 1 184 ? -28.60600 1.84700 45.20000 1.000 30.17000 179 PHE C CA 1
ATOM 5457 C C . PHE E 1 184 ? -28.23400 3.29000 45.52600 1.000 33.73000 179 PHE C C 1
ATOM 5458 O O . PHE E 1 184 ? -28.88200 4.23500 45.06700 1.000 31.83000 179 PHE C O 1
ATOM 5466 N N . TYR E 1 185 ? -27.17000 3.47900 46.30400 1.000 32.54000 180 TYR C N 1
ATOM 5467 C CA . TYR E 1 185 ? -26.73000 4.83500 46.61100 1.000 33.01000 180 TYR C CA 1
ATOM 5468 C C . TYR E 1 185 ? -26.41400 5.61700 45.34200 1.000 34.21000 180 TYR C C 1
ATOM 5469 O O . TYR E 1 185 ? -26.81500 6.77800 45.20600 1.000 35.12000 180 TYR C O 1
ATOM 5478 N N . TYR E 1 186 ? -25.72000 4.98800 44.38700 1.000 30.54000 181 TYR C N 1
ATOM 5479 C CA . TYR E 1 186 ? -25.28000 5.70900 43.19600 1.000 33.07000 181 TYR C CA 1
ATOM 5480 C C . TYR E 1 186 ? -26.45200 6.04300 42.28100 1.000 39.84000 181 TYR C C 1
ATOM 5481 O O . TYR E 1 186 ? -26.60400 7.19000 41.84400 1.000 37.39000 181 TYR C O 1
ATOM 5490 N N . GLU E 1 187 ? -27.28400 5.05100 41.97600 1.000 32.01000 182 GLU C N 1
ATOM 5491 C CA . GLU E 1 187 ? -28.31800 5.20200 40.95700 1.000 37.43000 182 GLU C CA 1
ATOM 5492 C C . GLU E 1 187 ? -29.63300 5.73100 41.51400 1.000 38.51000 182 GLU C C 1
ATOM 5493 O O . GLU E 1 187 ? -30.28900 6.55300 40.86400 1.000 42.20000 182 GLU C O 1
ATOM 5499 N N . ILE E 1 188 ? -30.04400 5.26400 42.68800 1.000 32.21000 183 ILE C N 1
ATOM 5500 C CA . ILE E 1 188 ? -31.35900 5.61900 43.22200 1.000 33.64000 183 ILE C CA 1
ATOM 5501 C C . ILE E 1 188 ? -31.28700 6.86700 44.09100 1.000 40.40000 183 ILE C C 1
ATOM 5502 O O . ILE E 1 188 ? -32.10100 7.78200 43.94800 1.000 35.10000 183 ILE C O 1
ATOM 5507 N N . LEU E 1 189 ? -30.31700 6.92800 45.00400 1.000 38.18000 184 LEU C N 1
ATOM 5508 C CA . LEU E 1 189 ? -30.16000 8.08400 45.87500 1.000 37.57000 184 LEU C CA 1
ATOM 5509 C C . LEU E 1 189 ? -29.29600 9.17900 45.26600 1.000 38.20000 184 LEU C C 1
ATOM 5510 O O . LEU E 1 189 ? -29.22500 10.26900 45.84200 1.000 43.56000 184 LEU C O 1
ATOM 5515 N N . ASN E 1 190 ? -28.65200 8.92600 44.12200 1.000 38.64000 185 ASN C N 1
ATOM 5516 C CA . ASN E 1 190 ? -27.77300 9.90700 43.48100 1.000 39.29000 185 ASN C CA 1
ATOM 5517 C C . ASN E 1 190 ? -26.73100 10.43600 44.46800 1.000 46.04000 185 ASN C C 1
ATOM 5518 O O . ASN E 1 190 ? -26.50100 11.63900 44.58800 1.000 42.87000 185 ASN C O 1
ATOM 5523 N N . SER E 1 191 ? -26.11500 9.52100 45.21300 1.000 40.83000 186 SER C N 1
ATOM 5524 C CA . SER E 1 191 ? -25.08000 9.85300 46.19700 1.000 42.57000 186 SER C CA 1
ATOM 5525 C C . SER E 1 191 ? -23.82600 9.08700 45.85200 1.000 44.48000 186 SER C C 1
ATOM 5526 O O . SER E 1 191 ? -23.56400 7.99500 46.40800 1.000 43.32000 186 SER C O 1
ATOM 5529 N N . PRO E 1 192 ? -22.99700 9.59100 44.93300 1.000 43.83000 187 PRO C N 1
ATOM 5530 C CA . PRO E 1 192 ? -21.84000 8.82200 44.47400 1.000 44.42000 187 PRO C CA 1
ATOM 5531 C C . PRO E 1 192 ? -20.74600 8.68900 45.52000 1.000 43.56000 187 PRO C C 1
ATOM 5532 O O . PRO E 1 192 ? -20.03100 7.68200 45.51300 1.000 45.67000 187 PRO C O 1
ATOM 5536 N N . GLU E 1 193 ? -20.59000 9.66300 46.41800 1.000 48.86000 188 GLU C N 1
ATOM 5537 C CA . GLU E 1 193 ? -19.58100 9.51900 47.46600 1.000 50.15000 188 GLU C CA 1
ATOM 5538 C C . GLU E 1 193 ? -19.96600 8.41700 48.44300 1.000 44.76000 188 GLU C C 1
ATOM 5539 O O . GLU E 1 193 ? -19.13200 7.58300 48.81400 1.000 45.07000 188 GLU C O 1
ATOM 5545 N N . LYS E 1 194 ? -21.23100 8.40000 48.87100 1.000 37.82000 189 LYS C N 1
ATOM 5546 C CA . LYS E 1 194 ? -21.72800 7.29300 49.67900 1.000 43.48000 189 LYS C CA 1
ATOM 5547 C C . LYS E 1 194 ? -21.55100 5.96100 48.95900 1.000 38.91000 189 LYS C C 1
ATOM 5548 O O . LYS E 1 194 ? -21.14800 4.96300 49.57100 1.000 37.53000 189 LYS C O 1
ATOM 5554 N N . ALA E 1 195 ? -21.84600 5.92600 47.65700 1.000 33.44000 190 ALA C N 1
ATOM 5555 C CA . ALA E 1 195 ? -21.69900 4.68500 46.90400 1.000 37.88000 190 ALA C CA 1
ATOM 5556 C C . ALA E 1 195 ? -20.24200 4.24300 46.84200 1.000 37.2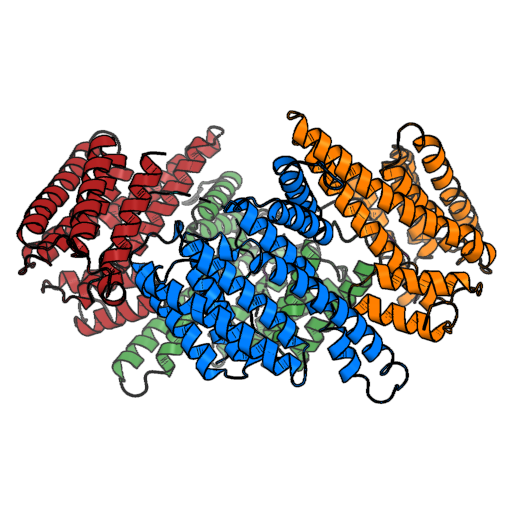6000 190 ALA C C 1
ATOM 5557 O O . ALA E 1 195 ? -19.93700 3.05700 47.00700 1.000 36.96000 190 ALA C O 1
ATOM 5559 N N . CYS E 1 196 ? -19.33000 5.18200 46.59100 1.000 37.41000 191 CYS C N 1
ATOM 5560 C CA . CYS E 1 196 ? -17.91900 4.84000 46.45500 1.000 38.42000 191 CYS C CA 1
ATOM 5561 C C . CYS E 1 196 ? -17.31900 4.43000 47.79400 1.000 36.63000 191 CYS C C 1
ATOM 5562 O O . CYS E 1 196 ? -16.47600 3.52700 47.85700 1.000 38.76000 191 CYS C O 1
ATOM 5565 N N . SER E 1 197 ? -17.74900 5.07500 48.87200 1.000 35.29000 192 SER C N 1
ATOM 5566 C CA . SER E 1 197 ? -17.21700 4.75100 50.19100 1.000 41.92000 192 SER C CA 1
ATOM 5567 C C . SER E 1 197 ? -17.65800 3.36200 50.62900 1.000 42.50000 192 SER C C 1
ATOM 5568 O O . SER E 1 197 ? -16.84300 2.57400 51.12500 1.000 40.26000 192 SER C O 1
ATOM 5571 N N . LEU E 1 198 ? -18.94400 3.03900 50.44100 1.000 38.65000 193 LEU C N 1
ATOM 5572 C CA . LEU E 1 198 ? -19.42000 1.70000 50.77600 1.000 34.84000 193 LEU C CA 1
ATOM 5573 C C . LEU E 1 198 ? -18.64900 0.64400 49.99300 1.000 35.10000 193 LEU C C 1
ATOM 5574 O O . LEU E 1 198 ? -18.22500 -0.37800 50.54900 1.000 34.33000 193 LEU C O 1
ATOM 5579 N N . ALA E 1 199 ? -18.45400 0.87700 48.69400 1.000 33.82000 194 ALA C N 1
ATOM 5580 C CA . ALA E 1 199 ? -17.86900 -0.14700 47.83500 1.000 36.01000 194 ALA C CA 1
ATOM 5581 C C . ALA E 1 199 ? -16.39000 -0.35000 48.13400 1.000 33.76000 194 ALA C C 1
ATOM 5582 O O . ALA E 1 199 ? -15.90300 -1.48700 48.13100 1.000 34.92000 194 ALA C O 1
ATOM 5584 N N . LYS E 1 200 ? -15.65700 0.73900 48.36300 1.000 35.68000 195 LYS C N 1
ATOM 5585 C CA . LYS E 1 200 ? -14.22600 0.62000 48.62100 1.000 38.23000 195 LYS C CA 1
ATOM 5586 C C . LYS E 1 200 ? -13.96500 0.00700 49.99300 1.000 36.67000 195 LYS C C 1
ATOM 5587 O O . LYS E 1 200 ? -13.08500 -0.84900 50.14200 1.000 37.05000 195 LYS C O 1
ATOM 5593 N N . THR E 1 201 ? -14.73500 0.42100 51.00000 1.000 33.58000 196 THR C N 1
ATOM 5594 C CA . THR E 1 201 ? -14.62700 -0.17900 52.32700 1.000 34.79000 196 THR C CA 1
ATOM 5595 C C . THR E 1 201 ? -14.85500 -1.68200 52.27900 1.000 40.37000 196 THR C C 1
ATOM 5596 O O . THR E 1 201 ? -14.10000 -2.45400 52.88000 1.000 34.70000 196 THR C O 1
ATOM 5600 N N . ALA E 1 202 ? -15.90600 -2.11900 51.58100 1.000 32.01000 197 ALA C N 1
ATOM 5601 C CA . ALA E 1 202 ? -16.14700 -3.54900 51.45900 1.000 34.02000 197 ALA C CA 1
ATOM 5602 C C . ALA E 1 202 ? -14.99700 -4.24100 50.74200 1.000 30.57000 197 ALA C C 1
ATOM 5603 O O . ALA E 1 202 ? -14.58100 -5.33800 51.13300 1.000 31.26000 197 ALA C O 1
ATOM 5605 N N . PHE E 1 203 ? -14.47900 -3.62500 49.67600 1.000 28.86000 198 PHE C N 1
ATOM 5606 C CA . PHE E 1 203 ? -13.34400 -4.21200 48.97000 1.000 32.18000 198 PHE C CA 1
ATOM 5607 C C . PHE E 1 203 ? -12.11800 -4.26200 49.87700 1.000 29.79000 198 PHE C C 1
ATOM 5608 O O . PHE E 1 203 ? -11.43100 -5.28700 49.94800 1.000 31.33000 198 PHE C O 1
ATOM 5616 N N . ASP E 1 204 ? -11.86200 -3.17500 50.60500 1.000 30.83000 199 ASP C N 1
ATOM 5617 C CA . ASP E 1 204 ? -10.67500 -3.09200 51.45800 1.000 32.14000 199 ASP C CA 1
ATOM 5618 C C . ASP E 1 204 ? -10.72100 -4.10200 52.59600 1.000 34.54000 199 ASP C C 1
ATOM 5619 O O . ASP E 1 204 ? -9.71500 -4.75400 52.90400 1.000 35.11000 199 ASP C O 1
ATOM 5624 N N . GLU E 1 205 ? -11.85800 -4.20600 53.28000 1.000 33.56000 200 GLU C N 1
ATOM 5625 C CA . GLU E 1 205 ? -11.92100 -5.16600 54.37500 1.000 34.96000 200 GLU C CA 1
ATOM 5626 C C . GLU E 1 205 ? -11.78900 -6.59500 53.86900 1.000 34.89000 200 GLU C C 1
ATOM 5627 O O . GLU E 1 205 ? -11.20400 -7.44300 54.55600 1.000 35.21000 200 GLU C O 1
ATOM 5633 N N . ALA E 1 206 ? -12.30400 -6.87500 52.66800 1.000 29.57000 201 ALA C N 1
ATOM 5634 C CA . ALA E 1 206 ? -12.18200 -8.21400 52.10900 1.000 30.50000 201 ALA C CA 1
ATOM 5635 C C . ALA E 1 206 ? -10.74000 -8.51700 51.73800 1.000 27.71000 201 ALA C C 1
ATOM 5636 O O . ALA E 1 206 ? -10.23800 -9.61000 52.02000 1.000 30.22000 201 ALA C O 1
ATOM 5638 N N . ILE E 1 207 ? -10.06600 -7.57300 51.08700 1.000 26.43000 202 ILE C N 1
ATOM 5639 C CA . ILE E 1 207 ? -8.70400 -7.86100 50.65700 1.000 32.13000 202 ILE C CA 1
ATOM 5640 C C . ILE E 1 207 ? -7.79000 -8.03800 51.86600 1.000 33.25000 202 ILE C C 1
ATOM 5641 O O . ILE E 1 207 ? -6.89700 -8.89300 51.85400 1.000 31.03000 202 ILE C O 1
ATOM 5646 N N . ALA E 1 208 ? -8.04000 -7.29400 52.94700 1.000 32.54000 203 ALA C N 1
ATOM 5647 C CA . ALA E 1 208 ? -7.24000 -7.44300 54.15900 1.000 33.06000 203 ALA C CA 1
ATOM 5648 C C . ALA E 1 208 ? -7.38300 -8.84100 54.74000 1.000 33.87000 203 ALA C C 1
ATOM 5649 O O . ALA E 1 208 ? -6.39600 -9.46100 55.15200 1.000 34.36000 203 ALA C O 1
ATOM 5651 N N . GLU E 1 209 ? -8.60700 -9.37200 54.76500 1.000 28.90000 204 GLU C N 1
ATOM 5652 C CA . GLU E 1 209 ? -8.79400 -10.71000 55.31600 1.000 31.46000 204 GLU C CA 1
ATOM 5653 C C . GLU E 1 209 ? -8.25500 -11.77900 54.37400 1.000 29.19000 204 GLU C C 1
ATOM 5654 O O . GLU E 1 209 ? -7.64700 -12.76200 54.82100 1.000 29.76000 204 GLU C O 1
ATOM 5660 N N . LEU E 1 210 ? -8.46100 -11.61000 53.06700 1.000 27.32000 205 LEU C N 1
ATOM 5661 C CA . LEU E 1 210 ? -7.95500 -12.59600 52.11900 1.000 33.18000 205 LEU C CA 1
ATOM 5662 C C . LEU E 1 210 ? -6.44100 -12.70500 52.17500 1.000 29.28000 205 LEU C C 1
ATOM 5663 O O . LEU E 1 210 ? -5.88500 -13.75100 51.81600 1.000 30.68000 205 LEU C O 1
ATOM 5668 N N . ASP E 1 211 ? -5.76000 -11.64000 52.61200 1.000 32.74000 206 ASP C N 1
ATOM 5669 C CA . ASP E 1 211 ? -4.30600 -11.69900 52.76300 1.000 31.78000 206 ASP C CA 1
ATOM 5670 C C . ASP E 1 211 ? -3.88900 -12.79900 53.72700 1.000 34.59000 206 ASP C C 1
ATOM 5671 O O . ASP E 1 211 ? -2.78100 -13.33300 53.61700 1.000 31.73000 206 ASP C O 1
ATOM 5676 N N . THR E 1 212 ? -4.75100 -13.14200 54.67800 1.000 28.74000 207 THR C N 1
ATOM 5677 C CA . THR E 1 212 ? -4.44800 -14.16600 55.66000 1.000 28.17000 207 THR C CA 1
ATOM 5678 C C . THR E 1 212 ? -4.85300 -15.56200 55.21700 1.000 30.01000 207 THR C C 1
ATOM 5679 O O . THR E 1 212 ? -4.43200 -16.52900 55.85000 1.000 27.88000 207 THR C O 1
ATOM 5683 N N . LEU E 1 213 ? -5.65900 -15.70100 54.16500 1.000 29.95000 208 LEU C N 1
ATOM 5684 C CA . LEU E 1 213 ? -6.27700 -16.97400 53.82500 1.000 28.25000 208 LEU C CA 1
ATOM 5685 C C . LEU E 1 213 ? -5.71400 -17.54700 52.53600 1.000 34.32000 208 LEU C C 1
ATOM 5686 O O . LEU E 1 213 ? -5.07400 -16.85200 51.74300 1.000 35.11000 208 LEU C O 1
ATOM 5691 N N . ASN E 1 214 ? -5.96400 -18.83700 52.32700 1.000 37.43000 209 ASN C N 1
ATOM 5692 C CA . ASN E 1 214 ? -5.74700 -19.42500 51.01400 1.000 42.94000 209 ASN C CA 1
ATOM 5693 C C . ASN E 1 214 ? -6.90700 -19.03500 50.11200 1.000 47.46000 209 ASN C C 1
ATOM 5694 O O . ASN E 1 214 ? -8.06300 -19.35400 50.41300 1.000 48.72000 209 ASN C O 1
ATOM 5699 N N . GLU E 1 215 ? -6.59700 -18.36300 49.00200 1.000 46.49000 210 GLU C N 1
ATOM 5700 C CA . GLU E 1 215 ? -7.61100 -17.73700 48.16500 1.000 52.93000 210 GLU C CA 1
ATOM 5701 C C . GLU E 1 215 ? -8.35600 -18.72300 47.27500 1.000 55.20000 210 GLU C C 1
ATOM 5702 O O . GLU E 1 215 ? -9.26900 -18.30400 46.55500 1.000 54.43000 210 GLU C O 1
ATOM 5704 N N . GLU E 1 216 ? -8.00800 -20.01100 47.32100 1.000 55.21000 211 GLU C N 1
ATOM 5705 C CA . GLU E 1 216 ? -8.57100 -20.96900 46.37300 1.000 60.51000 211 GLU C CA 1
ATOM 5706 C C . GLU E 1 216 ? -10.04000 -21.26200 46.65200 1.000 56.98000 211 GLU C C 1
ATOM 5707 O O . GLU E 1 216 ? -10.81400 -21.48000 45.71200 1.000 56.94000 211 GLU C O 1
ATOM 5713 N N . SER E 1 217 ? -10.44200 -21.28800 47.92000 1.000 49.10000 212 SER C N 1
ATOM 5714 C CA . SER E 1 217 ? -11.83100 -21.53200 48.28100 1.000 54.84000 212 SER C CA 1
ATOM 5715 C C . SER E 1 217 ? -12.66900 -20.26000 48.32200 1.000 51.03000 212 SER C C 1
ATOM 5716 O O . SER E 1 217 ? -13.81800 -20.30900 48.77400 1.000 48.54000 212 SER C O 1
ATOM 5719 N N . TYR E 1 218 ? -12.13100 -19.12800 47.86200 1.000 39.87000 213 TYR C N 1
ATOM 5720 C CA . TYR E 1 218 ? -12.84100 -17.85500 47.89900 1.000 40.94000 213 TYR C CA 1
ATOM 5721 C C . TYR E 1 218 ? -12.97900 -17.24800 46.50900 1.000 39.33000 213 TYR C C 1
ATOM 5722 O O . TYR E 1 218 ? -13.06200 -16.02800 46.36800 1.000 38.54000 213 TYR C O 1
ATOM 5731 N N . LYS E 1 219 ? -13.02600 -18.09600 45.47900 1.000 40.15000 214 LYS C N 1
ATOM 5732 C CA . LYS E 1 219 ? -13.11200 -17.60000 44.11000 1.000 43.51000 214 LYS C CA 1
ATOM 5733 C C . LYS E 1 219 ? -14.37200 -16.76800 43.89200 1.000 39.93000 214 LYS C C 1
ATOM 5734 O O . LYS E 1 219 ? -14.34700 -15.77600 43.15500 1.000 38.04000 214 LYS C O 1
ATOM 5740 N N . ASP E 1 220 ? -15.48200 -17.14300 44.53100 1.000 36.40000 215 ASP C N 1
ATOM 5741 C CA . ASP E 1 220 ? -16.70100 -16.36300 44.34900 1.000 40.40000 215 ASP C CA 1
ATOM 5742 C C . ASP E 1 220 ? -16.61600 -15.01200 45.05400 1.000 36.86000 215 ASP C C 1
ATOM 5743 O O . ASP E 1 220 ? -17.19200 -14.02900 44.57300 1.000 34.15000 215 ASP C O 1
ATOM 5748 N N . SER E 1 221 ? -15.88400 -14.92600 46.16800 1.000 32.12000 216 SER C N 1
ATOM 5749 C CA . SER E 1 221 ? -15.63800 -13.62700 46.78500 1.000 28.97000 216 SER C CA 1
ATOM 5750 C C . SER E 1 221 ? -14.78700 -12.74600 45.87600 1.000 31.34000 216 SER C C 1
ATOM 5751 O O . SER E 1 221 ? -15.07400 -11.55800 45.68200 1.000 29.82000 216 SER C O 1
ATOM 5754 N N . THR E 1 222 ? -13.74300 -13.32800 45.28900 1.000 34.40000 217 THR C N 1
ATOM 5755 C CA . THR E 1 222 ? -12.86200 -12.56200 44.41500 1.000 34.53000 217 THR C CA 1
ATOM 5756 C C . THR E 1 222 ? -13.61700 -12.01700 43.20300 1.000 31.26000 217 THR C C 1
ATOM 5757 O O . THR E 1 222 ? -13.41300 -10.86500 42.80500 1.000 30.94000 217 THR C O 1
ATOM 5761 N N . LEU E 1 223 ? -14.51000 -12.81500 42.61600 1.000 33.44000 218 LEU C N 1
ATOM 5762 C CA . LEU E 1 223 ? -15.26100 -12.31700 41.46400 1.000 36.53000 218 LEU C CA 1
ATOM 5763 C C . LEU E 1 223 ? -16.11100 -11.10700 41.83900 1.000 29.79000 218 LEU C C 1
ATOM 5764 O O . LEU E 1 223 ? -16.20500 -10.14300 41.06700 1.000 29.42000 218 LEU C O 1
ATOM 5769 N N . ILE E 1 224 ? -16.74600 -11.13000 43.01600 1.000 27.94000 219 ILE C N 1
ATOM 5770 C CA . ILE E 1 224 ? -17.53700 -9.96700 43.40400 1.000 26.63000 219 ILE C CA 1
ATOM 5771 C C . ILE E 1 224 ? -16.62600 -8.79400 43.72100 1.000 27.29000 219 ILE C C 1
ATOM 5772 O O . ILE E 1 224 ? -16.97800 -7.63500 43.47500 1.000 26.64000 219 ILE C O 1
ATOM 5777 N N . MET E 1 225 ? -15.44100 -9.06100 44.27900 1.000 27.71000 220 MET C N 1
ATOM 5778 C CA . MET E 1 225 ? -14.50300 -7.97400 44.50300 1.000 27.65000 220 MET C CA 1
ATOM 5779 C C . MET E 1 225 ? -14.07800 -7.33000 43.18700 1.000 27.72000 220 MET C C 1
ATOM 5780 O O . MET E 1 225 ? -13.89400 -6.11200 43.13300 1.000 27.17000 220 MET C O 1
ATOM 5785 N N . GLN E 1 226 ? -13.94700 -8.12500 42.11800 1.000 28.07000 221 GLN C N 1
ATOM 5786 C CA . GLN E 1 226 ? -13.64900 -7.55800 40.80400 1.000 31.88000 221 GLN C CA 1
ATOM 5787 C C . GLN E 1 226 ? -14.79100 -6.68200 40.30000 1.000 38.28000 221 GLN C C 1
ATOM 5788 O O . GLN E 1 226 ? -14.55400 -5.69000 39.60000 1.000 31.59000 221 GLN C O 1
ATOM 5794 N N . LEU E 1 227 ? -16.03600 -7.00900 40.65800 1.000 29.89000 222 LEU C N 1
ATOM 5795 C CA . LEU E 1 227 ? -17.14200 -6.15000 40.25300 1.000 29.80000 222 LEU C CA 1
ATOM 5796 C C . LEU E 1 227 ? -17.14100 -4.85600 41.04500 1.000 30.41000 222 LEU C C 1
ATOM 5797 O O . LEU E 1 227 ? -17.44600 -3.79000 40.49800 1.000 29.19000 222 LEU C O 1
ATOM 5802 N N . LEU E 1 228 ? -16.83700 -4.93400 42.34900 1.000 28.07000 223 LEU C N 1
ATOM 5803 C CA . LEU E 1 228 ? -16.67900 -3.72600 43.14300 1.000 24.81000 223 LEU C CA 1
ATOM 5804 C C . LEU E 1 228 ? -15.60900 -2.83600 42.53100 1.000 32.22000 223 LEU C C 1
ATOM 5805 O O . LEU E 1 228 ? -15.79900 -1.62300 42.37100 1.000 30.65000 223 LEU C O 1
ATOM 5810 N N . ARG E 1 229 ? -14.46800 -3.44000 42.19900 1.000 29.97000 224 ARG C N 1
ATOM 5811 C CA . ARG E 1 229 ? -13.39200 -2.75100 41.48900 1.000 30.80000 224 ARG C CA 1
ATOM 5812 C C . ARG E 1 229 ? -13.91100 -2.05700 40.23400 1.000 30.21000 224 ARG C C 1
ATOM 5813 O O . ARG E 1 229 ? -13.68000 -0.86000 40.03000 1.000 32.24000 224 ARG C O 1
ATOM 5821 N N . ASP E 1 230 ? -14.63400 -2.79900 39.39100 1.000 30.94000 225 ASP C N 1
ATOM 5822 C CA . ASP E 1 230 ? -15.11100 -2.25200 38.12200 1.000 33.82000 225 ASP C CA 1
ATOM 5823 C C . ASP E 1 230 ? -16.07600 -1.09300 38.34500 1.000 36.60000 225 ASP C C 1
ATOM 5824 O O . ASP E 1 230 ? -15.96900 -0.04900 37.69400 1.000 32.10000 225 ASP C O 1
ATOM 5829 N N . ASN E 1 231 ? -17.03300 -1.25700 39.26600 1.000 35.54000 226 ASN C N 1
ATOM 5830 C CA . ASN E 1 231 ? -17.96900 -0.17200 39.54100 1.000 32.40000 226 ASN C CA 1
ATOM 5831 C C . ASN E 1 231 ? -17.24400 1.07000 40.05200 1.000 34.61000 226 ASN C C 1
ATOM 5832 O O . ASN E 1 231 ? -17.57000 2.19300 39.65100 1.000 38.73000 226 ASN C O 1
ATOM 5837 N N . LEU E 1 232 ? -16.23500 0.89600 40.91500 1.000 31.40000 227 LEU C N 1
ATOM 5838 C CA . LEU E 1 232 ? -15.46800 2.05500 41.36200 1.000 34.43000 227 LEU C CA 1
ATOM 5839 C C . LEU E 1 232 ? -14.72100 2.70800 40.20400 1.000 37.05000 227 LEU C C 1
ATOM 5840 O O . LEU E 1 232 ? -14.60600 3.94000 40.15000 1.000 37.67000 227 LEU C O 1
ATOM 5845 N N . THR E 1 233 ? -14.18800 1.90200 39.28400 1.000 34.10000 228 THR C N 1
ATOM 5846 C CA . THR E 1 233 ? -13.51700 2.46700 38.11600 1.000 38.10000 228 THR C CA 1
ATOM 5847 C C . THR E 1 233 ? -14.46800 3.37100 37.33900 1.000 42.42000 228 THR C C 1
ATOM 5848 O O . THR E 1 233 ? -14.11400 4.49700 36.97300 1.000 47.32000 228 THR C O 1
ATOM 5852 N N . LEU E 1 234 ? -15.69700 2.90200 37.10900 1.000 36.32000 229 LEU C N 1
ATOM 5853 C CA . LEU E 1 234 ? -16.66300 3.70200 36.36300 1.000 40.77000 229 LEU C CA 1
ATOM 5854 C C . LEU E 1 234 ? -17.10200 4.92400 37.15900 1.000 45.70000 229 LEU C C 1
ATOM 5855 O O . LEU E 1 234 ? -17.32900 5.99600 36.58700 1.000 43.57000 229 LEU C O 1
ATOM 5860 N N . TRP E 1 235 ? -17.22300 4.79100 38.48100 1.000 39.88000 230 TRP C N 1
ATOM 5861 C CA . TRP E 1 235 ? -17.84000 5.86200 39.24900 1.000 45.07000 230 TRP C CA 1
ATOM 5862 C C . TRP E 1 235 ? -16.90100 7.02600 39.52400 1.000 48.46000 230 TRP C C 1
ATOM 5863 O O . TRP E 1 235 ? -17.37900 8.11300 39.86100 1.000 55.72000 230 TRP C O 1
ATOM 5874 N N . THR E 1 236 ? -15.59200 6.84900 39.37900 1.000 47.37000 231 THR C N 1
ATOM 5875 C CA . THR E 1 236 ? -14.69200 7.97100 39.62100 1.000 52.56000 231 THR C CA 1
ATOM 5876 C C . THR E 1 236 ? -13.66000 8.14000 38.51200 1.000 50.94000 231 THR C C 1
ATOM 5877 O O . THR E 1 236 ? -13.99600 8.07800 37.33000 1.000 55.02000 231 THR C O 1
ATOM 5881 N N . MET F 1 3 ? -55.77400 0.68600 23.41300 1.000 60.95000 -2 MET D N 1
ATOM 5882 C CA . MET F 1 3 ? -56.95800 1.03000 22.63300 1.000 60.87000 -2 MET D CA 1
ATOM 5883 C C . MET F 1 3 ? -57.58600 -0.20100 21.96100 1.000 56.20000 -2 MET D C 1
ATOM 5884 O O . MET F 1 3 ? -58.79200 -0.42900 22.07700 1.000 63.15000 -2 MET D O 1
ATOM 5889 N N . GLY F 1 4 ? -56.76400 -0.98400 21.26600 1.000 48.21000 -1 GLY D N 1
ATOM 5890 C CA . GLY F 1 4 ? -57.21400 -2.20300 20.62100 1.000 35.37000 -1 GLY D CA 1
ATOM 5891 C C . GLY F 1 4 ? -56.86700 -2.24400 19.14400 1.000 26.80000 -1 GLY D C 1
ATOM 5892 O O . GLY F 1 4 ? -57.11500 -1.27800 18.42700 1.000 30.90000 -1 GLY D O 1
ATOM 5893 N N . SER F 1 5 ? -56.32000 -3.37100 18.67600 1.000 27.54000 0 SER D N 1
ATOM 5894 C CA . SER F 1 5 ? -55.87200 -3.47700 17.29000 1.000 30.01000 0 SER D CA 1
ATOM 5895 C C . SER F 1 5 ? -57.00600 -3.25500 16.29100 1.000 33.61000 0 SER D C 1
ATOM 5896 O O . SER F 1 5 ? -56.77000 -2.74900 15.18400 1.000 29.00000 0 SER D O 1
ATOM 5899 N N . MET F 1 6 ? -58.23600 -3.62100 16.65200 1.000 27.12000 1 MET D N 1
ATOM 5900 C CA . MET F 1 6 ? -59.35000 -3.45900 15.72800 1.000 31.33000 1 MET D CA 1
ATOM 5901 C C . MET F 1 6 ? -59.87400 -2.03200 15.66500 1.000 32.02000 1 MET D C 1
ATOM 5902 O O . MET F 1 6 ? -60.83100 -1.77600 14.92300 1.000 36.14000 1 MET D O 1
ATOM 5907 N N . THR F 1 7 ? -59.29800 -1.09300 16.41500 1.000 26.58000 2 THR D N 1
ATOM 5908 C CA . THR F 1 7 ? -59.61600 0.31700 16.21500 1.000 33.61000 2 THR D CA 1
ATOM 5909 C C . THR F 1 7 ? -58.38900 1.12800 15.81700 1.000 37.38000 2 THR D C 1
ATOM 5910 O O . THR F 1 7 ? -58.39900 2.35600 15.92600 1.000 40.41000 2 THR D O 1
ATOM 5914 N N . MET F 1 8 ? -57.33200 0.47100 15.35300 1.000 33.35000 3 MET D N 1
ATOM 5915 C CA . MET F 1 8 ? -56.07500 1.14300 15.05400 1.000 33.72000 3 MET D CA 1
ATOM 5916 C C . MET F 1 8 ? -55.83300 1.18000 13.55300 1.000 32.86000 3 MET D C 1
ATOM 5917 O O . MET F 1 8 ? -56.19200 0.24400 12.83100 1.000 33.20000 3 MET D O 1
ATOM 5922 N N . ASP F 1 9 ? -55.24900 2.28300 13.09100 1.000 36.54000 4 ASP D N 1
ATOM 5923 C CA . ASP F 1 9 ? -54.80800 2.40000 11.71100 1.000 37.94000 4 ASP D CA 1
ATOM 5924 C C . ASP F 1 9 ? -53.53500 1.59100 11.49800 1.000 36.21000 4 ASP D C 1
ATOM 5925 O O . ASP F 1 9 ? -52.79700 1.29200 12.43600 1.000 31.48000 4 ASP D O 1
ATOM 5930 N N . LYS F 1 10 ? -53.29000 1.24100 10.23400 1.000 33.25000 5 LYS D N 1
ATOM 5931 C CA . LYS F 1 10 ? -52.08700 0.50100 9.87400 1.000 34.78000 5 LYS D CA 1
ATOM 5932 C C . LYS F 1 10 ? -50.83500 1.19400 10.38700 1.000 30.52000 5 LYS D C 1
ATOM 5933 O O . LYS F 1 10 ? -49.94500 0.54500 10.94800 1.000 32.19000 5 LYS D O 1
ATOM 5939 N N . SER F 1 11 ? -50.76100 2.52100 10.24800 1.000 31.71000 6 SER D N 1
ATOM 5940 C CA . SER F 1 11 ? -49.53800 3.22700 10.62900 1.000 32.25000 6 SER D CA 1
ATOM 5941 C C . SER F 1 11 ? -49.29300 3.16200 12.13100 1.000 32.85000 6 SER D C 1
ATOM 5942 O O . SER F 1 11 ? -48.13900 3.11200 12.57100 1.000 34.29000 6 SER D O 1
ATOM 5945 N N . GLU F 1 12 ? -50.36200 3.18000 12.93800 1.000 34.07000 7 GLU D N 1
ATOM 5946 C CA . GLU F 1 12 ? -50.17600 3.05400 14.37600 1.000 33.40000 7 GLU D CA 1
ATOM 5947 C C . GLU F 1 12 ? -49.69600 1.65500 14.74500 1.000 28.54000 7 GLU D C 1
ATOM 5948 O O . GLU F 1 12 ? -48.85500 1.50300 15.63200 1.000 30.73000 7 GLU D O 1
ATOM 5954 N N . LEU F 1 13 ? -50.21700 0.62200 14.08100 1.000 26.06000 8 LEU D N 1
ATOM 5955 C CA . LEU F 1 13 ? -49.75400 -0.73200 14.37800 1.000 28.11000 8 LEU D CA 1
ATOM 5956 C C . LEU F 1 13 ? -48.29600 -0.90700 13.96800 1.000 28.27000 8 LEU D C 1
ATOM 5957 O O . LEU F 1 13 ? -47.51900 -1.57300 14.65800 1.000 25.54000 8 LEU D O 1
ATOM 5962 N N . VAL F 1 14 ? -47.90100 -0.30100 12.85100 1.000 27.14000 9 VAL D N 1
ATOM 5963 C CA . VAL F 1 14 ? -46.50000 -0.37600 12.44000 1.000 25.70000 9 VAL D CA 1
ATOM 5964 C C . VAL F 1 14 ? -45.60200 0.34400 13.43800 1.000 26.46000 9 VAL D C 1
ATOM 5965 O O . VAL F 1 14 ? -44.50700 -0.13000 13.76700 1.000 28.02000 9 VAL D O 1
ATOM 5969 N N . GLN F 1 15 ? -46.03500 1.50600 13.93100 1.000 28.21000 10 GLN D N 1
ATOM 5970 C CA . GLN F 1 15 ? -45.23400 2.19400 14.93700 1.000 32.69000 10 GLN D CA 1
ATOM 5971 C C . GLN F 1 15 ? -45.08900 1.33600 16.18800 1.000 27.51000 10 GLN D C 1
ATOM 5972 O O . GLN F 1 15 ? -44.01200 1.28100 16.79800 1.000 26.58000 10 GLN D O 1
ATOM 5978 N N . LYS F 1 16 ? -46.16900 0.66200 16.58500 1.000 28.74000 11 LYS D N 1
ATOM 5979 C CA . LYS F 1 16 ? -46.10200 -0.25100 17.72000 1.000 32.08000 11 LYS D CA 1
ATOM 5980 C C . LYS F 1 16 ? -45.11400 -1.38100 17.45600 1.000 24.95000 11 LYS D C 1
ATOM 5981 O O . LYS F 1 16 ? -44.31000 -1.73400 18.33300 1.000 23.61000 11 LYS D O 1
ATOM 5987 N N . ALA F 1 17 ? -45.15800 -1.96000 16.25000 1.000 24.79000 12 ALA D N 1
ATOM 5988 C CA . ALA F 1 17 ? -44.23400 -3.03800 15.92000 1.000 25.62000 12 ALA D CA 1
ATOM 5989 C C . ALA F 1 17 ? -42.79400 -2.56900 16.02800 1.000 24.00000 12 ALA D C 1
ATOM 5990 O O . ALA F 1 17 ? -41.93600 -3.29200 16.54100 1.000 22.82000 12 ALA D O 1
ATOM 5992 N N . LYS F 1 18 ? -42.51300 -1.35700 15.54600 1.000 25.88000 13 LYS D N 1
ATOM 5993 C CA . LYS F 1 18 ? -41.15200 -0.83600 15.59700 1.000 23.25000 13 LYS D CA 1
ATOM 5994 C C . LYS F 1 18 ? -40.69100 -0.61800 17.03800 1.000 25.88000 13 LYS D C 1
ATOM 5995 O O . LYS F 1 18 ? -39.53000 -0.88500 17.37700 1.000 26.91000 13 LYS D O 1
ATOM 6001 N N . LEU F 1 19 ? -41.57900 -0.10600 17.88800 1.000 24.38000 14 LEU D N 1
ATOM 6002 C CA . LEU F 1 19 ? -41.24800 0.05600 19.30800 1.000 26.95000 14 LEU D CA 1
ATOM 6003 C C . LEU F 1 19 ? -40.98700 -1.28800 19.98600 1.000 25.01000 14 LEU D C 1
ATOM 6004 O O . LEU F 1 19 ? -40.03600 -1.42500 20.77000 1.000 24.28000 14 LEU D O 1
ATOM 6009 N N . ALA F 1 20 ? -41.83600 -2.28200 19.71300 1.000 24.65000 15 ALA D N 1
ATOM 6010 C CA . ALA F 1 20 ? -41.63500 -3.61500 20.27500 1.000 23.35000 15 ALA D CA 1
ATOM 6011 C C . ALA F 1 20 ? -40.30800 -4.20600 19.83100 1.000 23.00000 15 ALA D C 1
ATOM 6012 O O . ALA F 1 20 ? -39.60400 -4.84500 20.62800 1.000 21.82000 15 ALA D O 1
ATOM 6014 N N . GLU F 1 21 ? -39.93100 -3.97500 18.56600 1.000 24.15000 16 GLU D N 1
ATOM 6015 C CA . GLU F 1 21 ? -38.66300 -4.48900 18.06400 1.000 25.30000 16 GLU D CA 1
ATOM 6016 C C . GLU F 1 21 ? -37.49200 -3.90100 18.84300 1.000 24.01000 16 GLU D C 1
ATOM 6017 O O . GLU F 1 21 ? -36.58700 -4.62300 19.26900 1.000 25.22000 16 GLU D O 1
ATOM 6023 N N . GLN F 1 22 ? -37.49600 -2.58300 19.02800 1.000 26.15000 17 GLN D N 1
ATOM 6024 C CA . GLN F 1 22 ? -36.43300 -1.93900 19.79100 1.000 29.11000 17 GLN D CA 1
ATOM 6025 C C . GLN F 1 22 ? -36.39800 -2.46200 21.21800 1.000 27.10000 17 GLN D C 1
ATOM 6026 O O . GLN F 1 22 ? -35.32100 -2.66100 21.78900 1.000 27.81000 17 GLN D O 1
ATOM 6032 N N . ALA F 1 23 ? -37.57500 -2.72500 21.79700 1.000 26.72000 18 ALA D N 1
ATOM 6033 C CA . ALA F 1 23 ? -37.69900 -3.26900 23.14600 1.000 25.06000 18 ALA D CA 1
ATOM 6034 C C . ALA F 1 23 ? -37.39800 -4.75700 23.22200 1.000 25.99000 18 ALA D C 1
ATOM 6035 O O . ALA F 1 23 ? -37.41700 -5.31900 24.32300 1.000 26.21000 18 ALA D O 1
ATOM 6037 N N . GLU F 1 24 ? -37.11500 -5.39400 22.08500 1.000 24.05000 19 GLU D N 1
ATOM 6038 C CA . GLU F 1 24 ? -36.91900 -6.83500 21.99400 1.000 25.71000 19 GLU D CA 1
ATOM 6039 C C . GLU F 1 24 ? -38.12100 -7.60000 22.54700 1.000 24.31000 19 GLU D C 1
ATOM 6040 O O . GLU F 1 24 ? -37.97200 -8.64400 23.17800 1.000 26.35000 19 GLU D O 1
ATOM 6046 N N . ARG F 1 25 ? -39.31700 -7.08500 22.29800 1.000 23.35000 20 ARG D N 1
ATOM 6047 C CA . ARG F 1 25 ? -40.55100 -7.74300 22.71500 1.000 22.77000 20 ARG D CA 1
ATOM 6048 C C . ARG F 1 25 ? -41.21600 -8.31100 21.46000 1.000 22.04000 20 ARG D C 1
ATOM 6049 O O . ARG F 1 25 ? -42.13000 -7.72000 20.87900 1.000 23.02000 20 ARG D O 1
ATOM 6057 N N . TYR F 1 26 ? -40.74300 -9.48600 21.04300 1.000 23.53000 21 TYR D N 1
ATOM 6058 C CA . TYR F 1 26 ? -41.10000 -9.98300 19.72000 1.000 24.37000 21 TYR D CA 1
ATOM 6059 C C . TYR F 1 26 ? -42.52800 -10.51400 19.65800 1.000 24.06000 21 TYR D C 1
ATOM 6060 O O . TYR F 1 26 ? -43.15000 -10.45100 18.59300 1.000 25.79000 21 TYR D O 1
ATOM 6069 N N . ASP F 1 27 ? -43.07000 -11.02600 20.76700 1.000 27.31000 22 ASP D N 1
ATOM 6070 C CA . ASP F 1 27 ? -44.49400 -11.36900 20.76900 1.000 28.49000 22 ASP D CA 1
ATOM 6071 C C . ASP F 1 27 ? -45.35000 -10.13700 20.49600 1.000 25.02000 22 ASP D C 1
ATOM 6072 O O . ASP F 1 27 ? -46.30700 -10.19800 19.71500 1.000 25.66000 22 ASP D O 1
ATOM 6077 N N . ASP F 1 28 ? -45.02700 -9.00900 21.13800 1.000 20.85000 23 ASP D N 1
ATOM 6078 C CA . ASP F 1 28 ? -45.74000 -7.77000 20.85700 1.000 24.70000 23 ASP D CA 1
ATOM 6079 C C . ASP F 1 28 ? -45.56200 -7.37100 19.40000 1.000 24.62000 23 ASP D C 1
ATOM 6080 O O . ASP F 1 28 ? -46.51100 -6.92300 18.75500 1.000 22.20000 23 ASP D O 1
ATOM 6085 N N . MET F 1 29 ? -44.33900 -7.50100 18.87600 1.000 23.51000 24 MET D N 1
ATOM 6086 C CA . MET F 1 29 ? -44.05900 -7.12700 17.49300 1.000 22.77000 24 MET D CA 1
ATOM 6087 C C . MET F 1 29 ? -44.85800 -7.98300 16.51500 1.000 22.26000 24 MET D C 1
ATOM 6088 O O . MET F 1 29 ? -45.43800 -7.47800 15.54400 1.000 24.42000 24 MET D O 1
ATOM 6093 N N . ALA F 1 30 ? -44.89200 -9.28900 16.76000 1.000 22.61000 25 ALA D N 1
ATOM 6094 C CA . ALA F 1 30 ? -45.63300 -10.19300 15.89400 1.000 24.26000 25 ALA D CA 1
ATOM 6095 C C . ALA F 1 30 ? -47.12500 -9.89300 15.93400 1.000 27.83000 25 ALA D C 1
ATOM 6096 O O . ALA F 1 30 ? -47.78300 -9.84700 14.88900 1.000 26.09000 25 ALA D O 1
ATOM 6098 N N . ALA F 1 31 ? -47.67000 -9.65900 17.13000 1.000 24.60000 26 ALA D N 1
ATOM 6099 C CA . ALA F 1 31 ? -49.09600 -9.36900 17.23700 1.000 23.46000 26 ALA D CA 1
ATOM 6100 C C . ALA F 1 31 ? -49.46800 -8.12300 16.43800 1.000 23.34000 26 ALA D C 1
ATOM 6101 O O . ALA F 1 31 ? -50.49400 -8.10400 15.74500 1.000 24.68000 26 ALA D O 1
ATOM 6103 N N . ALA F 1 32 ? -48.64600 -7.08000 16.51300 1.000 22.96000 27 ALA D N 1
ATOM 6104 C CA . ALA F 1 32 ? -48.92500 -5.85800 15.76800 1.000 21.81000 27 ALA D CA 1
ATOM 6105 C C . ALA F 1 32 ? -48.87700 -6.10100 14.26100 1.000 23.76000 27 ALA D C 1
ATOM 6106 O O . ALA F 1 32 ? -49.74700 -5.63200 13.51000 1.000 23.03000 27 ALA D O 1
ATOM 6108 N N . MET F 1 33 ? -47.86100 -6.82400 13.79200 1.000 25.30000 28 MET D N 1
ATOM 6109 C CA . MET F 1 33 ? -47.74600 -7.06000 12.35600 1.000 23.22000 28 MET D CA 1
ATOM 6110 C C . MET F 1 33 ? -48.77600 -8.07000 11.85300 1.000 25.57000 28 MET D C 1
ATOM 6111 O O . MET F 1 33 ? -49.18900 -7.99700 10.68600 1.000 25.97000 28 MET D O 1
ATOM 6116 N N . LYS F 1 34 ? -49.19700 -9.00500 12.70700 1.000 23.53000 29 LYS D N 1
ATOM 6117 C CA . LYS F 1 34 ? -50.31300 -9.88300 12.36300 1.000 25.34000 29 LYS D CA 1
ATOM 6118 C C . LYS F 1 34 ? -51.57000 -9.06600 12.11100 1.000 25.36000 29 LYS D C 1
ATOM 6119 O O . LYS F 1 34 ? -52.27200 -9.27300 11.11700 1.000 27.22000 29 LYS D O 1
ATOM 6125 N N . ALA F 1 35 ? -51.85700 -8.11500 13.00700 1.000 22.48000 30 ALA D N 1
ATOM 6126 C CA . ALA F 1 35 ? -53.01300 -7.24500 12.81500 1.000 26.54000 30 ALA D CA 1
ATOM 6127 C C . ALA F 1 35 ? -52.87300 -6.40500 11.54900 1.000 24.85000 30 ALA D C 1
ATOM 6128 O O . ALA F 1 35 ? -53.85500 -6.20000 10.82400 1.000 27.45000 30 ALA D O 1
ATOM 6130 N N . VAL F 1 36 ? -51.66100 -5.90600 11.25800 1.000 25.16000 31 VAL D N 1
ATOM 6131 C CA . VAL F 1 36 ? -51.44000 -5.17900 10.00900 1.000 28.57000 31 VAL D CA 1
ATOM 6132 C C . VAL F 1 36 ? -51.80600 -6.05600 8.82500 1.000 27.23000 31 VAL D C 1
ATOM 6133 O O . VAL F 1 36 ? -52.56400 -5.65000 7.93400 1.000 29.83000 31 VAL D O 1
ATOM 6137 N N . THR F 1 37 ? -51.28100 -7.28200 8.81200 1.000 24.14000 32 THR D N 1
ATOM 6138 C CA . THR F 1 37 ? -51.51300 -8.18900 7.69300 1.000 24.79000 32 THR D CA 1
ATOM 6139 C C . THR F 1 37 ? -52.99700 -8.50600 7.54700 1.000 27.98000 32 THR D C 1
ATOM 6140 O O . THR F 1 37 ? -53.50800 -8.60900 6.42800 1.000 29.75000 32 THR D O 1
ATOM 6144 N N . GLU F 1 38 ? -53.70200 -8.65500 8.67100 1.000 27.57000 33 GLU D N 1
ATOM 6145 C CA . GLU F 1 38 ? -55.11500 -9.02900 8.65400 1.000 31.67000 33 GLU D CA 1
ATOM 6146 C C . GLU F 1 38 ? -56.01400 -7.91200 8.14100 1.000 32.25000 33 GLU D C 1
ATOM 6147 O O . GLU F 1 38 ? -57.18200 -8.17300 7.81900 1.000 34.50000 33 GLU D O 1
ATOM 6153 N N . GLN F 1 39 ? -55.50900 -6.68400 8.04400 1.000 26.98000 34 GLN D N 1
ATOM 6154 C CA . GLN F 1 39 ? -56.28200 -5.64500 7.37900 1.000 30.22000 34 GLN D CA 1
ATOM 6155 C C . GLN F 1 39 ? -56.41700 -5.91000 5.88700 1.000 40.86000 34 GLN D C 1
ATOM 6156 O O . GLN F 1 39 ? -57.28600 -5.31200 5.24100 1.000 40.41000 34 GLN D O 1
ATOM 6162 N N . GLY F 1 40 ? -55.57200 -6.77900 5.32700 1.000 37.50000 35 GLY D N 1
ATOM 6163 C CA . GLY F 1 40 ? -55.79800 -7.35200 4.01600 1.000 38.29000 35 GLY D CA 1
ATOM 6164 C C . GLY F 1 40 ? -55.14000 -6.64100 2.85600 1.000 42.10000 35 GLY D C 1
ATOM 6165 O O . GLY F 1 40 ? -55.33700 -7.05900 1.70700 1.000 42.26000 35 GLY D O 1
ATOM 6166 N N . HIS F 1 41 ? -54.37500 -5.58600 3.10800 1.000 42.75000 36 HIS D N 1
ATOM 6167 C CA . HIS F 1 41 ? -53.67600 -4.86200 2.05700 1.000 42.95000 36 HIS D CA 1
ATOM 6168 C C . HIS F 1 41 ? -52.26900 -5.42200 1.88700 1.000 46.83000 36 HIS D C 1
ATOM 6169 O O . HIS F 1 41 ? -51.64000 -5.85700 2.85400 1.000 35.72000 36 HIS D O 1
ATOM 6176 N N . GLU F 1 42 ? -51.77300 -5.40300 0.64800 1.000 40.08000 37 GLU D N 1
ATOM 6177 C CA . GLU F 1 42 ? -50.43400 -5.91900 0.38100 1.000 41.15000 37 GLU D CA 1
ATOM 6178 C C . GLU F 1 42 ? -49.39900 -5.17400 1.21900 1.000 36.36000 37 GLU D C 1
ATOM 6179 O O . GLU F 1 42 ? -49.41400 -3.94100 1.30300 1.000 34.63000 37 GLU D O 1
ATOM 6185 N N . LEU F 1 43 ? -48.49700 -5.92700 1.84800 1.000 35.22000 38 LEU D N 1
ATOM 6186 C CA . LEU F 1 43 ? -47.48800 -5.31100 2.69600 1.000 37.15000 38 LEU D CA 1
ATOM 6187 C C . LEU F 1 43 ? -46.43400 -4.60200 1.86000 1.000 36.48000 38 LEU D C 1
ATOM 6188 O O . LEU F 1 43 ? -46.02200 -5.08600 0.80200 1.000 38.09000 38 LEU D O 1
ATOM 6193 N N . SER F 1 44 ? -45.98400 -3.45300 2.34700 1.000 34.28000 39 SER D N 1
ATOM 6194 C CA . SER F 1 44 ? -44.79100 -2.83400 1.80000 1.000 34.81000 39 SER D CA 1
ATOM 6195 C C . SER F 1 44 ? -43.56300 -3.66600 2.16300 1.000 37.58000 39 SER D C 1
ATOM 6196 O O . SER F 1 44 ? -43.63200 -4.61700 2.94500 1.000 32.77000 39 SER D O 1
ATOM 6199 N N . ASN F 1 45 ? -42.41700 -3.29400 1.58500 1.000 34.35000 40 ASN D N 1
ATOM 6200 C CA . ASN F 1 45 ? -41.17600 -3.98700 1.91800 1.000 40.02000 40 ASN D CA 1
ATOM 6201 C C . ASN F 1 45 ? -40.85100 -3.85300 3.40100 1.000 37.10000 40 ASN D C 1
ATOM 6202 O O . ASN F 1 45 ? -40.45200 -4.83100 4.04700 1.000 32.36000 40 ASN D O 1
ATOM 6207 N N . GLU F 1 46 ? -41.02000 -2.65000 3.95800 1.000 34.38000 41 GLU D N 1
ATOM 6208 C CA . GLU F 1 46 ? -40.74900 -2.44200 5.37500 1.000 35.79000 41 GLU D CA 1
ATOM 6209 C C . GLU F 1 46 ? -41.67600 -3.28400 6.23900 1.000 32.45000 41 GLU D C 1
ATOM 6210 O O . GLU F 1 46 ? -41.23800 -3.89400 7.22100 1.000 31.31000 41 GLU D O 1
ATOM 6216 N N . GLU F 1 47 ? -42.96800 -3.33200 5.88900 1.000 30.72000 42 GLU D N 1
ATOM 6217 C CA . GLU F 1 47 ? -43.90700 -4.11800 6.68400 1.000 33.08000 42 GLU D CA 1
ATOM 6218 C C . GLU F 1 47 ? -43.64000 -5.61100 6.54400 1.000 35.03000 42 GLU D C 1
ATOM 6219 O O . GLU F 1 47 ? -43.80000 -6.36900 7.51000 1.000 27.24000 42 GLU D O 1
ATOM 6225 N N . ARG F 1 48 ? -43.22500 -6.05400 5.35400 1.000 27.78000 43 ARG D N 1
ATOM 6226 C CA . ARG F 1 48 ? -42.83500 -7.45100 5.19600 1.000 24.99000 43 ARG D CA 1
ATOM 6227 C C . ARG F 1 48 ? -41.65600 -7.79600 6.09800 1.000 25.78000 43 ARG D C 1
ATOM 6228 O O . ARG F 1 48 ? -41.64900 -8.85300 6.74100 1.000 25.16000 43 ARG D O 1
ATOM 6236 N N . ASN F 1 49 ? -40.64300 -6.92300 6.13500 1.000 27.14000 44 ASN D N 1
ATOM 6237 C CA . ASN F 1 49 ? -39.46700 -7.16500 6.96900 1.000 27.13000 44 ASN D CA 1
ATOM 6238 C C . ASN F 1 49 ? -39.84100 -7.20300 8.44300 1.000 25.20000 44 ASN D C 1
ATOM 6239 O O . ASN F 1 49 ? -39.32200 -8.03000 9.19900 1.000 27.08000 44 ASN D O 1
ATOM 6244 N N . LEU F 1 50 ? -40.73800 -6.30900 8.87200 1.000 26.26000 45 LEU D N 1
ATOM 6245 C CA . LEU F 1 50 ? -41.13100 -6.30500 10.28200 1.000 25.29000 45 LEU D CA 1
ATOM 6246 C C . LEU F 1 50 ? -41.88400 -7.57900 10.64500 1.000 23.80000 45 LEU D C 1
ATOM 6247 O O . LEU F 1 50 ? -41.62700 -8.17900 11.69200 1.000 22.59000 45 LEU D O 1
ATOM 6252 N N . LEU F 1 51 ? -42.82800 -8.00800 9.79700 1.000 22.26000 46 LEU D N 1
ATOM 6253 C CA . LEU F 1 51 ? -43.53500 -9.25700 10.07100 1.000 21.23000 46 LEU D CA 1
ATOM 6254 C C . LEU F 1 51 ? -42.57000 -10.44100 10.11000 1.000 23.50000 46 LEU D C 1
ATOM 6255 O O . LEU F 1 51 ? -42.64500 -11.29200 11.01100 1.000 20.07000 46 LEU D O 1
ATOM 6260 N N . SER F 1 52 ? -41.64800 -10.49700 9.15100 1.000 22.20000 47 SER D N 1
ATOM 6261 C CA A SER F 1 52 ? -40.79500 -11.67500 9.02000 0.400 24.62000 47 SER D CA 1
ATOM 6262 C CA B SER F 1 52 ? -40.78400 -11.66600 9.01200 0.600 24.63000 47 SER D CA 1
ATOM 6263 C C . SER F 1 52 ? -39.78300 -11.75500 10.15400 1.000 22.63000 47 SER D C 1
ATOM 6264 O O . SER F 1 52 ? -39.53600 -12.84400 10.68500 1.000 22.29000 47 SER D O 1
ATOM 6269 N N . VAL F 1 53 ? -39.19500 -10.62400 10.53900 1.000 20.83000 48 VAL D N 1
ATOM 6270 C CA . VAL F 1 53 ? -38.29100 -10.60800 11.69100 1.000 21.65000 48 VAL D CA 1
ATOM 6271 C C . VAL F 1 53 ? -39.03600 -10.98100 12.97400 1.000 23.49000 48 VAL D C 1
ATOM 6272 O O . VAL F 1 53 ? -38.51900 -11.72900 13.81400 1.000 20.78000 48 VAL D O 1
ATOM 6276 N N . ALA F 1 54 ? -40.24000 -10.43300 13.17000 1.000 22.24000 49 ALA D N 1
ATOM 6277 C CA . ALA F 1 54 ? -40.97600 -10.73300 14.39700 1.000 22.04000 49 ALA D CA 1
ATOM 6278 C C . ALA F 1 54 ? -41.20600 -12.23300 14.53500 1.000 21.07000 49 ALA D C 1
ATOM 6279 O O . ALA F 1 54 ? -40.89700 -12.83100 15.57100 1.000 20.36000 49 ALA D O 1
ATOM 6281 N N . TYR F 1 55 ? -41.75000 -12.86200 13.49000 1.000 22.24000 50 TYR D N 1
ATOM 6282 C CA . TYR F 1 55 ? -42.06400 -14.27900 13.61400 1.000 21.01000 50 TYR D CA 1
ATOM 6283 C C . TYR F 1 55 ? -40.81500 -15.15500 13.59100 1.000 20.65000 50 TYR D C 1
ATOM 6284 O O . TYR F 1 55 ? -40.81300 -16.22200 14.21100 1.000 21.06000 50 TYR D O 1
ATOM 6293 N N . LYS F 1 56 ? -39.75600 -14.74100 12.88400 1.000 21.76000 51 LYS D N 1
ATOM 6294 C CA . LYS F 1 56 ? -38.50100 -15.48400 12.98300 1.000 23.12000 51 LYS D CA 1
ATOM 6295 C C . LYS F 1 56 ? -38.05900 -15.58300 14.43700 1.000 23.91000 51 LYS D C 1
ATOM 6296 O O . LYS F 1 56 ? -37.64900 -16.65300 14.91000 1.000 20.74000 51 LYS D O 1
ATOM 6302 N N . ASN F 1 57 ? -38.18200 -14.48200 15.17400 1.000 20.60000 52 ASN D N 1
ATOM 6303 C CA . ASN F 1 57 ? -37.75900 -14.47300 16.56800 1.000 21.89000 52 ASN D CA 1
ATOM 6304 C C . ASN F 1 57 ? -38.73000 -15.22400 17.46800 1.000 22.10000 52 ASN D C 1
ATOM 6305 O O . ASN F 1 57 ? -38.30400 -15.92700 18.38900 1.000 24.64000 52 ASN D O 1
ATOM 6310 N N . VAL F 1 58 ? -40.03600 -15.06700 17.23200 1.000 20.46000 53 VAL D N 1
ATOM 6311 C CA . VAL F 1 58 ? -41.03600 -15.77100 18.02900 1.000 24.07000 53 VAL D CA 1
ATOM 6312 C C . VAL F 1 58 ? -40.90300 -17.27400 17.83400 1.000 24.58000 53 VAL D C 1
ATOM 6313 O O . VAL F 1 58 ? -40.80400 -18.04300 18.80300 1.000 23.32000 53 VAL D O 1
ATOM 6317 N N . VAL F 1 59 ? -40.91100 -17.72000 16.57600 1.000 22.84000 54 VAL D N 1
ATOM 6318 C CA . VAL F 1 59 ? -40.78100 -19.14900 16.32600 1.000 27.75000 54 VAL D CA 1
ATOM 6319 C C . VAL F 1 59 ? -39.38600 -19.62300 16.71200 1.000 24.94000 54 VAL D C 1
ATOM 6320 O O . VAL F 1 59 ? -39.22200 -20.71900 17.26100 1.000 23.17000 54 VAL D O 1
ATOM 6324 N N . GLY F 1 60 ? -38.36200 -18.79200 16.47700 1.000 23.01000 55 GLY D N 1
ATOM 6325 C CA . GLY F 1 60 ? -37.00100 -19.23700 16.71500 1.000 23.28000 55 GLY D CA 1
ATOM 6326 C C . GLY F 1 60 ? -36.70100 -19.51900 18.17100 1.000 25.46000 55 GLY D C 1
ATOM 6327 O O . GLY F 1 60 ? -35.92500 -20.42800 18.48600 1.000 24.87000 55 GLY D O 1
ATOM 6328 N N . ALA F 1 61 ? -37.30800 -18.75200 19.08100 1.000 22.69000 56 ALA D N 1
ATOM 6329 C CA . ALA F 1 61 ? -37.13300 -19.06000 20.49400 1.000 28.63000 56 ALA D CA 1
ATOM 6330 C C . ALA F 1 61 ? -37.64100 -20.46000 20.80800 1.000 26.62000 56 ALA D C 1
ATOM 6331 O O . ALA F 1 61 ? -37.00900 -21.19800 21.57300 1.000 27.91000 56 ALA D O 1
ATOM 6333 N N . ARG F 1 62 ? -38.78300 -20.84400 20.23000 1.000 27.60000 57 ARG D N 1
ATOM 6334 C CA . ARG F 1 62 ? -39.33800 -22.16700 20.52000 1.000 28.22000 57 ARG D CA 1
ATOM 6335 C C . ARG F 1 62 ? -38.52100 -23.26200 19.85700 1.000 29.43000 57 ARG D C 1
ATOM 6336 O O . ARG F 1 62 ? -38.27000 -24.30900 20.46400 1.000 29.68000 57 ARG D O 1
ATOM 6344 N N . ARG F 1 63 ? -38.11200 -23.04400 18.60300 1.000 27.10000 58 ARG D N 1
ATOM 6345 C CA . ARG F 1 63 ? -37.24800 -24.00800 17.93600 1.000 26.43000 58 ARG D CA 1
ATOM 6346 C C . ARG F 1 63 ? -35.97400 -24.24400 18.74000 1.000 25.56000 58 ARG D C 1
ATOM 6347 O O . ARG F 1 63 ? -35.52900 -25.38700 18.88700 1.000 29.87000 58 ARG D O 1
ATOM 6355 N N . SER F 1 64 ? -35.38200 -23.18000 19.28800 1.000 25.87000 59 SER D N 1
ATOM 6356 C CA . SER F 1 64 ? -34.13600 -23.37300 20.01800 1.000 31.35000 59 SER D CA 1
ATOM 6357 C C . SER F 1 64 ? -34.39000 -24.07200 21.35400 1.000 29.61000 59 SER D C 1
ATOM 6358 O O . SER F 1 64 ? -33.64200 -24.98200 21.73100 1.000 28.43000 59 SER D O 1
ATOM 6361 N N . SER F 1 65 ? -35.45300 -23.70300 22.07000 1.000 28.79000 60 SER D N 1
ATOM 6362 C CA . SER F 1 65 ? -35.80700 -24.46400 23.27200 1.000 28.41000 60 SER D CA 1
ATOM 6363 C C . SER F 1 65 ? -36.06100 -25.92600 22.95000 1.000 29.43000 60 SER D C 1
ATOM 6364 O O . SER F 1 65 ? -35.62200 -26.81900 23.68400 1.000 32.60000 60 SER D O 1
ATOM 6367 N N . TRP F 1 66 ? -36.75500 -26.18900 21.84900 1.000 27.29000 61 TRP D N 1
ATOM 6368 C CA . TRP F 1 66 ? -37.09200 -27.56000 21.48700 1.000 30.68000 61 TRP D CA 1
ATOM 6369 C C . TRP F 1 66 ? -35.83800 -28.38300 21.23200 1.000 35.99000 61 TRP D C 1
ATOM 6370 O O . TRP F 1 66 ? -35.78200 -29.56700 21.57700 1.000 33.65000 61 TRP D O 1
ATOM 6381 N N . ARG F 1 67 ? -34.82200 -27.76400 20.62900 1.000 30.66000 62 ARG D N 1
ATOM 6382 C CA . ARG F 1 67 ? -33.56700 -28.46600 20.38700 1.000 34.34000 62 ARG D CA 1
ATOM 6383 C C . ARG F 1 67 ? -32.83500 -28.73900 21.69000 1.000 38.17000 62 ARG D C 1
ATOM 6384 O O . ARG F 1 67 ? -32.24600 -29.81300 21.86100 1.000 36.30000 62 ARG D O 1
ATOM 6392 N N . VAL F 1 68 ? -32.86700 -27.78300 22.62200 1.000 33.78000 63 VAL D N 1
ATOM 6393 C CA . VAL F 1 68 ? -32.22500 -27.98800 23.91700 1.000 33.16000 63 VAL D CA 1
ATOM 6394 C C . VAL F 1 68 ? -32.90800 -29.12300 24.67800 1.000 37.69000 63 VAL D C 1
ATOM 6395 O O . VAL F 1 68 ? -32.24500 -30.00100 25.24100 1.000 42.26000 63 VAL D O 1
ATOM 6399 N N . ILE F 1 69 ? -34.24300 -29.12400 24.70500 1.000 36.10000 64 ILE D N 1
ATOM 6400 C CA . ILE F 1 69 ? -34.96100 -30.13100 25.48500 1.000 39.78000 64 ILE D CA 1
ATOM 6401 C C . ILE F 1 69 ? -34.83400 -31.50600 24.83100 1.000 42.41000 64 ILE D C 1
ATOM 6402 O O . ILE F 1 69 ? -34.65900 -32.52000 25.51900 1.000 41.38000 64 ILE D O 1
ATOM 6407 N N . SER F 1 70 ? -34.92000 -31.56000 23.49900 1.000 36.36000 65 SER D N 1
ATOM 6408 C CA . SER F 1 70 ? -34.69900 -32.81800 22.79000 1.000 38.59000 65 SER D CA 1
ATOM 6409 C C . SER F 1 70 ? -33.32200 -33.38800 23.09100 1.000 46.70000 65 SER D C 1
ATOM 6410 O O . SER F 1 70 ? -33.16600 -34.60400 23.23100 1.000 50.62000 65 SER D O 1
ATOM 6413 N N . SER F 1 71 ? -32.31000 -32.52700 23.19500 1.000 42.25000 66 SER D N 1
ATOM 6414 C CA . SER F 1 71 ? -30.95900 -33.00300 23.45800 1.000 46.48000 66 SER D CA 1
ATOM 6415 C C . SER F 1 71 ? -30.84200 -33.58500 24.86300 1.000 50.71000 66 SER D C 1
ATOM 6416 O O . SER F 1 71 ? -30.20400 -34.62600 25.06000 1.000 54.12000 66 SER D O 1
ATOM 6419 N N . ILE F 1 72 ? -31.45500 -32.92900 25.84900 1.000 44.43000 67 ILE D N 1
ATOM 6420 C CA . ILE F 1 72 ? -31.44400 -33.45600 27.21100 1.000 42.76000 67 ILE D CA 1
ATOM 6421 C C . ILE F 1 72 ? -32.21000 -34.76700 27.28200 1.000 52.38000 67 ILE D C 1
ATOM 6422 O O . ILE F 1 72 ? -31.83400 -35.68000 28.03000 1.000 57.49000 67 ILE D O 1
ATOM 6427 N N . GLU F 1 73 ? -33.28000 -34.89300 26.49500 1.000 48.28000 68 GLU D N 1
ATOM 6428 C CA . GLU F 1 73 ? -34.03000 -36.14100 26.44000 1.000 51.58000 68 GLU D CA 1
ATOM 6429 C C . GLU F 1 73 ? -33.14000 -37.32500 26.08800 1.000 60.02000 68 GLU D C 1
ATOM 6430 O O . GLU F 1 73 ? -33.36900 -38.43700 26.57500 1.000 63.24000 68 GLU D O 1
ATOM 6436 N N . GLN F 1 74 ? -32.12400 -37.11200 25.25000 1.000 58.30000 69 GLN D N 1
ATOM 6437 C CA . GLN F 1 74 ? -31.30500 -38.23100 24.79500 1.000 63.87000 69 GLN D CA 1
ATOM 6438 C C . GLN F 1 74 ? -30.21100 -38.57500 25.79600 1.000 65.70000 69 GLN D C 1
ATOM 6439 O O . GLN F 1 74 ? -29.93600 -39.75600 26.03100 1.000 74.18000 69 GLN D O 1
ATOM 6445 N N . LYS F 1 75 ? -29.58000 -37.57000 26.39800 1.000 62.32000 70 LYS D N 1
ATOM 6446 C CA . LYS F 1 75 ? -28.54100 -37.81200 27.39000 1.000 69.04000 70 LYS D CA 1
ATOM 6447 C C . LYS F 1 75 ? -29.09600 -38.33600 28.71700 1.000 68.84000 70 LYS D C 1
ATOM 6448 O O . LYS F 1 75 ? -28.39200 -38.29300 29.73200 1.000 72.14000 70 LYS D O 1
ATOM 6454 N N . THR F 1 76 ? -30.33100 -38.83300 28.73600 1.000 66.48000 71 THR D N 1
ATOM 6455 C CA . THR F 1 76 ? -30.91800 -39.35900 29.96300 1.000 68.79000 71 THR D CA 1
ATOM 6456 C C . THR F 1 76 ? -31.38800 -40.79900 29.78100 1.000 65.51000 71 THR D C 1
ATOM 6457 O O . THR F 1 76 ? -32.34200 -41.06400 29.05200 1.000 65.55000 71 THR D O 1
ATOM 6461 N N . ASN F 1 79 ? -32.81600 -42.68500 33.48300 1.000 65.65000 74 ASN D N 1
ATOM 6462 C CA . ASN F 1 79 ? -33.78500 -42.10900 34.41000 1.000 63.55000 74 ASN D CA 1
ATOM 6463 C C . ASN F 1 79 ? -35.14300 -41.91300 33.73800 1.000 67.36000 74 ASN D C 1
ATOM 6464 O O . ASN F 1 79 ? -35.29400 -41.07200 32.85000 1.000 69.82000 74 ASN D O 1
ATOM 6469 N N . GLU F 1 80 ? -36.13300 -42.69900 34.17000 1.000 60.83000 75 GLU D N 1
ATOM 6470 C CA . GLU F 1 80 ? -37.46300 -42.60200 33.57800 1.000 63.57000 75 GLU D CA 1
ATOM 6471 C C . GLU F 1 80 ? -38.18200 -41.33400 34.01300 1.000 65.11000 75 GLU D C 1
ATOM 6472 O O . GLU F 1 80 ? -38.99700 -40.79700 33.25400 1.000 62.85000 75 GLU D O 1
ATOM 6474 N N . LYS F 1 81 ? -37.89900 -40.84500 35.22300 1.000 62.39000 76 LYS D N 1
ATOM 6475 C CA . LYS F 1 81 ? -38.56600 -39.64600 35.72000 1.000 62.85000 76 LYS D CA 1
ATOM 6476 C C . LYS F 1 81 ? -38.14400 -38.41700 34.92300 1.000 61.86000 76 LYS D C 1
ATOM 6477 O O . LYS F 1 81 ? -38.98500 -37.70000 34.36600 1.000 48.57000 76 LYS D O 1
ATOM 6479 N N . LYS F 1 82 ? -36.83500 -38.16000 34.85700 1.000 58.65000 77 LYS D N 1
ATOM 6480 C CA . LYS F 1 82 ? -36.34000 -37.01300 34.10300 1.000 60.29000 77 LYS D CA 1
ATOM 6481 C C . LYS F 1 82 ? -36.70000 -37.12400 32.62600 1.000 63.49000 77 LYS D C 1
ATOM 6482 O O . LYS F 1 82 ? -37.00700 -36.11700 31.97700 1.000 55.62000 77 LYS D O 1
ATOM 6488 N N . GLN F 1 83 ? -36.68800 -38.34200 32.07800 1.000 61.51000 78 GLN D N 1
ATOM 6489 C CA . GLN F 1 83 ? -36.96300 -38.48300 30.65300 1.000 62.15000 78 GLN D CA 1
ATOM 6490 C C . GLN F 1 83 ? -38.43200 -38.23800 30.32900 1.000 58.74000 78 GLN D C 1
ATOM 6491 O O . GLN F 1 83 ? -38.74700 -37.74000 29.24000 1.000 54.93000 78 GLN D O 1
ATOM 6497 N N . GLN F 1 84 ? -39.34500 -38.56300 31.24500 1.000 58.82000 79 GLN D N 1
ATOM 6498 C CA . GLN F 1 84 ? -40.74800 -38.30000 30.94800 1.000 61.40000 79 GLN D CA 1
ATOM 6499 C C . GLN F 1 84 ? -41.10400 -36.83300 31.16800 1.000 53.85000 79 GLN D C 1
ATOM 6500 O O . GLN F 1 84 ? -41.97000 -36.30000 30.46900 1.000 50.45000 79 GLN D O 1
ATOM 6506 N N . MET F 1 85 ? -40.44000 -36.15800 32.10700 1.000 54.95000 80 MET D N 1
ATOM 6507 C CA . MET F 1 85 ? -40.65100 -34.72200 32.24800 1.000 54.28000 80 MET D CA 1
ATOM 6508 C C . MET F 1 85 ? -40.09900 -33.96800 31.04500 1.000 54.25000 80 MET D C 1
ATOM 6509 O O . MET F 1 85 ? -40.70400 -32.99100 30.58600 1.000 44.55000 80 MET D O 1
ATOM 6514 N N . GLY F 1 86 ? -38.94600 -34.40200 30.53000 1.000 52.56000 81 GLY D N 1
ATOM 6515 C CA . GLY F 1 86 ? -38.42300 -33.80600 29.31200 1.000 45.01000 81 GLY D CA 1
ATOM 6516 C C . GLY F 1 86 ? -39.35000 -34.00200 28.13100 1.000 49.31000 81 GLY D C 1
ATOM 6517 O O . GLY F 1 86 ? -39.51700 -33.10000 27.30500 1.000 45.27000 81 GLY D O 1
ATOM 6518 N N . LYS F 1 87 ? -39.97700 -35.18100 28.03900 1.000 42.75000 82 LYS D N 1
ATOM 6519 C CA . LYS F 1 87 ? -40.91000 -35.44100 26.94500 1.000 48.03000 82 LYS D CA 1
ATOM 6520 C C . LYS F 1 87 ? -42.15100 -34.56600 27.05500 1.000 44.92000 82 LYS D C 1
ATOM 6521 O O . LYS F 1 87 ? -42.65200 -34.06200 26.04100 1.000 44.72000 82 LYS D O 1
ATOM 6527 N N . GLU F 1 88 ? -42.67500 -34.39500 28.27100 1.000 48.27000 83 GLU D N 1
ATOM 6528 C CA . GLU F 1 88 ? -43.82500 -33.51700 28.46900 1.000 48.98000 83 GLU D CA 1
ATOM 6529 C C . GLU F 1 88 ? -43.46700 -32.06600 28.17200 1.000 39.51000 83 GLU D C 1
ATOM 6530 O O . GLU F 1 88 ? -44.20200 -31.36600 27.46700 1.000 40.82000 83 GLU D O 1
ATOM 6536 N N . TYR F 1 89 ? -42.34800 -31.59100 28.72200 1.000 43.58000 84 TYR D N 1
ATOM 6537 C CA . TYR F 1 89 ? -41.91700 -30.22500 28.45000 1.000 38.74000 84 TYR D CA 1
ATOM 6538 C C . TYR F 1 89 ? -41.69500 -30.01000 26.96000 1.000 42.04000 84 TYR D C 1
ATOM 6539 O O . TYR F 1 89 ? -42.09200 -28.97800 26.41200 1.000 38.91000 84 TYR D O 1
ATOM 6548 N N . ARG F 1 90 ? -41.09100 -30.98600 26.27700 1.000 44.60000 85 ARG D N 1
ATOM 6549 C CA . ARG F 1 90 ? -40.91300 -30.85600 24.83300 1.000 40.53000 85 ARG D CA 1
ATOM 6550 C C . ARG F 1 90 ? -42.25300 -30.77200 24.12100 1.000 42.58000 85 ARG D C 1
ATOM 6551 O O . ARG F 1 90 ? -42.42800 -29.96200 23.20100 1.000 39.50000 85 ARG D O 1
ATOM 6559 N N . GLU F 1 91 ? -43.21500 -31.60200 24.52300 1.000 40.41000 86 GLU D N 1
ATOM 6560 C CA . GLU F 1 91 ? -44.51700 -31.53800 23.87900 1.000 42.04000 86 GLU D CA 1
ATOM 6561 C C . GLU F 1 91 ? -45.19700 -30.20200 24.15300 1.000 36.49000 86 GLU D C 1
ATOM 6562 O O . GLU F 1 91 ? -45.93000 -29.70000 23.29700 1.000 38.76000 86 GLU D O 1
ATOM 6568 N N . LYS F 1 92 ? -44.95000 -29.61300 25.32800 1.000 36.31000 87 LYS D N 1
ATOM 6569 C CA . LYS F 1 92 ? -45.40500 -28.25300 25.61300 1.000 41.10000 87 LYS D CA 1
ATOM 6570 C C . LYS F 1 92 ? -44.88100 -27.27400 24.57000 1.000 38.42000 87 LYS D C 1
ATOM 6571 O O . LYS F 1 92 ? -45.65200 -26.54100 23.93800 1.000 36.87000 87 LYS D O 1
ATOM 6577 N N . ILE F 1 93 ? -43.56400 -27.28300 24.36000 1.000 36.88000 88 ILE D N 1
ATOM 6578 C CA . ILE F 1 93 ? -42.93700 -26.40300 23.37600 1.000 35.74000 88 ILE D CA 1
ATOM 6579 C C . ILE F 1 93 ? -43.42500 -26.72400 21.97000 1.000 31.48000 88 ILE D C 1
ATOM 6580 O O . ILE F 1 93 ? -43.67400 -25.81600 21.16900 1.000 35.67000 88 ILE D O 1
ATOM 6585 N N . GLU F 1 94 ? -43.57300 -28.01100 21.64400 1.000 32.49000 89 GLU D N 1
ATOM 6586 C CA . GLU F 1 94 ? -44.09000 -28.37300 20.32800 1.000 36.42000 89 GLU D CA 1
ATOM 6587 C C . GLU F 1 94 ? -45.44300 -27.73700 20.07400 1.000 33.14000 89 GLU D C 1
ATOM 6588 O O . GLU F 1 94 ? -45.71700 -27.26700 18.96500 1.000 36.46000 89 GLU D O 1
ATOM 6594 N N . ALA F 1 95 ? -46.30000 -27.69300 21.09700 1.000 37.48000 90 ALA D N 1
ATOM 6595 C CA . ALA F 1 95 ? -47.63900 -27.15400 20.90700 1.000 36.85000 90 ALA D CA 1
ATOM 6596 C C . ALA F 1 95 ? -47.60100 -25.65500 20.62900 1.000 31.87000 90 ALA D C 1
ATOM 6597 O O . ALA F 1 95 ? -48.36300 -25.15700 19.79300 1.000 33.26000 90 ALA D O 1
ATOM 6599 N N . GLU F 1 96 ? -46.73700 -24.92200 21.33000 1.000 33.08000 91 GLU D N 1
ATOM 6600 C CA . GLU F 1 96 ? -46.54700 -23.50200 21.04000 1.000 32.49000 91 GLU D CA 1
ATOM 6601 C C . GLU F 1 96 ? -46.02400 -23.30600 19.62800 1.000 30.70000 91 GLU D C 1
ATOM 6602 O O . GLU F 1 96 ? -46.50100 -22.44800 18.88100 1.000 29.26000 91 GLU D O 1
ATOM 6608 N N . LEU F 1 97 ? -45.02000 -24.09100 19.25900 1.000 29.11000 92 LEU D N 1
ATOM 6609 C CA . LEU F 1 97 ? -44.43500 -23.97900 17.93000 1.000 33.40000 92 LEU D CA 1
ATOM 6610 C C . LEU F 1 97 ? -45.48100 -24.20900 16.85200 1.000 32.95000 92 LEU D C 1
ATOM 6611 O O . LEU F 1 97 ? -45.58200 -23.45000 15.87800 1.000 28.68000 92 LEU D O 1
ATOM 6616 N N . GLN F 1 98 ? -46.31300 -25.22900 17.02600 1.000 34.23000 93 GLN D N 1
ATOM 6617 C CA . GLN F 1 98 ? -47.33100 -25.50600 16.02200 1.000 37.79000 93 GLN D CA 1
ATOM 6618 C C . GLN F 1 98 ? -48.34700 -24.36900 15.93200 1.000 32.64000 93 GLN D C 1
ATOM 6619 O O . GLN F 1 98 ? -48.77900 -24.00300 14.83400 1.000 30.50000 93 GLN D O 1
ATOM 6625 N N . ASP F 1 99 ? -48.69800 -23.76400 17.07100 1.000 34.63000 94 ASP D N 1
ATOM 6626 C CA . ASP F 1 99 ? -49.61300 -22.62300 17.05400 1.000 29.20000 94 ASP D CA 1
ATOM 6627 C C . ASP F 1 99 ? -49.00200 -21.42900 16.34000 1.000 31.16000 94 ASP D C 1
ATOM 6628 O O . ASP F 1 99 ? -49.68500 -20.74800 15.56500 1.000 29.61000 94 ASP D O 1
ATOM 6633 N N . ILE F 1 100 ? -47.72000 -21.14500 16.61100 1.000 28.44000 95 ILE D N 1
ATOM 6634 C CA . ILE F 1 100 ? -47.04300 -20.04200 15.93200 1.000 24.82000 95 ILE D CA 1
ATOM 6635 C C . ILE F 1 100 ? -46.99600 -20.29700 14.43100 1.000 25.69000 95 ILE D C 1
ATOM 6636 O O . ILE F 1 100 ? -47.33100 -19.42600 13.62300 1.000 24.96000 95 ILE D O 1
ATOM 6641 N N . CYS F 1 101 ? -46.57800 -21.50100 14.03200 1.000 28.00000 96 CYS D N 1
ATOM 6642 C CA . CYS F 1 101 ? -46.45000 -21.79400 12.61100 1.000 24.30000 96 CYS D CA 1
ATOM 6643 C C . CYS F 1 101 ? -47.80700 -21.75500 11.90300 1.000 25.28000 96 CYS D C 1
ATOM 6644 O O . CYS F 1 101 ? -47.92300 -21.23700 10.78900 1.000 26.15000 96 CYS D O 1
ATOM 6647 N N . ASN F 1 102 ? -48.85100 -22.27300 12.54500 1.000 32.26000 97 ASN D N 1
ATOM 6648 C CA . ASN F 1 102 ? -50.15600 -22.25600 11.89700 1.000 29.38000 97 ASN D CA 1
ATOM 6649 C C . ASN F 1 102 ? -50.66800 -20.83400 11.71000 1.000 26.62000 97 ASN D C 1
ATOM 6650 O O . ASN F 1 102 ? -51.28200 -20.52600 10.68500 1.000 30.03000 97 ASN D O 1
ATOM 6655 N N . ASP F 1 103 ? -50.38300 -19.94000 12.67100 1.000 28.92000 98 ASP D N 1
ATOM 6656 C CA . ASP F 1 103 ? -50.74100 -18.53200 12.51300 1.000 26.46000 98 ASP D CA 1
ATOM 6657 C C . ASP F 1 103 ? -50.06400 -17.92200 11.29600 1.000 25.30000 98 ASP D C 1
ATOM 6658 O O . ASP F 1 103 ? -50.69600 -17.22300 10.49800 1.000 27.25000 98 ASP D O 1
ATOM 6663 N N . VAL F 1 104 ? -48.75300 -18.14700 11.15600 1.000 24.43000 99 VAL D N 1
ATOM 6664 C CA . VAL F 1 104 ? -48.02500 -17.61300 10.01300 1.000 22.14000 99 VAL D CA 1
ATOM 6665 C C . VAL F 1 104 ? -48.56600 -18.20500 8.72200 1.000 23.28000 99 VAL D C 1
ATOM 6666 O O . VAL F 1 104 ? -48.75800 -17.49900 7.72700 1.000 22.89000 99 VAL D O 1
ATOM 6670 N N . LEU F 1 105 ? -48.78000 -19.51800 8.70800 1.000 26.95000 100 LEU D N 1
ATOM 6671 C CA . LEU F 1 105 ? -49.25900 -20.13100 7.47600 1.000 30.49000 100 LEU D CA 1
ATOM 6672 C C . LEU F 1 105 ? -50.66200 -19.64000 7.13700 1.000 27.69000 100 LEU D C 1
ATOM 6673 O O . LEU F 1 105 ? -50.98300 -19.45800 5.96000 1.000 27.75000 100 LEU D O 1
ATOM 6678 N N . GLU F 1 106 ? -51.47700 -19.36900 8.15900 1.000 31.61000 101 GLU D N 1
ATOM 6679 C CA . GLU F 1 106 ? -52.77900 -18.74200 7.93400 1.000 26.62000 101 GLU D CA 1
ATOM 6680 C C . GLU F 1 106 ? -52.60600 -17.37200 7.29300 1.000 32.83000 101 GLU D C 1
ATOM 6681 O O . GLU F 1 106 ? -53.27500 -17.04700 6.30900 1.000 29.91000 101 GLU D O 1
ATOM 6687 N N . LEU F 1 107 ? -51.67800 -16.55900 7.81900 1.000 29.84000 102 LEU D N 1
ATOM 6688 C CA . LEU F 1 107 ? -51.42300 -15.25900 7.20600 1.000 27.07000 102 LEU D CA 1
ATOM 6689 C C . LEU F 1 107 ? -50.97500 -15.41600 5.76100 1.000 28.61000 102 LEU D C 1
ATOM 6690 O O . LEU F 1 107 ? -51.38100 -14.64100 4.88600 1.000 30.38000 102 LEU D O 1
ATOM 6695 N N . LEU F 1 108 ? -50.13600 -16.41900 5.48600 1.000 27.41000 103 LEU D N 1
ATOM 6696 C CA . LEU F 1 108 ? -49.62500 -16.58800 4.12800 1.000 24.61000 103 LEU D CA 1
ATOM 6697 C C . LEU F 1 108 ? -50.73400 -16.97200 3.15900 1.000 28.14000 103 LEU D C 1
ATOM 6698 O O . LEU F 1 108 ? -50.79300 -16.44800 2.03900 1.000 31.99000 103 LEU D O 1
ATOM 6703 N N . ASP F 1 109 ? -51.61300 -17.88100 3.57900 1.000 30.89000 104 ASP D N 1
ATOM 6704 C CA . ASP F 1 109 ? -52.65500 -18.38500 2.69000 1.000 36.42000 104 ASP D CA 1
ATOM 6705 C C . ASP F 1 109 ? -53.77900 -17.36900 2.51000 1.000 37.46000 104 ASP D C 1
ATOM 6706 O O . ASP F 1 109 ? -54.28600 -17.19000 1.39800 1.000 35.37000 104 ASP D O 1
ATOM 6711 N N . LYS F 1 110 ? -54.17900 -16.68800 3.58400 1.000 36.33000 105 LYS D N 1
ATOM 6712 C CA . LYS F 1 110 ? -55.33800 -15.80500 3.50700 1.000 32.56000 105 LYS D CA 1
ATOM 6713 C C . LYS F 1 110 ? -54.99000 -14.40000 3.05100 1.000 38.21000 105 LYS D C 1
ATOM 6714 O O . LYS F 1 110 ? -55.85600 -13.72000 2.48200 1.000 39.63000 105 LYS D O 1
ATOM 6720 N N . TYR F 1 111 ? -53.75100 -13.94100 3.26900 1.000 31.66000 106 TYR D N 1
ATOM 6721 C CA . TYR F 1 111 ? -53.42700 -12.55700 2.94900 1.000 31.46000 106 TYR D CA 1
ATOM 6722 C C . TYR F 1 111 ? -52.18900 -12.40100 2.05800 1.000 35.64000 106 TYR D C 1
ATOM 6723 O O . TYR F 1 111 ? -52.28400 -11.81600 0.97500 1.000 33.72000 106 TYR D O 1
ATOM 6732 N N . LEU F 1 112 ? -51.02800 -12.92400 2.47600 1.000 34.30000 107 LEU D N 1
ATOM 6733 C CA . LEU F 1 112 ? -49.76300 -12.51300 1.86200 1.000 34.60000 107 LEU D CA 1
ATOM 6734 C C . LEU F 1 112 ? -49.61400 -13.02800 0.43100 1.000 34.45000 107 LEU D C 1
ATOM 6735 O O . LEU F 1 112 ? -49.25000 -12.27000 -0.47500 1.000 38.02000 107 LEU D O 1
ATOM 6740 N N . ILE F 1 113 ? -49.85600 -14.31300 0.20900 1.000 35.01000 108 ILE D N 1
ATOM 6741 C CA . ILE F 1 113 ? -49.60900 -14.88600 -1.11300 1.000 35.77000 108 ILE D CA 1
ATOM 6742 C C . ILE F 1 113 ? -50.66100 -14.39600 -2.11000 1.000 39.25000 108 ILE D C 1
ATOM 6743 O O . ILE F 1 113 ? -50.28400 -13.94900 -3.20200 1.000 40.73000 108 ILE D O 1
ATOM 6748 N N . PRO F 1 114 ? -51.96500 -14.43800 -1.80600 1.000 41.39000 109 PRO D N 1
ATOM 6749 C CA . PRO F 1 114 ? -52.93700 -13.93400 -2.79300 1.000 43.64000 109 PRO D CA 1
ATOM 6750 C C . PRO F 1 114 ? -52.82200 -12.44200 -3.05900 1.000 53.17000 109 PRO D C 1
ATOM 6751 O O . PRO F 1 114 ? -53.33800 -11.97500 -4.08100 1.000 48.96000 109 PRO D O 1
ATOM 6755 N N . ASN F 1 115 ? -52.14500 -11.68000 -2.20000 1.000 45.54000 110 ASN D N 1
ATOM 6756 C CA . ASN F 1 115 ? -51.92100 -10.26300 -2.46100 1.000 45.87000 110 ASN D CA 1
ATOM 6757 C C . ASN F 1 115 ? -50.59700 -9.97700 -3.16100 1.000 44.28000 110 ASN D C 1
ATOM 6758 O O . ASN F 1 115 ? -50.31500 -8.81000 -3.45300 1.000 50.77000 110 ASN D O 1
ATOM 6763 N N . ALA F 1 116 ? -49.78800 -10.99700 -3.45400 1.000 42.59000 111 ALA D N 1
ATOM 6764 C CA . ALA F 1 116 ? -48.44500 -10.79100 -3.99600 1.000 46.69000 111 ALA D CA 1
ATOM 6765 C C . ALA F 1 116 ? -48.53000 -10.52100 -5.49500 1.000 57.07000 111 ALA D C 1
ATOM 6766 O O . ALA F 1 116 ? -48.84300 -11.42300 -6.27900 1.000 58.42000 111 ALA D O 1
ATOM 6768 N N . THR F 1 117 ? -48.22400 -9.28500 -5.89700 1.000 52.32000 112 THR D N 1
ATOM 6769 C CA . THR F 1 117 ? -48.38400 -8.85100 -7.28000 1.000 62.50000 112 THR D CA 1
ATOM 6770 C C . THR F 1 117 ? -47.10300 -8.92400 -8.10200 1.000 65.40000 112 THR D C 1
ATOM 6771 O O . THR F 1 117 ? -47.18700 -9.02500 -9.33200 1.000 65.67000 112 THR D O 1
ATOM 6775 N N . GLN F 1 118 ? -45.92700 -8.86400 -7.46700 1.000 59.42000 113 GLN D N 1
ATOM 6776 C CA . GLN F 1 118 ? -44.66300 -8.90800 -8.19300 1.000 58.68000 113 GLN D CA 1
ATOM 6777 C C . GLN F 1 118 ? -43.96000 -10.24500 -7.97000 1.000 55.81000 113 GLN D C 1
ATOM 6778 O O . GLN F 1 118 ? -44.08800 -10.84800 -6.89900 1.000 53.63000 113 GLN D O 1
ATOM 6784 N N . PRO F 1 119 ? -43.22400 -10.74100 -8.97000 1.000 58.84000 114 PRO D N 1
ATOM 6785 C CA . PRO F 1 119 ? -42.58900 -12.06500 -8.82300 1.000 58.49000 114 PRO D CA 1
ATOM 6786 C C . PRO F 1 119 ? -41.64400 -12.17300 -7.63500 1.000 51.27000 114 PRO D C 1
ATOM 6787 O O . PRO F 1 119 ? -41.58700 -13.23300 -6.99900 1.000 48.10000 114 PRO D O 1
ATOM 6791 N N . GLU F 1 120 ? -40.89100 -11.11200 -7.32600 1.000 51.38000 115 GLU D N 1
ATOM 6792 C CA A GLU F 1 120 ? -40.00900 -11.14800 -6.16100 0.430 48.44000 115 GLU D CA 1
ATOM 6793 C CA B GLU F 1 120 ? -40.00900 -11.14300 -6.16200 0.570 48.44000 115 GLU D CA 1
ATOM 6794 C C . GLU F 1 120 ? -40.80400 -11.36500 -4.87800 1.000 47.50000 115 GLU D C 1
ATOM 6795 O O . GLU F 1 120 ? -40.38100 -12.13200 -4.00300 1.000 37.76000 115 GLU D O 1
ATOM 6806 N N . SER F 1 121 ? -41.95700 -10.70000 -4.75500 1.000 45.62000 116 SER D N 1
ATOM 6807 C CA . SER F 1 121 ? -42.82000 -10.88200 -3.58900 1.000 46.96000 116 SER D CA 1
ATOM 6808 C C . SER F 1 121 ? -43.36300 -12.30000 -3.52500 1.000 40.75000 116 SER D C 1
ATOM 6809 O O . SER F 1 121 ? -43.46800 -12.88600 -2.44300 1.000 36.40000 116 SER D O 1
ATOM 6812 N N . LYS F 1 122 ? -43.73500 -12.86000 -4.67700 1.000 37.57000 117 LYS D N 1
ATOM 6813 C CA . LYS F 1 122 ? -44.25600 -14.22100 -4.70100 1.000 35.00000 117 LYS D CA 1
ATOM 6814 C C . LYS F 1 122 ? -43.18800 -15.23300 -4.30300 1.000 35.36000 117 LYS D C 1
ATOM 6815 O O . LYS F 1 122 ? -43.46400 -16.16200 -3.53400 1.000 34.66000 117 LYS D O 1
ATOM 6821 N N . VAL F 1 123 ? -41.96000 -15.07300 -4.81000 1.000 36.03000 118 VAL D N 1
ATOM 6822 C CA . VAL F 1 123 ? -40.88600 -15.97500 -4.40500 1.000 31.22000 118 VAL D CA 1
ATOM 6823 C C . VAL F 1 123 ? -40.64100 -15.85700 -2.90600 1.000 30.02000 118 VAL D C 1
ATOM 6824 O O . VAL F 1 123 ? -40.53400 -16.86700 -2.20000 1.000 31.34000 118 VAL D O 1
ATOM 6828 N N . PHE F 1 124 ? -40.57100 -14.62600 -2.39500 1.000 29.47000 119 PHE D N 1
ATOM 6829 C CA . PHE F 1 124 ? -40.33900 -14.45100 -0.96000 1.000 33.20000 119 PHE D CA 1
ATOM 6830 C C . PHE F 1 124 ? -41.40400 -15.16400 -0.13700 1.000 29.62000 119 PHE D C 1
ATOM 6831 O O . PHE F 1 124 ? -41.09200 -15.88200 0.82500 1.000 29.13000 119 PHE D O 1
ATOM 6839 N N . TYR F 1 125 ? -42.67900 -14.95000 -0.46900 1.000 26.95000 120 TYR D N 1
ATOM 6840 C CA . TYR F 1 125 ? -43.71300 -15.52500 0.37900 1.000 30.34000 120 TYR D CA 1
ATOM 6841 C C . TYR F 1 125 ? -43.79700 -17.03100 0.21100 1.000 28.95000 120 TYR D C 1
ATOM 6842 O O . TYR F 1 125 ? -44.17100 -17.73100 1.15400 1.000 25.14000 120 TYR D O 1
ATOM 6851 N N . LEU F 1 126 ? -43.43600 -17.54900 -0.96500 1.000 26.32000 121 LEU D N 1
ATOM 6852 C CA . LEU F 1 126 ? -43.40300 -18.99700 -1.13500 1.000 31.95000 121 LEU D CA 1
ATOM 6853 C C . LEU F 1 126 ? -42.24700 -19.60800 -0.35800 1.000 25.11000 121 LEU D C 1
ATOM 6854 O O . LEU F 1 126 ? -42.40100 -20.67700 0.23800 1.000 24.00000 121 LEU D O 1
ATOM 6859 N N . LYS F 1 127 ? -41.08800 -18.94500 -0.37200 1.000 31.91000 122 LYS D N 1
ATOM 6860 C CA . LYS F 1 127 ? -39.97800 -19.37200 0.47400 1.000 24.42000 122 LYS D CA 1
ATOM 6861 C C . LYS F 1 127 ? -40.39200 -19.36500 1.93900 1.000 24.63000 122 LYS D C 1
ATOM 6862 O O . LYS F 1 127 ? -40.08100 -20.29900 2.68800 1.000 24.05000 122 LYS D O 1
ATOM 6868 N N . MET F 1 128 ? -41.15200 -18.34500 2.35200 1.000 24.02000 123 MET D N 1
ATOM 6869 C CA . MET F 1 128 ? -41.61400 -18.27000 3.73700 1.000 27.01000 123 MET D CA 1
ATOM 6870 C C . MET F 1 128 ? -42.56100 -19.41900 4.06900 1.000 23.51000 123 MET D C 1
ATOM 6871 O O . MET F 1 128 ? -42.44300 -20.04700 5.12000 1.000 23.07000 123 MET D O 1
ATOM 6876 N N . LYS F 1 129 ? -43.50600 -19.71700 3.16900 1.000 26.22000 124 LYS D N 1
ATOM 6877 C CA . LYS F 1 129 ? -44.36600 -20.87500 3.36300 1.000 23.90000 124 LYS D CA 1
ATOM 6878 C C . LYS F 1 129 ? -43.55400 -22.15700 3.48400 1.000 25.38000 124 LYS D C 1
ATOM 6879 O O . LYS F 1 129 ? -43.81800 -22.99200 4.36000 1.000 23.38000 124 LYS D O 1
ATOM 6885 N N . GLY F 1 130 ? -42.56200 -22.33100 2.61100 1.000 26.72000 125 GLY D N 1
ATOM 6886 C CA . GLY F 1 130 ? -41.69200 -23.48600 2.73400 1.000 28.85000 125 GLY D CA 1
ATOM 6887 C C . GLY F 1 130 ? -41.00400 -23.53800 4.08200 1.000 26.87000 125 GLY D C 1
ATOM 6888 O O . GLY F 1 130 ? -40.96500 -24.58300 4.72800 1.000 23.09000 125 GLY D O 1
ATOM 6889 N N . ASP F 1 131 ? -40.48700 -22.39600 4.53800 1.000 25.64000 126 ASP D N 1
ATOM 6890 C CA . ASP F 1 131 ? -39.79100 -22.34400 5.82600 1.000 23.28000 126 ASP D CA 1
ATOM 6891 C C . ASP F 1 131 ? -40.69500 -22.77300 6.97500 1.000 26.77000 126 ASP D C 1
ATOM 6892 O O . ASP F 1 131 ? -40.31500 -23.59800 7.81100 1.000 22.44000 126 ASP D O 1
ATOM 6897 N N . TYR F 1 132 ? -41.90700 -22.21900 7.04200 1.000 22.35000 127 TYR D N 1
ATOM 6898 C CA . TYR F 1 132 ? -42.71600 -22.49400 8.22000 1.000 25.32000 127 TYR D CA 1
ATOM 6899 C C . TYR F 1 132 ? -43.30000 -23.90400 8.18500 1.000 24.50000 127 TYR D C 1
ATOM 6900 O O . TYR F 1 132 ? -43.40000 -24.55000 9.23200 1.000 24.69000 127 TYR D O 1
ATOM 6909 N N . PHE F 1 133 ? -43.58800 -24.44200 7.00300 1.000 27.78000 128 PHE D N 1
ATOM 6910 C CA . PHE F 1 133 ? -43.89800 -25.86500 6.93400 1.000 26.71000 128 PHE D CA 1
ATOM 6911 C C . PHE F 1 133 ? -42.68300 -26.72000 7.29000 1.000 28.97000 128 PHE D C 1
ATOM 6912 O O . PHE F 1 133 ? -42.82700 -27.76200 7.93800 1.000 27.53000 128 PHE D O 1
ATOM 6920 N N . ARG F 1 134 ? -41.47500 -26.27800 6.92000 1.000 25.43000 129 ARG D N 1
ATOM 6921 C CA . ARG F 1 134 ? -40.28000 -26.97700 7.39000 1.000 26.96000 129 ARG D CA 1
ATOM 6922 C C . ARG F 1 134 ? -40.17800 -26.95000 8.91200 1.000 27.23000 129 ARG D C 1
ATOM 6923 O O . ARG F 1 134 ? -39.82600 -27.96400 9.52900 1.000 26.47000 129 ARG D O 1
ATOM 6931 N N . TYR F 1 135 ? -40.49900 -25.80800 9.55300 1.000 23.62000 130 TYR D N 1
ATOM 6932 C CA . TYR F 1 135 ? -40.41100 -25.77100 11.00900 1.000 22.65000 130 TYR D CA 1
ATOM 6933 C C . TYR F 1 135 ? -41.43300 -26.70700 11.64700 1.000 26.44000 130 TYR D C 1
ATOM 6934 O O . TYR F 1 135 ? -41.12700 -27.38100 12.63100 1.000 27.52000 130 TYR D O 1
ATOM 6943 N N . LEU F 1 136 ? -42.64600 -26.76100 11.09100 1.000 29.54000 131 LEU D N 1
ATOM 6944 C CA . LEU F 1 136 ? -43.59200 -27.80500 11.48100 1.000 31.65000 131 LEU D CA 1
ATOM 6945 C C . LEU F 1 136 ? -42.99500 -29.19300 11.27700 1.000 34.23000 131 LEU D C 1
ATOM 6946 O O . LEU F 1 136 ? -43.07900 -30.04800 12.16400 1.000 33.88000 131 LEU D O 1
ATOM 6951 N N . SER F 1 137 ? -42.37300 -29.43100 10.11900 1.000 30.87000 132 SER D N 1
ATOM 6952 C CA . SER F 1 137 ? -41.80500 -30.75000 9.85900 1.000 33.37000 132 SER D CA 1
ATOM 6953 C C . SER F 1 137 ? -40.67300 -31.11800 10.81800 1.000 32.70000 132 SER D C 1
ATOM 6954 O O . SER F 1 137 ? -40.42700 -32.31000 11.02300 1.000 39.54000 132 SER D O 1
ATOM 6957 N N . GLU F 1 138 ? -39.97800 -30.13600 11.41500 1.000 30.83000 133 GLU D N 1
ATOM 6958 C CA . GLU F 1 138 ? -38.91300 -30.44900 12.36800 1.000 28.72000 133 GLU D CA 1
ATOM 6959 C C . GLU F 1 138 ? -39.42500 -31.17900 13.61000 1.000 39.29000 133 GLU D C 1
ATOM 6960 O O . GLU F 1 138 ? -38.62800 -31.80100 14.32100 1.000 41.09000 133 GLU D O 1
ATOM 6966 N N . VAL F 1 139 ? -40.72100 -31.10300 13.90600 1.000 41.60000 134 VAL D N 1
ATOM 6967 C CA . VAL F 1 139 ? -41.25300 -31.70100 15.12800 1.000 39.61000 134 VAL D CA 1
ATOM 6968 C C . VAL F 1 139 ? -42.43200 -32.61800 14.82300 1.000 41.83000 134 VAL D C 1
ATOM 6969 O O . VAL F 1 139 ? -42.95600 -33.28600 15.72200 1.000 49.57000 134 VAL D O 1
ATOM 6973 N N . ALA F 1 140 ? -42.87100 -32.65200 13.56900 1.000 41.22000 135 ALA D N 1
ATOM 6974 C CA . ALA F 1 140 ? -44.03100 -33.46200 13.21800 1.000 45.84000 135 ALA D CA 1
ATOM 6975 C C . ALA F 1 140 ? -43.68500 -34.94700 13.29400 1.000 50.52000 135 ALA D C 1
ATOM 6976 O O . ALA F 1 140 ? -42.68800 -35.39500 12.72400 1.000 54.71000 135 ALA D O 1
ATOM 6978 N N . SER F 1 141 ? -44.49900 -35.70800 14.01900 1.000 64.20000 136 SER D N 1
ATOM 6979 C CA . SER F 1 141 ? -44.29300 -37.14000 14.17100 1.000 60.30000 136 SER D CA 1
ATOM 6980 C C . SER F 1 141 ? -45.30600 -37.91100 13.33400 1.000 61.67000 136 SER D C 1
ATOM 6981 O O . SER F 1 141 ? -46.40900 -37.43100 13.06000 1.000 60.79000 136 SER D O 1
ATOM 6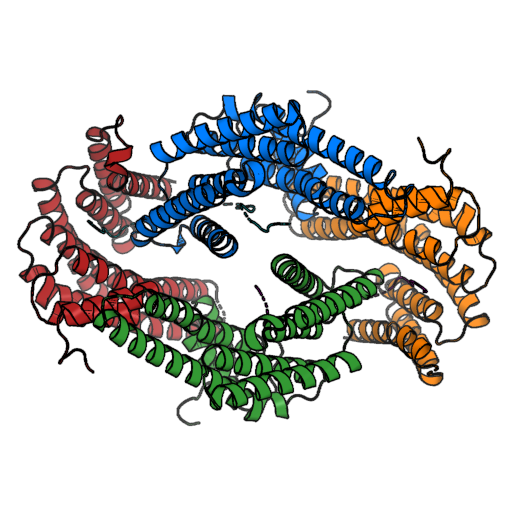983 N N . GLY F 1 142 ? -44.89900 -39.10600 12.90600 1.000 67.27000 137 GLY D N 1
ATOM 6984 C CA . GLY F 1 142 ? -45.75500 -40.03600 12.19300 1.000 61.39000 137 GLY D CA 1
ATOM 6985 C C . GLY F 1 142 ? -46.57000 -39.46900 11.04900 1.000 61.83000 137 GLY D C 1
ATOM 6986 O O . GLY F 1 142 ? -46.02000 -39.04200 10.02800 1.000 65.00000 137 GLY D O 1
ATOM 6987 N N . ASP F 1 143 ? -47.89200 -39.45400 11.22600 1.000 64.88000 138 ASP D N 1
ATOM 6988 C CA . ASP F 1 143 ? -48.84100 -39.09900 10.17500 1.000 62.33000 138 ASP D CA 1
ATOM 6989 C C . ASP F 1 143 ? -48.65000 -37.67700 9.66100 1.000 62.65000 138 ASP D C 1
ATOM 6990 O O . ASP F 1 143 ? -48.15500 -37.48500 8.54500 1.000 65.17000 138 ASP D O 1
ATOM 6992 N N . ASN F 1 144 ? -49.02600 -36.67900 10.47200 1.000 65.51000 139 ASN D N 1
ATOM 6993 C CA . ASN F 1 144 ? -49.07600 -35.28600 10.02300 1.000 61.82000 139 ASN D CA 1
ATOM 6994 C C . ASN F 1 144 ? -47.78800 -34.82700 9.35100 1.000 50.71000 139 ASN D C 1
ATOM 6995 O O . ASN F 1 144 ? -47.82000 -33.87800 8.55800 1.000 51.92000 139 ASN D O 1
ATOM 6997 N N . LYS F 1 145 ? -46.66500 -35.48200 9.64900 1.000 55.06000 140 LYS D N 1
ATOM 6998 C CA . LYS F 1 145 ? -45.39300 -35.13100 9.02800 1.000 52.91000 140 LYS D CA 1
ATOM 6999 C C . LYS F 1 145 ? -45.47100 -35.18600 7.50400 1.000 54.14000 140 LYS D C 1
ATOM 7000 O O . LYS F 1 145 ? -44.96000 -34.29300 6.81600 1.000 45.71000 140 LYS D O 1
ATOM 7006 N N . GLN F 1 146 ? -46.11500 -36.21900 6.95500 1.000 52.08000 141 GLN D N 1
ATOM 7007 C CA . GLN F 1 146 ? -46.1450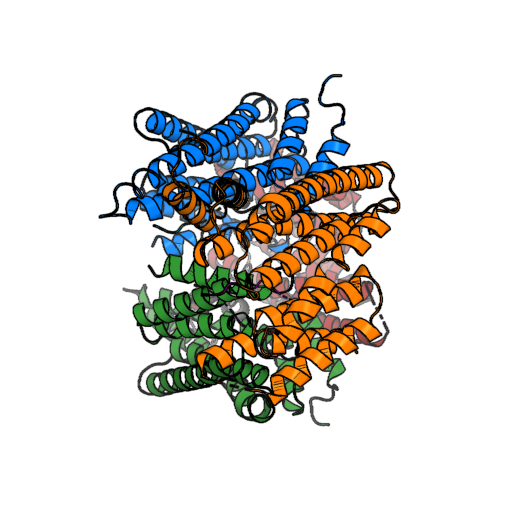0 -36.36800 5.50400 1.000 44.22000 141 GLN D CA 1
ATOM 7008 C C . GLN F 1 146 ? -46.81300 -35.17700 4.82700 1.000 46.15000 141 GLN D C 1
ATOM 7009 O O . GLN F 1 146 ? -46.41400 -34.78700 3.72300 1.000 44.05000 141 GLN D O 1
ATOM 7015 N N . THR F 1 147 ? -47.82100 -34.57800 5.47000 1.000 42.68000 142 THR D N 1
ATOM 7016 C CA . THR F 1 147 ? -48.48200 -33.43100 4.85800 1.000 45.77000 142 THR D CA 1
ATOM 7017 C C . THR F 1 147 ? -47.61200 -32.18100 4.92700 1.000 39.73000 142 THR D C 1
ATOM 7018 O O . THR F 1 147 ? -47.49900 -31.44900 3.93500 1.000 40.08000 142 THR D O 1
ATOM 7022 N N . THR F 1 148 ? -46.98200 -31.92300 6.07700 1.000 36.41000 143 THR D N 1
ATOM 7023 C CA . THR F 1 148 ? -46.16700 -30.71500 6.20200 1.000 41.41000 143 THR D CA 1
ATOM 7024 C C . THR F 1 148 ? -44.91300 -30.79800 5.33500 1.000 34.87000 143 THR D C 1
ATOM 7025 O O . THR F 1 148 ? -44.53100 -29.81100 4.68600 1.000 33.08000 143 THR D O 1
ATOM 7029 N N . VAL F 1 149 ? -44.26100 -31.96500 5.31200 1.000 39.52000 144 VAL D N 1
ATOM 7030 C CA . VAL F 1 149 ? -43.09700 -32.16600 4.44600 1.000 35.21000 144 VAL D CA 1
ATOM 7031 C C . VAL F 1 149 ? -43.46600 -31.93700 2.99000 1.000 38.92000 144 VAL D C 1
ATOM 7032 O O . VAL F 1 149 ? -42.74000 -31.26100 2.24700 1.000 35.12000 144 VAL D O 1
ATOM 7036 N N . SER F 1 150 ? -44.59900 -32.50200 2.55400 1.000 36.66000 145 SER D N 1
ATOM 7037 C CA . SER F 1 150 ? -45.03600 -32.31000 1.17800 1.000 33.94000 145 SER D CA 1
ATOM 7038 C C . SER F 1 150 ? -45.39800 -30.85700 0.91200 1.000 33.87000 145 SER D C 1
ATOM 7039 O O . SER F 1 150 ? -45.07600 -30.31600 -0.15600 1.000 36.12000 145 SER D O 1
ATOM 7042 N N . ASN F 1 151 ? -46.07700 -30.20900 1.86800 1.000 35.31000 146 ASN D N 1
ATOM 7043 C CA . ASN F 1 151 ? -46.43900 -28.80800 1.68700 1.000 35.40000 146 ASN D CA 1
ATOM 7044 C C . ASN F 1 151 ? -45.20800 -27.91200 1.70700 1.000 27.26000 146 ASN D C 1
ATOM 7045 O O . ASN F 1 151 ? -45.16900 -26.90100 0.99500 1.000 32.47000 146 ASN D O 1
ATOM 7050 N N . SER F 1 152 ? -44.19000 -28.27300 2.48800 1.000 30.57000 147 SER D N 1
ATOM 7051 C CA . SER F 1 152 ? -42.93900 -27.51900 2.44300 1.000 32.53000 147 SER D CA 1
ATOM 7052 C C . SER F 1 152 ? -42.27200 -27.66600 1.08300 1.000 27.06000 147 SER D C 1
ATOM 7053 O O . SER F 1 152 ? -41.93200 -26.67100 0.42900 1.000 29.90000 147 SER D O 1
ATOM 7056 N N . GLN F 1 153 ? -42.09000 -28.91000 0.62900 1.000 34.41000 148 GLN D N 1
ATOM 7057 C CA . GLN F 1 153 ? -41.42700 -29.14300 -0.65300 1.000 33.84000 148 GLN D CA 1
ATOM 7058 C C . GLN F 1 153 ? -42.15400 -28.43700 -1.79100 1.000 33.54000 148 GLN D C 1
ATOM 7059 O O . GLN F 1 153 ? -41.52300 -27.80500 -2.64900 1.000 30.91000 148 GLN D O 1
ATOM 7065 N N . GLN F 1 154 ? -43.48900 -28.49300 -1.78300 1.000 34.90000 149 GLN D N 1
ATOM 7066 C CA . GLN F 1 154 ? -44.27400 -27.85600 -2.83500 1.000 33.48000 149 GLN D CA 1
ATOM 7067 C C . GLN F 1 154 ? -44.03600 -26.35300 -2.87500 1.000 34.49000 149 GLN D C 1
ATOM 7068 O O . GLN F 1 154 ? -43.83300 -25.77700 -3.95200 1.000 36.29000 149 GLN D O 1
ATOM 7074 N N . ALA F 1 155 ? -44.05200 -25.69900 -1.70500 1.000 30.67000 150 ALA D N 1
ATOM 7075 C CA . ALA F 1 155 ? -43.87100 -24.25100 -1.65900 1.000 30.57000 150 ALA D CA 1
ATOM 7076 C C . ALA F 1 155 ? -42.48900 -23.86200 -2.15800 1.000 29.73000 150 ALA D C 1
ATOM 7077 O O . ALA F 1 155 ? -42.33900 -22.92000 -2.94600 1.000 28.60000 150 ALA D O 1
ATOM 7079 N N . TYR F 1 156 ? -41.46100 -24.57300 -1.69100 1.000 31.82000 151 TYR D N 1
ATOM 7080 C CA . TYR F 1 156 ? -40.09200 -24.31300 -2.13200 1.000 32.13000 151 TYR D CA 1
ATOM 7081 C C . TYR F 1 156 ? -39.94400 -24.52900 -3.63600 1.000 32.46000 151 TYR D C 1
ATOM 7082 O O . TYR F 1 156 ? -39.36100 -23.70000 -4.35100 1.000 32.25000 151 TYR D O 1
ATOM 7091 N N . GLN F 1 157 ? -40.44100 -25.66500 -4.12100 1.000 34.04000 152 GLN D N 1
ATOM 7092 C CA . GLN F 1 157 ? -40.29300 -26.01100 -5.52900 1.000 36.87000 152 GLN D CA 1
ATOM 7093 C C . GLN F 1 157 ? -40.86400 -24.92600 -6.43400 1.000 31.30000 152 GLN D C 1
ATOM 7094 O O . GLN F 1 157 ? -40.22200 -24.52200 -7.40900 1.000 40.94000 152 GLN D O 1
ATOM 7100 N N . GLU F 1 158 ? -42.05600 -24.41500 -6.11200 1.000 37.79000 153 GLU D N 1
ATOM 7101 C CA . GLU F 1 158 ? -42.63600 -23.36900 -6.94900 1.000 40.38000 153 GLU D CA 1
ATOM 7102 C C . GLU F 1 158 ? -41.83200 -22.07600 -6.87700 1.000 43.98000 153 GLU D C 1
ATOM 7103 O O . GLU F 1 158 ? -41.66600 -21.39100 -7.89400 1.000 39.47000 153 GLU D O 1
ATOM 7109 N N . ALA F 1 159 ? -41.34000 -21.70800 -5.68900 1.000 36.93000 154 ALA D N 1
ATOM 7110 C CA . ALA F 1 159 ? -40.48700 -20.52700 -5.60000 1.000 35.84000 154 ALA D CA 1
ATOM 7111 C C . ALA F 1 159 ? -39.18600 -20.74600 -6.36300 1.000 40.60000 154 ALA D C 1
ATOM 7112 O O . ALA F 1 159 ? -38.64600 -19.81800 -6.98000 1.000 39.34000 154 ALA D O 1
ATOM 7114 N N . PHE F 1 160 ? -38.67000 -21.97500 -6.32500 1.000 36.37000 155 PHE D N 1
ATOM 7115 C CA . PHE F 1 160 ? -37.44600 -22.30200 -7.03900 1.000 38.44000 155 PHE D CA 1
ATOM 7116 C C . PHE F 1 160 ? -37.61600 -22.06900 -8.53300 1.000 44.18000 155 PHE D C 1
ATOM 7117 O O . PHE F 1 160 ? -36.73500 -21.49900 -9.19000 1.000 40.80000 155 PHE D O 1
ATOM 7125 N N . GLU F 1 161 ? -38.76500 -22.47200 -9.07600 1.000 41.28000 156 GLU D N 1
ATOM 7126 C CA . GLU F 1 161 ? -39.00300 -22.34300 -10.50900 1.000 47.15000 156 GLU D CA 1
ATOM 7127 C C . GLU F 1 161 ? -39.17700 -20.88500 -10.91800 1.000 46.28000 156 GLU D C 1
ATOM 7128 O O . GLU F 1 161 ? -38.62300 -20.45200 -11.93600 1.000 49.96000 156 GLU D O 1
ATOM 7134 N N . ILE F 1 162 ? -39.93300 -20.10900 -10.13800 1.000 36.07000 157 ILE D N 1
ATOM 7135 C CA . ILE F 1 162 ? -40.05500 -18.68700 -10.43600 1.000 38.37000 157 ILE D CA 1
ATOM 7136 C C . ILE F 1 162 ? -38.69500 -18.00700 -10.32700 1.000 41.44000 157 ILE D C 1
ATOM 7137 O O . ILE F 1 162 ? -38.30600 -17.21700 -11.19700 1.000 47.63000 157 ILE D O 1
ATOM 7142 N N . SER F 1 163 ? -37.94600 -18.31000 -9.26200 1.000 41.44000 158 SER D N 1
ATOM 7143 C CA . SER F 1 163 ? -36.69100 -17.60100 -9.02200 1.000 47.01000 158 SER D CA 1
ATOM 7144 C C . SER F 1 163 ? -35.68600 -17.82300 -10.15400 1.000 42.52000 158 SER D C 1
ATOM 7145 O O . SER F 1 163 ? -34.95300 -16.89900 -10.53100 1.000 41.43000 158 SER D O 1
ATOM 7148 N N . LYS F 1 164 ? -35.63700 -19.03500 -10.71400 1.000 46.33000 159 LYS D N 1
ATOM 7149 C CA . LYS F 1 164 ? -34.64000 -19.30600 -11.75200 1.000 48.76000 159 LYS D CA 1
ATOM 7150 C C . LYS F 1 164 ? -34.98000 -18.61700 -13.06700 1.000 52.13000 159 LYS D C 1
ATOM 7151 O O . LYS F 1 164 ? -34.07600 -18.34900 -13.86600 1.000 60.46000 159 LYS D O 1
ATOM 7153 N N . LYS F 1 165 ? -36.25700 -18.32300 -13.30300 1.000 48.73000 160 LYS D N 1
ATOM 7154 C CA . LYS F 1 165 ? -36.69200 -17.61300 -14.49800 1.000 53.48000 160 LYS D CA 1
ATOM 7155 C C . LYS F 1 165 ? -36.64000 -16.10000 -14.33200 1.000 56.87000 160 LYS D C 1
ATOM 7156 O O . LYS F 1 165 ? -36.35400 -15.38700 -15.30200 1.000 55.22000 160 LYS D O 1
ATOM 7162 N N . GLU F 1 166 ? -36.90300 -15.59400 -13.12200 1.000 50.01000 161 GLU D N 1
ATOM 7163 C CA . GLU F 1 166 ? -37.09400 -14.16800 -12.90400 1.000 48.07000 161 GLU D CA 1
ATOM 7164 C C . GLU F 1 166 ? -35.91100 -13.46300 -12.25200 1.000 54.83000 161 GLU D C 1
ATOM 7165 O O . GLU F 1 166 ? -35.85700 -12.23000 -12.28800 1.000 47.45000 161 GLU D O 1
ATOM 7171 N N . MET F 1 167 ? -34.96500 -14.19800 -11.66900 1.000 46.76000 162 MET D N 1
ATOM 7172 C CA . MET F 1 167 ? -33.91800 -13.59400 -10.85900 1.000 47.40000 162 MET D CA 1
ATOM 7173 C C . MET F 1 167 ? -32.54100 -14.01000 -11.35100 1.000 45.25000 162 MET D C 1
ATOM 7174 O O . MET F 1 167 ? -32.33500 -15.14100 -11.79400 1.000 45.53000 162 MET D O 1
ATOM 7179 N N . GLN F 1 168 ? -31.59400 -13.07900 -11.25100 1.000 45.72000 163 GLN D N 1
ATOM 7180 C CA . GLN F 1 168 ? -30.21000 -13.39300 -11.55300 1.000 49.65000 163 GLN D CA 1
ATOM 7181 C C . GLN F 1 168 ? -29.61600 -14.24800 -10.43200 1.000 44.67000 163 GLN D C 1
ATOM 7182 O O . GLN F 1 168 ? -30.09300 -14.20900 -9.29400 1.000 34.70000 163 GLN D O 1
ATOM 7188 N N . PRO F 1 169 ? -28.58300 -15.04000 -10.72800 1.000 41.10000 164 PRO D N 1
ATOM 7189 C CA . PRO F 1 169 ? -28.06100 -15.96400 -9.70900 1.000 40.19000 164 PRO D CA 1
ATOM 7190 C C . PRO F 1 169 ? -27.47500 -15.26400 -8.50200 1.000 37.07000 164 PRO D C 1
ATOM 7191 O O . PRO F 1 169 ? -27.30800 -15.90700 -7.46000 1.000 38.62000 164 PRO D O 1
ATOM 7195 N N . THR F 1 170 ? -27.14600 -13.97500 -8.61000 1.000 38.10000 165 THR D N 1
ATOM 7196 C CA . THR F 1 170 ? -26.64500 -13.22500 -7.46800 1.000 36.79000 165 THR D CA 1
ATOM 7197 C C . THR F 1 170 ? -27.75900 -12.62000 -6.62500 1.000 33.67000 165 THR D C 1
ATOM 7198 O O . THR F 1 170 ? -27.45800 -12.00100 -5.60000 1.000 33.99000 165 THR D O 1
ATOM 7202 N N . HIS F 1 171 ? -29.02300 -12.77600 -7.02400 1.000 31.19000 166 HIS D N 1
ATOM 7203 C CA . HIS F 1 171 ? -30.11500 -12.17600 -6.27300 1.000 34.95000 166 HIS D CA 1
ATOM 7204 C C . HIS F 1 171 ? -30.21100 -12.81000 -4.88900 1.000 32.12000 166 HIS D C 1
ATOM 7205 O O . HIS F 1 171 ? -30.31800 -14.03800 -4.78300 1.000 32.29000 166 HIS D O 1
ATOM 7212 N N . PRO F 1 172 ? -30.20600 -12.01300 -3.81600 1.000 35.58000 167 PRO D N 1
ATOM 7213 C CA . PRO F 1 172 ? -30.23400 -12.59500 -2.46400 1.000 30.87000 167 PRO D CA 1
ATOM 7214 C C . PRO F 1 172 ? -31.41500 -13.51600 -2.19900 1.000 31.36000 167 PRO D C 1
ATOM 7215 O O . PRO F 1 172 ? -31.27200 -14.47000 -1.42600 1.000 28.87000 167 PRO D O 1
ATOM 7219 N N . ILE F 1 173 ? -32.57200 -13.28200 -2.81100 1.000 31.22000 168 ILE D N 1
ATOM 7220 C CA . ILE F 1 173 ? -33.70200 -14.16100 -2.53000 1.000 31.98000 168 ILE D CA 1
ATOM 7221 C C . ILE F 1 173 ? -33.54500 -15.48800 -3.25500 1.000 30.43000 168 ILE D C 1
ATOM 7222 O O . ILE F 1 173 ? -33.86500 -16.55100 -2.71200 1.000 30.67000 168 ILE D O 1
ATOM 7227 N N . ARG F 1 174 ? -33.03300 -15.45900 -4.48300 1.000 30.69000 169 ARG D N 1
ATOM 7228 C CA . ARG F 1 174 ? -32.71100 -16.70600 -5.16500 1.000 33.21000 169 ARG D CA 1
ATOM 7229 C C . ARG F 1 174 ? -31.63900 -17.47300 -4.40600 1.000 26.80000 169 ARG D C 1
ATOM 7230 O O . ARG F 1 174 ? -31.73100 -18.69300 -4.24900 1.000 29.69000 169 ARG D O 1
ATOM 7238 N N . LEU F 1 175 ? -30.62500 -16.76900 -3.89900 1.000 27.97000 170 LEU D N 1
ATOM 7239 C CA . LEU F 1 175 ? -29.61300 -17.43900 -3.08900 1.000 28.60000 170 LEU D CA 1
ATOM 7240 C C . LEU F 1 175 ? -30.20300 -17.96000 -1.78000 1.000 30.49000 170 LEU D C 1
ATOM 7241 O O . LEU F 1 175 ? -29.92600 -19.09500 -1.37100 1.000 28.69000 170 LEU D O 1
ATOM 7246 N N . GLY F 1 176 ? -31.02000 -17.15100 -1.10500 1.000 28.79000 171 GLY D N 1
ATOM 7247 C CA . GLY F 1 176 ? -31.55800 -17.58400 0.17300 1.000 29.22000 171 GLY D CA 1
ATOM 7248 C C . GLY F 1 176 ? -32.52100 -18.74600 0.03500 1.000 28.60000 171 GLY D C 1
ATOM 7249 O O . GLY F 1 176 ? -32.54500 -19.65100 0.87400 1.000 27.28000 171 GLY D O 1
ATOM 7250 N N . LEU F 1 177 ? -33.33100 -18.73200 -1.02200 1.000 28.50000 172 LEU D N 1
ATOM 7251 C CA . LEU F 1 177 ? -34.21900 -19.85800 -1.28800 1.000 26.38000 172 LEU D CA 1
ATOM 7252 C C . LEU F 1 177 ? -33.43300 -21.13900 -1.52500 1.000 30.43000 172 LEU D C 1
ATOM 7253 O O . LEU F 1 177 ? -33.78300 -22.20000 -0.99600 1.000 28.88000 172 LEU D O 1
ATOM 7258 N N . ALA F 1 178 ? -32.36300 -21.06300 -2.31500 1.000 25.50000 173 ALA D N 1
ATOM 7259 C CA . ALA F 1 178 ? -31.54900 -22.25400 -2.53600 1.000 30.56000 173 ALA D CA 1
ATOM 7260 C C . ALA F 1 178 ? -30.95200 -22.75700 -1.23200 1.000 25.67000 173 ALA D C 1
ATOM 7261 O O . ALA F 1 178 ? -30.95400 -23.96300 -0.96100 1.000 30.55000 173 ALA D O 1
ATOM 7263 N N . LEU F 1 179 ? -30.45000 -21.84300 -0.39800 1.000 26.17000 174 LEU D N 1
ATOM 7264 C CA . LEU F 1 179 ? -29.89300 -22.24200 0.88900 1.000 28.29000 174 LEU D CA 1
ATOM 7265 C C . LEU F 1 179 ? -30.91400 -23.00400 1.72000 1.000 29.46000 174 LEU D C 1
ATOM 7266 O O . LEU F 1 179 ? -30.63400 -24.10200 2.21700 1.000 25.64000 174 LEU D O 1
ATOM 7271 N N . ASN F 1 180 ? -32.10800 -22.42500 1.90400 1.000 23.81000 175 ASN D N 1
ATOM 7272 C CA . ASN F 1 180 ? -33.07300 -23.04500 2.79900 1.000 24.44000 175 ASN D CA 1
ATOM 7273 C C . ASN F 1 180 ? -33.65400 -24.31000 2.18100 1.000 23.99000 175 ASN D C 1
ATOM 7274 O O . ASN F 1 180 ? -33.90100 -25.29800 2.88500 1.000 22.04000 175 ASN D O 1
ATOM 7279 N N . PHE F 1 181 ? -33.85800 -24.30500 0.86200 1.000 27.13000 176 PHE D N 1
ATOM 7280 C CA . PHE F 1 181 ? -34.37800 -25.49600 0.19900 1.000 28.85000 176 PHE D CA 1
ATOM 7281 C C . PHE F 1 181 ? -33.38500 -26.64800 0.31600 1.000 29.00000 176 PHE D C 1
ATOM 7282 O O . PHE F 1 181 ? -33.78100 -27.79600 0.54100 1.000 26.07000 176 PHE D O 1
ATOM 7290 N N . SER F 1 182 ? -32.08600 -26.35500 0.18900 1.000 30.59000 177 SER D N 1
ATOM 7291 C CA . SER F 1 182 ? -31.08500 -27.40300 0.36900 1.000 27.16000 177 SER D CA 1
ATOM 7292 C C . SER F 1 182 ? -31.07500 -27.91000 1.81100 1.000 28.16000 177 SER D C 1
ATOM 7293 O O . SER F 1 182 ? -30.98400 -29.12300 2.04500 1.000 25.42000 177 SER D O 1
ATOM 7296 N N . VAL F 1 183 ? -31.23900 -27.01200 2.79200 1.000 26.55000 178 VAL D N 1
ATOM 7297 C CA . VAL F 1 183 ? -31.37100 -27.46000 4.18000 1.000 25.92000 178 VAL D CA 1
ATOM 7298 C C . VAL F 1 183 ? -32.55500 -28.40200 4.32400 1.000 27.12000 178 VAL D C 1
ATOM 7299 O O . VAL F 1 183 ? -32.48500 -29.41500 5.03500 1.000 28.21000 178 VAL D O 1
ATOM 7303 N N . PHE F 1 184 ? -33.67000 -28.06400 3.68100 1.000 26.64000 179 PHE D N 1
ATOM 7304 C CA . PHE F 1 184 ? -34.82600 -28.94800 3.69100 1.000 23.95000 179 PHE D CA 1
ATOM 7305 C C . PHE F 1 184 ? -34.46100 -30.34500 3.19700 1.000 28.35000 179 PHE D C 1
ATOM 7306 O O . PHE F 1 184 ? -34.75900 -31.34400 3.85600 1.000 29.44000 179 PHE D O 1
ATOM 7314 N N . TYR F 1 185 ? -33.77300 -30.42900 2.05500 1.000 28.69000 180 TYR D N 1
ATOM 7315 C CA . TYR F 1 185 ? -33.37800 -31.73600 1.53500 1.000 32.46000 180 TYR D CA 1
ATOM 7316 C C . TYR F 1 185 ? -32.45900 -32.46900 2.50600 1.000 34.46000 180 TYR D C 1
ATOM 7317 O O . TYR F 1 185 ? -32.66800 -33.65100 2.80000 1.000 37.50000 180 TYR D O 1
ATOM 7326 N N . TYR F 1 186 ? -31.43200 -31.78700 3.01400 1.000 30.32000 181 TYR D N 1
ATOM 7327 C CA . TYR F 1 186 ? -30.47500 -32.45800 3.88700 1.000 34.17000 181 TYR D CA 1
ATOM 7328 C C . TYR F 1 186 ? -31.13800 -32.95600 5.16300 1.000 35.48000 181 TYR D C 1
ATOM 7329 O O . TYR F 1 186 ? -30.98100 -34.12100 5.54600 1.000 32.86000 181 TYR D O 1
ATOM 7338 N N . GLU F 1 187 ? -31.87300 -32.08000 5.84300 1.000 32.08000 182 GLU D N 1
ATOM 7339 C CA . GLU F 1 187 ? -32.32800 -32.33800 7.20200 1.000 35.46000 182 GLU D CA 1
ATOM 7340 C C . GLU F 1 187 ? -33.68600 -33.02900 7.25900 1.000 34.03000 182 GLU D C 1
ATOM 7341 O O . GLU F 1 187 ? -33.87000 -33.96800 8.03900 1.000 40.19000 182 GLU D O 1
ATOM 7347 N N . ILE F 1 188 ? -34.65300 -32.56000 6.47400 1.000 31.34000 183 ILE D N 1
ATOM 7348 C CA . ILE F 1 188 ? -36.01500 -33.09400 6.53900 1.000 36.97000 183 ILE D CA 1
ATOM 7349 C C . ILE F 1 188 ? -36.17100 -34.33200 5.66700 1.000 36.33000 183 ILE D C 1
ATOM 7350 O O . ILE F 1 188 ? -36.76600 -35.32800 6.08500 1.000 38.74000 183 ILE D O 1
ATOM 7355 N N . LEU F 1 189 ? -35.67600 -34.27600 4.43400 1.00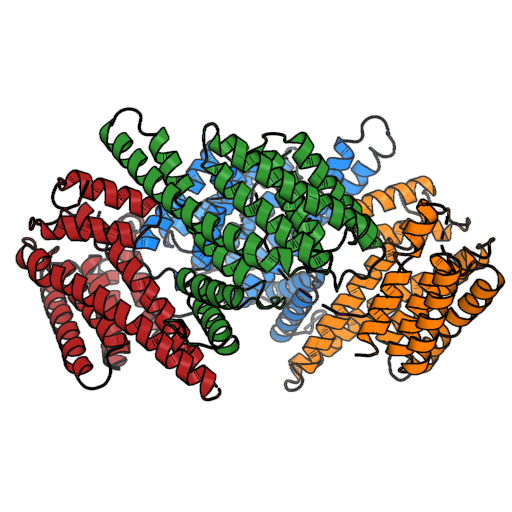0 35.78000 184 LEU D N 1
ATOM 7356 C CA . LEU F 1 189 ? -35.82900 -35.39300 3.51300 1.000 39.13000 184 LEU D CA 1
ATOM 7357 C C . LEU F 1 189 ? -34.69000 -36.39400 3.60800 1.000 42.62000 184 LEU D C 1
ATOM 7358 O O . LEU F 1 189 ? -34.78700 -37.46500 3.00500 1.000 47.38000 184 LEU D O 1
ATOM 7363 N N . ASN F 1 190 ? -33.63400 -36.07900 4.36000 1.000 39.40000 185 ASN D N 1
ATOM 7364 C CA . ASN F 1 190 ? -32.44600 -36.92400 4.46400 1.000 43.34000 185 ASN D CA 1
ATOM 7365 C C . ASN F 1 190 ? -31.96600 -37.34600 3.08000 1.000 47.16000 185 ASN D C 1
ATOM 7366 O O . ASN F 1 190 ? -31.85200 -38.53200 2.76000 1.000 43.62000 185 ASN D O 1
ATOM 7371 N N . SER F 1 191 ? -31.72700 -36.34000 2.23700 1.000 45.94000 186 SER D N 1
ATOM 7372 C CA . SER F 1 191 ? -31.17200 -36.50900 0.89800 1.000 45.54000 186 SER D CA 1
ATOM 7373 C C . SER F 1 191 ? -29.92200 -35.63800 0.80100 1.000 45.90000 186 SER D C 1
ATOM 7374 O O . SER F 1 191 ? -29.93600 -34.58200 0.15400 1.000 45.32000 186 SER D O 1
ATOM 7377 N N . PRO F 1 192 ? -28.82500 -36.05200 1.44000 1.000 48.18000 187 PRO D N 1
ATOM 7378 C CA . PRO F 1 192 ? -27.65400 -35.16300 1.52100 1.000 49.62000 187 PRO D CA 1
ATOM 7379 C C . PRO F 1 192 ? -27.02700 -34.86300 0.17200 1.000 46.83000 187 PRO D C 1
ATOM 7380 O O . PRO F 1 192 ? -26.46000 -33.77700 -0.00500 1.000 43.77000 187 PRO D O 1
ATOM 7384 N N . GLU F 1 193 ? -27.12400 -35.78600 -0.78900 1.000 50.78000 188 GLU D N 1
ATOM 7385 C CA . GLU F 1 193 ? -26.57500 -35.54100 -2.11900 1.000 50.97000 188 GLU D CA 1
ATOM 7386 C C . GLU F 1 193 ? -27.32300 -34.41700 -2.82000 1.000 50.78000 188 GLU D C 1
ATOM 7387 O O . GLU F 1 193 ? -26.70800 -33.46400 -3.31600 1.000 49.26000 188 GLU D O 1
ATOM 7393 N N . LYS F 1 194 ? -28.65600 -34.51400 -2.87300 1.000 48.71000 189 LYS D N 1
ATOM 7394 C CA . LYS F 1 194 ? -29.45400 -33.46800 -3.50600 1.000 45.75000 189 LYS D CA 1
ATOM 7395 C C . LYS F 1 194 ? -29.29000 -32.13400 -2.78700 1.000 44.13000 189 LYS D C 1
ATOM 7396 O O . LYS F 1 194 ? -29.25000 -31.07500 -3.42600 1.000 40.61000 189 LYS D O 1
ATOM 7402 N N . ALA F 1 195 ? -29.19700 -32.16500 -1.45700 1.000 41.10000 190 ALA D N 1
ATOM 7403 C CA . ALA F 1 195 ? -28.92000 -30.94500 -0.70800 1.000 35.20000 190 ALA D CA 1
ATOM 7404 C C . ALA F 1 195 ? -27.58100 -30.33800 -1.12300 1.000 42.89000 190 ALA D C 1
ATOM 7405 O O . ALA F 1 195 ? -27.47800 -29.13000 -1.36800 1.000 36.10000 190 ALA D O 1
ATOM 7407 N N . CYS F 1 196 ? -26.54100 -31.16700 -1.21400 1.000 42.16000 191 CYS D N 1
ATOM 7408 C CA . CYS F 1 196 ? -25.23600 -30.65000 -1.61500 1.000 40.02000 191 CYS D CA 1
ATOM 7409 C C . CYS F 1 196 ? -25.25400 -30.17400 -3.06000 1.000 43.35000 191 CYS D C 1
ATOM 7410 O O . CYS F 1 196 ? -24.63300 -29.15600 -3.39200 1.000 44.94000 191 CYS D O 1
ATOM 7413 N N . SER F 1 197 ? -25.97200 -30.88500 -3.92800 1.000 38.67000 192 SER D N 1
ATOM 7414 C CA . SER F 1 197 ? -26.04600 -30.49800 -5.33100 1.000 44.05000 192 SER D CA 1
ATOM 7415 C C . SER F 1 197 ? -26.71200 -29.13800 -5.49200 1.000 46.15000 192 SER D C 1
ATOM 7416 O O . SER F 1 197 ? -26.23800 -28.28300 -6.25100 1.000 45.08000 192 SER D O 1
ATOM 7419 N N . LEU F 1 198 ? -27.82800 -28.92600 -4.79400 1.000 42.20000 193 LEU D N 1
ATOM 7420 C CA . LEU F 1 198 ? -28.53100 -27.65400 -4.89500 1.000 37.00000 193 LEU D CA 1
ATOM 7421 C C . LEU F 1 198 ? -27.65100 -26.51100 -4.40400 1.000 36.82000 193 LEU D C 1
ATOM 7422 O O . LEU F 1 198 ? -27.57400 -25.45300 -5.03800 1.000 41.72000 193 LEU D O 1
ATOM 7427 N N . ALA F 1 199 ? -26.97900 -26.70900 -3.26900 1.000 35.24000 194 ALA D N 1
ATOM 7428 C CA . ALA F 1 199 ? -26.17300 -25.64100 -2.68600 1.000 35.92000 194 ALA D CA 1
ATOM 7429 C C . ALA F 1 199 ? -24.94900 -25.33800 -3.54000 1.000 39.26000 194 ALA D C 1
ATOM 7430 O O . ALA F 1 199 ? -24.54100 -24.17700 -3.66500 1.000 34.76000 194 ALA D O 1
ATOM 7432 N N . LYS F 1 200 ? -24.34500 -26.36900 -4.12800 1.000 38.12000 195 LYS D N 1
ATOM 7433 C CA . LYS F 1 200 ? -23.13300 -26.13900 -4.90600 1.000 37.59000 195 LYS D CA 1
ATOM 7434 C C . LYS F 1 200 ? -23.46200 -25.46800 -6.23400 1.000 39.26000 195 LYS D C 1
ATOM 7435 O O . LYS F 1 200 ? -22.73500 -24.57800 -6.68600 1.000 41.65000 195 LYS D O 1
ATOM 7441 N N . THR F 1 201 ? -24.56800 -25.86400 -6.86100 1.000 35.41000 196 THR D N 1
ATOM 7442 C CA . THR F 1 201 ? -25.02700 -25.19900 -8.07600 1.000 37.93000 196 THR D CA 1
ATOM 7443 C C . THR F 1 201 ? -25.28600 -23.72100 -7.82900 1.000 38.37000 196 THR D C 1
ATOM 7444 O O . THR F 1 201 ? -24.85100 -22.86200 -8.60400 1.000 38.87000 196 THR D O 1
ATOM 7448 N N . ALA F 1 202 ? -25.99700 -23.41000 -6.74300 1.000 37.58000 197 ALA D N 1
ATOM 7449 C CA . ALA F 1 202 ? -2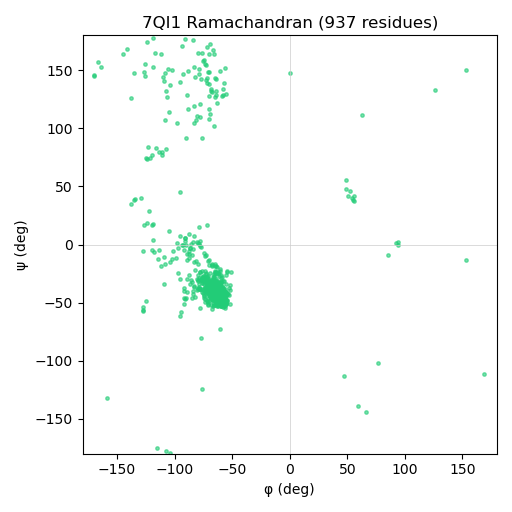6.29400 -22.01900 -6.43400 1.000 33.44000 197 ALA D CA 1
ATOM 7450 C C . ALA F 1 202 ? -25.01500 -21.22900 -6.20000 1.000 30.72000 197 ALA D C 1
ATOM 7451 O O . ALA F 1 202 ? -24.88600 -20.09000 -6.66500 1.000 33.09000 197 ALA D O 1
ATOM 7453 N N . PHE F 1 203 ? -24.05900 -21.81900 -5.48000 1.000 31.16000 198 PHE D N 1
ATOM 7454 C CA . PHE F 1 203 ? -22.80100 -21.12800 -5.22600 1.000 36.46000 198 PHE D CA 1
ATOM 7455 C C . PHE F 1 203 ? -22.02200 -20.91300 -6.51400 1.000 38.83000 198 PHE D C 1
ATOM 7456 O O . PHE F 1 203 ? -21.47700 -19.82600 -6.73800 1.000 38.53000 198 PHE D O 1
ATOM 7464 N N . ASP F 1 204 ? -21.95400 -21.94100 -7.36600 1.000 41.61000 199 ASP D N 1
ATOM 7465 C CA . ASP F 1 204 ? -21.15500 -21.85100 -8.58800 1.000 42.55000 199 ASP D CA 1
ATOM 7466 C C . ASP F 1 204 ? -21.72900 -20.82400 -9.55700 1.000 39.22000 199 ASP D C 1
ATOM 7467 O O . ASP F 1 204 ? -20.98100 -20.05100 -10.17000 1.000 40.01000 199 ASP D O 1
ATOM 7472 N N . GLU F 1 205 ? -23.05300 -20.80400 -9.71800 1.000 38.36000 200 GLU D N 1
ATOM 7473 C CA . GLU F 1 205 ? -23.65800 -19.86500 -10.65600 1.000 38.15000 200 GLU D CA 1
ATOM 7474 C C . GLU F 1 205 ? -23.53200 -18.42500 -10.17800 1.000 39.92000 200 GLU D C 1
ATOM 7475 O O . GLU F 1 205 ? -23.45900 -17.50800 -11.00500 1.000 38.66000 200 GLU D O 1
ATOM 7481 N N . ALA F 1 206 ? -23.52700 -18.20200 -8.85900 1.000 33.88000 201 ALA D N 1
ATOM 7482 C CA . ALA F 1 206 ? -23.40100 -16.84300 -8.34200 1.000 33.94000 201 ALA D CA 1
ATOM 7483 C C . ALA F 1 206 ? -21.97200 -16.33700 -8.48600 1.000 37.88000 201 ALA D C 1
ATOM 7484 O O . ALA F 1 206 ? -21.74800 -15.20200 -8.92400 1.000 42.36000 201 ALA D O 1
ATOM 7486 N N . ILE F 1 207 ? -20.99200 -17.16700 -8.11600 1.000 39.00000 202 ILE D N 1
ATOM 7487 C CA . ILE F 1 207 ? -19.59100 -16.77900 -8.23400 1.000 42.24000 202 ILE D CA 1
ATOM 7488 C C . ILE F 1 207 ? -19.22000 -16.53800 -9.68900 1.000 41.82000 202 ILE D C 1
ATOM 7489 O O . ILE F 1 207 ? -18.28400 -15.78100 -9.97500 1.000 41.95000 202 ILE D O 1
ATOM 7494 N N . ALA F 1 208 ? -19.96100 -17.14100 -10.62500 1.000 37.07000 203 ALA D N 1
ATOM 7495 C CA . ALA F 1 208 ? -19.71300 -16.91500 -12.04400 1.000 46.13000 203 ALA D CA 1
ATOM 7496 C C . ALA F 1 208 ? -20.17300 -15.53600 -12.50000 1.000 49.38000 203 ALA D C 1
ATOM 7497 O O . ALA F 1 208 ? -19.68000 -15.03400 -13.51600 1.000 46.10000 203 ALA D O 1
ATOM 7499 N N . GLU F 1 209 ? -21.10600 -14.91600 -11.77900 1.000 45.06000 204 GLU D N 1
ATOM 7500 C CA . GLU F 1 209 ? -21.66300 -13.63300 -12.17500 1.000 45.62000 204 GLU D CA 1
ATOM 7501 C C . GLU F 1 209 ? -21.19400 -12.48400 -11.29400 1.000 46.05000 204 GLU D C 1
ATOM 7502 O O . GLU F 1 209 ? -21.29700 -11.32400 -11.70900 1.000 49.52000 204 GLU D O 1
ATOM 7508 N N . LEU F 1 210 ? -20.65200 -12.77600 -10.11400 1.000 38.75000 205 LEU D N 1
ATOM 7509 C CA . LEU F 1 210 ? -20.37600 -11.74700 -9.11700 1.000 43.47000 205 LEU D CA 1
ATOM 7510 C C . LEU F 1 210 ? -19.25400 -10.81100 -9.56300 1.000 43.05000 205 LEU D C 1
ATOM 7511 O O . LEU F 1 210 ? -18.20200 -11.25800 -10.02700 1.000 37.86000 205 LEU D O 1
ATOM 7516 N N . ASP F 1 211 ? -19.47600 -9.50000 -9.40100 1.000 41.76000 206 ASP D N 1
ATOM 7517 C CA . ASP F 1 211 ? -18.45600 -8.48700 -9.69300 1.000 41.78000 206 ASP D CA 1
ATOM 7518 C C . ASP F 1 211 ? -17.41800 -8.47200 -8.57500 1.000 45.86000 206 ASP D C 1
ATOM 7519 O O . ASP F 1 211 ? -17.53300 -7.72900 -7.59900 1.000 38.83000 206 ASP D O 1
ATOM 7524 N N . THR F 1 212 ? -16.35600 -9.26100 -8.76400 1.000 42.92000 207 THR D N 1
ATOM 7525 C CA . THR F 1 212 ? -15.30000 -9.36900 -7.76000 1.000 49.77000 207 THR D CA 1
ATOM 7526 C C . THR F 1 212 ? -14.62600 -8.02800 -7.47400 1.000 47.99000 207 THR D C 1
ATOM 7527 O O . THR F 1 212 ? -14.08000 -7.83300 -6.38400 1.000 45.47000 2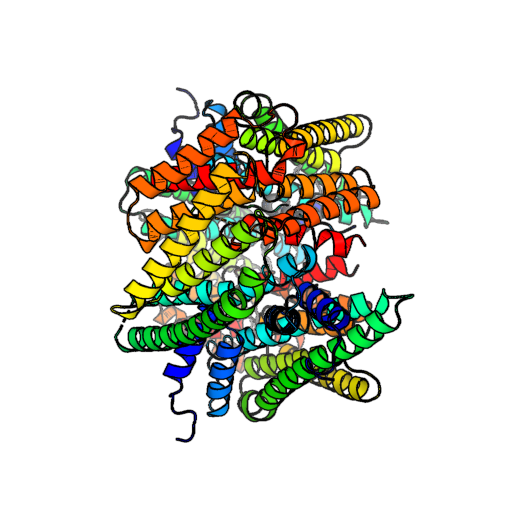07 THR D O 1
ATOM 7531 N N . LEU F 1 213 ? -14.64100 -7.09800 -8.43300 1.000 40.32000 208 LEU D N 1
ATOM 7532 C CA . LEU F 1 213 ? -13.96300 -5.81900 -8.24400 1.000 46.41000 208 LEU D CA 1
ATOM 7533 C C . LEU F 1 213 ? -14.78800 -4.82800 -7.43200 1.000 48.01000 208 LEU D C 1
ATOM 7534 O O . LEU F 1 213 ? -14.23900 -3.82000 -6.96400 1.000 44.66000 208 LEU D O 1
ATOM 7539 N N . ASN F 1 214 ? -16.08100 -5.09200 -7.24700 1.000 41.30000 209 ASN D N 1
ATOM 7540 C CA . ASN F 1 214 ? -16.97700 -4.24000 -6.47900 1.000 40.87000 209 ASN D CA 1
ATOM 7541 C C . ASN F 1 214 ? -17.74600 -5.05700 -5.44800 1.000 46.79000 209 ASN D C 1
ATOM 7542 O O . ASN F 1 214 ? -18.93400 -4.82500 -5.21200 1.000 41.59000 209 ASN D O 1
ATOM 7547 N N . GLU F 1 215 ? -17.07000 -6.02300 -4.80900 1.000 46.29000 210 GLU D N 1
ATOM 7548 C CA . GLU F 1 215 ? -17.73000 -6.87500 -3.81800 1.000 55.98000 210 GLU D CA 1
ATOM 7549 C C . GLU F 1 215 ? -18.38700 -6.05300 -2.71400 1.000 53.69000 210 GLU D C 1
ATOM 7550 O O . GLU F 1 215 ? -19.35900 -6.50300 -2.09400 1.000 53.24000 210 GLU D O 1
ATOM 7552 N N . GLU F 1 216 ? -17.87300 -4.84300 -2.47000 1.000 54.12000 211 GLU D N 1
ATOM 7553 C CA . GLU F 1 216 ? -18.48900 -3.90600 -1.53500 1.000 57.64000 211 GLU D CA 1
ATOM 7554 C C . GLU F 1 216 ? -19.96800 -3.69500 -1.83500 1.000 53.99000 211 GLU D C 1
ATOM 7555 O O . GLU F 1 216 ? -20.77700 -3.50100 -0.92000 1.000 48.71000 211 GLU D O 1
ATOM 7561 N N . SER F 1 217 ? -20.33400 -3.71100 -3.11500 1.000 49.98000 212 SER D N 1
ATOM 7562 C CA . SER F 1 217 ? -21.67800 -3.37400 -3.55600 1.000 47.41000 212 SER D CA 1
ATOM 7563 C C . SER F 1 217 ? -22.63600 -4.55500 -3.52100 1.000 48.71000 212 SER D C 1
ATOM 7564 O O . SER F 1 217 ? -23.80200 -4.39000 -3.89100 1.000 47.88000 212 SER D O 1
ATOM 7567 N N . TYR F 1 218 ? -22.18100 -5.73300 -3.09500 1.000 44.94000 213 TYR D N 1
ATOM 7568 C CA . TYR F 1 218 ? -22.99500 -6.94300 -3.16900 1.000 44.77000 213 TYR D CA 1
ATOM 7569 C C . TYR F 1 218 ? -22.86000 -7.76400 -1.89300 1.000 42.41000 213 TYR D C 1
ATOM 7570 O O . TYR F 1 218 ? -22.89200 -9.00000 -1.92300 1.000 39.40000 213 TYR D O 1
ATOM 7579 N N . LYS F 1 219 ? -22.71800 -7.08600 -0.74600 1.000 44.09000 214 LYS D N 1
ATOM 7580 C CA . LYS F 1 219 ? -22.54600 -7.80400 0.51300 1.000 37.94000 214 LYS D CA 1
ATOM 7581 C C . LYS F 1 219 ? -23.77800 -8.61800 0.88700 1.000 38.15000 214 LYS D C 1
ATOM 7582 O O . LYS F 1 219 ? -23.66100 -9.58200 1.65000 1.000 32.69000 214 LYS D O 1
ATOM 7588 N N . ASP F 1 220 ? -24.95600 -8.24500 0.38100 1.000 38.51000 215 ASP D N 1
ATOM 7589 C CA . ASP F 1 220 ? -26.14100 -9.07400 0.58500 1.000 41.81000 215 ASP D CA 1
ATOM 7590 C C . ASP F 1 220 ? -26.00600 -10.40200 -0.14800 1.000 42.45000 215 ASP D C 1
ATOM 7591 O O . ASP F 1 220 ? -26.42900 -11.44900 0.35700 1.000 34.86000 215 ASP D O 1
ATOM 7596 N N . SER F 1 221 ? -25.42900 -10.37500 -1.35200 1.000 39.43000 216 SER D N 1
ATOM 7597 C CA . SER F 1 221 ? -25.20600 -11.60500 -2.10100 1.000 34.54000 216 SER D CA 1
ATOM 7598 C C . SER F 1 221 ? -24.06500 -12.42000 -1.50200 1.000 30.07000 216 SER D C 1
ATOM 7599 O O . SER F 1 221 ? -24.19700 -13.63500 -1.31700 1.000 31.89000 216 SER D O 1
ATOM 7602 N N . THR F 1 222 ? -22.92900 -11.78100 -1.19700 1.000 30.25000 217 THR D N 1
ATOM 7603 C CA . THR F 1 222 ? -21.80800 -12.57300 -0.69900 1.000 30.43000 217 THR D CA 1
ATOM 7604 C C . THR F 1 222 ? -22.11100 -13.19300 0.66200 1.000 30.90000 217 THR D C 1
ATOM 7605 O O . THR F 1 222 ? -21.55700 -14.24800 0.99000 1.000 31.76000 217 THR D O 1
ATOM 7609 N N . LEU F 1 223 ? -22.98800 -12.57900 1.46100 1.000 32.68000 218 LEU D N 1
ATOM 7610 C CA . LEU F 1 223 ? -23.36400 -13.19800 2.73000 1.000 27.42000 218 LEU D CA 1
ATOM 7611 C C . LEU F 1 223 ? -23.88600 -14.61100 2.50700 1.000 34.62000 218 LEU D C 1
ATOM 7612 O O . LEU F 1 223 ? -23.42900 -15.57100 3.14300 1.000 32.07000 218 LEU D O 1
ATOM 7617 N N . ILE F 1 224 ? -24.84100 -14.75600 1.59400 1.000 29.84000 219 ILE D N 1
ATOM 7618 C CA . ILE F 1 224 ? -25.47100 -16.05500 1.41600 1.000 31.24000 219 ILE D CA 1
ATOM 7619 C C . ILE F 1 224 ? -24.55900 -16.99800 0.64600 1.000 33.13000 219 ILE D C 1
ATOM 7620 O O . ILE F 1 224 ? -24.58700 -18.21400 0.86700 1.000 30.98000 219 ILE D O 1
ATOM 7625 N N . MET F 1 225 ? -23.72600 -16.46900 -0.25000 1.000 32.31000 220 MET D N 1
ATOM 7626 C CA . MET F 1 225 ? -22.70900 -17.31500 -0.86600 1.000 28.87000 220 MET D CA 1
ATOM 7627 C C . MET F 1 225 ? -21.81900 -17.94800 0.19900 1.000 27.85000 220 MET D C 1
ATOM 7628 O O . MET F 1 225 ? -21.53900 -19.15200 0.15000 1.000 34.63000 220 MET D O 1
ATOM 7633 N N . GLN F 1 226 ? -21.42800 -17.17300 1.21200 1.000 33.31000 221 GLN D N 1
ATOM 7634 C CA . GLN F 1 226 ? -20.64100 -17.74300 2.30200 1.000 37.16000 221 GLN D CA 1
ATOM 7635 C C . GLN F 1 226 ? -21.44500 -18.77200 3.09400 1.000 36.35000 221 GLN D C 1
ATOM 7636 O O . GLN F 1 226 ? -20.90000 -19.79700 3.52400 1.000 36.12000 221 GLN D O 1
ATOM 7642 N N . LEU F 1 227 ? -22.74100 -18.51400 3.30800 1.000 30.75000 222 LEU D N 1
ATOM 7643 C CA . LEU F 1 227 ? -23.56600 -19.49000 4.01500 1.000 31.21000 222 LEU D CA 1
ATOM 7644 C C . LEU F 1 227 ? -23.68100 -20.79000 3.22700 1.000 31.16000 222 LEU D C 1
ATOM 7645 O O . LEU F 1 227 ? -23.62300 -21.87900 3.80600 1.000 31.94000 222 LEU D O 1
ATOM 7650 N N . LEU F 1 228 ? -23.86200 -20.69400 1.90400 1.000 27.09000 223 LEU D N 1
ATOM 7651 C CA . LEU F 1 228 ? -23.90800 -21.89000 1.07100 1.000 32.93000 223 LEU D CA 1
ATOM 7652 C C . LEU F 1 228 ? -22.59500 -22.66500 1.15600 1.000 34.79000 223 LEU D C 1
ATOM 7653 O O . LEU F 1 228 ? -22.58800 -23.89400 1.29600 1.000 31.15000 223 LEU D O 1
ATOM 7658 N N . ARG F 1 229 ? -21.46600 -21.96100 1.06200 1.000 40.63000 224 ARG D N 1
ATOM 7659 C CA . ARG F 1 229 ? -20.18000 -22.64000 1.19000 1.000 38.68000 224 ARG D CA 1
ATOM 7660 C C . ARG F 1 229 ? -20.02500 -23.26400 2.57000 1.000 35.43000 224 ARG D C 1
ATOM 7661 O O . ARG F 1 229 ? -19.55000 -24.39800 2.69600 1.000 40.54000 224 ARG D O 1
ATOM 7669 N N . ASP F 1 230 ? -20.44000 -22.54600 3.61700 1.000 39.96000 225 ASP D N 1
ATOM 7670 C CA . ASP F 1 230 ? -20.38500 -23.09500 4.96900 1.000 36.96000 225 ASP D CA 1
ATOM 7671 C C . ASP F 1 230 ? -21.13100 -24.42100 5.05300 1.000 39.88000 225 ASP D C 1
ATOM 7672 O O . ASP F 1 230 ? -20.61300 -25.40700 5.59000 1.000 34.97000 225 ASP D O 1
ATOM 7677 N N . ASN F 1 231 ? -22.35600 -24.46800 4.51500 1.000 31.79000 226 ASN D N 1
ATOM 7678 C CA . ASN F 1 231 ? -23.13600 -25.69500 4.60700 1.000 30.92000 226 ASN D CA 1
ATOM 7679 C C . ASN F 1 231 ? -22.47400 -26.82500 3.82900 1.000 35.06000 226 ASN D C 1
ATOM 7680 O O . ASN F 1 231 ? -22.40100 -27.96000 4.31600 1.000 33.74000 226 ASN D O 1
ATOM 7685 N N . LEU F 1 232 ? -21.99000 -26.53700 2.61700 1.000 36.45000 227 LEU D N 1
ATOM 7686 C CA . LEU F 1 232 ? -21.33200 -27.57100 1.82300 1.000 41.26000 227 LEU D CA 1
ATOM 7687 C C . LEU F 1 232 ? -20.10900 -28.11800 2.54300 1.000 42.30000 227 LEU D C 1
ATOM 7688 O O . LEU F 1 232 ? -19.87900 -29.33200 2.55600 1.000 41.30000 227 LEU D O 1
ATOM 7693 N N . THR F 1 233 ? -19.32300 -27.23200 3.15900 1.000 40.44000 228 THR D N 1
ATOM 7694 C CA . THR F 1 233 ? -18.16400 -27.66200 3.93500 1.000 46.12000 228 THR D CA 1
ATOM 7695 C C . THR F 1 233 ? -18.58800 -28.53400 5.10800 1.000 48.21000 228 THR D C 1
ATOM 7696 O O . THR F 1 233 ? -18.05100 -29.62900 5.31400 1.000 46.99000 228 THR D O 1
ATOM 7700 N N . LEU F 1 234 ? -19.55600 -28.05500 5.89400 1.000 38.72000 229 LEU D N 1
ATOM 7701 C CA . LEU F 1 234 ? -20.03700 -28.81200 7.04200 1.000 37.88000 229 LEU D CA 1
ATOM 7702 C C . LEU F 1 234 ? -20.52100 -30.20000 6.63800 1.000 38.69000 229 LEU D C 1
ATOM 7703 O O . LEU F 1 234 ? -20.25800 -31.18800 7.33400 1.000 41.90000 229 LEU D O 1
ATOM 7708 N N . TRP F 1 235 ? -21.21700 -30.29400 5.50500 1.000 35.91000 230 TRP D N 1
ATOM 7709 C CA . TRP F 1 235 ? -21.87900 -31.53400 5.11400 1.000 41.40000 230 TRP D CA 1
ATOM 7710 C C . TRP F 1 235 ? -20.92200 -32.53700 4.47500 1.000 49.91000 230 TRP D C 1
ATOM 7711 O O . TRP F 1 235 ? -21.14300 -33.74900 4.57400 1.000 48.91000 230 TRP D O 1
ATOM 7722 N N . THR F 1 236 ? -19.87700 -32.06500 3.80600 1.000 50.66000 231 THR D N 1
ATOM 7723 C CA . THR F 1 236 ? -18.93500 -32.95500 3.13500 1.000 50.91000 231 THR D CA 1
ATOM 7724 C C . THR F 1 236 ? -17.71200 -33.26400 3.98800 1.000 55.26000 231 THR D C 1
ATOM 7725 O O . THR F 1 236 ? -16.77200 -33.90100 3.50000 1.000 61.47000 231 THR D O 1
ATOM 7729 N N . SER F 1 237 ? -17.71100 -32.83600 5.24700 1.000 50.91000 232 SER D N 1
ATOM 7730 C CA . SER F 1 237 ? -16.61300 -33.10500 6.16200 1.000 58.41000 232 SER D CA 1
ATOM 7731 C C . SER F 1 237 ? -16.94000 -34.25600 7.11000 1.000 57.98000 232 SER D C 1
ATOM 7732 O O . SER F 1 237 ? -17.26700 -35.36100 6.67600 1.000 59.66000 232 SER D O 1
#

CATH classification: 1.20.190.20

Secondary structure (DSSP, 8-state):
--S----HHHHHHHHHHHHHTT-HHHHHHHHHHHHHTTPPPPHHHHHHHHHHHHHHHHHHHHHHHHHHHHHHT--S-HHHHHHHHHHHHHHHHHHHHHHHHHHHHIIIIIHHH--SHHHHHHHHHHHHHHHHHHHHH--HHHHHHHHHHHHHHHHHHHHHHHHHS-TT-HHHHHHHHHHHHIIIIIS--HHHHHHHHHHHHHHHHHHHTTS-GGG-HHHHHHHHHHHHHHHHH-/--GGG--HHHHHHHHHHHHHTT-HHHHHHHHHHHHHT-PPPPHHHHHHHHHHHHHHHHHHHHHHHHHHHHHTT-TT-HHHHHHHHHHHHHHHHHHHHHHHHHHHHIIIIIHHH--SHHHHHHHHHHHHHHHHHHHHH--HHHHHHHHHHHHHHHHHHHHHHHHHS-TT-HHHHHHHHHHHHIIIIIS--HHHHHHHHHHHHHHHHTT--HHHHHHHHHHHHHHHHHHHHHT-/--S----HHHHHHHHHHHHHTT-HHHHHHHHHHHHHT-SPPPHHHHHHHHHHHHHHHHHHHHHHHHHHHHHHH-SS-HHHHHHHHHHHHHHHHHHHHHHHHHHHHIIIIITTT--SHHHHHHHHHHHHHHHHHHHHH--HHHHHHHHHHHHHHHHHHHHHHHHHS-TT-HHHHHHHHHHHHIIIIIS--HHHHHHHHHHHHHHHHHHHTTS-GGGGHHHHHHHHHHHHHHHHH-/--GGG--HHHHHHHHHHHHHTT-HHHHHHHHHHHHHT-SPPPHHHHHHHHHHHHHHHHHHHHHHHHHHHHHHT--HHHHHHHHHHHHHHHHHHHHHHHHHHHHIIIIITTT--SHHHHHHHHHHHHHHHHHHHTT--HHHHHHHHHHHHHHHHHHHHHHHHHS-TT-HHHHHHHHHHHHIIIIIS--HHHHHHHHHHHHHHHHTT--GGGGGGGHHHHHHHHHHHHHHHHHH-/--------------/--------------------

Foldseek 3Di:
DDDPPDDLVVLVVQLVVCVVVVNLVSNLVSLLVNLVVQDADDPSSLVSNVVSLCSVLVVLLVVLVVLVVVLVPDDPDPVSNVVSVVVSVVSLVSNVVSLVSLLCSLVPHQCVPDPDLLSNLQSLLVQLVSLLSNLVPDDDVSNVVSLVRSLVSLVVSQVSCVVPHALQDLSNLVSLQVVLVSCCPNVVNLVVSLVSLVVSLVRNVVVCVVDDCVVRPSSVVSSVVSVVSNVVSD/DDLVPDDLVVLCVQLVVCVVVVNLVSNLVSLLSSLVVQAADDPSSVVSNVVSLCVVLVVLLVVLVVLVVVLVVPVPDDVVNVVSVVVSVVSLVSNVVSLVSLLCSLVPHQCVNDDDLLSNLQSLLVQLVSLLSNLVVPDPVCNVVSLVSSLVSLVVSQVSCVVPHQLQPLSNLVSLLVVLVSCCPRVVNNVVSLVSLVVSLVRNVVVAPPVSNVSSVVSSVVSVVVNVVSVD/DDDDDDDDDPDDDDDDDDDD/DADDDDDDDDDDDD/DPPDDDDLVVLLVQLVVCVVVVNLVSNLVSLLVNLVVQDADDPSSVVSNVVSLCSQLVVLLVVLVVLVVVLVPPPPPPPSNVVSVVVSVVSLVSNVVSLVSLLCSLVPHQCVNDDDLLSNLQSLLVQLVSLLSNLVPDDDVSNVVSLVRSLVSLVVSQVSCVVHHQLLDLSNLVSLQVVLVSCCPRVVNNVVSLVSLVVSLVSNVVVVVVDDCPVRVSSVVSSVVSVVVNVVSD/DDLVVDDLVVLCVQLVVCVVVVNLVSNLVSLLSSLVVQAEDDPSSVVSNVVSLCVVLVVLLVVLVVLVVVLVVDPPVSNVVSVVVSVVSLVSNVVSLVSLLCSLVRHQQVNDDDLVSNLVSLLVQLVSLLSNLVPDDDDVNVVSLVSNLVSLVVSQVSCVVPHQLLDLSNLVSLLVNLVSCCPRVVNPVVSLVSLVVSLVRNVVPDPPVPVVVRVSSVVSSVVSVVVNVVSVD

Sequence (967 aa):
MGSMTMDKSELVQKAKLAEQAERYDDMAAAMKAVTEQGHELSNEERNLLSVAYKNVVGARRSSWRRVISSIEQKTERNEKKQQQQMGKEYREKIEAELQDICNDVLELLDKKYLIPNATQQPESKVFYLKMKGDYFRYLSEVASGDNKQTTVSNSQQAYQEAFEISKKEMQPTHPIRLGLALNFSVFYYEILNSPEKACSLAKTAFDEAIAELDTLNEESYKDSTLIMQLLRRDNLTLWTMGSMTMDKSELVQKAKLAEQAERYDDMAAAMKAVTEQGHELSNEERNLLSSVAYKNVVGARRSSWRVISSIEQKTERNEKKQQMGKEYREKIEAELQDICNDVLELLDKYLIPNATQPEESKVFYLKMKGDYFRYLSEVASGDNKQTTVSNSQQQAYQEAFEISKKEMQPTHPIRLGLALNFSVFYYEILNSPEKACSLAKTAFDEAIAELNEESYKDSTLLIMQLLRDNLTLWTSILPRIVISTGRRRQVLNLMTRIVIRRRQVLNLMTMGSMTMDKSELVQKAKLAEQAERYDDMAAAMKAVTEQGHELSNEERNNLLSVAYKNVVGARRSSSWRVISSIEQKTERNEKKQQMGKEYREKIEAELQDICNDVLELLDKYLIPNATQPESKVFYLKMKGDYFRYLSEVASGDNKQTTVSNSQQAYQEAFEISKKEMQPTHPIRLGLALNFSVFYYEILNSPEKACSLAKTAFDEAIAELDTLNEESYKDSTLIMQLLRDNLTLWTMGSMTMDKSELVQKAKLAEQAERYDDMAAAMKAVTEQGHELSNEERNLLSSVAYKNVVGARRSSWRVISSIEQKTNEKKQQMGKEYREKIEAELQDICNDVLELLDKYLIPNATQPEESKVFYLKMKGDYFRYLSEVASGDNKQTTVSNSQQAYQEAFEISKKEMQPTHPIRLGLALNFSVFYYEILNSPEKACSLAKTAFDEAIAELDTLNEESYKDSTLIMQLLRDNLTLWTS

B-factor: mean 35.9, std 12.0, range [15.91, 88.01]